Protein AF-0000000077381070 (afdb_homodimer)

Solvent-accessible surface area (backbone atoms only — not comparable to full-atom values): 45276 Å² total; per-residue (Å²): 130,83,78,75,75,82,51,77,62,73,86,75,70,76,53,65,82,76,58,53,71,68,55,50,45,51,35,48,50,52,57,27,50,79,67,74,48,60,64,47,77,73,51,73,49,51,41,75,62,49,90,63,71,49,95,68,28,37,45,31,29,41,37,39,30,28,32,38,75,92,47,88,62,76,43,76,46,70,28,32,29,47,29,50,67,76,62,63,57,57,64,67,57,41,51,53,42,37,51,39,40,27,33,31,20,50,40,35,60,62,47,51,52,52,39,51,69,66,47,93,66,63,34,58,67,52,51,60,42,62,45,63,54,32,33,34,26,53,35,54,58,80,75,46,29,39,67,67,63,88,81,63,76,59,46,55,72,61,65,43,46,12,52,38,40,27,50,20,45,48,35,33,22,36,51,52,50,24,64,72,67,40,37,49,63,57,69,77,42,40,88,58,39,56,85,84,66,67,45,91,84,32,39,51,42,48,26,27,51,54,28,47,53,55,51,49,54,62,28,84,91,31,51,83,33,68,69,48,47,49,37,55,72,50,44,44,59,37,58,56,52,44,41,64,29,51,71,35,49,46,53,80,46,49,60,26,55,38,52,64,58,52,34,67,91,31,35,25,31,29,69,89,42,45,65,77,36,50,15,31,51,51,74,54,61,57,26,32,35,17,38,61,44,56,40,52,33,33,36,44,48,60,23,25,51,69,82,53,35,71,74,41,42,65,60,51,50,51,49,28,52,52,43,25,50,52,46,23,49,75,63,72,43,60,45,66,84,56,52,55,34,71,68,49,47,53,50,44,37,63,60,42,40,61,42,30,32,49,52,37,41,37,44,48,74,64,77,61,51,68,88,55,42,64,60,50,28,48,74,74,34,50,68,58,31,47,36,43,48,47,63,53,33,42,67,60,51,53,50,49,30,74,75,30,62,69,53,34,54,50,52,45,48,35,42,47,54,39,38,52,69,46,67,56,42,70,75,103,132,83,81,72,77,81,50,76,62,77,87,78,68,74,52,69,81,76,58,52,71,68,55,52,45,52,35,49,50,51,56,28,51,78,66,75,48,61,67,46,76,74,48,72,50,49,42,72,62,51,94,63,72,50,97,70,28,37,47,29,30,41,36,40,30,29,32,39,75,94,44,89,61,76,45,76,45,70,28,32,30,46,29,52,67,75,61,61,57,55,64,68,56,40,52,53,41,37,51,39,41,28,34,30,21,49,40,35,61,66,45,49,53,54,39,51,70,67,48,92,65,62,35,58,68,50,53,59,42,62,46,63,54,30,32,32,26,53,35,54,57,80,75,45,29,38,67,67,62,88,82,62,75,59,46,55,73,63,65,42,46,12,51,37,40,26,49,19,45,48,34,32,22,35,52,51,50,24,64,74,67,39,37,48,64,56,68,78,42,40,90,58,37,56,83,84,64,68,43,92,85,31,40,51,42,49,26,26,51,55,28,48,54,55,52,50,54,62,29,85,90,32,53,84,34,68,68,49,47,49,38,54,74,51,45,44,57,37,58,58,54,43,41,64,29,51,71,36,49,45,53,80,48,48,59,25,56,37,53,63,56,51,34,68,89,32,35,26,31,31,69,90,44,43,65,77,37,50,17,30,52,51,76,53,61,57,26,32,36,15,38,60,44,56,38,50,34,32,37,46,50,60,24,26,48,67,82,54,35,70,75,42,43,64,61,52,49,52,49,28,51,51,43,25,50,52,46,22,48,77,65,73,43,59,45,65,85,56,52,55,33,71,68,47,46,52,51,44,37,63,60,43,42,60,43,30,32,50,51,35,41,36,42,51,72,63,76,60,50,68,88,54,42,65,59,48,29,48,76,74,34,51,68,58,30,48,34,42,49,47,62,53,32,43,66,60,52,54,50,49,31,72,74,30,62,69,53,32,55,51,53,46,46,36,41,48,53,39,37,54,68,46,67,56,43,69,75,102

Foldseek 3Di:
DPPPDPDPLADDDFPPVPDDPVRVQQLVVLVVVVVVFDWDWDDKTKAFPDNDADPQWGKIKIKTWIDTPVGDDIDIAIKIKTFGRPPDDDPVSSVLSLLLLQLVQVCLVPPVQQLVVLDPAAAAWHWRAGDSTMTITHDVVVVQWAADDPPQQADDPLLLLLLLLSLLSQFLSQVLVCVVVVHHPCVVSVVSADARCDDPPAQLLVQLVVQLLLLLCVQPVPVPPPVSNCCSVPPLVVVLVCLVVQQAADPQAQKGKGLLQRERRQWIARNVCRRNGHIYGHDSSRIHIYHSLNRVLNSLLRRHQLVCSVVCVVVSLVSSLVSNCVSNVSSVHDCVVRLNDSVSSVVSNLVNVLNSLSVSLSVLLPPVQPPCVLVCCVVPPVPVNCCCRGPHVNVVSVVSCVVDVVSSVRSSSSSVSNCVSRVVVVVD/DDPPDQDDLDDDPFPPVPDDPVRVQQLVVLVVVVVVFDWDWDDKTKAFPDRDADPQWGKIKIKTWIDTPPGDDIDIAIKIKTFGRPPDDDPVSSVLSLLLLQLVQVCLVPPVQQLVVLDPAAAAWHWRDGDSTMTITHDVVVVQWAADDPPAQADDPLLLLLLLLSLLSQFLSQVLVCVVVVHHPCVVSVVSADARDDDPPAQLLVQLVVQLLLLLCVQPVPVPPPVSNCCSVPPLVVVLVCLVVQQAADPQAQKGKGLLQRERRQWIARNPCRRPGHIYGHDSSRIHIYHSLNRVLNSLLRRHQLVCSVVCVVVSLVSSLVSNCVSNVSSVHDCVVRLNDSVSSVVSNLVNVLNSLSVSLSVLQPPVQPPCVLVCCVVPPVVVNCCCRGPHVNVVSVVSCVVDVVSSVRSSSSSVSNCVSRVVVVVD

pLDDT: mean 90.09, std 13.84, range [21.27, 98.81]

Organism: NCBI:txid30044

Structure (mmCIF, N/CA/C/O backbone):
data_AF-0000000077381070-model_v1
#
loop_
_entity.id
_entity.type
_entity.pdbx_description
1 polymer 'CHK kinase-like domain-containing protein'
#
loop_
_atom_site.group_PDB
_atom_site.id
_atom_site.type_symbol
_atom_site.label_atom_id
_atom_site.label_alt_id
_atom_site.label_comp_id
_atom_site.label_asym_id
_atom_site.label_entity_id
_atom_site.label_seq_id
_atom_site.pdbx_PDB_ins_code
_atom_site.Cartn_x
_atom_site.Cartn_y
_atom_site.Cartn_z
_atom_site.occupancy
_atom_site.B_iso_or_equiv
_atom_site.auth_seq_id
_atom_site.auth_comp_id
_atom_site.auth_asym_id
_atom_site.auth_atom_id
_atom_site.pdbx_PDB_model_num
ATOM 1 N N . MET A 1 1 ? -19.391 -10.906 27.734 1 21.7 1 MET A N 1
ATOM 2 C CA . MET A 1 1 ? -18.391 -9.883 27.406 1 21.7 1 MET A CA 1
ATOM 3 C C . MET A 1 1 ? -18.406 -8.758 28.438 1 21.7 1 MET A C 1
ATOM 5 O O . MET A 1 1 ? -19.438 -8.102 28.625 1 21.7 1 MET A O 1
ATOM 9 N N . ALA A 1 2 ? -17.562 -8.844 29.562 1 27.89 2 ALA A N 1
ATOM 10 C CA . ALA A 1 2 ? -17.531 -8.031 30.781 1 27.89 2 ALA A CA 1
ATOM 11 C C . ALA A 1 2 ? -17.594 -6.547 30.453 1 27.89 2 ALA A C 1
ATOM 13 O O . ALA A 1 2 ? -16.906 -6.082 29.531 1 27.89 2 ALA A O 1
ATOM 14 N N . GLN A 1 3 ? -18.594 -5.836 30.844 1 27.23 3 GLN A N 1
ATOM 15 C CA . GLN A 1 3 ? -18.906 -4.422 30.688 1 27.23 3 GLN A CA 1
ATOM 16 C C . GLN A 1 3 ? -17.781 -3.545 31.219 1 27.23 3 GLN A C 1
ATOM 18 O O . GLN A 1 3 ? -17.703 -3.26 32.406 1 27.23 3 GLN A O 1
ATOM 23 N N . ALA A 1 4 ? -16.547 -3.727 30.812 1 34.81 4 ALA A N 1
ATOM 24 C CA . ALA A 1 4 ? -15.508 -2.875 31.391 1 34.81 4 ALA A CA 1
ATOM 25 C C . ALA A 1 4 ? -15.93 -1.41 31.375 1 34.81 4 ALA A C 1
ATOM 27 O O . ALA A 1 4 ? -16.453 -0.916 30.375 1 34.81 4 ALA A O 1
ATOM 28 N N . ASP A 1 5 ? -16.234 -0.848 32.469 1 30.42 5 ASP A N 1
ATOM 29 C CA . ASP A 1 5 ? -16.656 0.5 32.844 1 30.42 5 ASP A CA 1
ATOM 30 C C . ASP A 1 5 ? -15.797 1.554 32.156 1 30.42 5 ASP A C 1
ATOM 32 O O . ASP A 1 5 ? -14.57 1.492 32.219 1 30.42 5 ASP A O 1
ATOM 36 N N . TYR A 1 6 ? -16.281 2.172 31.172 1 32.69 6 TYR A N 1
ATOM 37 C CA . TYR A 1 6 ? -15.68 3.32 30.5 1 32.69 6 TYR A CA 1
ATOM 38 C C . TYR A 1 6 ? -15.438 4.461 31.484 1 32.69 6 TYR A C 1
ATOM 40 O O . TYR A 1 6 ? -16.391 5.031 32.031 1 32.69 6 TYR A O 1
ATOM 48 N N . ASN A 1 7 ? -14.5 4.453 32.312 1 34.06 7 ASN A N 1
ATOM 49 C CA . ASN A 1 7 ? -14.188 5.613 33.125 1 34.06 7 ASN A CA 1
ATOM 50 C C . ASN A 1 7 ? -13.578 6.742 32.312 1 34.06 7 ASN A C 1
ATOM 52 O O . ASN A 1 7 ? -12.484 6.594 31.75 1 34.06 7 ASN A O 1
ATOM 56 N N . PRO A 1 8 ? -14.422 7.727 32.125 1 35 8 PRO A N 1
ATOM 57 C CA . PRO A 1 8 ? -13.898 8.859 31.344 1 35 8 PRO A CA 1
ATOM 58 C C . PRO A 1 8 ? -12.664 9.492 31.984 1 35 8 PRO A C 1
ATOM 60 O O . PRO A 1 8 ? -12.555 9.516 33.219 1 35 8 PRO A O 1
ATOM 63 N N . VAL A 1 9 ? -11.648 9.594 31.422 1 38.66 9 VAL A N 1
ATOM 64 C CA . VAL A 1 9 ? -10.375 10.164 31.859 1 38.66 9 VAL A CA 1
ATOM 65 C C . VAL A 1 9 ? -10.547 11.648 32.156 1 38.66 9 VAL A C 1
ATOM 67 O O . VAL A 1 9 ? -10.867 12.43 31.25 1 38.66 9 VAL A O 1
ATOM 70 N N . LEU A 1 10 ? -11.023 12.156 33.375 1 35.28 10 LEU A N 1
ATOM 71 C CA . LEU A 1 10 ? -11.18 13.508 33.906 1 35.28 10 LEU A CA 1
ATOM 72 C C . LEU A 1 10 ? -9.875 14.297 33.75 1 35.28 10 LEU A C 1
ATOM 74 O O . LEU A 1 10 ? -8.797 13.711 33.688 1 35.28 10 LEU A O 1
ATOM 78 N N . THR A 1 11 ? -10.016 15.766 33.844 1 38.28 11 THR A N 1
ATOM 79 C CA . THR A 1 11 ? -9.07 16.875 33.75 1 38.28 11 THR A CA 1
ATOM 80 C C . THR A 1 11 ? -7.914 16.688 34.719 1 38.28 11 THR A C 1
ATOM 82 O O . THR A 1 11 ? -8.133 16.531 35.938 1 38.28 11 THR A O 1
ATOM 85 N N . ARG A 1 12 ? -6.805 16.359 34.281 1 41.94 12 ARG A N 1
ATOM 86 C CA . ARG A 1 12 ? -5.637 16.078 35.125 1 41.94 12 ARG A CA 1
ATOM 87 C C . ARG A 1 12 ? -5.055 17.359 35.688 1 41.94 12 ARG A C 1
ATOM 89 O O . ARG A 1 12 ? -5.078 18.406 35.031 1 41.94 12 ARG A O 1
ATOM 96 N N . ALA A 1 13 ? -4.961 17.469 36.969 1 46.06 13 ALA A N 1
ATOM 97 C CA . ALA A 1 13 ? -4.234 18.469 37.781 1 46.06 13 ALA A CA 1
ATOM 98 C C . ALA A 1 13 ? -2.875 18.781 37.156 1 46.06 13 ALA A C 1
ATOM 100 O O . ALA A 1 13 ? -2.406 18.047 36.281 1 46.06 13 ALA A O 1
ATOM 101 N N . ASN A 1 14 ? -2.217 19.844 37.656 1 46.97 14 ASN A N 1
ATOM 102 C CA . ASN A 1 14 ? -0.837 20.25 37.406 1 46.97 14 ASN A CA 1
ATOM 103 C C . ASN A 1 14 ? 0.118 19.062 37.469 1 46.97 14 ASN A C 1
ATOM 105 O O . ASN A 1 14 ? 0.12 18.297 38.438 1 46.97 14 ASN A O 1
ATOM 109 N N . ARG A 1 15 ? 0.456 18.531 36.281 1 59.16 15 ARG A N 1
ATOM 110 C CA . ARG A 1 15 ? 1.299 17.344 36.281 1 59.16 15 ARG A CA 1
ATOM 111 C C . ARG A 1 15 ? 2.771 17.703 36.125 1 59.16 15 ARG A C 1
ATOM 113 O O . ARG A 1 15 ? 3.361 17.531 35.062 1 59.16 15 ARG A O 1
ATOM 120 N N . LEU A 1 16 ? 3.381 18.375 37.156 1 54.31 16 LEU A N 1
ATOM 121 C CA . LEU A 1 16 ? 4.797 18.719 37.125 1 54.31 16 LEU A CA 1
ATOM 122 C C . LEU A 1 16 ? 5.652 17.5 36.812 1 54.31 16 LEU A C 1
ATOM 124 O O . LEU A 1 16 ? 6.809 17.641 36.406 1 54.31 16 LEU A O 1
ATOM 128 N N . GLU A 1 17 ? 5.027 16.391 36.875 1 75.12 17 GLU A N 1
ATOM 129 C CA . GLU A 1 17 ? 5.797 15.164 36.719 1 75.12 17 GLU A CA 1
ATOM 130 C C . GLU A 1 17 ? 5.988 14.836 35.25 1 75.12 17 GLU A C 1
ATOM 132 O O . GLU A 1 17 ? 6.707 13.891 34.906 1 75.12 17 GLU A O 1
ATOM 137 N N . MET A 1 18 ? 5.547 15.797 34.438 1 85.5 18 MET A N 1
ATOM 138 C CA . MET A 1 18 ? 5.598 15.5 33 1 85.5 18 MET A CA 1
ATOM 139 C C . MET A 1 18 ? 7.008 15.703 32.469 1 85.5 18 MET A C 1
ATOM 141 O O . MET A 1 18 ? 7.41 15.039 31.516 1 85.5 18 MET A O 1
ATOM 145 N N . PHE A 1 19 ? 7.762 16.688 33.125 1 92.31 19 PHE A N 1
ATOM 146 C CA . PHE A 1 19 ? 9.102 17 32.656 1 92.31 19 PHE A CA 1
ATOM 147 C C . PHE A 1 19 ? 10.102 16.984 33.812 1 92.31 19 PHE A C 1
ATOM 149 O O . PHE A 1 19 ? 9.773 17.359 34.938 1 92.31 19 PHE A O 1
ATOM 156 N N . THR A 1 20 ? 11.312 16.578 33.438 1 91.25 20 THR A N 1
ATOM 157 C CA . THR A 1 20 ? 12.43 16.812 34.344 1 91.25 20 THR A CA 1
ATOM 158 C C . THR A 1 20 ? 13.008 18.219 34.125 1 91.25 20 THR A C 1
ATOM 160 O O . THR A 1 20 ? 12.781 18.828 33.062 1 91.25 20 THR A O 1
ATOM 163 N N . ARG A 1 21 ? 13.703 18.688 35.188 1 93.12 21 ARG A N 1
ATOM 164 C CA . ARG A 1 21 ? 14.359 19.969 35.031 1 93.12 21 ARG A CA 1
ATOM 165 C C . ARG A 1 21 ? 15.367 19.953 33.906 1 93.12 21 ARG A C 1
ATOM 167 O O . ARG A 1 21 ? 15.5 20.938 33.156 1 93.12 21 ARG A O 1
ATOM 174 N N . GLU A 1 22 ? 16.047 18.875 33.75 1 94.38 22 GLU A N 1
ATOM 175 C CA . GLU A 1 22 ? 17.016 18.734 32.656 1 94.38 22 GLU A CA 1
ATOM 176 C C . GLU A 1 22 ? 16.344 18.859 31.297 1 94.38 22 GLU A C 1
ATOM 178 O O . GLU A 1 22 ? 16.891 19.484 30.391 1 94.38 22 GLU A O 1
ATOM 183 N N . GLU A 1 23 ? 15.211 18.25 31.203 1 95.38 23 GLU A N 1
ATOM 184 C CA . GLU A 1 23 ? 14.469 18.328 29.938 1 95.38 23 GLU A CA 1
ATOM 185 C C . GLU A 1 23 ? 14.055 19.766 29.641 1 95.38 23 GLU A C 1
ATOM 187 O O . GLU A 1 23 ? 14.156 20.234 28.516 1 95.38 23 GLU A O 1
ATOM 192 N N . CYS A 1 24 ? 13.617 20.438 30.641 1 96.38 24 CYS A N 1
ATOM 193 C CA . CYS A 1 24 ? 13.195 21.812 30.469 1 96.38 24 CYS A CA 1
ATOM 194 C C . CYS A 1 24 ? 14.375 22.703 30.094 1 96.38 24 CYS A C 1
ATOM 196 O O . CYS A 1 24 ? 14.227 23.641 29.312 1 96.38 24 CYS A O 1
ATOM 198 N N . GLU A 1 25 ? 15.508 22.438 30.672 1 97 25 GLU A N 1
ATOM 199 C CA . GLU A 1 25 ? 16.719 23.172 30.328 1 97 25 GLU A CA 1
ATOM 200 C C . GLU A 1 25 ? 17.094 22.953 28.859 1 97 25 GLU A C 1
ATOM 202 O O . GLU A 1 25 ? 17.5 23.891 28.172 1 97 25 GLU A O 1
ATOM 207 N N . GLN A 1 26 ? 16.938 21.766 28.438 1 96.25 26 GLN A N 1
ATOM 208 C CA . GLN A 1 26 ? 17.219 21.453 27.047 1 96.25 26 GLN A CA 1
ATOM 209 C C . GLN A 1 26 ? 16.25 22.172 26.109 1 96.25 26 GLN A C 1
ATOM 211 O O . GLN A 1 26 ? 16.656 22.688 25.062 1 96.25 26 GLN A O 1
ATOM 216 N N . ILE A 1 27 ? 15.008 22.156 26.453 1 97.5 27 ILE A N 1
ATOM 217 C CA . ILE A 1 27 ? 13.984 22.828 25.656 1 97.5 27 ILE A CA 1
ATOM 218 C C . ILE A 1 27 ? 14.281 24.312 25.578 1 97.5 27 ILE A C 1
ATOM 220 O O . ILE A 1 27 ? 14.25 24.906 24.5 1 97.5 27 ILE A O 1
ATOM 224 N N . LEU A 1 28 ? 14.594 24.875 26.703 1 97.5 28 LEU A N 1
ATOM 225 C CA . LEU A 1 28 ? 14.914 26.297 26.734 1 97.5 28 LEU A CA 1
ATOM 226 C C . LEU A 1 28 ? 16.125 26.609 25.844 1 97.5 28 LEU A C 1
ATOM 228 O O . LEU A 1 28 ? 16.125 27.609 25.141 1 97.5 28 LEU A O 1
ATOM 232 N N . LYS A 1 29 ? 17.094 25.781 25.969 1 96.94 29 LYS A N 1
ATOM 233 C CA . LYS A 1 29 ? 18.281 25.984 25.141 1 96.94 29 LYS A CA 1
ATOM 234 C C . LYS A 1 29 ? 17.922 26.016 23.656 1 96.94 29 LYS A C 1
ATOM 236 O O . LYS A 1 29 ? 18.422 26.859 22.906 1 96.94 29 LYS A O 1
ATOM 241 N N . SER A 1 30 ? 17.094 25.094 23.25 1 95.44 30 SER A N 1
ATOM 242 C CA . SER A 1 30 ? 16.656 25.031 21.859 1 95.44 30 SER A CA 1
ATOM 243 C C . SER A 1 30 ? 15.875 26.281 21.469 1 95.44 30 SER A C 1
ATOM 245 O O . SER A 1 30 ? 16.031 26.797 20.359 1 95.44 30 SER A O 1
ATOM 247 N N . VAL A 1 31 ? 15.062 26.734 22.344 1 96.31 31 VAL A N 1
ATOM 248 C CA . VAL A 1 31 ? 14.25 27.922 22.094 1 96.31 31 VAL A CA 1
ATOM 249 C C . VAL A 1 31 ? 15.164 29.141 21.938 1 96.31 31 VAL A C 1
ATOM 251 O O . VAL A 1 31 ? 14.992 29.938 21 1 96.31 31 VAL A O 1
ATOM 254 N N . LEU A 1 32 ? 16.078 29.234 22.781 1 95.81 32 LEU A N 1
ATOM 255 C CA . LEU A 1 32 ? 16.953 30.406 22.781 1 95.81 32 LEU A CA 1
ATOM 256 C C . LEU A 1 32 ? 17.922 30.375 21.609 1 95.81 32 LEU A C 1
ATOM 258 O O . LEU A 1 32 ? 18.328 31.422 21.094 1 95.81 32 LEU A O 1
ATOM 262 N N . GLN A 1 33 ? 18.234 29.219 21.203 1 94.5 33 GLN A N 1
ATOM 263 C CA . GLN A 1 33 ? 19.094 29.078 20.031 1 94.5 33 GLN A CA 1
ATOM 264 C C . GLN A 1 33 ? 18.422 29.688 18.797 1 94.5 33 GLN A C 1
ATOM 266 O O . GLN A 1 33 ? 19.094 30.297 17.953 1 94.5 33 GLN A O 1
ATOM 271 N N . ASP A 1 34 ? 17.172 29.531 18.672 1 90.94 34 ASP A N 1
ATOM 272 C CA . ASP A 1 34 ? 16.422 30.094 17.562 1 90.94 34 ASP A CA 1
ATOM 273 C C . ASP A 1 34 ? 16.484 31.625 17.578 1 90.94 34 ASP A C 1
ATOM 275 O O . ASP A 1 34 ? 16.359 32.25 16.531 1 90.94 34 ASP A O 1
ATOM 279 N N . GLU A 1 35 ? 16.688 32.094 18.734 1 90.06 35 GLU A N 1
ATOM 280 C CA . GLU A 1 35 ? 16.719 33.531 18.906 1 90.06 35 GLU A CA 1
ATOM 281 C C . GLU A 1 35 ? 18.156 34.062 19.047 1 90.06 35 GLU A C 1
ATOM 283 O O . GLU A 1 35 ? 18.375 35.219 19.375 1 90.06 35 GLU A O 1
ATOM 288 N N . ASN A 1 36 ? 19.109 33.188 18.891 1 93.31 36 ASN A N 1
ATOM 289 C CA . ASN A 1 36 ? 20.516 33.5 19.062 1 93.31 36 ASN A CA 1
ATOM 290 C C . ASN A 1 36 ? 20.797 34.094 20.438 1 93.31 36 ASN A C 1
ATOM 292 O O . ASN A 1 36 ? 21.469 35.125 20.531 1 93.31 36 ASN A O 1
ATOM 296 N N . GLN A 1 37 ? 20.219 33.469 21.422 1 93.88 37 GLN A N 1
ATOM 297 C CA . GLN A 1 37 ? 20.391 33.938 22.797 1 93.88 37 GLN A CA 1
ATOM 298 C C . GLN A 1 37 ? 20.797 32.781 23.719 1 93.88 37 GLN A C 1
ATOM 300 O O . GLN A 1 37 ? 20.75 31.609 23.312 1 93.88 37 GLN A O 1
ATOM 305 N N . GLU A 1 38 ? 21.312 33.156 24.828 1 94.56 38 GLU A N 1
ATOM 306 C CA . GLU A 1 38 ? 21.656 32.188 25.891 1 94.56 38 GLU A CA 1
ATOM 307 C C . GLU A 1 38 ? 21.062 32.625 27.234 1 94.56 38 GLU A C 1
ATOM 309 O O . GLU A 1 38 ? 20.891 33.812 27.484 1 94.56 38 GLU A O 1
ATOM 314 N N . GLY A 1 39 ? 20.766 31.625 27.984 1 95.25 39 GLY A N 1
ATOM 315 C CA . GLY A 1 39 ? 20.172 31.922 29.281 1 95.25 39 GLY A CA 1
ATOM 316 C C . GLY A 1 39 ? 20.031 30.703 30.172 1 95.25 39 GLY A C 1
ATOM 317 O O . GLY A 1 39 ? 20.5 29.609 29.812 1 95.25 39 GLY A O 1
ATOM 318 N N . GLN A 1 40 ? 19.469 31.016 31.391 1 95.5 40 GLN A N 1
ATOM 319 C CA . GLN A 1 40 ? 19.328 29.953 32.375 1 95.5 40 GLN A CA 1
ATOM 320 C C . GLN A 1 40 ? 17.875 29.828 32.844 1 95.5 40 GLN A C 1
ATOM 322 O O . GLN A 1 40 ? 17.203 30.828 33.031 1 95.5 40 GLN A O 1
ATOM 327 N N . LEU A 1 41 ? 17.5 28.578 33.031 1 97.19 41 LEU A N 1
ATOM 328 C CA . LEU A 1 41 ? 16.141 28.297 33.5 1 97.19 41 LEU A CA 1
ATOM 329 C C . LEU A 1 41 ? 16.031 28.641 35 1 97.19 41 LEU A C 1
ATOM 331 O O . LEU A 1 41 ? 16.859 28.219 35.812 1 97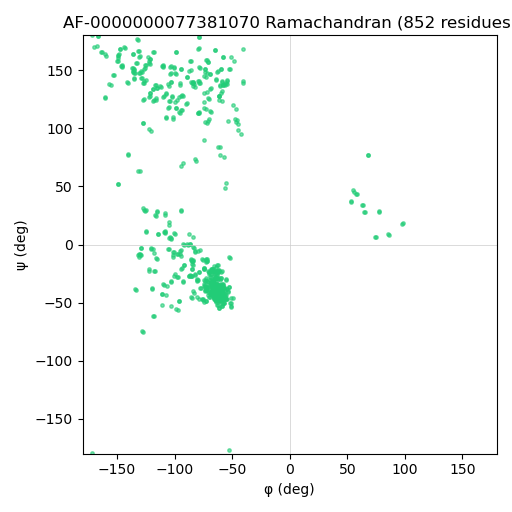.19 41 LEU A O 1
ATOM 335 N N . LYS A 1 42 ? 15.055 29.359 35.344 1 96.31 42 LYS A N 1
ATOM 336 C CA . LYS A 1 42 ? 14.781 29.641 36.75 1 96.31 42 LYS A CA 1
ATOM 337 C C . LYS A 1 42 ? 13.719 28.703 37.312 1 96.31 42 LYS A C 1
ATOM 339 O O . LYS A 1 42 ? 13.93 28.062 38.344 1 96.31 42 LYS A O 1
ATOM 344 N N . GLU A 1 43 ? 12.57 28.719 36.656 1 94.62 43 GLU A N 1
ATOM 345 C CA . GLU A 1 43 ? 11.445 27.875 37.031 1 94.62 43 GLU A CA 1
ATOM 346 C C . GLU A 1 43 ? 10.609 27.484 35.844 1 94.62 43 GLU A C 1
ATOM 348 O O . GLU A 1 43 ? 10.75 28.062 34.75 1 94.62 43 GLU A O 1
ATOM 353 N N . PHE A 1 44 ? 9.875 26.406 35.969 1 95.19 44 PHE A N 1
ATOM 354 C CA . PHE A 1 44 ? 8.914 26.047 34.906 1 95.19 44 PHE A CA 1
ATOM 355 C C . PHE A 1 44 ? 7.594 25.609 35.531 1 95.19 44 PHE A C 1
ATOM 357 O O . PHE A 1 44 ? 7.559 25.156 36.688 1 95.19 44 PHE A O 1
ATOM 364 N N . LYS A 1 45 ? 6.516 25.797 34.812 1 92.19 45 LYS A N 1
ATOM 365 C CA . LYS A 1 45 ? 5.168 25.391 35.219 1 92.19 45 LYS A CA 1
ATOM 366 C C . LYS A 1 45 ? 4.441 24.734 34.031 1 92.19 45 LYS A C 1
ATOM 368 O O . LYS A 1 45 ? 4.715 25.031 32.875 1 92.19 45 LYS A O 1
ATOM 373 N N . ILE A 1 46 ? 3.594 23.828 34.375 1 91.06 46 ILE A N 1
ATOM 374 C CA . ILE A 1 46 ? 2.738 23.172 33.406 1 91.06 46 ILE A CA 1
ATOM 375 C C . ILE A 1 46 ? 1.272 23.469 33.719 1 91.06 46 ILE A C 1
ATOM 377 O O . ILE A 1 46 ? 0.795 23.156 34.812 1 91.06 46 ILE A O 1
ATOM 381 N N . VAL A 1 47 ? 0.608 24 32.75 1 87.75 47 VAL A N 1
ATOM 382 C CA . VAL A 1 47 ? -0.788 24.359 32.969 1 87.75 47 VAL A CA 1
ATOM 383 C C . VAL A 1 47 ? -1.656 23.781 31.859 1 87.75 47 VAL A C 1
ATOM 385 O O . VAL A 1 47 ? -1.233 23.719 30.703 1 87.75 47 VAL A O 1
ATOM 388 N N . PRO A 1 48 ? -2.816 23.344 32.156 1 84.12 48 PRO A N 1
ATOM 389 C CA . PRO A 1 48 ? -3.713 22.844 31.109 1 84.12 48 PRO A CA 1
ATOM 390 C C . PRO A 1 48 ? -4.031 23.922 30.062 1 84.12 48 PRO A C 1
ATOM 392 O O . PRO A 1 48 ? -4.227 25.094 30.406 1 84.12 48 PRO A O 1
ATOM 395 N N . ALA A 1 49 ? -3.893 23.609 28.797 1 77.56 49 ALA A N 1
ATOM 396 C CA . ALA A 1 49 ? -4.148 24.547 27.703 1 77.56 49 ALA A CA 1
ATOM 397 C C . ALA A 1 49 ? -5.645 24.688 27.438 1 77.56 49 ALA A C 1
ATOM 399 O O . ALA A 1 49 ? -6.109 25.734 27.016 1 77.56 49 ALA A O 1
ATOM 400 N N . MET A 1 50 ? -6.289 23.625 27.375 1 65.69 50 MET A N 1
ATOM 401 C CA . MET A 1 50 ? -7.723 23.641 27.094 1 65.69 50 MET A CA 1
ATOM 402 C C . MET A 1 50 ? -8.484 22.859 28.156 1 65.69 50 MET A C 1
ATOM 404 O O . MET A 1 50 ? -7.906 22.016 28.844 1 65.69 50 MET A O 1
ATOM 408 N N . GLU A 1 51 ? -9.68 23.344 28.297 1 51.19 51 GLU A N 1
ATOM 409 C CA . GLU A 1 51 ? -10.547 22.641 29.234 1 51.19 51 GLU A CA 1
ATOM 410 C C . GLU A 1 51 ? -10.828 21.219 28.766 1 51.19 51 GLU A C 1
ATOM 412 O O . GLU A 1 51 ? -10.977 20.297 29.578 1 51.19 51 GLU A O 1
ATOM 417 N N . HIS A 1 52 ? -10.852 21.156 27.391 1 52.16 52 HIS A N 1
ATOM 418 C CA . HIS A 1 52 ? -11.359 19.875 26.953 1 52.16 52 HIS A CA 1
ATOM 419 C C . HIS A 1 52 ? -10.234 18.984 26.438 1 52.16 52 HIS A C 1
ATOM 421 O O . HIS A 1 52 ? -9.219 19.469 25.938 1 52.16 52 HIS A O 1
ATOM 427 N N . VAL A 1 53 ? -10.328 17.719 26.875 1 47.69 53 VAL A N 1
ATOM 428 C CA . VAL A 1 53 ? -9.445 16.656 26.438 1 47.69 53 VAL A CA 1
ATOM 429 C C . VAL A 1 53 ? -9.719 16.328 24.969 1 47.69 53 VAL A C 1
ATOM 431 O O . VAL A 1 53 ? -10.875 16.203 24.562 1 47.69 53 VAL A O 1
ATOM 434 N N . GLY A 1 54 ? -8.703 16.625 24.125 1 55.16 54 GLY A N 1
ATOM 435 C CA . GLY A 1 54 ? -8.852 16.203 22.734 1 55.16 54 GLY A CA 1
ATOM 436 C C . GLY A 1 54 ? -9.047 14.703 22.594 1 55.16 54 GLY A C 1
ATOM 437 O O . GLY A 1 54 ? -8.906 13.953 23.562 1 55.16 54 GLY A O 1
ATOM 438 N N . PHE A 1 55 ? -9.547 14.281 21.469 1 56.09 55 PHE A N 1
ATOM 439 C CA . PHE A 1 55 ? -9.805 12.875 21.172 1 56.09 55 PHE A CA 1
ATOM 440 C C . PHE A 1 55 ? -8.562 12.039 21.422 1 56.09 55 PHE A C 1
ATOM 442 O O . PHE A 1 55 ? -8.648 10.938 21.984 1 56.09 55 PHE A O 1
ATOM 449 N N . LEU A 1 56 ? -7.332 12.617 21.109 1 59.06 56 LEU A N 1
ATOM 450 C CA . LEU A 1 56 ? -6.191 11.711 21.109 1 59.06 56 LEU A CA 1
ATOM 451 C C . LEU A 1 56 ? -5.16 12.133 22.141 1 59.06 56 LEU A C 1
ATOM 453 O O . LEU A 1 56 ? -4.176 11.422 22.375 1 59.06 56 LEU A O 1
ATOM 457 N N . GLY A 1 57 ? -5.496 13.258 22.734 1 69.69 57 GLY A N 1
ATOM 458 C CA . GLY A 1 57 ? -4.449 13.633 23.672 1 69.69 57 GLY A CA 1
ATOM 459 C C . GLY A 1 57 ? -4.848 14.781 24.578 1 69.69 57 GLY A C 1
ATOM 460 O O . GLY A 1 57 ? -5.945 15.328 24.453 1 69.69 57 GLY A O 1
ATOM 461 N N . GLU A 1 58 ? -3.967 14.969 25.562 1 80.38 58 GLU A N 1
ATOM 462 C CA . GLU A 1 58 ? -4.09 16.109 26.453 1 80.38 58 GLU A CA 1
ATOM 463 C C . GLU A 1 58 ? -3.158 17.25 26.047 1 80.38 58 GLU A C 1
ATOM 465 O O . GLU A 1 58 ? -2.078 17 25.5 1 80.38 58 GLU A O 1
ATOM 470 N N . TYR A 1 59 ? -3.705 18.406 26.328 1 87.56 59 TYR A N 1
ATOM 471 C CA . TYR A 1 59 ? -2.971 19.594 25.906 1 87.56 59 TYR A CA 1
ATOM 472 C C . TYR A 1 59 ? -2.578 20.453 27.094 1 87.56 59 TYR A C 1
ATOM 474 O O . TYR A 1 59 ? -3.396 20.703 27.984 1 87.56 59 TYR A O 1
ATOM 482 N N . TYR A 1 60 ? -1.322 20.844 27.031 1 89.69 60 TYR A N 1
ATOM 483 C CA . TYR A 1 60 ? -0.797 21.688 28.109 1 89.69 60 TYR A CA 1
ATOM 484 C C . TYR A 1 60 ? 0.041 22.828 27.547 1 89.69 60 TYR A C 1
ATOM 486 O O . TYR A 1 60 ? 0.374 22.844 26.359 1 89.69 60 TYR A O 1
ATOM 494 N N . HIS A 1 61 ? 0.223 23.781 28.469 1 93.06 61 HIS A N 1
ATOM 495 C CA . HIS A 1 61 ? 1.253 24.797 28.234 1 93.06 61 HIS A CA 1
ATOM 496 C C . HIS A 1 61 ? 2.426 24.609 29.188 1 93.06 61 HIS A C 1
ATOM 498 O O . HIS A 1 61 ? 2.227 24.453 30.391 1 93.06 61 HIS A O 1
ATOM 504 N N . LEU A 1 62 ? 3.514 24.547 28.609 1 94.81 62 LEU A N 1
ATOM 505 C CA . LEU A 1 62 ? 4.746 24.625 29.391 1 94.81 62 LEU A CA 1
ATOM 506 C C . LEU A 1 62 ? 5.258 26.047 29.469 1 94.81 62 LEU A C 1
ATOM 508 O O . LEU A 1 62 ? 5.609 26.641 28.453 1 94.81 62 LEU A O 1
ATOM 512 N N . MET A 1 63 ? 5.27 26.562 30.719 1 95.69 63 MET A N 1
ATOM 513 C CA . MET A 1 63 ? 5.766 27.906 30.969 1 95.69 63 MET A CA 1
ATOM 514 C C . MET A 1 63 ? 7.199 27.875 31.484 1 95.69 63 MET A C 1
ATOM 516 O O . MET A 1 63 ? 7.457 27.344 32.562 1 95.69 63 MET A O 1
ATOM 520 N N . LEU A 1 64 ? 8.07 28.453 30.719 1 96.5 64 LEU A N 1
ATOM 521 C CA . LEU A 1 64 ? 9.469 28.516 31.125 1 96.5 64 LEU A CA 1
ATOM 522 C C . LEU A 1 64 ? 9.828 29.922 31.594 1 96.5 64 LEU A C 1
ATOM 524 O O . LEU A 1 64 ? 9.711 30.891 30.828 1 96.5 64 LEU A O 1
ATOM 528 N N . SER A 1 65 ? 10.188 30 32.781 1 96.88 65 SER A N 1
ATOM 529 C CA . SER A 1 65 ? 10.758 31.234 33.312 1 96.88 65 SER A CA 1
ATOM 530 C C . SER A 1 65 ? 12.281 31.203 33.281 1 96.88 65 SER A C 1
ATOM 532 O O . SER A 1 65 ? 12.898 30.266 33.812 1 96.88 65 SER A O 1
ATOM 534 N N . TYR A 1 66 ? 12.852 32.219 32.688 1 96.69 66 TYR A N 1
ATOM 535 C CA . TYR A 1 66 ? 14.297 32.156 32.5 1 96.69 66 TYR A CA 1
ATOM 536 C C . TYR A 1 66 ? 14.914 33.562 32.531 1 96.69 66 TYR A C 1
ATOM 538 O O . TYR A 1 66 ? 14.188 34.562 32.531 1 96.69 66 TYR A O 1
ATOM 546 N N . GLN A 1 67 ? 16.234 33.562 32.719 1 96.81 67 GLN A N 1
ATOM 547 C CA . GLN A 1 67 ? 17.031 34.781 32.688 1 96.81 67 GLN A CA 1
ATOM 548 C C . GLN A 1 67 ? 18.125 34.719 31.625 1 96.81 67 GLN A C 1
ATOM 550 O O . GLN A 1 67 ? 18.844 33.719 31.531 1 96.81 67 GLN A O 1
ATOM 555 N N . LEU A 1 68 ? 18.141 35.719 30.812 1 95.44 68 LEU A N 1
ATOM 556 C CA . LEU A 1 68 ? 19.203 35.812 29.812 1 95.44 68 LEU A CA 1
ATOM 557 C C . LEU A 1 68 ? 20.531 36.156 30.469 1 95.44 68 LEU A C 1
ATOM 559 O O . LEU A 1 68 ? 20.562 36.844 31.484 1 95.44 68 LEU A O 1
ATOM 563 N N . ASP A 1 69 ? 21.609 35.656 29.906 1 90.06 69 ASP A N 1
ATOM 564 C CA . ASP A 1 69 ? 22.938 35.844 30.5 1 90.06 69 ASP A CA 1
ATOM 565 C C . ASP A 1 69 ? 23.25 37.344 30.672 1 90.06 69 ASP A C 1
ATOM 567 O O . ASP A 1 69 ? 23.859 37.719 31.672 1 90.06 69 ASP A O 1
ATOM 571 N N . ARG A 1 70 ? 22.875 38.156 29.797 1 88 70 ARG A N 1
ATOM 572 C CA . ARG A 1 70 ? 23.297 39.562 29.844 1 88 70 ARG A CA 1
ATOM 573 C C . ARG A 1 70 ? 22.156 40.469 30.328 1 88 70 ARG A C 1
ATOM 575 O O . ARG A 1 70 ? 22.203 41.688 30.156 1 88 70 ARG A O 1
ATOM 582 N N . GLU A 1 71 ? 21.156 39.781 30.953 1 88.94 71 GLU A N 1
ATOM 583 C CA . GLU A 1 71 ? 20.016 40.562 31.422 1 88.94 71 GLU A CA 1
ATOM 584 C C . GLU A 1 71 ? 19.625 40.156 32.844 1 88.94 71 GLU A C 1
ATOM 586 O O . GLU A 1 71 ? 19.875 39.031 33.281 1 88.94 71 GLU A O 1
ATOM 591 N N . THR A 1 72 ? 19.156 41.125 33.562 1 88.75 72 THR A N 1
ATOM 592 C CA . THR A 1 72 ? 18.75 40.844 34.938 1 88.75 72 THR A CA 1
ATOM 593 C C . THR A 1 72 ? 17.266 40.531 35.031 1 88.75 72 THR A C 1
ATOM 595 O O . THR A 1 72 ? 16.812 39.938 36 1 88.75 72 THR A O 1
ATOM 598 N N . GLU A 1 73 ? 16.594 40.938 34.062 1 92.81 73 GLU A N 1
ATOM 599 C CA . GLU A 1 73 ? 15.141 40.75 34.094 1 92.81 73 GLU A CA 1
ATOM 600 C C . GLU A 1 73 ? 14.766 39.312 33.719 1 92.81 73 GLU A C 1
ATOM 602 O O . GLU A 1 73 ? 15.383 38.688 32.844 1 92.81 73 GLU A O 1
ATOM 607 N N . GLU A 1 74 ? 13.727 38.812 34.469 1 94.06 74 GLU A N 1
ATOM 608 C CA . GLU A 1 74 ? 13.195 37.469 34.156 1 94.06 74 GLU A CA 1
ATOM 609 C C . GLU A 1 74 ? 12.172 37.531 33.031 1 94.06 74 GLU A C 1
ATOM 611 O O . GLU A 1 74 ? 11.359 38.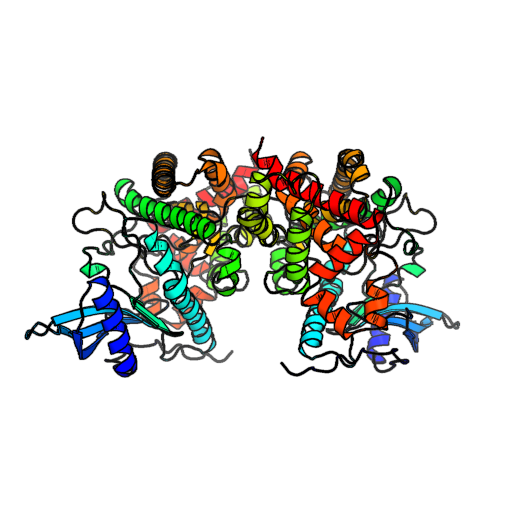438 32.969 1 94.06 74 GLU A O 1
ATOM 616 N N . ARG A 1 75 ? 12.297 36.531 32.188 1 95.44 75 ARG A N 1
ATOM 617 C CA . ARG A 1 75 ? 11.391 36.406 31.062 1 95.44 75 ARG A CA 1
ATOM 618 C C . ARG A 1 75 ? 10.648 35.094 31.094 1 95.44 75 ARG A C 1
ATOM 620 O O . ARG A 1 75 ? 11.039 34.156 31.812 1 95.44 75 ARG A O 1
ATOM 627 N N . THR A 1 76 ? 9.523 35.094 30.375 1 95.5 76 THR A N 1
ATOM 628 C CA . THR A 1 76 ? 8.734 33.875 30.312 1 95.5 76 THR A CA 1
ATOM 629 C C . THR A 1 76 ? 8.445 33.5 28.875 1 95.5 76 THR A C 1
ATOM 631 O O . THR A 1 76 ? 8.227 34.344 28.016 1 95.5 76 THR A O 1
ATOM 634 N N . LYS A 1 77 ? 8.547 32.25 28.625 1 95.75 77 LYS A N 1
ATOM 635 C CA . LYS A 1 77 ? 8.18 31.672 27.328 1 95.75 77 LYS A CA 1
ATOM 636 C C . LYS A 1 77 ? 7.098 30.609 27.5 1 95.75 77 LYS A C 1
ATOM 638 O O . LYS A 1 77 ? 7.188 29.75 28.375 1 95.75 77 LYS A O 1
ATOM 643 N N . ARG A 1 78 ? 6.055 30.734 26.688 1 95.88 78 ARG A N 1
ATOM 644 C CA . ARG A 1 78 ? 4.98 29.75 26.688 1 95.88 78 ARG A CA 1
ATOM 645 C C . ARG A 1 78 ? 5.109 28.812 25.484 1 95.88 78 ARG A C 1
ATOM 647 O O . ARG A 1 78 ? 5.242 29.25 24.344 1 95.88 78 ARG A O 1
ATOM 654 N N . LEU A 1 79 ? 5.09 27.516 25.797 1 96.69 79 LEU A N 1
ATOM 655 C CA . LEU A 1 79 ? 5.168 26.484 24.766 1 96.69 79 LEU A CA 1
ATOM 656 C C . LEU A 1 79 ? 3.959 25.547 24.828 1 96.69 79 LEU A C 1
ATOM 658 O O . LEU A 1 79 ? 3.305 25.453 25.859 1 96.69 79 LEU A O 1
ATOM 662 N N . PHE A 1 80 ? 3.676 24.938 23.719 1 94.56 80 PHE A N 1
ATOM 663 C CA . PHE A 1 80 ? 2.559 24 23.641 1 94.56 80 PHE A CA 1
ATOM 664 C C . PHE A 1 80 ? 3.037 22.562 23.844 1 94.56 80 PHE A C 1
ATOM 666 O O . PHE A 1 80 ? 4.07 22.172 23.297 1 94.56 80 PHE A O 1
ATOM 673 N N . VAL A 1 81 ? 2.24 21.797 24.641 1 93.19 81 VAL A N 1
ATOM 674 C CA . VAL A 1 81 ? 2.572 20.406 24.922 1 93.19 81 VAL A CA 1
ATOM 675 C C . VAL A 1 81 ? 1.383 19.516 24.578 1 93.19 81 VAL A C 1
ATOM 677 O O . VAL A 1 81 ? 0.258 19.766 25.016 1 93.19 81 VAL A O 1
ATOM 680 N N . LYS A 1 82 ? 1.644 18.531 23.734 1 90.44 82 LYS A N 1
ATOM 681 C CA . LYS A 1 82 ? 0.689 17.438 23.531 1 90.44 82 LYS A CA 1
ATOM 682 C C . LYS A 1 82 ? 1.188 16.141 24.172 1 90.44 82 LYS A C 1
ATOM 684 O O . LYS A 1 82 ? 2.34 15.75 23.969 1 90.44 82 LYS A O 1
ATOM 689 N N . SER A 1 83 ? 0.346 15.531 24.938 1 87.12 83 SER A N 1
ATOM 690 C CA . SER A 1 83 ? 0.736 14.312 25.641 1 87.12 83 SER A CA 1
ATOM 691 C C . SER A 1 83 ? -0.345 13.242 25.531 1 87.12 83 SER A C 1
ATOM 693 O O . SER A 1 83 ? -1.509 13.547 25.266 1 87.12 83 SER A O 1
ATOM 695 N N . VAL A 1 84 ? 0.199 11.883 25.562 1 78 84 VAL A N 1
ATOM 696 C CA . VAL A 1 84 ? -0.752 10.781 25.562 1 78 84 VAL A CA 1
ATOM 697 C C . VAL A 1 84 ? -1.621 10.844 26.812 1 78 84 VAL A C 1
ATOM 699 O O . VAL A 1 84 ? -1.176 11.32 27.859 1 78 84 VAL A O 1
ATOM 702 N N . VAL A 1 85 ? -2.836 10.336 26.547 1 62.34 85 VAL A N 1
ATOM 703 C CA . VAL A 1 85 ? -3.779 10.32 27.656 1 62.34 85 VAL A CA 1
ATOM 704 C C . VAL A 1 85 ? -3.387 9.234 28.656 1 62.34 85 VAL A C 1
ATOM 706 O O . VAL A 1 85 ? -3.164 8.086 28.266 1 62.34 85 VAL A O 1
ATOM 709 N N . TYR A 1 86 ? -2.85 9.516 29.75 1 54.47 86 TYR A N 1
ATOM 710 C CA . TYR A 1 86 ? -2.408 8.547 30.75 1 54.47 86 TYR A CA 1
ATOM 711 C C . TYR A 1 86 ? -3.598 7.898 31.438 1 54.47 86 TYR A C 1
ATOM 713 O O . TYR A 1 86 ? -3.588 6.695 31.703 1 54.47 86 TYR A O 1
ATOM 721 N N . GLN A 1 87 ? -4.59 8.555 31.812 1 50.31 87 GLN A N 1
ATOM 722 C CA . GLN A 1 87 ? -5.414 7.996 32.875 1 50.31 87 GLN A CA 1
ATOM 723 C C . GLN A 1 87 ? -6.645 7.293 32.312 1 50.31 87 GLN A C 1
ATOM 725 O O . GLN A 1 87 ? -7.309 7.824 31.406 1 50.31 87 GLN A O 1
ATOM 730 N N . ASN A 1 88 ? -6.867 6.02 32.625 1 49.41 88 ASN A N 1
ATOM 731 C CA . ASN A 1 88 ? -8.062 5.184 32.688 1 49.41 88 ASN A CA 1
ATOM 732 C C . ASN A 1 88 ? -8.414 4.578 31.328 1 49.41 88 ASN A C 1
ATOM 734 O O . ASN A 1 88 ? -9.547 4.145 31.125 1 49.41 88 ASN A O 1
ATOM 738 N N . ALA A 1 89 ? -7.609 4.703 30.406 1 52.94 89 ALA A N 1
ATOM 739 C CA . ALA A 1 89 ? -8.07 4.109 29.156 1 52.94 89 ALA A CA 1
ATOM 740 C C . ALA A 1 89 ? -7.773 2.613 29.109 1 52.94 89 ALA A C 1
ATOM 742 O O . ALA A 1 89 ? -6.867 2.135 29.797 1 52.94 89 ALA A O 1
ATOM 743 N N . ASP A 1 90 ? -8.703 1.892 28.672 1 59.69 90 ASP A N 1
ATOM 744 C CA . ASP A 1 90 ? -8.445 0.492 28.359 1 59.69 90 ASP A CA 1
ATOM 745 C C . ASP A 1 90 ? -7.086 0.332 27.672 1 59.69 90 ASP A C 1
ATOM 747 O O . ASP A 1 90 ? -6.648 1.216 26.938 1 59.69 90 ASP A O 1
ATOM 751 N N . LYS A 1 91 ? -6.441 -0.627 28 1 62.41 91 LYS A N 1
ATOM 752 C CA . LYS A 1 91 ? -5.074 -0.902 27.578 1 62.41 91 LYS A CA 1
ATOM 753 C C . LYS A 1 91 ? -4.949 -0.816 26.062 1 62.41 91 LYS A C 1
ATOM 755 O O . LYS A 1 91 ? -3.982 -0.252 25.531 1 62.41 91 LYS A O 1
ATOM 760 N N . SER A 1 92 ? -5.91 -1.436 25.453 1 60.91 92 SER A N 1
ATOM 761 C CA . SER A 1 92 ? -5.855 -1.448 24 1 60.91 92 SER A CA 1
ATOM 762 C C . SER A 1 92 ? -5.949 -0.037 23.438 1 60.91 92 SER A C 1
ATOM 764 O O . SER A 1 92 ? -5.207 0.319 22.516 1 60.91 92 SER A O 1
ATOM 766 N N . PHE A 1 93 ? -6.73 0.626 24.047 1 65.62 93 PHE A N 1
ATOM 767 C CA . PHE A 1 93 ? -6.906 2.016 23.656 1 65.62 93 PHE A CA 1
ATOM 768 C C . PHE A 1 93 ? -5.648 2.828 23.938 1 65.62 93 PHE A C 1
ATOM 770 O O . PHE A 1 93 ? -5.176 3.58 23.078 1 65.62 93 PHE A O 1
ATOM 777 N N . HIS A 1 94 ? -5.156 2.545 24.969 1 68.44 94 HIS A N 1
ATOM 778 C CA . HIS A 1 94 ? -3.934 3.23 25.375 1 68.44 94 HIS A CA 1
ATOM 779 C C . HIS A 1 94 ? -2.783 2.906 24.422 1 68.44 94 HIS A C 1
ATOM 781 O O . HIS A 1 94 ? -2.031 3.799 24.031 1 68.44 94 HIS A O 1
ATOM 787 N N . ASP A 1 95 ? -2.707 1.693 24.078 1 71.75 95 ASP A N 1
ATOM 788 C CA . ASP A 1 95 ? -1.624 1.268 23.188 1 71.75 95 ASP A CA 1
ATOM 789 C C . ASP A 1 95 ? -1.762 1.896 21.812 1 71.75 95 ASP A C 1
ATOM 791 O O . ASP A 1 95 ? -0.769 2.316 21.203 1 71.75 95 ASP A O 1
ATOM 795 N N . GLU A 1 96 ? -2.908 1.962 21.422 1 73.19 96 GLU A N 1
ATOM 796 C CA . GLU A 1 96 ? -3.166 2.562 20.109 1 73.19 96 GLU A CA 1
ATOM 797 C C . GLU A 1 96 ? -2.844 4.055 20.109 1 73.19 96 GLU A C 1
ATOM 799 O O . GLU A 1 96 ? -2.18 4.555 19.203 1 73.19 96 GLU A O 1
ATOM 804 N N . LYS A 1 97 ? -3.258 4.652 21.141 1 75.5 97 LYS A N 1
ATOM 805 C CA . LYS A 1 97 ? -3.029 6.09 21.234 1 75.5 97 LYS A CA 1
ATOM 806 C C . LYS A 1 97 ? -1.547 6.406 21.406 1 75.5 97 LYS A C 1
ATOM 808 O O . LYS A 1 97 ? -1.047 7.391 20.859 1 75.5 97 LYS A O 1
ATOM 813 N N . THR A 1 98 ? -0.981 5.539 22.062 1 77.5 98 THR A N 1
ATOM 814 C CA . THR A 1 98 ? 0.454 5.707 22.266 1 77.5 98 THR A CA 1
ATOM 815 C C . THR A 1 98 ? 1.207 5.555 20.938 1 77.5 98 THR A C 1
ATOM 817 O O . THR A 1 98 ? 2.15 6.297 20.672 1 77.5 98 THR A O 1
ATOM 820 N N . SER A 1 99 ? 0.745 4.668 20.234 1 82.25 99 SER A N 1
ATOM 821 C CA . SER A 1 99 ? 1.393 4.449 18.938 1 82.25 99 SER A CA 1
ATOM 822 C C . SER A 1 99 ? 1.208 5.648 18.016 1 82.25 99 SER A C 1
ATOM 824 O O . SER A 1 99 ? 2.141 6.047 17.312 1 82.25 99 SER A O 1
ATOM 826 N N . ILE A 1 100 ? 0.141 6.238 18.109 1 84.94 100 ILE A N 1
ATOM 827 C CA . ILE A 1 100 ? -0.16 7.402 17.281 1 84.94 100 ILE A CA 1
ATOM 828 C C . ILE A 1 100 ? 0.656 8.602 17.766 1 84.94 100 ILE A C 1
ATOM 830 O O . ILE A 1 100 ? 1.208 9.352 16.953 1 84.94 100 ILE A O 1
ATOM 834 N N . MET A 1 101 ? 0.755 8.688 19.047 1 87.06 101 MET A N 1
ATOM 835 C CA . MET A 1 101 ? 1.538 9.773 19.625 1 87.06 101 MET A CA 1
ATOM 836 C C . MET A 1 101 ? 3.016 9.625 19.281 1 87.06 101 MET A C 1
ATOM 838 O O . MET A 1 101 ? 3.678 10.602 18.938 1 87.06 101 MET A O 1
ATOM 842 N N . LYS A 1 102 ? 3.422 8.469 19.391 1 90.38 102 LYS A N 1
ATOM 843 C CA . LYS A 1 102 ? 4.82 8.203 19.062 1 90.38 102 LYS A CA 1
ATOM 844 C C . LYS A 1 102 ? 5.129 8.562 17.625 1 90.38 102 LYS A C 1
ATOM 846 O O . LYS A 1 102 ? 6.168 9.156 17.328 1 90.38 102 LYS A O 1
ATOM 851 N N . LYS A 1 103 ? 4.25 8.195 16.781 1 92.81 103 LYS A N 1
ATOM 852 C CA . LYS A 1 103 ? 4.367 8.539 15.367 1 92.81 103 LYS A CA 1
ATOM 853 C C . LYS A 1 103 ? 4.461 10.055 15.172 1 92.81 103 LYS A C 1
ATOM 855 O O . LYS A 1 103 ? 5.375 10.547 14.508 1 92.81 103 LYS A O 1
ATOM 860 N N . GLU A 1 104 ? 3.562 10.703 15.766 1 93.25 104 GLU A N 1
ATOM 861 C CA . GLU A 1 104 ? 3.5 12.156 15.609 1 93.25 104 GLU A CA 1
ATOM 862 C C . GLU A 1 104 ? 4.746 12.828 16.188 1 93.25 104 GLU A C 1
ATOM 864 O O . GLU A 1 104 ? 5.352 13.68 15.531 1 93.25 104 GLU A O 1
ATOM 869 N N . ALA A 1 105 ? 5.117 12.375 17.312 1 93.62 105 ALA A N 1
ATOM 870 C CA . ALA A 1 105 ? 6.273 12.961 17.984 1 93.62 105 ALA A CA 1
ATOM 871 C C . ALA A 1 105 ? 7.551 12.75 17.172 1 93.62 105 ALA A C 1
ATOM 873 O O . ALA A 1 105 ? 8.328 13.688 16.984 1 93.62 105 ALA A O 1
ATOM 874 N N . MET A 1 106 ? 7.707 11.625 16.703 1 94.25 106 MET A N 1
ATOM 875 C CA . MET A 1 106 ? 8.914 11.297 15.938 1 94.25 106 MET A CA 1
ATOM 876 C C . MET A 1 106 ? 8.961 12.086 14.641 1 94.25 106 MET A C 1
ATOM 878 O O . MET A 1 106 ? 10.023 12.586 14.25 1 94.25 106 MET A O 1
ATOM 882 N N . LEU A 1 107 ? 7.898 12.203 14.031 1 96.25 107 LEU A N 1
ATOM 883 C CA . LEU A 1 107 ? 7.871 12.898 12.75 1 96.25 107 LEU A CA 1
ATOM 884 C C . LEU A 1 107 ? 8.078 14.398 12.938 1 96.25 107 LEU A C 1
ATOM 886 O O . LEU A 1 107 ? 8.711 15.055 12.102 1 96.25 107 LEU A O 1
ATOM 890 N N . TYR A 1 108 ? 7.539 14.953 14 1 96.06 108 TYR A N 1
ATOM 891 C CA . TYR A 1 108 ? 7.809 16.359 14.305 1 96.06 108 TYR A CA 1
ATOM 892 C C . TYR A 1 108 ? 9.297 16.594 14.508 1 96.06 108 TYR A C 1
ATOM 894 O O . TYR A 1 108 ? 9.867 17.547 13.961 1 96.06 108 TYR A O 1
ATOM 902 N N . ASP A 1 109 ? 9.836 15.719 15.195 1 93.12 109 ASP A N 1
ATOM 903 C CA . ASP A 1 109 ? 11.227 15.891 15.617 1 93.12 109 ASP A CA 1
ATOM 904 C C . ASP A 1 109 ? 12.18 15.664 14.445 1 93.12 109 ASP A C 1
ATOM 906 O O . ASP A 1 109 ? 13.203 16.344 14.336 1 93.12 109 ASP A O 1
ATOM 910 N N . THR A 1 110 ? 11.891 14.812 13.555 1 93.81 110 THR A N 1
ATOM 911 C CA . THR A 1 110 ? 12.859 14.406 12.539 1 93.81 110 THR A CA 1
ATOM 912 C C . THR A 1 110 ? 12.5 14.992 11.18 1 93.81 110 THR A C 1
ATOM 914 O O . THR A 1 110 ? 13.328 15.633 10.531 1 93.81 110 THR A O 1
ATOM 917 N N . LEU A 1 111 ? 11.312 14.969 10.805 1 97.81 111 LEU A N 1
ATOM 918 C CA . LEU A 1 111 ? 10.945 15.281 9.43 1 97.81 111 LEU A CA 1
ATOM 919 C C . LEU A 1 111 ? 10.352 16.688 9.336 1 97.81 111 LEU A C 1
ATOM 921 O O . LEU A 1 111 ? 10.844 17.516 8.562 1 97.81 111 LEU A O 1
ATOM 925 N N . LEU A 1 112 ? 9.375 16.969 10.133 1 97.94 112 LEU A N 1
ATOM 926 C CA . LEU A 1 112 ? 8.656 18.234 10.016 1 97.94 112 LEU A CA 1
ATOM 927 C C . LEU A 1 112 ? 9.578 19.422 10.32 1 97.94 112 LEU A C 1
ATOM 929 O O . LEU A 1 112 ? 9.5 20.453 9.664 1 97.94 112 LEU A O 1
ATOM 933 N N . ASN A 1 113 ? 10.43 19.266 11.305 1 96.44 113 ASN A N 1
ATOM 934 C CA . ASN A 1 113 ? 11.391 20.328 11.617 1 96.44 113 ASN A CA 1
ATOM 935 C C . ASN A 1 113 ? 12.32 20.594 10.438 1 96.44 113 ASN A C 1
ATOM 937 O O . ASN A 1 113 ? 12.75 21.734 10.242 1 96.44 113 ASN A O 1
ATOM 941 N N . GLU A 1 114 ? 12.562 19.656 9.68 1 97.19 114 GLU A N 1
ATOM 942 C CA . GLU A 1 114 ? 13.414 19.859 8.508 1 97.19 114 GLU A CA 1
ATOM 943 C C . GLU A 1 114 ? 12.617 20.406 7.336 1 97.19 114 GLU A C 1
ATOM 945 O O . GLU A 1 114 ? 13.102 21.297 6.617 1 97.19 114 GLU A O 1
ATOM 950 N N . LEU A 1 115 ? 11.445 19.922 7.148 1 98.12 115 LEU A N 1
ATOM 951 C CA . LEU A 1 115 ? 10.617 20.375 6.027 1 98.12 115 LEU A CA 1
ATOM 952 C C . LEU A 1 115 ? 10.359 21.875 6.098 1 98.12 115 LEU A C 1
ATOM 954 O O . LEU A 1 115 ? 10.32 22.547 5.066 1 98.12 115 LEU A O 1
ATOM 958 N N . LYS A 1 116 ? 10.234 22.375 7.219 1 95.06 116 LYS A N 1
ATOM 959 C CA . LYS A 1 116 ? 9.898 23.781 7.387 1 95.06 116 LYS A CA 1
ATOM 960 C C . LYS A 1 116 ? 11.031 24.672 6.898 1 95.06 116 LYS A C 1
ATOM 962 O O . LYS A 1 116 ? 10.805 25.844 6.562 1 95.06 116 LYS A O 1
ATOM 967 N N . LEU A 1 117 ? 12.164 24.141 6.824 1 95.5 117 LEU A N 1
ATOM 968 C CA . LEU A 1 117 ? 13.336 24.938 6.477 1 95.5 117 LEU A CA 1
ATOM 969 C C . LEU A 1 117 ? 13.367 25.234 4.98 1 95.5 117 LEU A C 1
ATOM 971 O O . LEU A 1 117 ? 14.102 26.109 4.535 1 95.5 117 LEU A O 1
ATOM 975 N N . PHE A 1 118 ? 12.57 24.578 4.25 1 97.12 118 PHE A N 1
ATOM 976 C CA . PHE A 1 118 ? 12.641 24.703 2.801 1 97.12 118 PHE A CA 1
ATOM 977 C C . PHE A 1 118 ? 11.836 25.906 2.322 1 97.12 118 PHE A C 1
ATOM 979 O O . PHE A 1 118 ? 11.992 26.344 1.183 1 97.12 118 PHE A O 1
ATOM 986 N N . SER A 1 119 ? 10.977 26.406 3.158 1 95.81 119 SER A N 1
ATOM 987 C CA . SER A 1 119 ? 10.133 27.531 2.756 1 95.81 119 SER A CA 1
ATOM 988 C C . SER A 1 119 ? 10.266 28.688 3.73 1 95.81 119 SER A C 1
ATOM 990 O O . SER A 1 119 ? 10.523 28.484 4.918 1 95.81 119 SER A O 1
ATOM 992 N N . LYS A 1 120 ? 9.992 29.875 3.188 1 93.38 120 LYS A N 1
ATOM 993 C CA . LYS A 1 120 ? 10 31.078 4.027 1 93.38 120 LYS A CA 1
ATOM 994 C C . LYS A 1 120 ? 8.664 31.25 4.746 1 93.38 120 LYS A C 1
ATOM 996 O O . LYS A 1 120 ? 8.555 32.062 5.672 1 93.38 120 LYS A O 1
ATOM 1001 N N . HIS A 1 121 ? 7.68 30.547 4.336 1 92.31 121 HIS A N 1
ATOM 1002 C CA . HIS A 1 121 ? 6.348 30.688 4.918 1 92.31 121 HIS A CA 1
ATOM 1003 C C . HIS A 1 121 ? 6.207 29.828 6.176 1 92.31 121 HIS A C 1
ATOM 1005 O O . HIS A 1 121 ? 6.719 28.719 6.234 1 92.31 121 HIS A O 1
ATOM 1011 N N . LEU A 1 122 ? 5.551 30.406 7.168 1 93.5 122 LEU A N 1
ATOM 1012 C CA . LEU A 1 122 ? 5.188 29.625 8.352 1 93.5 122 LEU A CA 1
ATOM 1013 C C . LEU A 1 122 ? 3.945 28.781 8.086 1 93.5 122 LEU A C 1
ATOM 1015 O O . LEU A 1 122 ? 2.854 29.312 7.883 1 93.5 122 LEU A O 1
ATOM 1019 N N . TRP A 1 123 ? 4.133 27.484 8.078 1 95.69 123 TRP A N 1
ATOM 1020 C CA . TRP A 1 123 ? 2.994 26.609 7.816 1 95.69 123 TRP A CA 1
ATOM 1021 C C . TRP A 1 123 ? 2.889 25.531 8.883 1 95.69 123 TRP A C 1
ATOM 1023 O O . TRP A 1 123 ? 1.926 24.75 8.898 1 95.69 123 TRP A O 1
ATOM 1033 N N . CYS A 1 124 ? 3.898 25.453 9.711 1 95.5 124 CYS A N 1
ATOM 1034 C CA . CYS A 1 124 ? 3.93 24.516 10.828 1 95.5 124 CYS A CA 1
ATOM 1035 C C . CYS A 1 124 ? 4.812 25.047 11.953 1 95.5 124 CYS A C 1
ATOM 1037 O O . CYS A 1 124 ? 5.836 25.688 11.703 1 95.5 124 CYS A O 1
ATOM 1039 N N . ALA A 1 125 ? 4.414 24.734 13.172 1 93.88 125 ALA A N 1
ATOM 1040 C CA . ALA A 1 125 ? 5.199 25.172 14.32 1 93.88 125 ALA A CA 1
ATOM 1041 C C . ALA A 1 125 ? 6.422 24.281 14.523 1 93.88 125 ALA A C 1
ATOM 1043 O O . ALA A 1 125 ? 6.41 23.109 14.164 1 93.88 125 ALA A O 1
ATOM 1044 N N . LYS A 1 126 ? 7.406 24.859 15.094 1 95.75 126 LYS A N 1
ATOM 1045 C CA . LYS A 1 126 ? 8.633 24.109 15.375 1 95.75 126 LYS A CA 1
ATOM 1046 C C . LYS A 1 126 ? 8.461 23.234 16.609 1 95.75 126 LYS A C 1
ATOM 1048 O O . LYS A 1 126 ? 7.859 23.641 17.594 1 95.75 126 LYS A O 1
ATOM 1053 N N . CYS A 1 127 ? 8.977 22.047 16.516 1 97.31 127 CYS A N 1
ATOM 1054 C CA . CYS A 1 127 ? 9.055 21.156 17.672 1 97.31 127 CYS A CA 1
ATOM 1055 C C . CYS A 1 127 ? 10.391 21.297 18.391 1 97.31 127 CYS A C 1
ATOM 1057 O O . CYS A 1 127 ? 11.445 21.125 17.781 1 97.31 127 CYS A O 1
ATOM 1059 N N . TYR A 1 128 ? 10.359 21.516 19.672 1 97.12 128 TYR A N 1
ATOM 1060 C CA . TYR A 1 128 ? 11.586 21.75 20.422 1 97.12 128 TYR A CA 1
ATOM 1061 C C . TYR A 1 128 ? 12.039 20.484 21.156 1 97.12 128 TYR A C 1
ATOM 1063 O O . TYR A 1 128 ? 13.203 20.359 21.531 1 97.12 128 TYR A O 1
ATOM 1071 N N . PHE A 1 129 ? 11.039 19.688 21.391 1 96.5 129 PHE A N 1
ATOM 1072 C CA . PHE A 1 129 ? 11.336 18.484 22.172 1 96.5 129 PHE A CA 1
ATOM 1073 C C . PHE A 1 129 ? 10.297 17.406 21.906 1 96.5 129 PHE A C 1
ATOM 1075 O O . PHE A 1 129 ? 9.109 17.688 21.766 1 96.5 129 PHE A O 1
ATOM 1082 N N . ALA A 1 130 ? 10.812 16.156 21.766 1 95 130 ALA A N 1
ATOM 1083 C CA . ALA A 1 130 ? 9.906 15.016 21.562 1 95 130 ALA A CA 1
ATOM 1084 C C . ALA A 1 130 ? 10.398 13.789 22.328 1 95 130 ALA A C 1
ATOM 1086 O O . ALA A 1 130 ? 11.609 13.547 22.422 1 95 130 ALA A O 1
ATOM 1087 N N . ARG A 1 131 ? 9.484 13.133 22.875 1 90.56 131 ARG A N 1
ATOM 1088 C CA . ARG A 1 131 ? 9.617 11.797 23.469 1 90.56 131 ARG A CA 1
ATOM 1089 C C . ARG A 1 131 ? 8.492 10.883 23 1 90.56 131 ARG A C 1
ATOM 1091 O O . ARG A 1 131 ? 7.621 11.305 22.219 1 90.56 131 ARG A O 1
ATOM 1098 N N . SER A 1 132 ? 8.516 9.617 23.406 1 84.19 132 SER A N 1
ATOM 1099 C CA . SER A 1 132 ? 7.539 8.648 22.922 1 84.19 132 SER A CA 1
ATOM 1100 C C . SER A 1 132 ? 6.133 9 23.391 1 84.19 132 SER A C 1
ATOM 1102 O O . SER A 1 132 ? 5.145 8.609 22.75 1 84.19 132 SER A O 1
ATOM 1104 N N . ASP A 1 133 ? 6.051 9.836 24.422 1 85.75 133 ASP A N 1
ATOM 1105 C CA . ASP A 1 133 ? 4.723 10.031 24.984 1 85.75 133 ASP A CA 1
ATOM 1106 C C . ASP A 1 133 ? 4.301 11.492 24.922 1 85.75 133 ASP A C 1
ATOM 1108 O O . ASP A 1 133 ? 3.182 11.844 25.297 1 85.75 133 ASP A O 1
ATOM 1112 N N . LEU A 1 134 ? 5.137 12.352 24.469 1 91 134 LEU A N 1
ATOM 1113 C CA . LEU A 1 134 ? 4.75 13.75 24.359 1 91 134 LEU A CA 1
ATOM 1114 C C . LEU A 1 134 ? 5.703 14.516 23.453 1 91 134 LEU A C 1
ATOM 1116 O O . LEU A 1 134 ? 6.758 14 23.062 1 91 134 LEU A O 1
ATOM 1120 N N . PHE A 1 135 ? 5.293 15.695 23.047 1 94.56 135 PHE A N 1
ATOM 1121 C CA . PHE A 1 135 ? 6.188 16.609 22.344 1 94.56 135 PHE A CA 1
ATOM 1122 C C . PHE A 1 135 ? 5.863 18.062 22.703 1 94.56 135 PHE A C 1
ATOM 1124 O O . PHE A 1 135 ? 4.754 18.359 23.156 1 94.56 135 PHE A O 1
ATOM 1131 N N . VAL A 1 136 ? 6.863 18.906 22.609 1 96.06 136 VAL A N 1
ATOM 1132 C CA . VAL A 1 136 ? 6.773 20.328 22.953 1 96.06 136 VAL A CA 1
ATOM 1133 C C . VAL A 1 136 ? 7 21.172 21.703 1 96.06 136 VAL A C 1
ATOM 1135 O O . VAL A 1 136 ? 8.047 21.078 21.047 1 96.06 136 VAL A O 1
ATOM 1138 N N . MET A 1 137 ? 6.012 22.016 21.469 1 96 137 MET A N 1
ATOM 1139 C CA . MET A 1 137 ? 6.051 22.828 20.25 1 96 137 MET A CA 1
ATOM 1140 C C . MET A 1 137 ? 6.027 24.312 20.578 1 96 137 MET A C 1
ATOM 1142 O O . MET A 1 137 ? 5.602 24.703 21.672 1 96 137 MET A O 1
ATOM 1146 N N . GLN A 1 138 ? 6.48 25.047 19.578 1 95.12 138 GLN A N 1
ATOM 1147 C CA . GLN A 1 138 ? 6.207 26.484 19.578 1 95.12 138 GLN A CA 1
ATOM 1148 C C . GLN A 1 138 ? 4.711 26.766 19.719 1 95.12 138 GLN A C 1
ATOM 1150 O O . GLN A 1 138 ? 3.893 26.062 19.109 1 95.12 138 GLN A O 1
ATOM 1155 N N . ASN A 1 139 ? 4.414 27.719 20.5 1 93.81 139 ASN A N 1
ATOM 1156 C CA . ASN A 1 139 ? 3.01 28.094 20.641 1 93.81 139 ASN A CA 1
ATOM 1157 C C . ASN A 1 139 ? 2.541 28.953 19.469 1 93.81 139 ASN A C 1
ATOM 1159 O O . ASN A 1 139 ? 2.891 30.125 19.375 1 93.81 139 ASN A O 1
ATOM 1163 N N . ILE A 1 140 ? 1.679 28.469 18.703 1 93.5 140 ILE A N 1
ATOM 1164 C CA . ILE A 1 140 ? 1.27 29.078 17.438 1 93.5 140 ILE A CA 1
ATOM 1165 C C . ILE A 1 140 ? 0.496 30.359 17.719 1 93.5 140 ILE A C 1
ATOM 1167 O O . ILE A 1 140 ? 0.567 31.328 16.953 1 93.5 140 ILE A O 1
ATOM 1171 N N . GLU A 1 141 ? -0.185 30.438 18.797 1 92.38 141 GLU A N 1
ATOM 1172 C CA . GLU A 1 141 ? -0.941 31.625 19.156 1 92.38 141 GLU A CA 1
ATOM 1173 C C . GLU A 1 141 ? -0.014 32.812 19.375 1 92.38 141 GLU A C 1
ATOM 1175 O O . GLU A 1 141 ? -0.365 33.969 19.062 1 92.38 141 GLU A O 1
ATOM 1180 N N . ASP A 1 142 ? 1.081 32.469 19.938 1 92.81 142 ASP A N 1
ATOM 1181 C CA . ASP A 1 142 ? 2.051 33.531 20.203 1 92.81 142 ASP A CA 1
ATOM 1182 C C . ASP A 1 142 ? 2.699 34.031 18.922 1 92.81 142 ASP A C 1
ATOM 1184 O O . ASP A 1 142 ? 3.332 35.094 18.922 1 92.81 142 ASP A O 1
ATOM 1188 N N . LEU A 1 143 ? 2.58 33.344 17.859 1 92.19 143 LEU A N 1
ATOM 1189 C CA . LEU A 1 143 ? 3.102 33.75 16.547 1 92.19 143 LEU A CA 1
ATOM 1190 C C . LEU A 1 143 ? 2.07 34.562 15.781 1 92.19 143 LEU A C 1
ATOM 1192 O O . LEU A 1 143 ? 2.293 34.906 14.625 1 92.19 143 LEU A O 1
ATOM 1196 N N . GLY A 1 144 ? 0.892 34.781 16.391 1 94.19 144 GLY A N 1
ATOM 1197 C CA . GLY A 1 144 ? -0.123 35.625 15.789 1 94.19 144 GLY A CA 1
ATOM 1198 C C . GLY A 1 144 ? -1.192 34.844 15.055 1 94.19 144 GLY A C 1
ATOM 1199 O O . GLY A 1 144 ? -1.865 35.375 14.172 1 94.19 144 GLY A O 1
ATOM 1200 N N . TYR A 1 145 ? -1.285 33.625 15.359 1 95.56 145 TYR A N 1
ATOM 1201 C CA . TYR A 1 145 ? -2.279 32.781 14.695 1 95.56 145 TYR A CA 1
ATOM 1202 C C . TYR A 1 145 ? -3.387 32.375 15.664 1 95.56 145 TYR A C 1
ATOM 1204 O O . TYR A 1 145 ? -3.186 32.375 16.875 1 95.56 145 TYR A O 1
ATOM 1212 N N . ALA A 1 146 ? -4.562 32.094 15.125 1 94 146 ALA A N 1
ATOM 1213 C CA . ALA A 1 146 ? -5.707 31.672 15.93 1 94 146 ALA A CA 1
ATOM 1214 C C . ALA A 1 146 ? -6.57 30.672 15.172 1 94 146 ALA A C 1
ATOM 1216 O O . ALA A 1 146 ? -6.57 30.656 13.938 1 94 146 ALA A O 1
ATOM 1217 N N . SER A 1 147 ? -7.25 29.891 15.992 1 91.25 147 SER A N 1
ATOM 1218 C CA . SER A 1 147 ? -8.211 28.969 15.391 1 91.25 147 SER A CA 1
ATOM 1219 C C . SER A 1 147 ? -9.445 29.703 14.883 1 91.25 147 SER A C 1
ATOM 1221 O O . SER A 1 147 ? -9.711 30.844 15.297 1 91.25 147 SER A O 1
ATOM 1223 N N . LEU A 1 148 ? -10.125 29.047 13.977 1 89.31 148 LEU A N 1
ATOM 1224 C CA . LEU A 1 148 ? -11.406 29.594 13.547 1 89.31 148 LEU A CA 1
ATOM 1225 C C . LEU A 1 148 ? -12.453 29.453 14.648 1 89.31 148 LEU A C 1
ATOM 1227 O O . LEU A 1 148 ? -12.344 28.578 15.508 1 89.31 148 LEU A O 1
ATOM 1231 N N . PRO A 1 149 ? -13.422 30.297 14.531 1 85.5 149 PRO A N 1
ATOM 1232 C CA . PRO A 1 149 ? -14.5 30.172 15.516 1 85.5 149 PRO A CA 1
ATOM 1233 C C . PRO A 1 149 ? -15.172 28.797 15.477 1 85.5 149 PRO A C 1
ATOM 1235 O O . PRO A 1 149 ? -15.344 28.219 14.398 1 85.5 149 PRO A O 1
ATOM 1238 N N . ALA A 1 150 ? -15.664 28.391 16.594 1 76.88 150 ALA A N 1
ATOM 1239 C CA . ALA A 1 150 ? -16.297 27.094 16.734 1 76.88 150 ALA A CA 1
ATOM 1240 C C . ALA A 1 150 ? -17.562 27 15.883 1 76.88 150 ALA A C 1
ATOM 1242 O O . ALA A 1 150 ? -17.969 25.906 15.477 1 76.88 150 ALA A O 1
ATOM 1243 N N . SER A 1 151 ? -18.109 28.109 15.57 1 78.19 151 SER A N 1
ATOM 1244 C CA . SER A 1 151 ? -19.359 28.156 14.836 1 78.19 151 SER A CA 1
ATOM 1245 C C . SER A 1 151 ? -19.125 27.984 13.336 1 78.19 151 SER A C 1
ATOM 1247 O O . SER A 1 151 ? -20.078 27.797 12.57 1 78.19 151 SER A O 1
ATOM 1249 N N . THR A 1 152 ? -17.906 27.969 12.984 1 82.69 152 THR A N 1
ATOM 1250 C CA . THR A 1 152 ? -17.609 27.844 11.562 1 82.69 152 THR A CA 1
ATOM 1251 C C . THR A 1 152 ? -17.891 26.422 11.078 1 82.69 152 THR A C 1
ATOM 1253 O O . THR A 1 152 ? -17.234 25.469 11.492 1 82.69 152 THR A O 1
ATOM 1256 N N . ARG A 1 153 ? -18.828 26.344 10.195 1 84.56 153 ARG A N 1
ATOM 1257 C CA . ARG A 1 153 ? -19.203 25.031 9.695 1 84.56 153 ARG A CA 1
ATOM 1258 C C . ARG A 1 153 ? -18.484 24.719 8.383 1 84.56 153 ARG A C 1
ATOM 1260 O O . ARG A 1 153 ? -17.938 23.625 8.203 1 84.56 153 ARG A O 1
ATOM 1267 N N . PHE A 1 154 ? -18.547 25.703 7.449 1 93.25 154 PHE A N 1
ATOM 1268 C CA . PHE A 1 154 ? -17.906 25.562 6.145 1 93.25 154 PHE A CA 1
ATOM 1269 C C . PHE A 1 154 ? -17.109 26.812 5.793 1 93.25 154 PHE A C 1
ATOM 1271 O O . PHE A 1 154 ? -17.344 27.875 6.352 1 93.25 154 PHE A O 1
ATOM 1278 N N . LEU A 1 155 ? -16.172 26.625 4.957 1 95.19 155 LEU A N 1
ATOM 1279 C CA . LEU A 1 155 ? -15.305 27.719 4.527 1 95.19 155 LEU A CA 1
ATOM 1280 C C . LEU A 1 155 ? -15.688 28.203 3.131 1 95.19 155 LEU A C 1
ATOM 1282 O O . LEU A 1 155 ? -16.047 27.391 2.27 1 95.19 155 LEU A O 1
ATOM 1286 N N . GLY A 1 156 ? -15.641 29.5 3.012 1 93.5 156 GLY A N 1
ATOM 1287 C CA . GLY A 1 156 ? -15.703 30.047 1.666 1 93.5 156 GLY A CA 1
ATOM 1288 C C . GLY A 1 156 ? -14.383 29.969 0.926 1 93.5 156 GLY A C 1
ATOM 1289 O O . GLY A 1 156 ? -13.398 29.453 1.464 1 93.5 156 GLY A O 1
ATOM 1290 N N . GLU A 1 157 ? -14.422 30.422 -0.285 1 93.75 157 GLU A N 1
ATOM 1291 C CA . GLU A 1 157 ? -13.25 30.344 -1.15 1 93.75 157 GLU A CA 1
ATOM 1292 C C . GLU A 1 157 ? -12.055 31.078 -0.542 1 93.75 157 GLU A C 1
ATOM 1294 O O . GLU A 1 157 ? -10.945 30.547 -0.49 1 93.75 157 GLU A O 1
ATOM 1299 N N . GLN A 1 158 ? -12.281 32.281 -0.065 1 92.94 158 GLN A N 1
ATOM 1300 C CA . GLN A 1 158 ? -11.211 33.094 0.48 1 92.94 158 GLN A CA 1
ATOM 1301 C C . GLN A 1 158 ? -10.633 32.5 1.751 1 92.94 158 GLN A C 1
ATOM 1303 O O . GLN A 1 158 ? -9.438 32.594 2.014 1 92.94 158 GLN A O 1
ATOM 1308 N N . GLN A 1 159 ? -11.477 31.844 2.471 1 93.88 159 GLN A N 1
ATOM 1309 C CA . GLN A 1 159 ? -11.047 31.234 3.725 1 93.88 159 GLN A CA 1
ATOM 1310 C C . GLN A 1 159 ? -10.289 29.922 3.475 1 93.88 159 GLN A C 1
ATOM 1312 O O . GLN A 1 159 ? -9.484 29.5 4.305 1 93.88 159 GLN A O 1
ATOM 1317 N N . LEU A 1 160 ? -10.539 29.312 2.34 1 96.88 160 LEU A N 1
ATOM 1318 C CA . LEU A 1 160 ? -9.906 28.031 2.025 1 96.88 160 LEU A CA 1
ATOM 1319 C C . LEU A 1 160 ? -8.5 28.25 1.466 1 96.88 160 LEU A C 1
ATOM 1321 O O . LEU A 1 160 ? -7.633 27.391 1.614 1 96.88 160 LEU A O 1
ATOM 1325 N N . ARG A 1 161 ? -8.234 29.344 0.89 1 96.81 161 ARG A N 1
ATOM 1326 C CA . ARG A 1 161 ? -7.02 29.625 0.128 1 96.81 161 ARG A CA 1
ATOM 1327 C C . ARG A 1 161 ? -5.781 29.516 1.014 1 96.81 161 ARG A C 1
ATOM 1329 O O . ARG A 1 161 ? -4.789 28.891 0.63 1 96.81 161 ARG A O 1
ATOM 1336 N N . PRO A 1 162 ? -5.797 30.062 2.234 1 97.69 162 PRO A N 1
ATOM 1337 C CA . PRO A 1 162 ? -4.613 29.906 3.086 1 97.69 162 PRO A CA 1
ATOM 1338 C C . PRO A 1 162 ? -4.289 28.453 3.404 1 97.69 162 PRO A C 1
ATOM 1340 O O . PRO A 1 162 ? -3.115 28.094 3.518 1 97.69 162 PRO A O 1
ATOM 1343 N N . MET A 1 163 ? -5.289 27.688 3.564 1 97.88 163 MET A N 1
ATOM 1344 C CA . MET A 1 163 ? -5.078 26.25 3.805 1 97.88 163 MET A CA 1
ATOM 1345 C C . MET A 1 163 ? -4.453 25.594 2.586 1 97.88 163 MET A C 1
ATOM 1347 O O . MET A 1 163 ? -3.514 24.797 2.719 1 97.88 163 MET A O 1
ATOM 1351 N N . LEU A 1 164 ? -4.934 25.906 1.42 1 98.31 164 LEU A N 1
ATOM 1352 C CA . LEU A 1 164 ? -4.387 25.359 0.185 1 98.31 164 LEU A CA 1
ATOM 1353 C C . LEU A 1 164 ? -2.934 25.781 -0.004 1 98.31 164 LEU A C 1
ATOM 1355 O O . LEU A 1 164 ? -2.105 25 -0.472 1 98.31 164 LEU A O 1
ATOM 1359 N N . LYS A 1 165 ? -2.689 26.984 0.357 1 98.19 165 LYS A N 1
ATOM 1360 C CA . LYS A 1 165 ? -1.319 27.484 0.283 1 98.19 165 LYS A CA 1
ATOM 1361 C C . LYS A 1 165 ? -0.405 26.719 1.236 1 98.19 165 LYS A C 1
ATOM 1363 O O . LYS A 1 165 ? 0.719 26.359 0.875 1 98.19 165 LYS A O 1
ATOM 1368 N N . ALA A 1 166 ? -0.868 26.5 2.436 1 98.5 166 ALA A N 1
ATOM 1369 C CA . ALA A 1 166 ? -0.094 25.734 3.418 1 98.5 166 ALA A CA 1
ATOM 1370 C C . ALA A 1 166 ? 0.194 24.328 2.92 1 98.5 166 ALA A C 1
ATOM 1372 O O . ALA A 1 166 ? 1.318 23.828 3.043 1 98.5 166 ALA A O 1
ATOM 1373 N N . LEU A 1 167 ? -0.795 23.719 2.34 1 98.69 167 LEU A N 1
ATOM 1374 C CA . LEU A 1 167 ? -0.632 22.375 1.809 1 98.69 167 LEU A CA 1
ATOM 1375 C C . LEU A 1 167 ? 0.351 22.375 0.642 1 98.69 167 LEU A C 1
ATOM 1377 O O . LEU A 1 167 ? 1.21 21.484 0.556 1 98.69 167 LEU A O 1
ATOM 1381 N N . ALA A 1 168 ? 0.211 23.328 -0.222 1 98.69 168 ALA A N 1
ATOM 1382 C CA . ALA A 1 168 ? 1.146 23.438 -1.339 1 98.69 168 ALA A CA 1
ATOM 1383 C C . ALA A 1 168 ? 2.584 23.562 -0.84 1 98.69 168 ALA A C 1
ATOM 1385 O O . ALA A 1 168 ? 3.492 22.922 -1.383 1 98.69 168 ALA A O 1
ATOM 1386 N N . THR A 1 169 ? 2.758 24.328 0.163 1 98.56 169 THR A N 1
ATOM 1387 C CA . THR A 1 169 ? 4.078 24.531 0.747 1 98.56 169 THR A CA 1
ATOM 1388 C C . THR A 1 169 ? 4.605 23.234 1.35 1 98.56 169 THR A C 1
ATOM 1390 O O . THR A 1 169 ? 5.766 22.875 1.136 1 98.56 169 THR A O 1
ATOM 1393 N N . LEU A 1 170 ? 3.768 22.609 2.092 1 98.69 170 LEU A N 1
ATOM 1394 C CA . LEU A 1 170 ? 4.117 21.312 2.676 1 98.69 170 LEU A CA 1
ATOM 1395 C C . LEU A 1 170 ? 4.535 20.328 1.594 1 98.69 170 LEU A C 1
ATOM 1397 O O . LEU A 1 170 ? 5.578 19.672 1.712 1 98.69 170 LEU A O 1
ATOM 1401 N N . HIS A 1 171 ? 3.805 20.234 0.555 1 98.81 171 HIS A N 1
ATOM 1402 C CA . HIS A 1 171 ? 4.047 19.266 -0.512 1 98.81 171 HIS A CA 1
ATOM 1403 C C . HIS A 1 171 ? 5.32 19.609 -1.281 1 98.81 171 HIS A C 1
ATOM 1405 O O . HIS A 1 171 ? 6.117 18.719 -1.588 1 98.81 171 HIS A O 1
ATOM 1411 N N . ALA A 1 172 ? 5.492 20.859 -1.567 1 98.75 172 ALA A N 1
ATOM 1412 C CA . ALA A 1 172 ? 6.727 21.281 -2.227 1 98.75 172 ALA A CA 1
ATOM 1413 C C . ALA A 1 172 ? 7.941 20.969 -1.354 1 98.75 172 ALA A C 1
ATOM 1415 O O . ALA A 1 172 ? 8.977 20.516 -1.853 1 98.75 172 ALA A O 1
ATOM 1416 N N . SER A 1 173 ? 7.801 21.203 -0.07 1 98.69 173 SER A N 1
ATOM 1417 C CA . SER A 1 173 ? 8.891 20.938 0.862 1 98.69 173 SER A CA 1
ATOM 1418 C C . SER A 1 173 ? 9.227 19.438 0.897 1 98.69 173 SER A C 1
ATOM 1420 O O . SER A 1 173 ? 10.391 19.078 1.059 1 98.69 173 SER A O 1
ATOM 1422 N N . SER A 1 174 ? 8.227 18.656 0.803 1 98.62 174 SER A N 1
ATOM 1423 C CA . SER A 1 174 ? 8.422 17.203 0.726 1 98.62 174 SER A CA 1
ATOM 1424 C C . SER A 1 174 ? 9.289 16.828 -0.472 1 98.62 174 SER A C 1
ATOM 1426 O O . SER A 1 174 ? 10.211 16.031 -0.346 1 98.62 174 SER A O 1
ATOM 1428 N N . VAL A 1 175 ? 9.008 17.406 -1.617 1 98.06 175 VAL A N 1
ATOM 1429 C CA . VAL A 1 175 ? 9.766 17.141 -2.836 1 98.06 175 VAL A CA 1
ATOM 1430 C C . VAL A 1 175 ? 11.211 17.594 -2.668 1 98.06 175 VAL A C 1
ATOM 1432 O O . VAL A 1 175 ? 12.148 16.875 -3.012 1 98.06 175 VAL A O 1
ATOM 1435 N N . ALA A 1 176 ? 11.422 18.75 -2.141 1 98.19 176 ALA A N 1
ATOM 1436 C CA . ALA A 1 176 ? 12.75 19.297 -1.927 1 98.19 176 ALA A CA 1
ATOM 1437 C C . ALA A 1 176 ? 13.57 18.406 -0.989 1 98.19 176 ALA A C 1
ATOM 1439 O O . ALA A 1 176 ? 14.758 18.172 -1.227 1 98.19 176 ALA A O 1
ATOM 1440 N N . TYR A 1 177 ? 12.945 17.984 0.06 1 98.06 177 TYR A N 1
ATOM 1441 C CA . TYR A 1 177 ? 13.602 17.078 1.008 1 98.06 177 TYR A CA 1
ATOM 1442 C C . TYR A 1 177 ? 14.141 15.844 0.303 1 98.06 177 TYR A C 1
ATOM 1444 O O . TYR A 1 177 ? 15.289 15.445 0.53 1 98.06 177 TYR A O 1
ATOM 1452 N N . GLU A 1 178 ? 13.328 15.25 -0.531 1 96.81 178 GLU A N 1
ATOM 1453 C CA . GLU A 1 178 ? 13.695 14 -1.203 1 96.81 178 GLU A CA 1
ATOM 1454 C C . GLU A 1 178 ? 14.836 14.227 -2.193 1 96.81 178 GLU A C 1
ATOM 1456 O O . GLU A 1 178 ? 15.688 13.359 -2.375 1 96.81 178 GLU A O 1
ATOM 1461 N N . GLN A 1 179 ? 14.805 15.352 -2.85 1 94 179 GLN A N 1
ATOM 1462 C CA . GLN A 1 179 ? 15.914 15.68 -3.74 1 94 179 GLN A CA 1
ATOM 1463 C C . GLN A 1 179 ? 17.219 15.836 -2.959 1 94 179 GLN A C 1
ATOM 1465 O O . GLN A 1 179 ? 18.266 15.312 -3.365 1 94 179 GLN A O 1
ATOM 1470 N N . ARG A 1 180 ? 17.109 16.469 -1.893 1 94.12 180 ARG A N 1
ATOM 1471 C CA . ARG A 1 180 ? 18.297 16.719 -1.077 1 94.12 180 ARG A CA 1
ATOM 1472 C C . ARG A 1 180 ? 18.859 15.43 -0.5 1 94.12 180 ARG A C 1
ATOM 1474 O O . ARG A 1 180 ? 20.062 15.234 -0.463 1 94.12 180 ARG A O 1
ATOM 1481 N N . HIS A 1 181 ? 18 14.57 -0.063 1 93.88 181 HIS A N 1
ATOM 1482 C CA . HIS A 1 181 ? 18.438 13.375 0.644 1 93.88 181 HIS A CA 1
ATOM 1483 C C . HIS A 1 181 ? 18.547 12.188 -0.307 1 93.88 181 HIS A C 1
ATOM 1485 O O . HIS A 1 181 ? 18.969 11.102 0.098 1 93.88 181 HIS A O 1
ATOM 1491 N N . ARG A 1 182 ? 18.109 12.266 -1.589 1 89.31 182 ARG A N 1
ATOM 1492 C CA . ARG A 1 182 ? 18.266 11.281 -2.654 1 89.31 182 ARG A CA 1
ATOM 1493 C C . ARG A 1 182 ? 17.516 9.992 -2.32 1 89.31 182 ARG A C 1
ATOM 1495 O O . ARG A 1 182 ? 18 8.891 -2.623 1 89.31 182 ARG A O 1
ATOM 1502 N N . CYS A 1 183 ? 16.438 10.109 -1.523 1 90.88 183 CYS A N 1
ATOM 1503 C CA . CYS A 1 183 ? 15.539 9.008 -1.177 1 90.88 183 CYS A CA 1
ATOM 1504 C C . CYS A 1 183 ? 14.117 9.516 -0.948 1 90.88 183 CYS A C 1
ATOM 1506 O O . CYS A 1 183 ? 13.906 10.711 -0.76 1 90.88 183 CYS A O 1
ATOM 1508 N N . THR A 1 184 ? 13.219 8.648 -0.984 1 95.62 184 THR A N 1
ATOM 1509 C CA . THR A 1 184 ? 11.836 9.078 -0.749 1 95.62 184 THR A CA 1
ATOM 1510 C C . THR A 1 184 ? 11.516 9.055 0.742 1 95.62 184 THR A C 1
ATOM 1512 O O . THR A 1 184 ? 12.031 8.219 1.485 1 95.62 184 THR A O 1
ATOM 1515 N N . ILE A 1 185 ? 10.648 9.938 1.1 1 97.75 185 ILE A N 1
ATOM 1516 C CA . ILE A 1 185 ? 10.18 10.023 2.48 1 97.75 185 ILE A CA 1
ATOM 1517 C C . ILE A 1 185 ? 9.445 8.734 2.854 1 97.75 185 ILE A C 1
ATOM 1519 O O . ILE A 1 185 ? 9.578 8.242 3.979 1 97.75 185 ILE A O 1
ATOM 1523 N N . GLY A 1 186 ? 8.711 8.18 1.919 1 96.5 186 GLY A N 1
ATOM 1524 C CA . GLY A 1 186 ? 7.969 6.953 2.15 1 96.5 186 GLY A CA 1
ATOM 1525 C C . GLY A 1 186 ? 8.844 5.789 2.568 1 96.5 186 GLY A C 1
ATOM 1526 O O . GLY A 1 186 ? 8.43 4.949 3.371 1 96.5 186 GLY A O 1
ATOM 1527 N N . VAL A 1 187 ? 10.039 5.766 2.043 1 93.88 187 VAL A N 1
ATOM 1528 C CA . VAL A 1 187 ? 10.961 4.684 2.369 1 93.88 187 VAL A CA 1
ATOM 1529 C C . VAL A 1 187 ? 11.711 5.016 3.658 1 93.88 187 VAL A C 1
ATOM 1531 O O . VAL A 1 187 ? 11.812 4.176 4.559 1 93.88 187 VAL A O 1
ATOM 1534 N N . GLN A 1 188 ? 12.18 6.188 3.787 1 94.44 188 GLN A N 1
ATOM 1535 C CA . GLN A 1 188 ? 12.992 6.598 4.93 1 94.44 188 GLN A CA 1
ATOM 1536 C C . GLN A 1 188 ? 12.188 6.539 6.227 1 94.44 188 GLN A C 1
ATOM 1538 O O . GLN A 1 188 ? 12.711 6.172 7.277 1 94.44 188 GLN A O 1
ATOM 1543 N N . PHE A 1 189 ? 10.938 6.91 6.148 1 96.25 189 PHE A N 1
ATOM 1544 C CA . PHE A 1 189 ? 10.117 7 7.352 1 96.25 189 PHE A CA 1
ATOM 1545 C C . PHE A 1 189 ? 8.977 5.992 7.309 1 96.25 189 PHE A C 1
ATOM 1547 O O . PHE A 1 189 ? 7.914 6.223 7.891 1 96.25 189 PHE A O 1
ATOM 1554 N N . ARG A 1 190 ? 9.133 4.941 6.672 1 92.25 190 ARG A N 1
ATOM 1555 C CA . ARG A 1 190 ? 8.109 3.936 6.398 1 92.25 190 ARG A CA 1
ATOM 1556 C C . ARG A 1 190 ? 7.461 3.447 7.688 1 92.25 190 ARG A C 1
ATOM 1558 O O . ARG A 1 190 ? 6.246 3.246 7.738 1 92.25 190 ARG A O 1
ATOM 1565 N N . GLU A 1 191 ? 8.211 3.297 8.734 1 90.06 191 GLU A N 1
ATOM 1566 C CA . GLU A 1 191 ? 7.711 2.766 10 1 90.06 191 GLU A CA 1
ATOM 1567 C C . GLU A 1 191 ? 6.688 3.709 10.633 1 90.06 191 GLU A C 1
ATOM 1569 O O . GLU A 1 191 ? 5.77 3.264 11.32 1 90.06 191 GLU A O 1
ATOM 1574 N N . TRP A 1 192 ? 6.84 4.965 10.312 1 93.12 192 TRP A N 1
ATOM 1575 C CA . TRP A 1 192 ? 6.02 5.973 10.977 1 93.12 192 TRP A CA 1
ATOM 1576 C C . TRP A 1 192 ? 4.867 6.41 10.078 1 93.12 192 TRP A C 1
ATOM 1578 O O . TRP A 1 192 ? 3.914 7.039 10.539 1 93.12 192 TRP A O 1
ATOM 1588 N N . LEU A 1 193 ? 4.934 5.988 8.82 1 95.25 193 LEU A N 1
ATOM 1589 C CA . LEU A 1 193 ? 3.951 6.527 7.887 1 95.25 193 LEU A CA 1
ATOM 1590 C C . LEU A 1 193 ? 2.924 5.465 7.504 1 95.25 193 LEU A C 1
ATOM 1592 O O . LEU A 1 193 ? 2.281 5.566 6.457 1 95.25 193 LEU A O 1
ATOM 1596 N N . LEU A 1 194 ? 2.691 4.523 8.352 1 89.81 194 LEU A N 1
ATOM 1597 C CA . LEU A 1 194 ? 1.675 3.5 8.141 1 89.81 194 LEU A CA 1
ATOM 1598 C C . LEU A 1 194 ? 0.276 4.074 8.344 1 89.81 194 LEU A C 1
ATOM 1600 O O . LEU A 1 194 ? 0.077 4.953 9.188 1 89.81 194 LEU A O 1
ATOM 1604 N N . GLU A 1 195 ? -0.617 3.551 7.543 1 89.38 195 GLU A N 1
ATOM 1605 C CA . GLU A 1 195 ? -2.012 3.961 7.684 1 89.38 195 GLU A CA 1
ATOM 1606 C C . GLU A 1 195 ? -2.609 3.441 8.984 1 89.38 195 GLU A C 1
ATOM 1608 O O . GLU A 1 195 ? -2.461 2.266 9.32 1 89.38 195 GLU A O 1
ATOM 1613 N N . LYS A 1 196 ? -3.328 4.328 9.727 1 85.69 196 LYS A N 1
ATOM 1614 C CA . LYS A 1 196 ? -3.816 3.947 11.047 1 85.69 196 LYS A CA 1
ATOM 1615 C C . LYS A 1 196 ? -5.309 4.238 11.188 1 85.69 196 LYS A C 1
ATOM 1617 O O . LYS A 1 196 ? -5.938 3.826 12.164 1 85.69 196 LYS A O 1
ATOM 1622 N N . SER A 1 197 ? -5.867 4.801 10.18 1 88.5 197 SER A N 1
ATOM 1623 C CA . SER A 1 197 ? -7.242 5.25 10.391 1 88.5 197 SER A CA 1
ATOM 1624 C C . SER A 1 197 ? -8.195 4.617 9.383 1 88.5 197 SER A C 1
ATOM 1626 O O . SER A 1 197 ? -9.406 4.59 9.602 1 88.5 197 SER A O 1
ATOM 1628 N N . ILE A 1 198 ? -7.699 4.18 8.344 1 92.69 198 ILE A N 1
ATOM 1629 C CA . ILE A 1 198 ? -8.523 3.605 7.289 1 92.69 198 ILE A CA 1
ATOM 1630 C C . ILE A 1 198 ? -8.078 2.17 7.012 1 92.69 198 ILE A C 1
ATOM 1632 O O . ILE A 1 198 ? -7.09 1.942 6.312 1 92.69 198 ILE A O 1
ATOM 1636 N N . ASP A 1 199 ? -8.828 1.304 7.598 1 89.75 199 ASP A N 1
ATOM 1637 C CA . ASP A 1 199 ? -8.562 -0.118 7.398 1 89.75 199 ASP A CA 1
ATOM 1638 C C . ASP A 1 199 ? -9.781 -0.961 7.758 1 89.75 199 ASP A C 1
ATOM 1640 O O . ASP A 1 199 ? -10.656 -0.509 8.5 1 89.75 199 ASP A O 1
ATOM 1644 N N . ALA A 1 200 ? -9.789 -2.145 7.336 1 89 200 ALA A N 1
ATOM 1645 C CA . ALA A 1 200 ? -10.93 -3.029 7.531 1 89 200 ALA A CA 1
ATOM 1646 C C . ALA A 1 200 ? -11.031 -3.484 8.984 1 89 200 ALA A C 1
ATOM 1648 O O . ALA A 1 200 ? -12.07 -3.998 9.406 1 89 200 ALA A O 1
ATOM 1649 N N . ASP A 1 201 ? -10 -3.271 9.75 1 87.44 201 ASP A N 1
ATOM 1650 C CA . ASP A 1 201 ? -10.023 -3.684 11.156 1 87.44 201 ASP A CA 1
ATOM 1651 C C . ASP A 1 201 ? -10.211 -2.482 12.078 1 87.44 201 ASP A C 1
ATOM 1653 O O . ASP A 1 201 ? -10.148 -2.617 13.297 1 87.44 201 ASP A O 1
ATOM 1657 N N . ILE A 1 202 ? -10.422 -1.361 11.523 1 88.62 202 ILE A N 1
ATOM 1658 C CA . ILE A 1 202 ? -10.641 -0.154 12.312 1 88.62 202 ILE A CA 1
ATOM 1659 C C . ILE A 1 202 ? -12.133 0.093 12.484 1 88.62 202 ILE A C 1
ATOM 1661 O O . ILE A 1 202 ? -12.82 0.46 11.523 1 88.62 202 ILE A O 1
ATOM 1665 N N . PRO A 1 203 ? -12.594 -0.005 13.633 1 88.81 203 PRO A N 1
ATOM 1666 C CA . PRO A 1 203 ? -14.039 0.008 13.875 1 88.81 203 PRO A CA 1
ATOM 1667 C C . PRO A 1 203 ? -14.695 1.324 13.461 1 88.81 203 PRO A C 1
ATOM 1669 O O . PRO A 1 203 ? -15.773 1.319 12.859 1 88.81 203 PRO A O 1
ATOM 1672 N N . TRP A 1 204 ? -14.102 2.428 13.789 1 88.31 204 TRP A N 1
ATOM 1673 C CA . TRP A 1 204 ? -14.734 3.701 13.461 1 88.31 204 TRP A CA 1
ATOM 1674 C C . TRP A 1 204 ? -14.977 3.812 11.961 1 88.31 204 TRP A C 1
ATOM 1676 O O . TRP A 1 204 ? -15.992 4.355 11.523 1 88.31 204 TRP A O 1
ATOM 1686 N N . TRP A 1 205 ? -14.062 3.293 11.195 1 93.06 205 TRP A N 1
ATOM 1687 C CA . TRP A 1 205 ? -14.164 3.34 9.742 1 93.06 205 TRP A CA 1
ATOM 1688 C C . TRP A 1 205 ? -15.242 2.379 9.242 1 93.06 205 TRP A C 1
ATOM 1690 O O . TRP A 1 205 ? -16.109 2.766 8.469 1 93.06 205 TRP A O 1
ATOM 1700 N N . THR A 1 206 ? -15.211 1.137 9.727 1 93.81 206 THR A N 1
ATOM 1701 C CA . THR A 1 206 ? -16.141 0.123 9.234 1 93.81 206 THR A CA 1
ATOM 1702 C C . THR A 1 206 ? -17.562 0.447 9.648 1 93.81 206 THR A C 1
ATOM 1704 O O . THR A 1 206 ? -18.516 0.185 8.898 1 93.81 206 THR A O 1
ATOM 1707 N N . THR A 1 207 ? -17.688 1.054 10.836 1 95.25 207 THR A N 1
ATOM 1708 C CA . THR A 1 207 ? -18.984 1.516 11.281 1 95.25 207 THR A CA 1
ATOM 1709 C C . THR A 1 207 ? -19.484 2.656 10.391 1 95.25 207 THR A C 1
ATOM 1711 O O . THR A 1 207 ? -20.688 2.744 10.094 1 95.25 207 THR A O 1
ATOM 1714 N N . GLY A 1 208 ? -18.562 3.449 10.031 1 96.25 208 GLY A N 1
ATOM 1715 C CA . GLY A 1 208 ? -18.906 4.527 9.109 1 96.25 208 GLY A CA 1
ATOM 1716 C C . GLY A 1 208 ? -19.344 4.031 7.75 1 96.25 208 GLY A C 1
ATOM 1717 O O . GLY A 1 208 ? -20.312 4.543 7.184 1 96.25 208 GLY A O 1
ATOM 1718 N N . ILE A 1 209 ? -18.703 3.018 7.23 1 96.19 209 ILE A N 1
ATOM 1719 C CA . ILE A 1 209 ? -19.047 2.436 5.938 1 96.19 209 ILE A CA 1
ATOM 1720 C C . ILE A 1 209 ? -20.469 1.86 5.988 1 96.19 209 ILE A C 1
ATOM 1722 O O . ILE A 1 209 ? -21.266 2.1 5.086 1 96.19 209 ILE A O 1
ATOM 1726 N N . LYS A 1 210 ? -20.766 1.157 7.039 1 96.69 210 LYS A N 1
ATOM 1727 C CA . LYS A 1 210 ? -22.094 0.581 7.191 1 96.69 210 LYS A CA 1
ATOM 1728 C C . LYS A 1 210 ? -23.172 1.669 7.207 1 96.69 210 LYS A C 1
ATOM 1730 O O . LYS A 1 210 ? -24.219 1.526 6.57 1 96.69 210 LYS A O 1
ATOM 1735 N N . ALA A 1 211 ? -22.859 2.699 7.922 1 97.75 211 ALA A N 1
ATOM 1736 C CA . ALA A 1 211 ? -23.812 3.805 8.023 1 97.75 211 ALA A CA 1
ATOM 1737 C C . ALA A 1 211 ? -24.047 4.457 6.664 1 97.75 211 ALA A C 1
ATOM 1739 O O . ALA A 1 211 ? -25.188 4.742 6.285 1 97.75 211 ALA A O 1
ATOM 1740 N N . ILE A 1 212 ? -23.016 4.645 5.957 1 97.38 212 ILE A N 1
ATOM 1741 C CA . ILE A 1 212 ? -23.125 5.359 4.691 1 97.38 212 ILE A CA 1
ATOM 1742 C C . ILE A 1 212 ? -23.828 4.477 3.664 1 97.38 212 ILE A C 1
ATOM 1744 O O . ILE A 1 212 ? -24.594 4.973 2.83 1 97.38 212 ILE A O 1
ATOM 1748 N N . LEU A 1 213 ? -23.578 3.18 3.688 1 97.62 213 LEU A N 1
ATOM 1749 C CA . LEU A 1 213 ? -24.312 2.279 2.805 1 97.62 213 LEU A CA 1
ATOM 1750 C C . LEU A 1 213 ? -25.812 2.34 3.086 1 97.62 213 LEU A C 1
ATOM 1752 O O . LEU A 1 213 ? -26.609 2.393 2.156 1 97.62 213 LEU A O 1
ATOM 1756 N N . ALA A 1 214 ? -26.156 2.363 4.324 1 98.12 214 ALA A N 1
ATOM 1757 C CA . ALA A 1 214 ? -27.562 2.457 4.711 1 98.12 214 ALA A CA 1
ATOM 1758 C C . ALA A 1 214 ? -28.156 3.785 4.266 1 98.12 214 ALA A C 1
ATOM 1760 O O . ALA A 1 214 ? -29.266 3.822 3.729 1 98.12 214 ALA A O 1
ATOM 1761 N N . VAL A 1 215 ? -27.438 4.859 4.504 1 98.38 215 VAL A N 1
ATOM 1762 C CA . VAL A 1 215 ? -27.906 6.184 4.109 1 98.38 215 VAL A CA 1
ATOM 1763 C C . VAL A 1 215 ? -28.078 6.242 2.594 1 98.38 215 VAL A C 1
ATOM 1765 O O . VAL A 1 215 ? -29.047 6.809 2.086 1 98.38 215 VAL A O 1
ATOM 1768 N N . THR A 1 216 ? -27.141 5.645 1.896 1 98.56 216 THR A N 1
ATOM 1769 C CA . THR A 1 216 ? -27.188 5.637 0.438 1 98.56 216 THR A CA 1
ATOM 1770 C C . THR A 1 216 ? -28.438 4.938 -0.059 1 98.56 216 THR A C 1
ATOM 1772 O O . THR A 1 216 ? -29.094 5.406 -0.999 1 98.56 216 THR A O 1
ATOM 1775 N N . ALA A 1 217 ? -28.812 3.916 0.576 1 98.12 217 ALA A N 1
ATOM 1776 C CA . ALA A 1 217 ? -29.984 3.141 0.182 1 98.12 217 ALA A CA 1
ATOM 1777 C C . ALA A 1 217 ? -31.266 3.957 0.35 1 98.12 217 ALA A C 1
ATOM 1779 O O . ALA A 1 217 ? -32.281 3.705 -0.329 1 98.12 217 ALA A O 1
ATOM 1780 N N . THR A 1 218 ? -31.25 4.961 1.194 1 97.94 218 THR A N 1
ATOM 1781 C CA . THR A 1 218 ? -32.438 5.746 1.47 1 97.94 218 THR A CA 1
ATOM 1782 C C . THR A 1 218 ? -32.469 7.027 0.641 1 97.94 218 THR A C 1
ATOM 1784 O O . THR A 1 218 ? -33.438 7.793 0.679 1 97.94 218 THR A O 1
ATOM 1787 N N . HIS A 1 219 ? -31.391 7.285 -0.018 1 98 219 HIS A N 1
ATOM 1788 C CA . HIS A 1 219 ? -31.281 8.523 -0.782 1 98 219 HIS A CA 1
ATOM 1789 C C . HIS A 1 219 ? -32.438 8.664 -1.767 1 98 219 HIS A C 1
ATOM 1791 O O . HIS A 1 219 ? -32.781 7.711 -2.471 1 98 219 HIS A O 1
ATOM 1797 N N . PRO A 1 220 ? -32.969 9.812 -1.942 1 96.88 220 PRO A N 1
ATOM 1798 C CA . PRO A 1 220 ? -34.156 10.023 -2.783 1 96.88 220 PRO A CA 1
ATOM 1799 C C . PRO A 1 220 ? -33.906 9.656 -4.246 1 96.88 220 PRO A C 1
ATOM 1801 O O . PRO A 1 220 ? -34.844 9.219 -4.941 1 96.88 220 PRO A O 1
ATOM 1804 N N . LEU A 1 221 ? -32.75 9.773 -4.73 1 96.19 221 LEU A N 1
ATOM 1805 C CA . LEU A 1 221 ? -32.438 9.531 -6.133 1 96.19 221 LEU A CA 1
ATOM 1806 C C . LEU A 1 221 ? -32.438 8.031 -6.43 1 96.19 221 LEU A C 1
ATOM 1808 O O . LEU A 1 221 ? -32.562 7.625 -7.586 1 96.19 221 LEU A O 1
ATOM 1812 N N . VAL A 1 222 ? -32.281 7.191 -5.359 1 97.31 222 VAL A N 1
ATOM 1813 C CA . VAL A 1 222 ? -32 5.793 -5.695 1 97.31 222 VAL A CA 1
ATOM 1814 C C . VAL A 1 222 ? -32.938 4.887 -4.902 1 97.31 222 VAL A C 1
ATOM 1816 O O . VAL A 1 222 ? -33.094 3.701 -5.211 1 97.31 222 VAL A O 1
ATOM 1819 N N . ARG A 1 223 ? -33.656 5.371 -3.955 1 96.75 223 ARG A N 1
ATOM 1820 C CA . ARG A 1 223 ? -34.438 4.547 -3.037 1 96.75 223 ARG A CA 1
ATOM 1821 C C . ARG A 1 223 ? -35.531 3.762 -3.783 1 96.75 223 ARG A C 1
ATOM 1823 O O . ARG A 1 223 ? -35.875 2.645 -3.391 1 96.75 223 ARG A O 1
ATOM 1830 N N . ASN A 1 224 ? -36 4.301 -4.926 1 96.75 224 ASN A N 1
ATOM 1831 C CA . ASN A 1 224 ? -37.062 3.627 -5.668 1 96.75 224 ASN A CA 1
ATOM 1832 C C . ASN A 1 224 ? -36.531 3.021 -6.969 1 96.75 224 ASN A C 1
ATOM 1834 O O . ASN A 1 224 ? -37.312 2.672 -7.855 1 96.75 224 ASN A O 1
ATOM 1838 N N . ASP A 1 225 ? -35.312 2.986 -7.141 1 96.5 225 ASP A N 1
ATOM 1839 C CA . ASP A 1 225 ? -34.656 2.404 -8.305 1 96.5 225 ASP A CA 1
ATOM 1840 C C . ASP A 1 225 ? -34.094 1.022 -7.988 1 96.5 225 ASP A C 1
ATOM 1842 O O . ASP A 1 225 ? -33.062 0.909 -7.32 1 96.5 225 ASP A O 1
ATOM 1846 N N . ALA A 1 226 ? -34.719 0.025 -8.523 1 96.94 226 ALA A N 1
ATOM 1847 C CA . ALA A 1 226 ? -34.344 -1.355 -8.219 1 96.94 226 ALA A CA 1
ATOM 1848 C C . ALA A 1 226 ? -32.906 -1.646 -8.617 1 96.94 226 ALA A C 1
ATOM 1850 O O . ALA A 1 226 ? -32.188 -2.348 -7.906 1 96.94 226 ALA A O 1
ATOM 1851 N N . ALA A 1 227 ? -32.531 -1.146 -9.719 1 95.88 227 ALA A N 1
ATOM 1852 C CA . ALA A 1 227 ? -31.172 -1.357 -10.195 1 95.88 227 ALA A CA 1
ATOM 1853 C C . ALA A 1 227 ? -30.156 -0.695 -9.266 1 95.88 227 ALA A C 1
ATOM 1855 O O . ALA A 1 227 ? -29.094 -1.269 -8.977 1 95.88 227 ALA A O 1
ATOM 1856 N N . ALA A 1 228 ? -30.5 0.462 -8.789 1 96.81 228 ALA A N 1
ATOM 1857 C CA . ALA A 1 228 ? -29.609 1.174 -7.871 1 96.81 228 ALA A CA 1
ATOM 1858 C C . ALA A 1 228 ? -29.5 0.445 -6.531 1 96.81 228 ALA A C 1
ATOM 1860 O O . ALA A 1 228 ? -28.422 0.344 -5.957 1 96.81 228 ALA A O 1
ATOM 1861 N N . GLN A 1 229 ? -30.609 -0.041 -6.098 1 97.56 229 GLN A N 1
ATOM 1862 C CA . GLN A 1 229 ? -30.625 -0.774 -4.84 1 97.56 229 GLN A CA 1
ATOM 1863 C C . GLN A 1 229 ? -29.766 -2.041 -4.93 1 97.56 229 GLN A C 1
ATOM 1865 O O . GLN A 1 229 ? -29.047 -2.383 -3.988 1 97.56 229 GLN A O 1
ATOM 1870 N N . ALA A 1 230 ? -29.844 -2.658 -6.059 1 95.75 230 ALA A N 1
ATOM 1871 C CA . ALA A 1 230 ? -29.031 -3.846 -6.281 1 95.75 230 ALA A CA 1
ATOM 1872 C C . ALA A 1 230 ? -27.547 -3.492 -6.312 1 95.75 230 ALA A C 1
ATOM 1874 O O . ALA A 1 230 ? -26.719 -4.219 -5.762 1 95.75 230 ALA A O 1
ATOM 1875 N N . PHE A 1 231 ? -27.25 -2.416 -6.918 1 95.19 231 PHE A N 1
ATOM 1876 C CA . PHE A 1 231 ? -25.875 -1.934 -6.984 1 95.19 231 PHE A CA 1
ATOM 1877 C C . PHE A 1 231 ? -25.344 -1.634 -5.59 1 95.19 231 PHE A C 1
ATOM 1879 O O . PHE A 1 231 ? -24.234 -2.045 -5.246 1 95.19 231 PHE A O 1
ATOM 1886 N N . ILE A 1 232 ? -26.125 -0.967 -4.828 1 96.94 232 ILE A N 1
ATOM 1887 C CA . ILE A 1 232 ? -25.719 -0.557 -3.488 1 96.94 232 ILE A CA 1
ATOM 1888 C C . ILE A 1 232 ? -25.469 -1.791 -2.627 1 96.94 232 ILE A C 1
ATOM 1890 O O . ILE A 1 232 ? -24.484 -1.834 -1.869 1 96.94 232 ILE A O 1
ATOM 1894 N N . ALA A 1 233 ? -26.234 -2.811 -2.836 1 94.38 233 ALA A N 1
ATOM 1895 C CA . ALA A 1 233 ? -26.141 -4.012 -2.012 1 94.38 233 ALA A CA 1
ATOM 1896 C C . ALA A 1 233 ? -24.984 -4.902 -2.469 1 94.38 233 ALA A C 1
ATOM 1898 O O . ALA A 1 233 ? -24.312 -5.523 -1.646 1 94.38 233 ALA A O 1
ATOM 1899 N N . ASN A 1 234 ? -24.703 -4.844 -3.777 1 91.12 234 ASN A N 1
ATOM 1900 C CA . ASN A 1 234 ? -23.875 -5.926 -4.297 1 91.12 234 ASN A CA 1
ATOM 1901 C C . ASN A 1 234 ? -22.547 -5.398 -4.844 1 91.12 234 ASN A C 1
ATOM 1903 O O . ASN A 1 234 ? -21.594 -6.156 -4.988 1 91.12 234 ASN A O 1
ATOM 1907 N N . VAL A 1 235 ? -22.484 -4.133 -5.219 1 92.81 235 VAL A N 1
ATOM 1908 C CA . VAL A 1 235 ? -21.328 -3.645 -5.965 1 92.81 235 VAL A CA 1
ATOM 1909 C C . VAL A 1 235 ? -20.641 -2.531 -5.184 1 92.81 235 VAL A C 1
ATOM 1911 O O . VAL A 1 235 ? -19.422 -2.498 -5.086 1 92.81 235 VAL A O 1
ATOM 1914 N N . LEU A 1 236 ? -21.453 -1.684 -4.523 1 95.56 236 LEU A N 1
ATOM 1915 C CA . LEU A 1 236 ? -20.922 -0.477 -3.895 1 95.56 236 LEU A CA 1
ATOM 1916 C C . LEU A 1 236 ? -19.922 -0.827 -2.797 1 95.56 236 LEU A C 1
ATOM 1918 O O . LEU A 1 236 ? -18.891 -0.177 -2.668 1 95.56 236 LEU A O 1
ATOM 1922 N N . PRO A 1 237 ? -20.156 -1.857 -2.033 1 93.62 237 PRO A N 1
ATOM 1923 C CA . PRO A 1 237 ? -19.172 -2.199 -1.009 1 93.62 237 PRO A CA 1
ATOM 1924 C C . PRO A 1 237 ? -17.797 -2.504 -1.598 1 93.62 237 PRO A C 1
ATOM 1926 O O . PRO A 1 237 ? -16.781 -2.045 -1.069 1 93.62 237 PRO A O 1
ATOM 1929 N N . ARG A 1 238 ? -17.719 -3.213 -2.682 1 91.88 238 ARG A N 1
ATOM 1930 C CA . ARG A 1 238 ? -16.453 -3.523 -3.344 1 91.88 238 ARG A CA 1
ATOM 1931 C C . ARG A 1 238 ? -15.805 -2.264 -3.908 1 91.88 238 ARG A C 1
ATOM 1933 O O . ARG A 1 238 ? -14.586 -2.127 -3.893 1 91.88 238 ARG A O 1
ATOM 1940 N N . CYS A 1 239 ? -16.656 -1.387 -4.367 1 93.5 239 CYS A N 1
ATOM 1941 C CA . CYS A 1 239 ? -16.156 -0.109 -4.848 1 93.5 239 CYS A CA 1
ATOM 1942 C C . CYS A 1 239 ? -15.461 0.658 -3.729 1 93.5 239 CYS A C 1
ATOM 1944 O O . CYS A 1 239 ? -14.383 1.228 -3.932 1 93.5 239 CYS A O 1
ATOM 1946 N N . LEU A 1 240 ? -16.047 0.604 -2.607 1 95.75 240 LEU A N 1
ATOM 1947 C CA . LEU A 1 240 ? -15.547 1.378 -1.48 1 95.75 240 LEU A CA 1
ATOM 1948 C C . LEU A 1 240 ? -14.273 0.746 -0.915 1 95.75 240 LEU A C 1
ATOM 1950 O O . LEU A 1 240 ? -13.477 1.422 -0.26 1 95.75 240 LEU A O 1
ATOM 1954 N N . ASP A 1 241 ? -14.031 -0.537 -1.188 1 94.31 241 ASP A N 1
ATOM 1955 C CA . ASP A 1 241 ? -12.789 -1.188 -0.792 1 94.31 241 ASP A CA 1
ATOM 1956 C C . ASP A 1 241 ? -11.586 -0.494 -1.42 1 94.31 241 ASP A C 1
ATOM 1958 O O . ASP A 1 241 ? -10.477 -0.546 -0.876 1 94.31 241 ASP A O 1
ATOM 1962 N N . ARG A 1 242 ? -11.781 0.191 -2.494 1 94.25 242 ARG A N 1
ATOM 1963 C CA . ARG A 1 242 ? -10.688 0.831 -3.215 1 94.25 242 ARG A CA 1
ATOM 1964 C C . ARG A 1 242 ? -10.039 1.924 -2.371 1 94.25 242 ARG A C 1
ATOM 1966 O O . ARG A 1 242 ? -8.867 2.254 -2.566 1 94.25 242 ARG A O 1
ATOM 1973 N N . VAL A 1 243 ? -10.797 2.404 -1.468 1 96.62 243 VAL A N 1
ATOM 1974 C CA . VAL A 1 243 ? -10.312 3.506 -0.643 1 96.62 243 VAL A CA 1
ATOM 1975 C C . VAL A 1 243 ? -9.141 3.035 0.208 1 96.62 243 VAL A C 1
ATOM 1977 O O . VAL A 1 243 ? -8.211 3.805 0.477 1 96.62 243 VAL A O 1
ATOM 1980 N N . TYR A 1 244 ? -9.164 1.738 0.53 1 95.5 244 TYR A N 1
ATOM 1981 C CA . TYR A 1 244 ? -8.078 1.179 1.318 1 95.5 244 TYR A CA 1
ATOM 1982 C C . TYR A 1 244 ? -6.754 1.277 0.566 1 95.5 244 TYR A C 1
ATOM 1984 O O . TYR A 1 244 ? -5.684 1.331 1.181 1 95.5 244 TYR A O 1
ATOM 1992 N N . TYR A 1 245 ? -6.82 1.355 -0.724 1 95.19 245 TYR A N 1
ATOM 1993 C CA . TYR A 1 245 ? -5.613 1.402 -1.541 1 95.19 245 TYR A CA 1
ATOM 1994 C C . TYR A 1 245 ? -5.258 2.838 -1.91 1 95.19 245 TYR A C 1
ATOM 1996 O O . TYR A 1 245 ? -4.082 3.18 -2.043 1 95.19 245 TYR A O 1
ATOM 2004 N N . MET A 1 246 ? -6.219 3.666 -1.987 1 96.44 246 MET A N 1
ATOM 2005 C CA . MET A 1 246 ? -6.043 5.047 -2.428 1 96.44 246 MET A CA 1
ATOM 2006 C C . MET A 1 246 ? -5.254 5.848 -1.397 1 96.44 246 MET A C 1
ATOM 2008 O O . MET A 1 246 ? -4.527 6.781 -1.753 1 96.44 246 MET A O 1
ATOM 2012 N N . VAL A 1 247 ? -5.355 5.465 -0.193 1 94.69 247 VAL A N 1
ATOM 2013 C CA . VAL A 1 247 ? -4.738 6.238 0.879 1 94.69 247 VAL A CA 1
ATOM 2014 C C . VAL A 1 247 ? -3.268 5.852 1.019 1 94.69 247 VAL A C 1
ATOM 2016 O O . VAL A 1 247 ? -2.52 6.488 1.765 1 94.69 247 VAL A O 1
ATOM 2019 N N . ASN A 1 248 ? -2.805 4.918 0.251 1 95.12 248 ASN A N 1
ATOM 2020 C CA . ASN A 1 248 ? -1.428 4.438 0.278 1 95.12 248 ASN A CA 1
ATOM 2021 C C . ASN A 1 248 ? -0.593 5.07 -0.832 1 95.12 248 ASN A C 1
ATOM 2023 O O . ASN A 1 248 ? -1.137 5.699 -1.742 1 95.12 248 ASN A O 1
ATOM 2027 N N . PRO A 1 249 ? 0.761 4.914 -0.7 1 96.75 249 PRO A N 1
ATOM 2028 C CA . PRO A 1 249 ? 1.604 5.469 -1.761 1 96.75 249 PRO A CA 1
ATOM 2029 C C . PRO A 1 249 ? 1.256 4.918 -3.143 1 96.75 249 PRO A C 1
ATOM 2031 O O . PRO A 1 249 ? 0.969 3.727 -3.281 1 96.75 249 PRO A O 1
ATOM 2034 N N . SER A 1 250 ? 1.244 5.793 -4.094 1 97.19 250 SER A N 1
ATOM 2035 C CA . SER A 1 250 ? 0.859 5.445 -5.457 1 97.19 250 SER A CA 1
ATOM 2036 C C . SER A 1 250 ? 2.062 4.984 -6.27 1 97.19 250 SER A C 1
ATOM 2038 O O . SER A 1 250 ? 3.156 5.539 -6.137 1 97.19 250 SER A O 1
ATOM 2040 N N . ALA A 1 251 ? 1.813 4.023 -7.141 1 94.75 251 ALA A N 1
ATOM 2041 C CA . ALA A 1 251 ? 2.812 3.6 -8.117 1 94.75 251 ALA A CA 1
ATOM 2042 C C . ALA A 1 251 ? 2.77 4.484 -9.359 1 94.75 251 ALA A C 1
ATOM 2044 O O . ALA A 1 251 ? 3.705 4.484 -10.164 1 94.75 251 ALA A O 1
ATOM 2045 N N . VAL A 1 252 ? 1.729 5.238 -9.492 1 95.19 252 VAL A N 1
ATOM 2046 C CA . VAL A 1 252 ? 1.467 5.926 -10.75 1 95.19 252 VAL A CA 1
ATOM 2047 C C . VAL A 1 252 ? 1.663 7.43 -10.57 1 95.19 252 VAL A C 1
ATOM 2049 O O . VAL A 1 252 ? 2.287 8.086 -11.406 1 95.19 252 VAL A O 1
ATOM 2052 N N . HIS A 1 253 ? 1.171 7.938 -9.477 1 97.31 253 HIS A N 1
ATOM 2053 C CA . HIS A 1 253 ? 1.23 9.375 -9.219 1 97.31 253 HIS A CA 1
ATOM 2054 C C . HIS A 1 253 ? 2.365 9.719 -8.258 1 97.31 253 HIS A C 1
ATOM 2056 O O . HIS A 1 253 ? 2.75 8.891 -7.43 1 97.31 253 HIS A O 1
ATOM 2062 N N . ARG A 1 254 ? 2.875 10.977 -8.414 1 97.44 254 ARG A N 1
ATOM 2063 C CA . ARG A 1 254 ? 3.908 11.461 -7.504 1 97.44 254 ARG A CA 1
ATOM 2064 C C . ARG A 1 254 ? 3.396 11.5 -6.066 1 97.44 254 ARG A C 1
ATOM 2066 O O . ARG A 1 254 ? 2.322 12.047 -5.805 1 97.44 254 ARG A O 1
ATOM 2073 N N . ASN A 1 255 ? 4.203 10.859 -5.195 1 98.19 255 ASN A N 1
ATOM 2074 C CA . ASN A 1 255 ? 3.875 10.891 -3.775 1 98.19 255 ASN A CA 1
ATOM 2075 C C . ASN A 1 255 ? 4.613 12.008 -3.051 1 98.19 255 ASN A C 1
ATOM 2077 O O . ASN A 1 255 ? 5.695 12.422 -3.475 1 98.19 255 ASN A O 1
ATOM 2081 N N . VAL A 1 256 ? 4.012 12.523 -1.989 1 98.69 256 VAL A N 1
ATOM 2082 C CA . VAL A 1 256 ? 4.613 13.508 -1.095 1 98.69 256 VAL A CA 1
ATOM 2083 C C . VAL A 1 256 ? 4.188 13.227 0.344 1 98.69 256 VAL A C 1
ATOM 2085 O O . VAL A 1 256 ? 3.35 12.359 0.59 1 98.69 256 VAL A O 1
ATOM 2088 N N . PHE A 1 257 ? 4.82 13.891 1.262 1 98.62 257 PHE A N 1
ATOM 2089 C CA . PHE A 1 257 ? 4.387 13.875 2.654 1 98.62 257 PHE A CA 1
ATOM 2090 C C . PHE A 1 257 ? 3.078 14.641 2.824 1 98.62 257 PHE A C 1
ATOM 2092 O O . PHE A 1 257 ? 2.979 15.805 2.434 1 98.62 257 PHE A O 1
ATOM 2099 N N . LEU A 1 258 ? 2.084 13.945 3.414 1 98.62 258 LEU A N 1
ATOM 2100 C CA . LEU A 1 258 ? 0.743 14.508 3.535 1 98.62 258 LEU A CA 1
ATOM 2101 C C . LEU A 1 258 ? 0.424 14.852 4.988 1 98.62 258 LEU A C 1
ATOM 2103 O O . LEU A 1 258 ? 0.893 14.172 5.906 1 98.62 258 LEU A O 1
ATOM 2107 N N . HIS A 1 259 ? -0.442 15.805 5.164 1 98.12 259 HIS A N 1
ATOM 2108 C CA . HIS A 1 259 ? -1.058 16.062 6.465 1 98.12 259 HIS A CA 1
ATOM 2109 C C . HIS A 1 259 ? -2.129 15.023 6.777 1 98.12 259 HIS A C 1
ATOM 2111 O O . HIS A 1 259 ? -2.178 14.492 7.891 1 98.12 259 HIS A O 1
ATOM 2117 N N . ARG A 1 260 ? -3.029 14.742 5.781 1 96.88 260 ARG A N 1
ATOM 2118 C CA . ARG A 1 260 ? -4.023 13.68 5.742 1 96.88 260 ARG A CA 1
ATOM 2119 C C . ARG A 1 260 ? -5.195 13.984 6.668 1 96.88 260 ARG A C 1
ATOM 2121 O O . ARG A 1 260 ? -6.055 13.125 6.898 1 96.88 260 ARG A O 1
ATOM 2128 N N . ASP A 1 261 ? -5.277 15.125 7.258 1 94.19 261 ASP A N 1
ATOM 2129 C CA . ASP A 1 261 ? -6.418 15.539 8.07 1 94.19 261 ASP A CA 1
ATOM 2130 C C . ASP A 1 261 ? -6.609 17.047 8.008 1 94.19 261 ASP A C 1
ATOM 2132 O O . ASP A 1 261 ? -6.695 17.719 9.047 1 94.19 261 ASP A O 1
ATOM 2136 N N . ALA A 1 262 ? -6.672 17.547 6.809 1 95.06 262 ALA A N 1
ATOM 2137 C CA . ALA A 1 262 ? -6.738 18.984 6.555 1 95.06 262 ALA A CA 1
ATOM 2138 C C . ALA A 1 262 ? -8.172 19.5 6.688 1 95.06 262 ALA A C 1
ATOM 2140 O O . ALA A 1 262 ? -8.797 19.859 5.691 1 95.06 262 ALA A O 1
ATOM 2141 N N . TRP A 1 263 ? -8.656 19.594 7.816 1 92.44 263 TRP A N 1
ATOM 2142 C CA . TRP A 1 263 ? -9.945 20.25 8.07 1 92.44 263 TRP A CA 1
ATOM 2143 C C . TRP A 1 263 ? -9.773 21.453 8.992 1 92.44 263 TRP A C 1
ATOM 2145 O O . TRP A 1 263 ? -8.703 21.641 9.586 1 92.44 263 TRP A O 1
ATOM 2155 N N . SER A 1 264 ? -10.703 22.281 9.102 1 92.12 264 SER A N 1
ATOM 2156 C CA . SER A 1 264 ? -10.602 23.594 9.719 1 92.12 264 SER A CA 1
ATOM 2157 C C . SER A 1 264 ? -10.234 23.484 11.195 1 92.12 264 SER A C 1
ATOM 2159 O O . SER A 1 264 ? -9.633 24.406 11.758 1 92.12 264 SER A O 1
ATOM 2161 N N . GLY A 1 265 ? -10.5 22.375 11.836 1 89.12 265 GLY A N 1
ATOM 2162 C CA . GLY A 1 265 ? -10.141 22.172 13.227 1 89.12 265 GLY A CA 1
ATOM 2163 C C . GLY A 1 265 ? -8.656 21.984 13.445 1 89.12 265 GLY A C 1
ATOM 2164 O O . GLY A 1 265 ? -8.164 22.109 14.57 1 89.12 265 GLY A O 1
ATOM 2165 N N . ASN A 1 266 ? -7.918 21.781 12.406 1 92.5 266 ASN A N 1
ATOM 2166 C CA . ASN A 1 266 ? -6.488 21.5 12.516 1 92.5 266 ASN A CA 1
ATOM 2167 C C . ASN A 1 266 ? -5.656 22.594 11.852 1 92.5 266 ASN A C 1
ATOM 2169 O O . ASN A 1 266 ? -4.543 22.344 11.391 1 92.5 266 ASN A O 1
ATOM 2173 N N . VAL A 1 267 ? -6.289 23.797 11.789 1 95 267 VAL A N 1
ATOM 2174 C CA . VAL A 1 267 ? -5.598 24.891 11.125 1 95 267 VAL A CA 1
ATOM 2175 C C . VAL A 1 267 ? -5.738 26.156 11.961 1 95 267 VAL A C 1
ATOM 2177 O O . VAL A 1 267 ? -6.781 26.406 12.562 1 95 267 VAL A O 1
ATOM 2180 N N . PHE A 1 268 ? -4.695 26.953 12 1 96.06 268 PHE A N 1
ATOM 2181 C CA . PHE A 1 268 ? -4.703 28.281 12.602 1 96.06 268 PHE A CA 1
ATOM 2182 C C . PHE A 1 268 ? -4.457 29.359 11.547 1 96.06 268 PHE A C 1
ATOM 2184 O O . PHE A 1 268 ? -3.566 29.219 10.711 1 96.06 268 PHE A O 1
ATOM 2191 N N . TYR A 1 269 ? -5.23 30.359 11.617 1 96.69 269 TYR A N 1
ATOM 2192 C CA . TYR A 1 269 ? -5.121 31.453 10.656 1 96.69 269 TYR A CA 1
ATOM 2193 C C . TYR A 1 269 ? -4.418 32.656 11.281 1 96.69 269 TYR A C 1
ATOM 2195 O O . TYR A 1 269 ? -4.539 32.906 12.484 1 96.69 269 TYR A O 1
ATOM 2203 N N . HIS A 1 270 ? -3.699 33.344 10.422 1 96.06 270 HIS A N 1
ATOM 2204 C CA . HIS A 1 270 ? -3.105 34.594 10.891 1 96.06 270 HIS A CA 1
ATOM 2205 C C . HIS A 1 270 ? -4.176 35.562 11.336 1 96.06 270 HIS A C 1
ATOM 2207 O O . HIS A 1 270 ? -5.141 35.812 10.609 1 96.06 270 HIS A O 1
ATOM 2213 N N . ARG A 1 271 ? -3.982 36.219 12.422 1 95 271 ARG A N 1
ATOM 2214 C CA . ARG A 1 271 ? -5.016 37.031 13.031 1 95 271 ARG A CA 1
ATOM 2215 C C . ARG A 1 271 ? -5.254 38.312 12.219 1 95 271 ARG A C 1
ATOM 2217 O O . ARG A 1 271 ? -6.402 38.688 12.008 1 95 271 ARG A O 1
ATOM 2224 N N . GLN A 1 272 ? -4.195 38.875 11.727 1 94 272 GLN A N 1
ATOM 2225 C CA . GLN A 1 272 ? -4.281 40.156 11.07 1 94 272 GLN A CA 1
ATOM 2226 C C . GLN A 1 272 ? -4.477 40 9.562 1 94 272 GLN A C 1
ATOM 2228 O O . GLN A 1 272 ? -5.109 40.844 8.93 1 94 272 GLN A O 1
ATOM 2233 N N . ARG A 1 273 ? -3.93 38.969 9.039 1 93.62 273 ARG A N 1
ATOM 2234 C CA . ARG A 1 273 ? -3.994 38.719 7.598 1 93.62 273 ARG A CA 1
ATOM 2235 C C . ARG A 1 273 ? -4.445 37.312 7.289 1 93.62 273 ARG A C 1
ATOM 2237 O O . ARG A 1 273 ? -3.744 36.562 6.594 1 93.62 273 ARG A O 1
ATOM 2244 N N . PRO A 1 274 ? -5.652 36.938 7.664 1 90.88 274 PRO A N 1
ATOM 2245 C CA . PRO A 1 274 ? -6.113 35.531 7.598 1 90.88 274 PRO A CA 1
ATOM 2246 C C . PRO A 1 274 ? -6.273 35.031 6.164 1 90.88 274 PRO A C 1
ATOM 2248 O O . PRO A 1 274 ? -6.184 33.844 5.914 1 90.88 274 PRO A O 1
ATOM 2251 N N . ASP A 1 275 ? -6.426 35.969 5.176 1 88.88 275 ASP A N 1
ATOM 2252 C CA . ASP A 1 275 ? -6.68 35.531 3.803 1 88.88 275 ASP A CA 1
ATOM 2253 C C . ASP A 1 275 ? -5.43 35.688 2.938 1 88.88 275 ASP A C 1
ATOM 2255 O O . ASP A 1 275 ? -5.422 35.281 1.773 1 88.88 275 ASP A O 1
ATOM 2259 N N . GLU A 1 276 ? -4.398 36.25 3.545 1 87.88 276 GLU A N 1
ATOM 2260 C CA . GLU A 1 276 ? -3.25 36.625 2.725 1 87.88 276 GLU A CA 1
ATOM 2261 C C . GLU A 1 276 ? -2.049 35.719 3.014 1 87.88 276 GLU A C 1
ATOM 2263 O O . GLU A 1 276 ? -1.258 35.438 2.115 1 87.88 276 GLU A O 1
ATOM 2268 N N . VAL A 1 277 ? -2.047 35.375 4.27 1 92 277 VAL A N 1
ATOM 2269 C CA . VAL A 1 277 ? -0.872 34.656 4.703 1 92 277 VAL A CA 1
ATOM 2270 C C . VAL A 1 277 ? -1.226 33.156 4.848 1 92 277 VAL A C 1
ATOM 2272 O O . VAL A 1 277 ? -2.381 32.812 5.113 1 92 277 VAL A O 1
ATOM 2275 N N . CYS A 1 278 ? -0.236 32.375 4.691 1 93.25 278 CYS A N 1
ATOM 2276 C CA . CYS A 1 278 ? -0.365 30.938 4.875 1 93.25 278 CYS A CA 1
ATOM 2277 C C . CYS A 1 278 ? -0.855 30.609 6.281 1 93.25 278 CYS A C 1
ATOM 2279 O O . CYS A 1 278 ? -0.442 31.25 7.25 1 93.25 278 CYS A O 1
ATOM 2281 N N . CYS A 1 279 ? -1.779 29.672 6.355 1 97.06 279 CYS A N 1
ATOM 2282 C CA . CYS A 1 279 ? -2.182 29.219 7.684 1 97.06 279 CYS A CA 1
ATOM 2283 C C . CYS A 1 279 ? -1.17 28.234 8.25 1 97.06 279 CYS A C 1
ATOM 2285 O O . CYS A 1 279 ? -0.239 27.828 7.559 1 97.06 279 CYS A O 1
ATOM 2287 N N . ALA A 1 280 ? -1.326 27.953 9.539 1 97.12 280 ALA A N 1
ATOM 2288 C CA . ALA A 1 280 ? -0.486 26.953 10.211 1 97.12 280 ALA A CA 1
ATOM 2289 C C . ALA A 1 280 ? -1.245 25.656 10.43 1 97.12 280 ALA A C 1
ATOM 2291 O O . ALA A 1 280 ? -2.34 25.656 11 1 97.12 280 ALA A O 1
ATOM 2292 N N . LEU A 1 281 ? -0.676 24.562 9.898 1 97.31 281 LEU A N 1
ATOM 2293 C CA . LEU A 1 281 ? -1.25 23.234 10.086 1 97.31 281 LEU A CA 1
ATOM 2294 C C . LEU A 1 281 ? -0.794 22.625 11.406 1 97.31 281 LEU A C 1
ATOM 2296 O O . LEU A 1 281 ? 0.368 22.781 11.797 1 97.31 281 LEU A O 1
ATOM 2300 N N . VAL A 1 282 ? -1.727 21.969 12.102 1 94.38 282 VAL A N 1
ATOM 2301 C CA . VAL A 1 282 ? -1.397 21.281 13.344 1 94.38 282 VAL A CA 1
ATOM 2302 C C . VAL A 1 282 ? -1.962 19.859 13.305 1 94.38 282 VAL A C 1
ATOM 2304 O O . VAL A 1 282 ? -2.656 19.484 12.359 1 94.38 282 VAL A O 1
ATOM 2307 N N . ASP A 1 283 ? -1.555 18.984 14.203 1 92.25 283 ASP A N 1
ATOM 2308 C CA . ASP A 1 283 ? -2.07 17.641 14.398 1 92.25 283 ASP A CA 1
ATOM 2309 C C . ASP A 1 283 ? -1.729 16.75 13.211 1 92.25 283 ASP A C 1
ATOM 2311 O O . ASP A 1 283 ? -2.613 16.359 12.445 1 92.25 283 ASP A O 1
ATOM 2315 N N . PHE A 1 284 ? -0.515 16.297 13.133 1 95.31 284 PHE A N 1
ATOM 2316 C CA . PHE A 1 284 ? 0.002 15.453 12.055 1 95.31 284 PHE A CA 1
ATOM 2317 C C . PHE A 1 284 ? -0.096 13.977 12.414 1 95.31 284 PHE A C 1
ATOM 2319 O O . PHE A 1 284 ? 0.725 13.172 11.977 1 95.31 284 PHE A O 1
ATOM 2326 N N . GLN A 1 285 ? -1.037 13.672 13.18 1 91.31 285 GLN A N 1
ATOM 2327 C CA . GLN A 1 285 ? -1.132 12.305 13.688 1 91.31 285 GLN A CA 1
ATOM 2328 C C . GLN A 1 285 ? -1.509 11.328 12.57 1 91.31 285 GLN A C 1
ATOM 2330 O O . GLN A 1 285 ? -1.191 10.141 12.648 1 91.31 285 GLN A O 1
ATOM 2335 N N . LEU A 1 286 ? -2.139 11.836 11.547 1 93.31 286 LEU A N 1
ATOM 2336 C CA . LEU A 1 286 ? -2.604 10.945 10.492 1 93.31 286 LEU A CA 1
ATOM 2337 C C . LEU A 1 286 ? -1.773 11.125 9.227 1 93.31 286 LEU A C 1
ATOM 2339 O O . LEU A 1 286 ? -2.152 10.633 8.156 1 93.31 286 LEU A O 1
ATOM 2343 N N . CYS A 1 287 ? -0.677 11.836 9.336 1 96.56 287 CYS A N 1
ATOM 2344 C CA . CYS A 1 287 ? 0.166 12.094 8.18 1 96.56 287 CYS A CA 1
ATOM 2345 C C . CYS A 1 287 ? 0.531 10.789 7.469 1 96.56 287 CYS A C 1
ATOM 2347 O O . CYS A 1 287 ? 0.562 9.727 8.094 1 96.56 287 CYS A O 1
ATOM 2349 N N . ARG A 1 288 ? 0.741 10.945 6.168 1 96.56 288 ARG A N 1
ATOM 2350 C CA . ARG A 1 288 ? 1.02 9.812 5.285 1 96.56 288 ARG A CA 1
ATOM 2351 C C . ARG A 1 288 ? 1.948 10.219 4.148 1 96.56 288 ARG A C 1
ATOM 2353 O O . ARG A 1 288 ? 2.295 11.398 4.016 1 96.56 288 ARG A O 1
ATOM 2360 N N . TYR A 1 289 ? 2.432 9.219 3.467 1 98 289 TYR A N 1
ATOM 2361 C CA . TYR A 1 289 ? 3.109 9.398 2.188 1 98 289 TYR A CA 1
ATOM 2362 C C . TYR A 1 289 ? 2.24 8.906 1.037 1 98 289 TYR A C 1
ATOM 2364 O O . TYR A 1 289 ? 1.956 7.707 0.933 1 98 289 TYR A O 1
ATOM 2372 N N . ALA A 1 290 ? 1.724 9.812 0.219 1 98.31 290 ALA A N 1
ATOM 2373 C CA . ALA A 1 290 ? 0.798 9.531 -0.876 1 98.31 290 ALA A CA 1
ATOM 2374 C C . ALA A 1 290 ? 0.665 10.734 -1.803 1 98.31 290 ALA A C 1
ATOM 2376 O O . ALA A 1 290 ? 1.331 11.758 -1.605 1 98.31 290 ALA A O 1
ATOM 2377 N N . PRO A 1 291 ? -0.122 10.664 -2.852 1 98.5 291 PRO A N 1
ATOM 2378 C CA . PRO A 1 291 ? -0.255 11.805 -3.766 1 98.5 291 PRO A CA 1
ATOM 2379 C C . PRO A 1 291 ? -0.876 13.023 -3.1 1 98.5 291 PRO A C 1
ATOM 2381 O O . PRO A 1 291 ? -1.812 12.898 -2.307 1 98.5 291 PRO A O 1
ATOM 2384 N N . PRO A 1 292 ? -0.409 14.18 -3.424 1 98.69 292 PRO A N 1
ATOM 2385 C CA . PRO A 1 292 ? -0.919 15.398 -2.795 1 98.69 292 PRO A CA 1
ATOM 2386 C C . PRO A 1 292 ? -2.404 15.625 -3.07 1 98.69 292 PRO A C 1
ATOM 2388 O O . PRO A 1 292 ? -3.061 16.375 -2.35 1 98.69 292 PRO A O 1
ATOM 2391 N N . ALA A 1 293 ? -2.92 14.961 -4.066 1 98.56 293 ALA A N 1
ATOM 2392 C CA . ALA A 1 293 ? -4.348 15.047 -4.367 1 98.56 293 ALA A CA 1
ATOM 2393 C C . ALA A 1 293 ? -5.188 14.68 -3.148 1 98.56 293 ALA A C 1
ATOM 2395 O O . ALA A 1 293 ? -6.273 15.227 -2.949 1 98.56 293 ALA A O 1
ATOM 2396 N N . ILE A 1 294 ? -4.688 13.836 -2.328 1 98.5 294 ILE A N 1
ATOM 2397 C CA . ILE A 1 294 ? -5.414 13.367 -1.152 1 98.5 294 ILE A CA 1
ATOM 2398 C C . ILE A 1 294 ? -5.676 14.531 -0.206 1 98.5 294 ILE A C 1
ATOM 2400 O O . ILE A 1 294 ? -6.812 14.75 0.22 1 98.5 294 ILE A O 1
ATOM 2404 N N . ASP A 1 295 ? -4.637 15.297 0.052 1 98.69 295 ASP A N 1
ATOM 2405 C CA . ASP A 1 295 ? -4.793 16.453 0.93 1 98.69 295 ASP A CA 1
ATOM 2406 C C . ASP A 1 295 ? -5.715 17.5 0.308 1 98.69 295 ASP A C 1
ATOM 2408 O O . ASP A 1 295 ? -6.516 18.125 1.007 1 98.69 295 ASP A O 1
ATOM 2412 N N . PHE A 1 296 ? -5.594 17.703 -0.941 1 98.56 296 PHE A N 1
ATOM 2413 C CA . PHE A 1 296 ? -6.453 18.672 -1.619 1 98.56 296 PHE A CA 1
ATOM 2414 C C . PHE A 1 296 ? -7.914 18.25 -1.522 1 98.56 296 PHE A C 1
ATOM 2416 O O . PHE A 1 296 ? -8.781 19.078 -1.224 1 98.56 296 PHE A O 1
ATOM 2423 N N . LEU A 1 297 ? -8.148 17 -1.814 1 98.06 297 LEU A N 1
ATOM 2424 C CA . LEU A 1 297 ? -9.508 16.469 -1.73 1 98.06 297 LEU A CA 1
ATOM 2425 C C . LEU A 1 297 ? -10.055 16.594 -0.313 1 98.06 297 LEU A C 1
ATOM 2427 O O . LEU A 1 297 ? -11.203 17.016 -0.12 1 98.06 297 LEU A O 1
ATOM 2431 N N . MET A 1 298 ? -9.258 16.328 0.626 1 97.44 298 MET A N 1
ATOM 2432 C CA . MET A 1 298 ? -9.703 16.438 2.014 1 97.44 298 MET A CA 1
ATOM 2433 C C . MET A 1 298 ? -10.031 17.891 2.355 1 97.44 298 MET A C 1
ATOM 2435 O O . MET A 1 298 ? -11.078 18.172 2.939 1 97.44 298 MET A O 1
ATOM 2439 N N . ALA A 1 299 ? -9.148 18.734 1.964 1 97.88 299 ALA A N 1
ATOM 2440 C CA . ALA A 1 299 ? -9.383 20.156 2.221 1 97.88 299 ALA A CA 1
ATOM 2441 C C . ALA A 1 299 ? -10.688 20.625 1.575 1 97.88 299 ALA A C 1
ATOM 2443 O O . ALA A 1 299 ? -11.453 21.375 2.18 1 97.88 299 ALA A O 1
ATOM 2444 N N . SER A 1 300 ? -10.922 20.125 0.409 1 97.19 300 SER A N 1
ATOM 2445 C CA . SER A 1 300 ? -12.102 20.547 -0.349 1 97.19 300 SER A CA 1
ATOM 2446 C C . SER A 1 300 ? -13.367 19.906 0.216 1 97.19 300 SER A C 1
ATOM 2448 O O . SER A 1 300 ? -14.352 20.609 0.48 1 97.19 300 SER A O 1
ATOM 2450 N N . TYR A 1 301 ? -13.367 18.656 0.458 1 96.62 301 TYR A N 1
ATOM 2451 C CA . TYR A 1 301 ? -14.562 17.922 0.85 1 96.62 301 TYR A CA 1
ATOM 2452 C C . TYR A 1 301 ? -14.938 18.219 2.299 1 96.62 301 TYR A C 1
ATOM 2454 O O . TYR A 1 301 ? -16.109 18.344 2.633 1 96.62 301 TYR A O 1
ATOM 2462 N N . LEU A 1 302 ? -13.961 18.391 3.146 1 95.44 302 LEU A N 1
ATOM 2463 C CA . LEU A 1 302 ? -14.242 18.484 4.574 1 95.44 302 LEU A CA 1
ATOM 2464 C C . LEU A 1 302 ? -14.609 19.922 4.953 1 95.44 302 LEU A C 1
ATOM 2466 O O . LEU A 1 302 ? -15.25 20.156 5.98 1 95.44 302 LEU A O 1
ATOM 2470 N N . ASN A 1 303 ? -14.195 20.859 4.094 1 96.25 303 ASN A N 1
ATOM 2471 C CA . ASN A 1 303 ? -14.305 22.234 4.57 1 96.25 303 ASN A CA 1
ATOM 2472 C C . ASN A 1 303 ? -15.281 23.047 3.73 1 96.25 303 ASN A C 1
ATOM 2474 O O . ASN A 1 303 ? -15.68 24.156 4.121 1 96.25 303 ASN A O 1
ATOM 2478 N N . VAL A 1 304 ? -15.703 22.516 2.602 1 95.88 304 VAL A N 1
ATOM 2479 C CA . VAL A 1 304 ? -16.594 23.266 1.717 1 95.88 304 VAL A CA 1
ATOM 2480 C C . VAL A 1 304 ? -17.922 22.547 1.594 1 95.88 304 VAL A C 1
ATOM 2482 O O . VAL A 1 304 ? -17.969 21.328 1.479 1 95.88 304 VAL A O 1
ATOM 2485 N N . ALA A 1 305 ? -18.984 23.359 1.654 1 93.19 305 ALA A N 1
ATOM 2486 C CA . ALA A 1 305 ? -20.312 22.766 1.467 1 93.19 305 ALA A CA 1
ATOM 2487 C C . ALA A 1 305 ? -20.422 22.078 0.108 1 93.19 305 ALA A C 1
ATOM 2489 O O . ALA A 1 305 ? -19.922 22.594 -0.896 1 93.19 305 ALA A O 1
ATOM 2490 N N . PRO A 1 306 ? -21.078 20.938 0.062 1 90.62 306 PRO A N 1
ATOM 2491 C CA . PRO A 1 306 ? -21.141 20.156 -1.177 1 90.62 306 PRO A CA 1
ATOM 2492 C C . PRO A 1 306 ? -21.641 20.984 -2.363 1 90.62 306 PRO A C 1
ATOM 2494 O O . PRO A 1 306 ? -21.062 20.922 -3.451 1 90.62 306 PRO A O 1
ATOM 2497 N N . ARG A 1 307 ? -22.578 21.797 -2.248 1 85.19 307 ARG A N 1
ATOM 2498 C CA . ARG A 1 307 ? -23.172 22.562 -3.34 1 85.19 307 ARG A CA 1
ATOM 2499 C C . ARG A 1 307 ? -22.219 23.641 -3.834 1 85.19 307 ARG A C 1
ATOM 2501 O O . ARG A 1 307 ? -22.172 23.938 -5.031 1 85.19 307 ARG A O 1
ATOM 2508 N N . GLU A 1 308 ? -21.453 24.141 -2.957 1 92.31 308 GLU A N 1
ATOM 2509 C CA . GLU A 1 308 ? -20.5 25.203 -3.301 1 92.31 308 GLU A CA 1
ATOM 2510 C C . GLU A 1 308 ? -19.203 24.625 -3.85 1 92.31 308 GLU A C 1
ATOM 2512 O O . GLU A 1 308 ? -18.484 25.281 -4.602 1 92.31 308 GLU A O 1
ATOM 2517 N N . ARG A 1 309 ? -18.891 23.453 -3.467 1 94.38 309 ARG A N 1
ATOM 2518 C CA . ARG A 1 309 ? -17.625 22.812 -3.814 1 94.38 309 ARG A CA 1
ATOM 2519 C C . ARG A 1 309 ? -17.469 22.688 -5.324 1 94.38 309 ARG A C 1
ATOM 2521 O O . ARG A 1 309 ? -16.406 22.969 -5.867 1 94.38 309 ARG A O 1
ATOM 2528 N N . LYS A 1 310 ? -18.5 22.312 -5.977 1 88.19 310 LYS A N 1
ATOM 2529 C CA . LYS A 1 310 ? -18.469 22.141 -7.426 1 88.19 310 LYS A CA 1
ATOM 2530 C C . LYS A 1 310 ? -18.172 23.469 -8.125 1 88.19 310 LYS A C 1
ATOM 2532 O O . LYS A 1 310 ? -17.438 23.516 -9.109 1 88.19 310 LYS A O 1
ATOM 2537 N N . GLN A 1 311 ? -18.672 24.5 -7.57 1 90.94 311 GLN A N 1
ATOM 2538 C CA . GLN A 1 311 ? -18.516 25.828 -8.164 1 90.94 311 GLN A CA 1
ATOM 2539 C C . GLN A 1 311 ? -17.094 26.344 -7.988 1 90.94 311 GLN A C 1
ATOM 2541 O O . GLN A 1 311 ? -16.578 27.062 -8.844 1 90.94 311 GLN A O 1
ATOM 2546 N N . MET A 1 312 ? -16.516 25.953 -6.93 1 93.44 312 MET A N 1
ATOM 2547 C CA . MET A 1 312 ? -15.219 26.547 -6.586 1 93.44 312 MET A CA 1
ATOM 2548 C C . MET A 1 312 ? -14.078 25.609 -6.973 1 93.44 312 MET A C 1
ATOM 2550 O O . MET A 1 312 ? -12.906 25.984 -6.91 1 93.44 312 MET A O 1
ATOM 2554 N N . GLN A 1 313 ? -14.367 24.453 -7.387 1 91.88 313 GLN A N 1
ATOM 2555 C CA . GLN A 1 313 ? -13.383 23.375 -7.504 1 91.88 313 GLN A CA 1
ATOM 2556 C C . GLN A 1 313 ? -12.234 23.781 -8.43 1 91.88 313 GLN A C 1
ATOM 2558 O O . GLN A 1 313 ? -11.062 23.656 -8.062 1 91.88 313 GLN A O 1
ATOM 2563 N N . GLN A 1 314 ? -12.562 24.266 -9.586 1 94.19 314 GLN A N 1
ATOM 2564 C CA . GLN A 1 314 ? -11.539 24.594 -10.57 1 94.19 314 GLN A CA 1
ATOM 2565 C C . GLN A 1 314 ? -10.688 25.766 -10.109 1 94.19 314 GLN A C 1
ATOM 2567 O O . GLN A 1 314 ? -9.477 25.781 -10.336 1 94.19 314 GLN A O 1
ATOM 2572 N N . ARG A 1 315 ? -11.32 26.75 -9.508 1 96.44 315 ARG A N 1
ATOM 2573 C CA . ARG A 1 315 ? -10.586 27.906 -9.008 1 96.44 315 ARG A CA 1
ATOM 2574 C C . ARG A 1 315 ? -9.641 27.5 -7.883 1 96.44 315 ARG A C 1
ATOM 2576 O O . ARG A 1 315 ? -8.492 27.953 -7.844 1 96.44 315 ARG A O 1
ATOM 2583 N N . ASN A 1 316 ? -10.117 26.703 -7.031 1 96.94 316 ASN A N 1
ATOM 2584 C CA . ASN A 1 316 ? -9.289 26.234 -5.922 1 96.94 316 ASN A CA 1
ATOM 2585 C C . ASN A 1 316 ? -8.148 25.344 -6.41 1 96.94 316 ASN A C 1
ATOM 2587 O O . ASN A 1 316 ? -7.031 25.438 -5.891 1 96.94 316 ASN A O 1
ATOM 2591 N N . LEU A 1 317 ? -8.43 24.547 -7.391 1 97.88 317 LEU A N 1
ATOM 2592 C CA . LEU A 1 317 ? -7.41 23.688 -7.984 1 97.88 317 LEU A CA 1
ATOM 2593 C C . LEU A 1 317 ? -6.297 24.531 -8.609 1 97.88 317 LEU A C 1
ATOM 2595 O O . LEU A 1 317 ? -5.113 24.266 -8.375 1 97.88 317 LEU A O 1
ATOM 2599 N N . SER A 1 318 ? -6.668 25.484 -9.359 1 97.69 318 SER A N 1
ATOM 2600 C CA . SER A 1 318 ? -5.695 26.375 -10.008 1 97.69 318 SER A CA 1
ATOM 2601 C C . SER A 1 318 ? -4.867 27.125 -8.969 1 97.69 318 SER A C 1
ATOM 2603 O O . SER A 1 318 ? -3.65 27.25 -9.125 1 97.69 318 SER A O 1
ATOM 2605 N N . TYR A 1 319 ? -5.555 27.578 -8 1 97.81 319 TYR A N 1
ATOM 2606 C CA . TYR A 1 319 ? -4.852 28.312 -6.961 1 97.81 319 TYR A CA 1
ATOM 2607 C C . TYR A 1 319 ? -3.818 27.438 -6.266 1 97.81 319 TYR A C 1
ATOM 2609 O O . TYR A 1 319 ? -2.652 27.828 -6.141 1 97.81 319 TYR A O 1
ATOM 2617 N N . TYR A 1 320 ? -4.254 26.344 -5.785 1 98.38 320 TYR A N 1
ATOM 2618 C CA . TYR A 1 320 ? -3.344 25.406 -5.129 1 98.38 320 TYR A CA 1
ATOM 2619 C C . TYR A 1 320 ? -2.139 25.109 -6.016 1 98.38 320 TYR A C 1
ATOM 2621 O O . TYR A 1 320 ? -0.995 25.172 -5.559 1 98.38 320 TYR A O 1
ATOM 2629 N N . HIS A 1 321 ? -2.41 24.703 -7.234 1 98.62 321 HIS A N 1
ATOM 2630 C CA . HIS A 1 321 ? -1.34 24.297 -8.133 1 98.62 321 HIS A CA 1
ATOM 2631 C C . HIS A 1 321 ? -0.38 25.453 -8.406 1 98.62 321 HIS A C 1
ATOM 2633 O O . HIS A 1 321 ? 0.833 25.25 -8.492 1 98.62 321 HIS A O 1
ATOM 2639 N N . ASP A 1 322 ? -0.918 26.656 -8.555 1 98.31 322 ASP A N 1
ATOM 2640 C CA . ASP A 1 322 ? -0.076 27.828 -8.727 1 98.31 322 ASP A CA 1
ATOM 2641 C C . ASP A 1 322 ? 0.854 28.016 -7.531 1 98.31 322 ASP A C 1
ATOM 2643 O O . ASP A 1 322 ? 2.037 28.328 -7.699 1 98.31 322 ASP A O 1
ATOM 2647 N N . GLN A 1 323 ? 0.277 27.844 -6.363 1 98 323 GLN A N 1
ATOM 2648 C CA . GLN A 1 323 ? 1.092 27.984 -5.16 1 98 323 GLN A CA 1
ATOM 2649 C C . GLN A 1 323 ? 2.162 26.891 -5.098 1 98 323 GLN A C 1
ATOM 2651 O O . GLN A 1 323 ? 3.295 27.156 -4.684 1 98 323 GLN A O 1
ATOM 2656 N N . LEU A 1 324 ? 1.787 25.719 -5.465 1 98.62 324 LEU A N 1
ATOM 2657 C CA . LEU A 1 324 ? 2.74 24.625 -5.508 1 98.62 324 LEU A CA 1
ATOM 2658 C C . LEU A 1 324 ? 3.896 24.938 -6.453 1 98.62 324 LEU A C 1
ATOM 2660 O O . LEU A 1 324 ? 5.062 24.75 -6.098 1 98.62 324 LEU A O 1
ATOM 2664 N N . LEU A 1 325 ? 3.57 25.438 -7.609 1 98.31 325 LEU A N 1
ATOM 2665 C CA . LEU A 1 325 ? 4.582 25.766 -8.602 1 98.31 325 LEU A CA 1
ATOM 2666 C C . LEU A 1 325 ? 5.508 26.875 -8.094 1 98.31 325 LEU A C 1
ATOM 2668 O O . LEU A 1 325 ? 6.723 26.812 -8.305 1 98.31 325 LEU A O 1
ATOM 2672 N N . LEU A 1 326 ? 4.902 27.828 -7.5 1 97.75 326 LEU A N 1
ATOM 2673 C CA . LEU A 1 326 ? 5.691 28.938 -6.969 1 97.75 326 LEU A CA 1
ATOM 2674 C C . LEU A 1 326 ? 6.691 28.438 -5.93 1 97.75 326 LEU A C 1
ATOM 2676 O O . LEU A 1 326 ? 7.863 28.828 -5.961 1 97.75 326 LEU A O 1
ATOM 2680 N N . GLU A 1 327 ? 6.238 27.609 -4.996 1 98.06 327 GLU A N 1
ATOM 2681 C CA . GLU A 1 327 ? 7.117 27.062 -3.971 1 98.06 327 GLU A CA 1
ATOM 2682 C C . GLU A 1 327 ? 8.219 26.203 -4.59 1 98.06 327 GLU A C 1
ATOM 2684 O O . GLU A 1 327 ? 9.383 26.297 -4.191 1 98.06 327 GLU A O 1
ATOM 2689 N N . LEU A 1 328 ? 7.852 25.359 -5.527 1 98.31 328 LEU A N 1
ATOM 2690 C CA . LEU A 1 328 ? 8.828 24.516 -6.191 1 98.31 328 LEU A CA 1
ATOM 2691 C C . LEU A 1 328 ? 9.883 25.344 -6.91 1 98.31 328 LEU A C 1
ATOM 2693 O O . LEU A 1 328 ? 11.078 25.047 -6.82 1 98.31 328 LEU A O 1
ATOM 2697 N N . ARG A 1 329 ? 9.453 26.344 -7.613 1 97.69 329 ARG A N 1
ATOM 2698 C CA . ARG A 1 329 ? 10.375 27.234 -8.32 1 97.69 329 ARG A CA 1
ATOM 2699 C C . ARG A 1 329 ? 11.344 27.906 -7.348 1 97.69 329 ARG A C 1
ATOM 2701 O O . ARG A 1 329 ? 12.539 28 -7.621 1 97.69 329 ARG A O 1
ATOM 2708 N N . ASP A 1 330 ? 10.805 28.359 -6.281 1 97.44 330 ASP A N 1
ATOM 2709 C CA . ASP A 1 330 ? 11.633 29 -5.266 1 97.44 330 ASP A CA 1
ATOM 2710 C C . ASP A 1 330 ? 12.695 28.031 -4.738 1 97.44 330 ASP A C 1
ATOM 2712 O O . ASP A 1 330 ? 13.781 28.453 -4.328 1 97.44 330 ASP A O 1
ATOM 2716 N N . MET A 1 331 ? 12.367 26.797 -4.781 1 97.12 331 MET A N 1
ATOM 2717 C CA . MET A 1 331 ? 13.273 25.766 -4.285 1 97.12 331 MET A CA 1
ATOM 2718 C C . MET A 1 331 ? 14.156 25.234 -5.41 1 97.12 331 MET A C 1
ATOM 2720 O O . MET A 1 331 ? 14.938 24.312 -5.199 1 97.12 331 MET A O 1
ATOM 2724 N N . GLY A 1 332 ? 14 25.719 -6.59 1 96.19 332 GLY A N 1
ATOM 2725 C CA . GLY A 1 332 ? 14.797 25.328 -7.742 1 96.19 332 GLY A CA 1
ATOM 2726 C C . GLY A 1 332 ? 14.383 23.984 -8.328 1 96.19 332 GLY A C 1
ATOM 2727 O O . GLY A 1 332 ? 15.203 23.266 -8.906 1 96.19 332 GLY A O 1
ATOM 2728 N N . ILE A 1 333 ? 13.141 23.656 -8.172 1 96.25 333 ILE A N 1
ATOM 2729 C CA . ILE A 1 333 ? 12.664 22.344 -8.609 1 96.25 333 ILE A CA 1
ATOM 2730 C C . ILE A 1 333 ? 11.703 22.516 -9.781 1 96.25 333 ILE A C 1
ATOM 2732 O O . ILE A 1 333 ? 10.82 23.375 -9.75 1 96.25 333 ILE A O 1
ATOM 2736 N N . ASP A 1 334 ? 11.859 21.703 -10.758 1 93.31 334 ASP A N 1
ATOM 2737 C CA . ASP A 1 334 ? 10.969 21.688 -11.914 1 93.31 334 ASP A CA 1
ATOM 2738 C C . ASP A 1 334 ? 9.797 20.734 -11.695 1 93.31 334 ASP A C 1
ATOM 2740 O O . ASP A 1 334 ? 9.984 19.516 -11.578 1 93.31 334 ASP A O 1
ATOM 2744 N N . ALA A 1 335 ? 8.633 21.281 -11.766 1 93 335 ALA A N 1
ATOM 2745 C CA . ALA A 1 335 ? 7.422 20.516 -11.484 1 93 335 ALA A CA 1
ATOM 2746 C C . ALA A 1 335 ? 7.23 19.391 -12.5 1 93 335 ALA A C 1
ATOM 2748 O O . ALA A 1 335 ? 6.766 18.297 -12.156 1 93 335 ALA A O 1
ATOM 2749 N N . ALA A 1 336 ? 7.527 19.594 -13.695 1 89.81 336 ALA A N 1
ATOM 2750 C CA . ALA A 1 336 ? 7.328 18.594 -14.75 1 89.81 336 ALA A CA 1
ATOM 2751 C C . ALA A 1 336 ? 8.242 17.391 -14.547 1 89.81 336 ALA A C 1
ATOM 2753 O O . ALA A 1 336 ? 7.824 16.25 -14.734 1 89.81 336 ALA A O 1
ATOM 2754 N N . GLU A 1 337 ? 9.414 17.688 -14.117 1 89.25 337 GLU A N 1
ATOM 2755 C CA . GLU A 1 337 ? 10.359 16.609 -13.852 1 89.25 337 GLU A CA 1
ATOM 2756 C C . GLU A 1 337 ? 9.922 15.758 -12.664 1 89.25 337 GLU A C 1
ATOM 2758 O O . GLU A 1 337 ? 10.289 14.586 -12.562 1 89.25 337 GLU A O 1
ATOM 2763 N N . GLU A 1 338 ? 9.102 16.391 -11.836 1 93.75 338 GLU A N 1
ATOM 2764 C CA . GLU A 1 338 ? 8.641 15.719 -10.633 1 93.75 338 GLU A CA 1
ATOM 2765 C C . GLU A 1 338 ? 7.234 15.156 -10.82 1 93.75 338 GLU A C 1
ATOM 2767 O O . GLU A 1 338 ? 6.59 14.734 -9.859 1 93.75 338 GLU A O 1
ATOM 2772 N N . LYS A 1 339 ? 6.691 15.164 -12.023 1 93.75 339 LYS A N 1
ATOM 2773 C CA . LYS A 1 339 ? 5.348 14.672 -12.32 1 93.75 339 LYS A CA 1
ATOM 2774 C C . LYS A 1 339 ? 4.297 15.414 -11.492 1 93.75 339 LYS A C 1
ATOM 2776 O O . LYS A 1 339 ? 3.424 14.789 -10.891 1 93.75 339 LYS A O 1
ATOM 2781 N N . LEU A 1 340 ? 4.504 16.719 -11.438 1 97.69 340 LEU A N 1
ATOM 2782 C CA . LEU A 1 340 ? 3.578 17.562 -10.711 1 97.69 340 LEU A CA 1
ATOM 2783 C C . LEU A 1 340 ? 3.041 18.672 -11.609 1 97.69 340 LEU A C 1
ATOM 2785 O O . LEU A 1 340 ? 2.729 19.766 -11.133 1 97.69 340 LEU A O 1
ATOM 2789 N N . SER A 1 341 ? 2.957 18.391 -12.914 1 97.12 341 SER A N 1
ATOM 2790 C CA . SER A 1 341 ? 2.283 19.312 -13.82 1 97.12 341 SER A CA 1
ATOM 2791 C C . SER A 1 341 ? 0.793 19.406 -13.5 1 97.12 341 SER A C 1
ATOM 2793 O O . SER A 1 341 ? 0.264 18.594 -12.734 1 97.12 341 SER A O 1
ATOM 2795 N N . LEU A 1 342 ? 0.215 20.375 -14.086 1 97.19 342 LEU A N 1
ATOM 2796 C CA . LEU A 1 342 ? -1.221 20.531 -13.883 1 97.19 342 LEU A CA 1
ATOM 2797 C C . LEU A 1 342 ? -1.976 19.297 -14.375 1 97.19 342 LEU A C 1
ATOM 2799 O O . LEU A 1 342 ? -2.904 18.828 -13.719 1 97.19 342 LEU A O 1
ATOM 2803 N N . ALA A 1 343 ? -1.575 18.781 -15.469 1 96.81 343 ALA A N 1
ATOM 2804 C CA . ALA A 1 343 ? -2.215 17.609 -16.047 1 96.81 343 ALA A CA 1
ATOM 2805 C C . ALA A 1 343 ? -2.037 16.391 -15.133 1 96.81 343 ALA A C 1
ATOM 2807 O O . ALA A 1 343 ? -2.975 15.617 -14.93 1 96.81 343 ALA A O 1
ATOM 2808 N N . ASP A 1 344 ? -0.851 16.25 -14.594 1 96.94 344 ASP A N 1
ATOM 2809 C CA . ASP A 1 344 ? -0.588 15.172 -13.656 1 96.94 344 ASP A CA 1
ATOM 2810 C C . ASP A 1 344 ? -1.485 15.273 -12.422 1 96.94 344 ASP A C 1
ATOM 2812 O O . ASP A 1 344 ? -2.041 14.273 -11.961 1 96.94 344 ASP A O 1
ATOM 2816 N N . PHE A 1 345 ? -1.597 16.469 -11.969 1 97.94 345 PHE A N 1
ATOM 2817 C CA . PHE A 1 345 ? -2.373 16.688 -10.758 1 97.94 345 PHE A CA 1
ATOM 2818 C C . PHE A 1 345 ? -3.855 16.438 -11.008 1 97.94 345 PHE A C 1
ATOM 2820 O O . PHE A 1 345 ? -4.535 15.812 -10.195 1 97.94 345 PHE A O 1
ATOM 2827 N N . GLU A 1 346 ? -4.316 16.891 -12.125 1 97.81 346 GLU A N 1
ATOM 2828 C CA . GLU A 1 346 ? -5.719 16.688 -12.484 1 97.81 346 GLU A CA 1
ATOM 2829 C C . GLU A 1 346 ? -6.047 15.203 -12.625 1 97.81 346 GLU A C 1
ATOM 2831 O O . GLU A 1 346 ? -7.098 14.75 -12.164 1 97.81 346 GLU A O 1
ATOM 2836 N N . GLN A 1 347 ? -5.195 14.477 -13.188 1 97.31 347 GLN A N 1
ATOM 2837 C CA . GLN A 1 347 ? -5.406 13.039 -13.312 1 97.31 347 GLN A CA 1
ATOM 2838 C C . GLN A 1 347 ? -5.41 12.359 -11.945 1 97.31 347 GLN A C 1
ATOM 2840 O O . GLN A 1 347 ? -6.215 11.461 -11.703 1 97.31 347 GLN A O 1
ATOM 2845 N N . SER A 1 348 ? -4.52 12.789 -11.141 1 98.06 348 SER A N 1
ATOM 2846 C CA . SER A 1 348 ? -4.465 12.242 -9.789 1 98.06 348 SER A CA 1
ATOM 2847 C C . SER A 1 348 ? -5.754 12.523 -9.031 1 98.06 348 SER A C 1
ATOM 2849 O O . SER A 1 348 ? -6.246 11.664 -8.297 1 98.06 348 SER A O 1
ATOM 2851 N N . LEU A 1 349 ? -6.305 13.711 -9.203 1 97.94 349 LEU A N 1
ATOM 2852 C CA . LEU A 1 349 ? -7.566 14.07 -8.57 1 97.94 349 LEU A CA 1
ATOM 2853 C C . LEU A 1 349 ? -8.695 13.172 -9.055 1 97.94 349 LEU A C 1
ATOM 2855 O O . LEU A 1 349 ? -9.523 12.711 -8.258 1 97.94 349 LEU A O 1
ATOM 2859 N N . GLU A 1 350 ? -8.672 12.953 -10.289 1 96.88 350 GLU A N 1
ATOM 2860 C CA . GLU A 1 350 ? -9.711 12.094 -10.859 1 96.88 350 GLU A CA 1
ATOM 2861 C C . GLU A 1 350 ? -9.586 10.664 -10.336 1 96.88 350 GLU A C 1
ATOM 2863 O O . GLU A 1 350 ? -10.578 10.062 -9.938 1 96.88 350 GLU A O 1
ATOM 2868 N N . ASP A 1 351 ? -8.414 10.18 -10.305 1 97.12 351 ASP A N 1
ATOM 2869 C CA . ASP A 1 351 ? -8.172 8.797 -9.914 1 97.12 351 ASP A CA 1
ATOM 2870 C C . ASP A 1 351 ? -8.469 8.578 -8.438 1 97.12 351 ASP A C 1
ATOM 2872 O O . ASP A 1 351 ? -8.812 7.465 -8.023 1 97.12 351 ASP A O 1
ATOM 2876 N N . LEU A 1 352 ? -8.383 9.672 -7.617 1 98.12 352 LEU A N 1
ATOM 2877 C CA . LEU A 1 352 ? -8.477 9.508 -6.168 1 98.12 352 LEU A CA 1
ATOM 2878 C C . LEU A 1 352 ? -9.734 10.172 -5.625 1 98.12 352 LEU A C 1
ATOM 2880 O O . LEU A 1 352 ? -9.906 10.281 -4.406 1 98.12 352 LEU A O 1
ATOM 2884 N N . ALA A 1 353 ? -10.617 10.617 -6.488 1 97.5 353 ALA A N 1
ATOM 2885 C CA . ALA A 1 353 ? -11.82 11.352 -6.109 1 97.5 353 ALA A CA 1
ATOM 2886 C C . ALA A 1 353 ? -12.695 10.531 -5.172 1 97.5 353 ALA A C 1
ATOM 2888 O O . ALA A 1 353 ? -13.312 11.078 -4.25 1 97.5 353 ALA A O 1
ATOM 2889 N N . LEU A 1 354 ? -12.742 9.227 -5.395 1 97.88 354 LEU A N 1
ATOM 2890 C CA . LEU A 1 354 ? -13.578 8.352 -4.574 1 97.88 354 LEU A CA 1
ATOM 2891 C C . LEU A 1 354 ? -13.141 8.398 -3.113 1 97.88 354 LEU A C 1
ATOM 2893 O O . LEU A 1 354 ? -13.977 8.312 -2.211 1 97.88 354 LEU A O 1
ATOM 2897 N N . PHE A 1 355 ? -11.859 8.539 -2.9 1 97.81 355 PHE A N 1
ATOM 2898 C CA . PHE A 1 355 ? -11.367 8.672 -1.537 1 97.81 355 PHE A CA 1
ATOM 2899 C C . PHE A 1 355 ? -12 9.875 -0.846 1 97.81 355 PHE A C 1
ATOM 2901 O O . PHE A 1 355 ? -12.531 9.75 0.259 1 97.81 355 PHE A O 1
ATOM 2908 N N . GLY A 1 356 ? -11.898 11 -1.499 1 97.31 356 GLY A N 1
ATOM 2909 C CA . GLY A 1 356 ? -12.438 12.227 -0.923 1 97.31 356 GLY A CA 1
ATOM 2910 C C . GLY A 1 356 ? -13.922 12.133 -0.608 1 97.31 356 GLY A C 1
ATOM 2911 O O . GLY A 1 356 ? -14.352 12.5 0.49 1 97.31 356 GLY A O 1
ATOM 2912 N N . ALA A 1 357 ? -14.656 11.633 -1.543 1 97.56 357 ALA A N 1
ATOM 2913 C CA . ALA A 1 357 ? -16.094 11.539 -1.376 1 97.56 357 ALA A CA 1
ATOM 2914 C C . ALA A 1 357 ? -16.453 10.562 -0.257 1 97.56 357 ALA A C 1
ATOM 2916 O O . ALA A 1 357 ? -17.328 10.852 0.566 1 97.56 357 ALA A O 1
ATOM 2917 N N . THR A 1 358 ? -15.773 9.43 -0.242 1 98 358 THR A N 1
ATOM 2918 C CA . THR A 1 358 ? -16.047 8.422 0.77 1 98 358 THR A CA 1
ATOM 2919 C C . THR A 1 358 ? -15.695 8.93 2.162 1 98 358 THR A C 1
ATOM 2921 O O . THR A 1 358 ? -16.484 8.797 3.1 1 98 358 THR A O 1
ATOM 2924 N N . TYR A 1 359 ? -14.547 9.5 2.242 1 97.12 359 TYR A N 1
ATOM 2925 C CA . TYR A 1 359 ? -14.102 10.016 3.531 1 97.12 359 TYR A CA 1
ATOM 2926 C C . TYR A 1 359 ? -15.055 11.102 4.035 1 97.12 359 TYR A C 1
ATOM 2928 O O . TYR A 1 359 ? -15.352 11.164 5.23 1 97.12 359 TYR A O 1
ATOM 2936 N N . ASN A 1 360 ? -15.477 11.945 3.152 1 96.19 360 ASN A N 1
ATOM 2937 C CA . ASN A 1 360 ? -16.438 12.992 3.498 1 96.19 360 ASN A CA 1
ATOM 2938 C C . ASN A 1 360 ? -17.734 12.398 4.055 1 96.19 360 ASN A C 1
ATOM 2940 O O . ASN A 1 360 ? -18.266 12.891 5.047 1 96.19 360 ASN A O 1
ATOM 2944 N N . CYS A 1 361 ? -18.219 11.391 3.395 1 97.31 361 CYS A N 1
ATOM 2945 C CA . CYS A 1 361 ? -19.438 10.727 3.852 1 97.31 361 CYS A CA 1
ATOM 2946 C C . CYS A 1 361 ? -19.266 10.156 5.254 1 97.31 361 CYS A C 1
ATOM 2948 O O . CYS A 1 361 ? -20.125 10.32 6.113 1 97.31 361 CYS A O 1
ATOM 2950 N N . ILE A 1 362 ? -18.172 9.539 5.453 1 96.25 362 ILE A N 1
ATOM 2951 C CA . ILE A 1 362 ? -17.922 8.914 6.746 1 96.25 362 ILE A CA 1
ATOM 2952 C C . ILE A 1 362 ? -17.812 9.984 7.828 1 96.25 362 ILE A C 1
ATOM 2954 O O . ILE A 1 362 ? -18.422 9.867 8.891 1 96.25 362 ILE A O 1
ATOM 2958 N N . THR A 1 363 ? -17.078 11.008 7.543 1 93.5 363 THR A N 1
ATOM 2959 C CA . THR A 1 363 ? -16.875 12.078 8.523 1 93.5 363 THR A CA 1
ATOM 2960 C C . THR A 1 363 ? -18.188 12.812 8.781 1 93.5 363 THR A C 1
ATOM 2962 O O . THR A 1 363 ? -18.422 13.297 9.891 1 93.5 363 THR A O 1
ATOM 2965 N N . ALA A 1 364 ? -19.016 12.867 7.793 1 94.44 364 ALA A N 1
ATOM 2966 C CA . ALA A 1 364 ? -20.312 13.516 7.934 1 94.44 364 ALA A CA 1
ATOM 2967 C C . ALA A 1 364 ? -21.156 12.82 8.992 1 94.44 364 ALA A C 1
ATOM 2969 O O . ALA A 1 364 ? -22.062 13.422 9.57 1 94.44 364 ALA A O 1
ATOM 2970 N N . THR A 1 365 ? -20.844 11.633 9.227 1 95.25 365 THR A N 1
ATOM 2971 C CA . THR A 1 365 ? -21.625 10.883 10.211 1 95.25 365 THR A CA 1
ATOM 2972 C C . THR A 1 365 ? -21.078 11.109 11.617 1 95.25 365 THR A C 1
ATOM 2974 O O . THR A 1 365 ? -21.641 10.617 12.602 1 95.25 365 THR A O 1
ATOM 2977 N N . ILE A 1 366 ? -20.031 11.93 11.711 1 89.69 366 ILE A N 1
ATOM 2978 C CA . ILE A 1 366 ? -19.438 12.094 13.039 1 89.69 366 ILE A CA 1
ATOM 2979 C C . ILE A 1 366 ? -19.203 13.57 13.32 1 89.69 366 ILE A C 1
ATOM 2981 O O . ILE A 1 366 ? -19.375 14.039 14.445 1 89.69 366 ILE A O 1
ATOM 2985 N N . LEU A 1 367 ? -18.781 14.328 12.383 1 82.56 367 LEU A N 1
ATOM 2986 C CA . LEU A 1 367 ? -18.266 15.672 12.609 1 82.56 367 LEU A CA 1
ATOM 2987 C C . LEU A 1 367 ? -19.375 16.703 12.484 1 82.56 367 LEU A C 1
ATOM 2989 O O . LEU A 1 367 ? -19.266 17.812 13.031 1 82.56 367 LEU A O 1
ATOM 2993 N N . ARG A 1 368 ? -20.453 16.391 11.898 1 86 368 ARG A N 1
ATOM 2994 C CA . ARG A 1 368 ? -21.453 17.406 11.594 1 86 368 ARG A CA 1
ATOM 2995 C C . ARG A 1 368 ? -22.828 17.031 12.141 1 86 368 ARG A C 1
ATOM 2997 O O . ARG A 1 368 ? -23.844 17.344 11.539 1 86 368 ARG A O 1
ATOM 3004 N N . LEU A 1 369 ? -22.734 16.359 13.133 1 91.5 369 LEU A N 1
ATOM 3005 C CA . LEU A 1 369 ? -23.984 15.938 13.758 1 91.5 369 LEU A CA 1
ATOM 3006 C C . LEU A 1 369 ? -24.703 17.125 14.383 1 91.5 369 LEU A C 1
ATOM 3008 O O . LEU A 1 369 ? -24.062 18.062 14.883 1 91.5 369 LEU A O 1
ATOM 3012 N N . PRO A 1 370 ? -26.016 17.078 14.359 1 91.88 370 PRO A N 1
ATOM 3013 C CA . PRO A 1 370 ? -26.781 18.188 14.906 1 91.88 370 PRO A CA 1
ATOM 3014 C C . PRO A 1 370 ? -26.75 18.234 16.438 1 91.88 370 PRO A C 1
ATOM 3016 O O . PRO A 1 370 ? -26.547 17.203 17.078 1 91.88 370 PRO A O 1
ATOM 3019 N N . GLU A 1 371 ? -26.875 19.453 17.031 1 88.44 371 GLU A N 1
ATOM 3020 C CA . GLU A 1 371 ? -27.141 19.719 18.438 1 88.44 371 GLU A CA 1
ATOM 3021 C C . GLU A 1 371 ? -26.016 19.188 19.328 1 88.44 371 GLU A C 1
ATOM 3023 O O . GLU A 1 371 ? -26.281 18.641 20.406 1 88.44 371 GLU A O 1
ATOM 3028 N N . ASN A 1 372 ? -24.828 19.234 18.844 1 86.69 372 ASN A N 1
ATOM 3029 C CA . ASN A 1 372 ? -23.688 18.75 19.609 1 86.69 372 ASN A CA 1
ATOM 3030 C C . ASN A 1 372 ? -23.906 17.328 20.094 1 86.69 372 ASN A C 1
ATOM 3032 O O . ASN A 1 372 ? -23.578 17 21.234 1 86.69 372 ASN A O 1
ATOM 3036 N N . TYR A 1 373 ? -24.531 16.578 19.266 1 90.94 373 TYR A N 1
ATOM 3037 C CA . TYR A 1 373 ? -24.969 15.234 19.594 1 90.94 373 TYR A CA 1
ATOM 3038 C C . TYR A 1 373 ? -23.828 14.414 20.172 1 90.94 373 TYR A C 1
ATOM 3040 O O . TYR A 1 373 ? -23.969 13.789 21.219 1 90.94 373 TYR A O 1
ATOM 3048 N N . LEU A 1 374 ? -22.75 14.391 19.547 1 88.06 374 LEU A N 1
ATOM 3049 C CA . LEU A 1 374 ? -21.625 13.539 19.953 1 88.06 374 LEU A CA 1
ATOM 3050 C C . LEU A 1 374 ? -21.047 13.984 21.297 1 88.06 374 LEU A C 1
ATOM 3052 O O . LEU A 1 374 ? -20.703 13.148 22.125 1 88.06 374 LEU A O 1
ATOM 3056 N N . LYS A 1 375 ? -20.922 15.203 21.406 1 83.12 375 LYS A N 1
ATOM 3057 C CA . LYS A 1 375 ? -20.438 15.742 22.672 1 83.12 375 LYS A CA 1
ATOM 3058 C C . LYS A 1 375 ? -21.375 15.352 23.828 1 83.12 375 LYS A C 1
ATOM 3060 O O . LYS A 1 375 ? -20.922 14.953 24.891 1 83.12 375 LYS A O 1
ATOM 3065 N N . LYS A 1 376 ? -22.625 15.508 23.547 1 88.44 376 LYS A N 1
ATOM 3066 C CA . LYS A 1 376 ? -23.609 15.148 24.562 1 88.44 376 LYS A CA 1
ATOM 3067 C C . LYS A 1 376 ? -23.547 13.656 24.891 1 88.44 376 LYS A C 1
ATOM 3069 O O . LYS A 1 376 ? -23.641 13.273 26.062 1 88.44 376 LYS A O 1
ATOM 3074 N N . LEU A 1 377 ? -23.375 12.922 23.875 1 89.06 377 LEU A N 1
ATOM 3075 C CA . LEU A 1 377 ? -23.281 11.484 24.078 1 89.06 377 LEU A CA 1
ATOM 3076 C C . LEU A 1 377 ? -22.047 11.141 24.922 1 89.06 377 LEU A C 1
ATOM 3078 O O . LEU A 1 377 ? -22.125 10.305 25.812 1 89.06 377 LEU A O 1
ATOM 3082 N N . LYS A 1 378 ? -20.984 11.719 24.625 1 84.25 378 LYS A N 1
ATOM 3083 C CA . LYS A 1 378 ? -19.734 11.469 25.328 1 84.25 378 LYS A CA 1
ATOM 3084 C C . LYS A 1 378 ? -19.844 11.852 26.797 1 84.25 378 LYS A C 1
ATOM 3086 O O . LYS A 1 378 ? -19.391 11.117 27.672 1 84.25 378 LYS A O 1
ATOM 3091 N N . ASP A 1 379 ? -20.438 12.945 27.062 1 83.62 379 ASP A N 1
ATOM 3092 C CA . ASP A 1 379 ? -20.516 13.5 28.406 1 83.62 379 ASP A CA 1
ATOM 3093 C C . ASP A 1 379 ? -21.562 12.773 29.25 1 83.62 379 ASP A C 1
ATOM 3095 O O . ASP A 1 379 ? -21.359 12.539 30.438 1 83.62 379 ASP A O 1
ATOM 3099 N N . GLN A 1 380 ? -22.641 12.422 28.609 1 89.06 380 GLN A N 1
ATOM 3100 C CA . GLN A 1 380 ? -23.797 11.961 29.359 1 89.06 380 GLN A CA 1
ATOM 3101 C C . GLN A 1 380 ? -23.922 10.445 29.297 1 89.06 380 GLN A C 1
ATOM 3103 O O . GLN A 1 380 ? -24.453 9.82 30.219 1 89.06 380 GLN A O 1
ATOM 3108 N N . GLN A 1 381 ? -23.5 9.914 28.219 1 91 381 GLN A N 1
ATOM 3109 C CA . GLN A 1 381 ? -23.656 8.477 28 1 91 381 GLN A CA 1
ATOM 3110 C C . GLN A 1 381 ? -22.422 7.883 27.328 1 91 381 GLN A C 1
ATOM 3112 O O . GLN A 1 381 ? -22.484 7.434 26.188 1 91 381 GLN A O 1
ATOM 3117 N N . PRO A 1 382 ? -21.391 7.676 28.062 1 84.44 382 PRO A N 1
ATOM 3118 C CA . PRO A 1 382 ? -20.109 7.246 27.484 1 84.44 382 PRO A CA 1
ATOM 3119 C C . PRO A 1 382 ? -20.188 5.879 26.812 1 84.44 382 PRO A C 1
ATOM 3121 O O . PRO A 1 382 ? -19.5 5.629 25.812 1 84.44 382 PRO A O 1
ATOM 3124 N N . ALA A 1 383 ? -20.969 5.004 27.312 1 87.19 383 ALA A N 1
ATOM 3125 C CA . ALA A 1 383 ? -21.141 3.691 26.688 1 87.19 383 ALA A CA 1
ATOM 3126 C C . ALA A 1 383 ? -21.766 3.816 25.312 1 87.19 383 ALA A C 1
ATOM 3128 O O . ALA A 1 383 ? -21.359 3.135 24.359 1 87.19 383 ALA A O 1
ATOM 3129 N N . ASP A 1 384 ? -22.781 4.676 25.281 1 90.75 384 ASP A N 1
ATOM 3130 C CA . ASP A 1 384 ? -23.438 4.902 24 1 90.75 384 ASP A CA 1
ATOM 3131 C C . ASP A 1 384 ? -22.5 5.605 23.016 1 90.75 384 ASP A C 1
ATOM 3133 O O . ASP A 1 384 ? -22.578 5.371 21.812 1 90.75 384 ASP A O 1
ATOM 3137 N N . PHE A 1 385 ? -21.734 6.406 23.609 1 89.56 385 PHE A N 1
ATOM 3138 C CA . PHE A 1 385 ? -20.719 7.062 22.797 1 89.56 385 PHE A CA 1
ATOM 3139 C C . PHE A 1 385 ? -19.781 6.039 22.156 1 89.56 385 PHE A C 1
ATOM 3141 O O . PHE A 1 385 ? -19.531 6.09 20.938 1 89.56 385 PHE A O 1
ATOM 3148 N N . HIS A 1 386 ? -19.312 5.16 22.906 1 86.56 386 HIS A N 1
ATOM 3149 C CA . HIS A 1 386 ? -18.453 4.098 22.391 1 86.56 386 HIS A CA 1
ATOM 3150 C C . HIS A 1 386 ? -19.172 3.26 21.344 1 86.56 386 HIS A C 1
ATOM 3152 O O . HIS A 1 386 ? -18.594 2.934 20.297 1 86.56 386 HIS A O 1
ATOM 3158 N N . HIS A 1 387 ? -20.328 2.918 21.672 1 91.75 387 HIS A N 1
ATOM 3159 C CA . HIS A 1 387 ? -21.109 2.121 20.75 1 91.75 387 HIS A CA 1
ATOM 3160 C C . HIS A 1 387 ? -21.297 2.85 19.422 1 91.75 387 HIS A C 1
ATOM 3162 O O . HIS A 1 387 ? -21.109 2.262 18.344 1 91.75 387 HIS A O 1
ATOM 3168 N N . PHE A 1 388 ? -21.562 4.141 19.531 1 93.12 388 PHE A N 1
ATOM 3169 C CA . PHE A 1 388 ? -21.781 4.98 18.344 1 93.12 388 PHE A CA 1
ATOM 3170 C C . PHE A 1 388 ? -20.5 5.066 17.516 1 93.12 388 PHE A C 1
ATOM 3172 O O . PHE A 1 388 ? -20.562 4.953 16.281 1 93.12 388 PHE A O 1
ATOM 3179 N N . CYS A 1 389 ? -19.438 5.125 18.141 1 89.38 389 CYS A N 1
ATOM 3180 C CA . CYS A 1 389 ? -18.188 5.391 17.438 1 89.38 389 CYS A CA 1
ATOM 3181 C C . CYS A 1 389 ? -17.562 4.098 16.938 1 89.38 389 CYS A C 1
ATOM 3183 O O . CYS A 1 389 ? -16.922 4.082 15.883 1 89.38 389 CYS A O 1
ATOM 3185 N N . ASN A 1 390 ? -17.844 2.934 17.641 1 88.56 390 ASN A N 1
ATOM 3186 C CA . ASN A 1 390 ? -16.969 1.794 17.375 1 88.56 390 ASN A CA 1
ATOM 3187 C C . ASN A 1 390 ? -17.781 0.525 17.094 1 88.56 390 ASN A C 1
ATOM 3189 O O . ASN A 1 390 ? -17.203 -0.5 16.719 1 88.56 390 ASN A O 1
ATOM 3193 N N . VAL A 1 391 ? -18.984 0.59 17.281 1 91.88 391 VAL A N 1
ATOM 3194 C CA . VAL A 1 391 ? -19.75 -0.641 17.125 1 91.88 391 VAL A CA 1
ATOM 3195 C C . VAL A 1 391 ? -20.766 -0.477 16 1 91.88 391 VAL A C 1
ATOM 3197 O O . VAL A 1 391 ? -20.75 -1.229 15.023 1 91.88 391 VAL A O 1
ATOM 3200 N N . ASN A 1 392 ? -21.656 0.5 16.266 1 95.88 392 ASN A N 1
ATOM 3201 C CA . ASN A 1 392 ? -22.703 0.732 15.273 1 95.88 392 ASN A CA 1
ATOM 3202 C C . ASN A 1 392 ? -23.328 2.115 15.43 1 95.88 392 ASN A C 1
ATOM 3204 O O . ASN A 1 392 ? -23.797 2.473 16.516 1 95.88 392 ASN A O 1
ATOM 3208 N N . ARG A 1 393 ? -23.359 2.889 14.359 1 95.88 393 ARG A N 1
ATOM 3209 C CA . ARG A 1 393 ? -24 4.195 14.453 1 95.88 393 ARG A CA 1
ATOM 3210 C C . ARG A 1 393 ? -25.078 4.344 13.383 1 95.88 393 ARG A C 1
ATOM 3212 O O . ARG A 1 393 ? -25.656 5.422 13.227 1 95.88 393 ARG A O 1
ATOM 3219 N N . THR A 1 394 ? -25.453 3.277 12.703 1 97.56 394 THR A N 1
ATOM 3220 C CA . THR A 1 394 ? -26.359 3.32 11.555 1 97.56 394 THR A CA 1
ATOM 3221 C C . THR A 1 394 ? -27.734 3.828 11.977 1 97.56 394 THR A C 1
ATOM 3223 O O . THR A 1 394 ? -28.219 4.816 11.43 1 97.56 394 THR A O 1
ATOM 3226 N N . GLU A 1 395 ? -28.281 3.246 12.961 1 97.12 395 GLU A N 1
ATOM 3227 C CA . GLU A 1 395 ? -29.641 3.602 13.367 1 97.12 395 GLU A CA 1
ATOM 3228 C C . GLU A 1 395 ? -29.688 5.016 13.938 1 97.12 395 GLU A C 1
ATOM 3230 O O . GLU A 1 395 ? -30.656 5.742 13.727 1 97.12 395 GLU A O 1
ATOM 3235 N N . SER A 1 396 ? -28.672 5.352 14.711 1 96.56 396 SER A N 1
ATOM 3236 C CA . SER A 1 396 ? -28.609 6.691 15.281 1 96.56 396 SER A CA 1
ATOM 3237 C C . SER A 1 396 ? -28.531 7.754 14.195 1 96.56 396 SER A C 1
ATOM 3239 O O . SER A 1 396 ? -29.203 8.789 14.273 1 96.56 396 SER A O 1
ATOM 3241 N N . VAL A 1 397 ? -27.75 7.512 13.203 1 97.62 397 VAL A N 1
ATOM 3242 C CA . VAL A 1 397 ? -27.594 8.461 12.109 1 97.62 397 VAL A CA 1
ATOM 3243 C C . VAL A 1 397 ? -28.906 8.602 11.344 1 97.62 397 VAL A C 1
ATOM 3245 O O . VAL A 1 397 ? -29.344 9.719 11.07 1 97.62 397 VAL A O 1
ATOM 3248 N N . LEU A 1 398 ? -29.547 7.496 11.094 1 97.88 398 LEU A N 1
ATOM 3249 C CA . LEU A 1 398 ? -30.828 7.535 10.383 1 97.88 398 LEU A CA 1
ATOM 3250 C C . LEU A 1 398 ? -31.891 8.266 11.203 1 97.88 398 LEU A C 1
ATOM 3252 O O . LEU A 1 398 ? -32.688 9.016 10.656 1 97.88 398 LEU A O 1
ATOM 3256 N N . SER A 1 399 ? -31.859 8.008 12.438 1 97.38 399 SER A N 1
ATOM 3257 C CA . SER A 1 399 ? -32.812 8.703 13.32 1 97.38 399 SER A CA 1
ATOM 3258 C C . SER A 1 399 ? -32.562 10.203 13.312 1 97.38 399 SER A C 1
ATOM 3260 O O . SER A 1 399 ? -33.5 10.992 13.234 1 97.38 399 SER A O 1
ATOM 3262 N N . LEU A 1 400 ? -31.312 10.617 13.414 1 97.44 400 LEU A N 1
ATOM 3263 C CA . LEU A 1 400 ? -30.953 12.031 13.383 1 97.44 400 LEU A CA 1
ATOM 3264 C C . LEU A 1 400 ? -31.391 12.672 12.062 1 97.44 400 LEU A C 1
ATOM 3266 O O . LEU A 1 400 ? -31.812 13.828 12.039 1 97.44 400 LEU A O 1
ATOM 3270 N N . MET A 1 401 ? -31.312 11.914 11.008 1 97.62 401 MET A N 1
ATOM 3271 C CA . MET A 1 401 ? -31.734 12.414 9.703 1 97.62 401 MET A CA 1
ATOM 3272 C C . MET A 1 401 ? -33.25 12.656 9.672 1 97.62 401 MET A C 1
ATOM 3274 O O . MET A 1 401 ? -33.688 13.625 9.062 1 97.62 401 MET A O 1
ATOM 3278 N N . ARG A 1 402 ? -33.969 11.797 10.289 1 97.31 402 ARG A N 1
ATOM 3279 C CA . ARG A 1 402 ? -35.438 11.961 10.336 1 97.31 402 ARG A CA 1
ATOM 3280 C C . ARG A 1 402 ? -35.812 13.164 11.188 1 97.31 402 ARG A C 1
ATOM 3282 O O . ARG A 1 402 ? -36.781 13.859 10.875 1 97.31 402 ARG A O 1
ATOM 3289 N N . GLU A 1 403 ? -35.031 13.414 12.18 1 97.25 403 GLU A N 1
ATOM 3290 C CA . GLU A 1 403 ? -35.375 14.461 13.141 1 97.25 403 GLU A CA 1
ATOM 3291 C C . GLU A 1 403 ? -34.875 15.82 12.672 1 97.25 403 GLU A C 1
ATOM 3293 O O . GLU A 1 403 ? -35.375 16.859 13.094 1 97.25 403 GLU A O 1
ATOM 3298 N N . HIS A 1 404 ? -33.844 15.812 11.875 1 97.38 404 HIS A N 1
ATOM 3299 C CA . HIS A 1 404 ? -33.219 17.062 11.445 1 97.38 404 HIS A CA 1
ATOM 3300 C C . HIS A 1 404 ? -33.094 17.125 9.922 1 97.38 404 HIS A C 1
ATOM 3302 O O . HIS A 1 404 ? -32.156 16.578 9.344 1 97.38 404 HIS A O 1
ATOM 3308 N N . GLU A 1 405 ? -33.906 17.875 9.344 1 96.19 405 GLU A N 1
ATOM 3309 C CA . GLU A 1 405 ? -34 17.938 7.883 1 96.19 405 GLU A CA 1
ATOM 3310 C C . GLU A 1 405 ? -32.719 18.516 7.273 1 96.19 405 GLU A C 1
ATOM 3312 O O . GLU A 1 405 ? -32.281 18.062 6.203 1 96.19 405 GLU A O 1
ATOM 3317 N N . ASP A 1 406 ? -32.156 19.453 7.934 1 94.44 406 ASP A N 1
ATOM 3318 C CA . ASP A 1 406 ? -30.938 20.062 7.426 1 94.44 406 ASP A CA 1
ATOM 3319 C C . ASP A 1 406 ? -29.797 19.047 7.406 1 94.44 406 ASP A C 1
ATOM 3321 O O . ASP A 1 406 ? -28.984 19.047 6.48 1 94.44 406 ASP A O 1
ATOM 3325 N N . TYR A 1 407 ? -29.734 18.297 8.391 1 96.06 407 TYR A N 1
ATOM 3326 C CA . TYR A 1 407 ? -28.719 17.266 8.469 1 96.06 407 TYR A CA 1
ATOM 3327 C C . TYR A 1 407 ? -28.938 16.203 7.398 1 96.06 407 TYR A C 1
ATOM 3329 O O . TYR A 1 407 ? -27.984 15.758 6.75 1 96.06 407 TYR A O 1
ATOM 3337 N N . ALA A 1 408 ? -30.156 15.859 7.219 1 97.38 408 ALA A N 1
ATOM 3338 C CA . ALA A 1 408 ? -30.484 14.883 6.184 1 97.38 408 ALA A CA 1
ATOM 3339 C C . ALA A 1 408 ? -30.078 15.391 4.801 1 97.38 408 ALA A C 1
ATOM 3341 O O . ALA A 1 408 ? -29.484 14.648 4.016 1 97.38 408 ALA A O 1
ATOM 3342 N N . SER A 1 409 ? -30.438 16.609 4.562 1 96.44 409 SER A N 1
ATOM 3343 C CA . SER A 1 409 ? -30.109 17.203 3.273 1 96.44 409 SER A CA 1
ATOM 3344 C C . SER A 1 409 ? -28.594 17.234 3.053 1 96.44 409 SER A C 1
ATOM 3346 O O . SER A 1 409 ? -28.125 16.938 1.956 1 96.44 409 SER A O 1
ATOM 3348 N N . TYR A 1 410 ? -27.891 17.547 4.066 1 95.44 410 TYR A N 1
ATOM 3349 C CA . TYR A 1 410 ? -26.438 17.609 3.996 1 95.44 410 TYR A CA 1
ATOM 3350 C C . TYR A 1 410 ? -25.844 16.234 3.701 1 95.44 410 TYR A C 1
ATOM 3352 O O . TYR A 1 410 ? -25.016 16.078 2.799 1 95.44 410 TYR A O 1
ATOM 3360 N N . LEU A 1 411 ? -26.281 15.258 4.441 1 97.06 411 LEU A N 1
ATOM 3361 C CA . LEU A 1 411 ? -25.75 13.906 4.273 1 97.06 411 LEU A CA 1
ATOM 3362 C C . LEU A 1 411 ? -26.094 13.359 2.895 1 97.06 411 LEU A C 1
ATOM 3364 O O . LEU A 1 411 ? -25.281 12.672 2.268 1 97.06 411 LEU A O 1
ATOM 3368 N N . TYR A 1 412 ? -27.25 13.688 2.408 1 97.81 412 TYR A N 1
ATOM 3369 C CA . TYR A 1 412 ? -27.656 13.25 1.077 1 97.81 412 TYR A CA 1
ATOM 3370 C C . TYR A 1 412 ? -26.797 13.914 0.003 1 97.81 412 TYR A C 1
ATOM 3372 O O . TYR A 1 412 ? -26.484 13.305 -1.02 1 97.81 412 TYR A O 1
ATOM 3380 N N . ASP A 1 413 ? -26.438 15.141 0.24 1 96.81 413 ASP A N 1
ATOM 3381 C CA . ASP A 1 413 ? -25.547 15.812 -0.691 1 96.81 413 ASP A CA 1
ATOM 3382 C C . ASP A 1 413 ? -24.188 15.117 -0.745 1 96.81 413 ASP A C 1
ATOM 3384 O O . ASP A 1 413 ? -23.594 14.969 -1.818 1 96.81 413 ASP A O 1
ATOM 3388 N N . CYS A 1 414 ? -23.672 14.703 0.423 1 97 414 CYS A N 1
ATOM 3389 C CA . CYS A 1 414 ? -22.422 13.961 0.472 1 97 414 CYS A CA 1
ATOM 3390 C C . CYS A 1 414 ? -22.531 12.641 -0.286 1 97 414 CYS A C 1
ATOM 3392 O O . CYS A 1 414 ? -21.656 12.297 -1.068 1 97 414 CYS A O 1
ATOM 3394 N N . VAL A 1 415 ? -23.641 11.977 -0.094 1 97.88 415 VAL A N 1
ATOM 3395 C CA . VAL A 1 415 ? -23.875 10.68 -0.721 1 97.88 415 VAL A CA 1
ATOM 3396 C C . VAL A 1 415 ? -24.016 10.859 -2.23 1 97.88 415 VAL A C 1
ATOM 3398 O O . VAL A 1 415 ? -23.578 10 -3.006 1 97.88 415 VAL A O 1
ATOM 3401 N N . GLN A 1 416 ? -24.578 11.938 -2.611 1 97.19 416 GLN A N 1
ATOM 3402 C CA . GLN A 1 416 ? -24.703 12.195 -4.039 1 97.19 416 GLN A CA 1
ATOM 3403 C C . GLN A 1 416 ? -23.344 12.266 -4.723 1 97.19 416 GLN A C 1
ATOM 3405 O O . GLN A 1 416 ? -23.172 11.758 -5.832 1 97.19 416 GLN A O 1
ATOM 3410 N N . ASP A 1 417 ? -22.406 12.906 -4.082 1 96.25 417 ASP A N 1
ATOM 3411 C CA . ASP A 1 417 ? -21.047 12.922 -4.59 1 96.25 417 ASP A CA 1
ATOM 3412 C C . ASP A 1 417 ? -20.516 11.5 -4.777 1 96.25 417 ASP A C 1
ATOM 3414 O O . ASP A 1 417 ? -19.859 11.203 -5.781 1 96.25 417 ASP A O 1
ATOM 3418 N N . LEU A 1 418 ? -20.797 10.688 -3.811 1 97.38 418 LEU A N 1
ATOM 3419 C CA . LEU A 1 418 ? -20.344 9.297 -3.828 1 97.38 418 LEU A CA 1
ATOM 3420 C C . LEU A 1 418 ? -20.984 8.531 -4.98 1 97.38 418 LEU A C 1
ATOM 3422 O O . LEU A 1 418 ? -20.312 7.809 -5.707 1 97.38 418 LEU A O 1
ATOM 3426 N N . LEU A 1 419 ? -22.266 8.727 -5.211 1 97.5 419 LEU A N 1
ATOM 3427 C CA . LEU A 1 419 ? -23 8.047 -6.266 1 97.5 419 LEU A CA 1
ATOM 3428 C C . LEU A 1 419 ? -22.531 8.5 -7.641 1 97.5 419 LEU A C 1
ATOM 3430 O O . LEU A 1 419 ? -22.469 7.695 -8.578 1 97.5 419 LEU A O 1
ATOM 3434 N N . GLU A 1 420 ? -22.172 9.703 -7.777 1 96.06 420 GLU A N 1
ATOM 3435 C CA . GLU A 1 420 ? -21.672 10.234 -9.039 1 96.06 420 GLU A CA 1
ATOM 3436 C C . GLU A 1 420 ? -20.375 9.555 -9.445 1 96.06 420 GLU A C 1
ATOM 3438 O O . GLU A 1 420 ? -20.109 9.383 -10.641 1 96.06 420 GLU A O 1
ATOM 3443 N N . LEU A 1 421 ? -19.641 9.117 -8.453 1 96.25 421 LEU A N 1
ATOM 3444 C CA . LEU A 1 421 ? -18.328 8.523 -8.711 1 96.25 421 LEU A CA 1
ATOM 3445 C C . LEU A 1 421 ? -18.438 7.008 -8.797 1 96.25 421 LEU A C 1
ATOM 3447 O O . LEU A 1 421 ? -17.438 6.332 -9.094 1 96.25 421 LEU A O 1
ATOM 3451 N N . THR A 1 422 ? -19.578 6.457 -8.531 1 95.5 422 THR A N 1
ATOM 3452 C CA . THR A 1 422 ? -19.703 5.004 -8.5 1 95.5 422 THR A CA 1
ATOM 3453 C C . THR A 1 422 ? -20.859 4.547 -9.398 1 95.5 422 THR A C 1
ATOM 3455 O O . THR A 1 422 ? -20.656 4.305 -10.594 1 95.5 422 THR A O 1
ATOM 3458 N N . TYR A 1 423 ? -22.109 4.73 -8.953 1 95.56 423 TYR A N 1
ATOM 3459 C CA . TYR A 1 423 ? -23.266 4.219 -9.672 1 95.56 423 TYR A CA 1
ATOM 3460 C C . TYR A 1 423 ? -23.469 4.973 -10.977 1 95.56 423 TYR A C 1
ATOM 3462 O O . TYR A 1 423 ? -23.641 4.359 -12.031 1 95.56 423 TYR A O 1
ATOM 3470 N N . TYR A 1 424 ? -23.391 6.227 -10.977 1 93.38 424 TYR A N 1
ATOM 3471 C CA . TYR A 1 424 ? -23.719 7.031 -12.141 1 93.38 424 TYR A CA 1
ATOM 3472 C C . TYR A 1 424 ? -22.516 7.156 -13.078 1 93.38 424 TYR A C 1
ATOM 3474 O O . TYR A 1 424 ? -22.656 7.641 -14.203 1 93.38 424 TYR A O 1
ATOM 3482 N N . LYS A 1 425 ? -21.375 6.793 -12.602 1 84 425 LYS A N 1
ATOM 3483 C CA . LYS A 1 425 ? -20.203 6.77 -13.461 1 84 425 LYS A CA 1
ATOM 3484 C C . LYS A 1 425 ? -20.266 5.621 -14.461 1 84 425 LYS A C 1
ATOM 3486 O O . LYS A 1 425 ? -19.797 5.742 -15.594 1 84 425 LYS A O 1
ATOM 3491 N N . GLN A 1 426 ? -20.734 4.543 -14.031 1 69.38 426 GLN A N 1
ATOM 3492 C CA . GLN A 1 426 ? -20.844 3.344 -14.859 1 69.38 426 GLN A CA 1
ATOM 3493 C C . GLN A 1 426 ? -21.922 3.512 -15.93 1 69.38 426 GLN A C 1
ATOM 3495 O O . GLN A 1 426 ? -21.875 2.861 -16.969 1 69.38 426 GLN A O 1
ATOM 3500 N N . ALA A 1 427 ? -22.906 4.359 -15.711 1 51.94 427 ALA A N 1
ATOM 3501 C CA . ALA A 1 427 ? -24 4.594 -16.656 1 51.94 427 ALA A CA 1
ATOM 3502 C C . ALA A 1 427 ? -23.547 5.5 -17.797 1 51.94 427 ALA A C 1
ATOM 3504 O O . ALA A 1 427 ? -24.234 5.605 -18.812 1 51.94 427 ALA A O 1
ATOM 3505 N N . LYS A 1 428 ? -22.391 6.02 -17.797 1 47.97 428 LYS A N 1
ATOM 3506 C CA . LYS A 1 428 ? -21.875 6.84 -18.906 1 47.97 428 LYS A CA 1
ATOM 3507 C C . LYS A 1 428 ? -20.875 6.062 -19.75 1 47.97 428 LYS A C 1
ATOM 3509 O O . LYS A 1 428 ? -20.078 5.297 -19.219 1 47.97 428 LYS A O 1
ATOM 3514 N N . MET B 1 1 ? 30.016 -8.516 16.938 1 21.27 1 MET B N 1
ATOM 3515 C CA . MET B 1 1 ? 28.844 -9.164 16.375 1 21.27 1 MET B CA 1
ATOM 3516 C C . MET B 1 1 ? 29.047 -10.672 16.266 1 21.27 1 MET B C 1
ATOM 3518 O O . MET B 1 1 ? 29.984 -11.133 15.609 1 21.27 1 MET B O 1
ATOM 3522 N N . ALA B 1 2 ? 28.672 -11.453 17.328 1 27.64 2 ALA B N 1
ATOM 3523 C CA . ALA B 1 2 ? 28.953 -12.859 17.641 1 27.64 2 ALA B CA 1
ATOM 3524 C C . ALA B 1 2 ? 28.656 -13.75 16.438 1 27.64 2 ALA B C 1
ATOM 3526 O O . ALA B 1 2 ? 27.656 -13.57 15.75 1 27.64 2 ALA B O 1
ATOM 3527 N N . GLN B 1 3 ? 29.625 -14.477 15.914 1 25.53 3 GLN B N 1
ATOM 3528 C CA . GLN B 1 3 ? 29.656 -15.383 14.773 1 25.53 3 GLN B CA 1
ATOM 3529 C C . GLN B 1 3 ? 28.609 -16.484 14.914 1 25.53 3 GLN B C 1
ATOM 3531 O O . GLN B 1 3 ? 28.875 -17.516 15.547 1 25.53 3 GLN B O 1
ATOM 3536 N N . ALA B 1 4 ? 27.406 -16.141 15.219 1 37.44 4 ALA B N 1
ATOM 3537 C CA . ALA B 1 4 ? 26.469 -17.266 15.375 1 37.44 4 ALA B CA 1
ATOM 3538 C C . ALA B 1 4 ? 26.609 -18.266 14.234 1 37.44 4 ALA B C 1
ATOM 3540 O O . ALA B 1 4 ? 26.641 -17.875 13.062 1 37.44 4 ALA B O 1
ATOM 3541 N N . ASP B 1 5 ? 27.188 -19.453 14.484 1 30.75 5 ASP B N 1
ATOM 3542 C CA . ASP B 1 5 ? 27.484 -20.609 13.641 1 30.75 5 ASP B CA 1
ATOM 3543 C C . ASP B 1 5 ? 26.281 -20.984 12.789 1 30.75 5 ASP B C 1
ATOM 3545 O O . ASP B 1 5 ? 25.172 -21.172 13.305 1 30.75 5 ASP B O 1
ATOM 3549 N N . TYR B 1 6 ? 26.297 -20.703 11.578 1 32.66 6 TYR B N 1
ATOM 3550 C CA . TYR B 1 6 ? 25.328 -21.141 10.586 1 32.66 6 TYR B CA 1
ATOM 3551 C C . TYR B 1 6 ? 25.297 -22.656 10.477 1 32.66 6 TYR B C 1
ATOM 3553 O O . TYR B 1 6 ? 26.297 -23.266 10.086 1 32.66 6 TYR B O 1
ATOM 3561 N N . ASN B 1 7 ? 24.719 -23.375 11.328 1 34.84 7 ASN B N 1
ATOM 3562 C CA . ASN B 1 7 ? 24.547 -24.812 11.141 1 34.84 7 ASN B CA 1
ATOM 3563 C C . ASN B 1 7 ? 23.531 -25.125 10.039 1 34.84 7 ASN B C 1
ATOM 3565 O O . ASN B 1 7 ? 22.359 -24.797 10.164 1 34.84 7 ASN B O 1
ATOM 3569 N N . PRO B 1 8 ? 24.125 -25.594 8.953 1 35.44 8 PRO B N 1
ATOM 3570 C CA . PRO B 1 8 ? 23.203 -25.922 7.852 1 35.44 8 PRO B CA 1
ATOM 3571 C C . PRO B 1 8 ? 22.203 -27.016 8.211 1 35.44 8 PRO B C 1
ATOM 3573 O O . PRO B 1 8 ? 22.516 -27.891 9.016 1 35.44 8 PRO B O 1
ATOM 3576 N N . VAL B 1 9 ? 21.047 -26.891 8.133 1 39.28 9 VAL B N 1
ATOM 3577 C CA . VAL B 1 9 ? 19.938 -27.797 8.391 1 39.28 9 VAL B CA 1
ATOM 3578 C C . VAL B 1 9 ? 20.047 -29.016 7.473 1 39.28 9 VAL B C 1
ATOM 3580 O O . VAL B 1 9 ? 19.969 -28.891 6.25 1 39.28 9 VAL B O 1
ATOM 3583 N N . LEU B 1 10 ? 20.891 -30.156 7.816 1 35.62 10 LEU B N 1
ATOM 3584 C CA . LEU B 1 10 ? 21.094 -31.422 7.105 1 35.62 10 LEU B CA 1
ATOM 3585 C C . LEU B 1 10 ? 19.75 -32.094 6.82 1 35.62 10 LEU B C 1
ATOM 3587 O O . LEU B 1 10 ? 18.734 -31.781 7.457 1 35.62 10 LEU B O 1
ATOM 3591 N N . THR B 1 11 ? 19.922 -33.5 6.125 1 39.09 11 THR B N 1
ATOM 3592 C CA . THR B 1 11 ? 19.016 -34.438 5.469 1 39.09 11 THR B CA 1
ATOM 3593 C C . THR B 1 11 ? 17.953 -34.938 6.441 1 39.09 11 THR B C 1
ATOM 3595 O O . THR B 1 11 ? 18.266 -35.281 7.586 1 39.09 11 THR B O 1
ATOM 3598 N N . ARG B 1 12 ? 16.672 -34.812 6.02 1 44.97 12 ARG B N 1
ATOM 3599 C CA . ARG B 1 12 ? 15.383 -35.062 6.68 1 44.97 12 ARG B CA 1
ATOM 3600 C C . ARG B 1 12 ? 15.102 -36.562 6.785 1 44.97 12 ARG B C 1
ATOM 3602 O O . ARG B 1 12 ? 15.078 -37.25 5.773 1 44.97 12 ARG B O 1
ATOM 3609 N N . ALA B 1 13 ? 15.492 -37.25 7.832 1 46.34 13 ALA B N 1
ATOM 3610 C CA . ALA B 1 13 ? 15 -38.594 8.094 1 46.34 13 ALA B CA 1
ATOM 3611 C C . ALA B 1 13 ? 13.484 -38.656 7.984 1 46.34 13 ALA B C 1
ATOM 3613 O O . ALA B 1 13 ? 12.805 -37.625 8.016 1 46.34 13 ALA B O 1
ATOM 3614 N N . ASN B 1 14 ? 12.945 -39.875 7.738 1 47.78 14 ASN B N 1
ATOM 3615 C CA . ASN B 1 14 ? 11.539 -40.281 7.82 1 47.78 14 ASN B CA 1
ATOM 3616 C C . ASN B 1 14 ? 10.875 -39.688 9.07 1 47.78 14 ASN B C 1
ATOM 3618 O O . ASN B 1 14 ? 11.383 -39.844 10.18 1 47.78 14 ASN B O 1
ATOM 3622 N N . ARG B 1 15 ? 10.219 -38.562 8.898 1 60 15 ARG B N 1
ATOM 3623 C CA . ARG B 1 15 ? 9.633 -37.906 10.062 1 60 15 ARG B CA 1
ATOM 3624 C C . ARG B 1 15 ? 8.18 -38.344 10.258 1 60 15 ARG B C 1
ATOM 3626 O O . ARG B 1 15 ? 7.266 -37.594 9.938 1 60 15 ARG B O 1
ATOM 3633 N N . LEU B 1 16 ? 7.918 -39.625 10.664 1 55.28 16 LEU B N 1
ATOM 3634 C CA . LEU B 1 16 ? 6.562 -40.094 10.922 1 55.28 16 LEU B CA 1
ATOM 3635 C C . LEU B 1 16 ? 5.828 -39.188 11.883 1 55.28 16 LEU B C 1
ATOM 3637 O O . LEU B 1 16 ? 4.598 -39.188 11.961 1 55.28 16 LEU B O 1
ATOM 3641 N N . GLU B 1 17 ? 6.59 -38.312 12.461 1 74.31 17 GLU B N 1
ATOM 3642 C CA . GLU B 1 17 ? 6 -37.5 13.508 1 74.31 17 GLU B CA 1
ATOM 3643 C C . GLU B 1 17 ? 5.336 -36.25 12.922 1 74.31 17 GLU B C 1
ATOM 3645 O O . GLU B 1 17 ? 4.711 -35.469 13.648 1 74.31 17 GLU B O 1
ATOM 3650 N N . MET B 1 18 ? 5.277 -36.281 11.602 1 85.5 18 MET B N 1
ATOM 3651 C CA . MET B 1 18 ? 4.762 -35.062 10.969 1 85.5 18 MET B CA 1
ATOM 3652 C C . MET B 1 18 ? 3.236 -35.031 11.008 1 85.5 18 MET B C 1
ATOM 3654 O O . MET B 1 18 ? 2.629 -33.969 11.062 1 85.5 18 MET B O 1
ATOM 3658 N N . PHE B 1 19 ? 2.637 -36.312 10.992 1 92.19 19 PHE B N 1
ATOM 3659 C CA . PHE B 1 19 ? 1.182 -36.406 10.969 1 92.19 19 PHE B CA 1
ATOM 3660 C C . PHE B 1 19 ? 0.68 -37.375 12.039 1 92.19 19 PHE B C 1
ATOM 3662 O O . PHE B 1 19 ? 1.338 -38.375 12.344 1 92.19 19 PHE B O 1
ATOM 3669 N N . THR B 1 20 ? -0.504 -37.031 12.531 1 91 20 THR B N 1
ATOM 3670 C CA . THR B 1 20 ? -1.237 -38 13.32 1 91 20 THR B CA 1
ATOM 3671 C C . THR B 1 20 ? -2.074 -38.906 12.414 1 91 20 THR B C 1
ATOM 3673 O O . THR B 1 20 ? -2.342 -38.562 11.258 1 91 20 THR B O 1
ATOM 3676 N N . ARG B 1 21 ? -2.393 -40.094 12.977 1 93.06 21 ARG B N 1
ATOM 3677 C CA . ARG B 1 21 ? -3.256 -41 12.219 1 93.06 21 ARG B CA 1
ATOM 3678 C C . ARG B 1 21 ? -4.59 -40.344 11.898 1 93.06 21 ARG B C 1
ATOM 3680 O O . ARG B 1 21 ? -5.137 -40.531 10.812 1 93.06 21 ARG B O 1
ATOM 3687 N N . GLU B 1 22 ? -5.09 -39.594 12.812 1 94.25 22 GLU B N 1
ATOM 3688 C CA . GLU B 1 22 ? -6.355 -38.906 12.617 1 94.25 22 GLU B CA 1
ATOM 3689 C C . GLU B 1 22 ? -6.266 -37.906 11.461 1 94.25 22 GLU B C 1
ATOM 3691 O O . GLU B 1 22 ? -7.199 -37.781 10.664 1 94.25 22 GLU B O 1
ATOM 3696 N N . GLU B 1 23 ? -5.164 -37.25 11.422 1 95.25 23 GLU B N 1
ATOM 3697 C CA . GLU B 1 23 ? -4.953 -36.281 10.328 1 95.25 23 GLU B CA 1
ATOM 3698 C C . GLU B 1 23 ? -4.91 -37 8.984 1 95.25 23 GLU B C 1
ATOM 3700 O O . GLU B 1 23 ? -5.496 -36.531 8 1 95.25 23 GLU B O 1
ATOM 3705 N N . CYS B 1 24 ? -4.25 -38.094 8.961 1 96.38 24 CYS B N 1
ATOM 3706 C CA . CYS B 1 24 ? -4.148 -38.875 7.723 1 96.38 24 CYS B CA 1
ATOM 3707 C C . CYS B 1 24 ? -5.512 -39.406 7.297 1 96.38 24 CYS B C 1
ATOM 3709 O O . CYS B 1 24 ? -5.812 -39.469 6.105 1 96.38 24 CYS B O 1
ATOM 3711 N N . GLU B 1 25 ? -6.293 -39.812 8.258 1 96.88 25 GLU B N 1
ATOM 3712 C CA . GLU B 1 25 ? -7.645 -40.25 7.961 1 96.88 25 GLU B CA 1
ATOM 3713 C C . GLU B 1 25 ? -8.492 -39.125 7.375 1 96.88 25 GLU B C 1
ATOM 3715 O O . GLU B 1 25 ? -9.266 -39.344 6.441 1 96.88 25 GLU B O 1
ATOM 3720 N N . GLN B 1 26 ? -8.32 -38 7.898 1 96.19 26 GLN B N 1
ATOM 3721 C CA . GLN B 1 26 ? -9.039 -36.812 7.383 1 96.19 26 GLN B CA 1
ATOM 3722 C C . GLN B 1 26 ? -8.602 -36.5 5.953 1 96.19 26 GLN B C 1
ATOM 3724 O O . GLN B 1 26 ? -9.438 -36.188 5.102 1 96.19 26 GLN B O 1
ATOM 3729 N N . ILE B 1 27 ? -7.324 -36.531 5.715 1 97.44 27 ILE B N 1
ATOM 3730 C CA . ILE B 1 27 ? -6.777 -36.281 4.391 1 97.44 27 ILE B CA 1
ATOM 3731 C C . ILE B 1 27 ? -7.32 -37.312 3.393 1 97.44 27 ILE B C 1
ATOM 3733 O O . ILE B 1 27 ? -7.777 -36.938 2.309 1 97.44 27 ILE B O 1
ATOM 3737 N N . LEU B 1 28 ? -7.285 -38.531 3.787 1 97.5 28 LEU B N 1
ATOM 3738 C CA . LEU B 1 28 ? -7.789 -39.562 2.914 1 97.5 28 LEU B CA 1
ATOM 3739 C C . LEU B 1 28 ? -9.266 -39.344 2.602 1 97.5 28 LEU B C 1
ATOM 3741 O O . LEU B 1 28 ? -9.695 -39.531 1.461 1 97.5 28 LEU B O 1
ATOM 3745 N N . LYS B 1 29 ? -9.992 -39.031 3.594 1 96.94 29 LYS B N 1
ATOM 3746 C CA . LYS B 1 29 ? -11.414 -38.781 3.395 1 96.94 29 LYS B CA 1
ATOM 3747 C C . LYS B 1 29 ? -11.633 -37.688 2.344 1 96.94 29 LYS B C 1
ATOM 3749 O O . LYS B 1 29 ? -12.5 -37.812 1.476 1 96.94 29 LYS B O 1
ATOM 3754 N N . SER B 1 30 ? -10.883 -36.656 2.459 1 95.44 30 SER B N 1
ATOM 3755 C CA . SER B 1 30 ? -10.977 -35.531 1.507 1 95.44 30 SER B CA 1
ATOM 3756 C C . SER B 1 30 ? -10.602 -36 0.098 1 95.44 30 SER B C 1
ATOM 3758 O O . SER B 1 30 ? -11.25 -35.594 -0.875 1 95.44 30 SER B O 1
ATOM 3760 N N . VAL B 1 31 ? -9.594 -36.781 -0.005 1 96.25 31 VAL B N 1
ATOM 3761 C CA . VAL B 1 31 ? -9.133 -37.312 -1.291 1 96.25 31 VAL B CA 1
ATOM 3762 C C . VAL B 1 31 ? -10.219 -38.156 -1.919 1 96.25 31 VAL B C 1
ATOM 3764 O O . VAL B 1 31 ? -10.531 -38.031 -3.104 1 96.25 31 VAL B O 1
ATOM 3767 N N . LEU B 1 32 ? -10.773 -38.969 -1.139 1 95.81 32 LEU B N 1
ATOM 3768 C CA . LEU B 1 32 ? -11.758 -39.938 -1.64 1 95.81 32 LEU B CA 1
ATOM 3769 C C . LEU B 1 32 ? -13.07 -39.219 -1.978 1 95.81 32 LEU B C 1
ATOM 3771 O O . LEU B 1 32 ? -13.789 -39.656 -2.883 1 95.81 32 LEU B O 1
ATOM 3775 N N . GLN B 1 33 ? -13.336 -38.188 -1.286 1 94.44 33 GLN B N 1
ATOM 3776 C CA . GLN B 1 33 ? -14.523 -37.406 -1.593 1 94.44 33 GLN B CA 1
ATOM 3777 C C . GLN B 1 33 ? -14.461 -36.844 -3.008 1 94.44 33 GLN B C 1
ATOM 3779 O O . GLN B 1 33 ? -15.477 -36.781 -3.705 1 94.44 33 GLN B O 1
ATOM 3784 N N . ASP B 1 34 ? -13.328 -36.469 -3.424 1 90.94 34 ASP B N 1
ATOM 3785 C CA . ASP B 1 34 ? -13.141 -35.938 -4.773 1 90.94 34 ASP B CA 1
ATOM 3786 C C . ASP B 1 34 ? -13.422 -37 -5.824 1 90.94 34 ASP B C 1
ATOM 3788 O O . ASP B 1 34 ? -13.805 -36.688 -6.953 1 90.94 34 ASP B O 1
ATOM 3792 N N . GLU B 1 35 ? -13.258 -38.188 -5.391 1 90.12 35 GLU B N 1
ATOM 3793 C CA . GLU B 1 35 ? -13.453 -39.281 -6.309 1 90.12 35 GLU B CA 1
ATOM 3794 C C . GLU B 1 35 ? -14.789 -39.969 -6.059 1 90.12 35 GLU B C 1
ATOM 3796 O O . GLU B 1 35 ? -15.055 -41.062 -6.609 1 90.12 35 GLU B O 1
ATOM 3801 N N . ASN B 1 36 ? -15.594 -39.438 -5.188 1 93.38 36 ASN B N 1
ATOM 3802 C CA . ASN B 1 36 ? -16.875 -40 -4.793 1 93.38 36 ASN B CA 1
ATOM 3803 C C . ASN B 1 36 ? -16.734 -41.438 -4.293 1 93.38 36 ASN B C 1
ATOM 3805 O O . ASN B 1 36 ? -17.469 -42.312 -4.727 1 93.38 36 ASN B O 1
ATOM 3809 N N . GLN B 1 37 ? -15.75 -41.594 -3.445 1 93.81 37 GLN B N 1
ATOM 3810 C CA . GLN B 1 37 ? -15.477 -42.906 -2.873 1 93.81 37 GLN B CA 1
ATOM 3811 C C . GLN B 1 37 ? -15.336 -42.844 -1.355 1 93.81 37 GLN B C 1
ATOM 3813 O O . GLN B 1 37 ? -15.266 -41.75 -0.79 1 93.81 37 GLN B O 1
ATOM 3818 N N . GLU B 1 38 ? -15.469 -43.969 -0.743 1 94.56 38 GLU B N 1
ATOM 3819 C CA . GLU B 1 38 ? -15.234 -44.125 0.691 1 94.56 38 GLU B CA 1
ATOM 3820 C C . GLU B 1 38 ? -14.273 -45.281 0.979 1 94.56 38 GLU B C 1
ATOM 3822 O O . GLU B 1 38 ? -14.227 -46.25 0.228 1 94.56 38 GLU B O 1
ATOM 3827 N N . GLY B 1 39 ? -13.57 -45.062 2.039 1 95.25 39 GLY B N 1
ATOM 3828 C CA . GLY B 1 39 ? -12.602 -46.094 2.4 1 95.25 39 GLY B CA 1
ATOM 3829 C C . GLY B 1 39 ? -11.961 -45.875 3.752 1 95.25 39 GLY B C 1
ATOM 3830 O O . GLY B 1 39 ? -12.359 -44.969 4.484 1 95.25 39 GLY B O 1
ATOM 3831 N N . GLN B 1 40 ? -11.039 -46.844 4.066 1 95.44 40 GLN B N 1
ATOM 3832 C CA . GLN B 1 40 ? -10.383 -46.781 5.367 1 95.44 40 GLN B CA 1
ATOM 3833 C C . GLN B 1 40 ? -8.859 -46.812 5.211 1 95.44 40 GLN B C 1
ATOM 3835 O O . GLN B 1 40 ? -8.328 -47.531 4.367 1 95.44 40 GLN B O 1
ATOM 3840 N N . LEU B 1 41 ? -8.234 -46 6.051 1 97.19 41 LEU B N 1
ATOM 3841 C CA . LEU B 1 41 ? -6.777 -45.938 6.055 1 97.19 41 LEU B CA 1
ATOM 3842 C C . LEU B 1 41 ? -6.18 -47.219 6.668 1 97.19 41 LEU B C 1
ATOM 3844 O O . LEU B 1 41 ? -6.59 -47.625 7.754 1 97.19 41 LEU B O 1
ATOM 3848 N N . LYS B 1 42 ? -5.27 -47.781 6.023 1 96.31 42 LYS B N 1
ATOM 3849 C CA . LYS B 1 42 ? -4.555 -48.938 6.562 1 96.31 42 LYS B CA 1
ATOM 3850 C C . LYS B 1 42 ? -3.225 -48.531 7.18 1 96.31 42 LYS B C 1
ATOM 3852 O O . LYS B 1 42 ? -2.939 -48.844 8.336 1 96.31 42 LYS B O 1
ATOM 3857 N N . GLU B 1 43 ? -2.418 -47.875 6.375 1 94.62 43 GLU B N 1
ATOM 3858 C CA . GLU B 1 43 ? -1.107 -47.406 6.793 1 94.62 43 GLU B CA 1
ATOM 3859 C C . GLU B 1 43 ? -0.725 -46.125 6.031 1 94.62 43 GLU B C 1
ATOM 3861 O O . GLU B 1 43 ? -1.342 -45.781 5.02 1 94.62 43 GLU B O 1
ATOM 3866 N N . PHE B 1 44 ? 0.165 -45.375 6.598 1 95.19 44 PHE B N 1
ATOM 3867 C CA . PHE B 1 44 ? 0.724 -44.25 5.883 1 95.19 44 PHE B CA 1
ATOM 3868 C C . PHE B 1 44 ? 2.232 -44.156 6.086 1 95.19 44 PHE B C 1
ATOM 3870 O O . PHE B 1 44 ? 2.756 -44.656 7.09 1 95.19 44 PHE B O 1
ATOM 3877 N N . LYS B 1 45 ? 2.943 -43.594 5.129 1 92.25 45 LYS B N 1
ATOM 3878 C CA . LYS B 1 45 ? 4.383 -43.375 5.164 1 92.25 45 LYS B CA 1
ATOM 3879 C C . LYS B 1 45 ? 4.734 -41.969 4.66 1 92.25 45 LYS B C 1
ATOM 3881 O O . LYS B 1 45 ? 4.016 -41.406 3.838 1 92.25 45 LYS B O 1
ATOM 3886 N N . ILE B 1 46 ? 5.758 -41.469 5.199 1 91.31 46 ILE B N 1
ATOM 3887 C CA . ILE B 1 46 ? 6.289 -40.156 4.758 1 91.31 46 ILE B CA 1
ATOM 3888 C C . ILE B 1 46 ? 7.707 -40.344 4.219 1 91.31 46 ILE B C 1
ATOM 3890 O O . ILE B 1 46 ? 8.586 -40.844 4.93 1 91.31 46 ILE B O 1
ATOM 3894 N N . VAL B 1 47 ? 7.883 -39.938 3.006 1 88 47 VAL B N 1
ATOM 3895 C CA . VAL B 1 47 ? 9.195 -40.125 2.387 1 88 47 VAL B CA 1
ATOM 3896 C C . VAL B 1 47 ? 9.672 -38.781 1.801 1 88 47 VAL B C 1
ATOM 3898 O O . VAL B 1 47 ? 8.867 -38 1.293 1 88 47 VAL B O 1
ATOM 3901 N N . PRO B 1 48 ? 10.914 -38.5 1.872 1 84.75 48 PRO B N 1
ATOM 3902 C CA . PRO B 1 48 ? 11.422 -37.281 1.246 1 84.75 48 PRO B CA 1
ATOM 3903 C C . PRO B 1 48 ? 11.164 -37.219 -0.258 1 84.75 48 PRO B C 1
ATOM 3905 O O . PRO B 1 48 ? 11.273 -38.25 -0.938 1 84.75 48 PRO B O 1
ATOM 3908 N N . ALA B 1 49 ? 10.656 -36.125 -0.747 1 78.94 49 ALA B N 1
ATOM 3909 C CA . ALA B 1 49 ? 10.352 -35.969 -2.166 1 78.94 49 ALA B CA 1
ATOM 3910 C C . ALA B 1 49 ? 11.609 -35.625 -2.961 1 78.94 49 ALA B C 1
ATOM 3912 O O . ALA B 1 49 ? 11.711 -35.969 -4.148 1 78.94 49 ALA B O 1
ATOM 3913 N N . MET B 1 50 ? 12.352 -34.75 -2.461 1 67.19 50 MET B N 1
ATOM 3914 C CA . MET B 1 50 ? 13.578 -34.344 -3.139 1 67.19 50 MET B CA 1
ATOM 3915 C C . MET B 1 50 ? 14.781 -34.469 -2.209 1 67.19 50 MET B C 1
ATOM 3917 O O . MET B 1 50 ? 14.625 -34.5 -0.987 1 67.19 50 MET B O 1
ATOM 3921 N N . GLU B 1 51 ? 15.875 -34.688 -2.893 1 52.22 51 GLU B N 1
ATOM 3922 C CA . GLU B 1 51 ? 17.125 -34.781 -2.135 1 52.22 51 GLU B CA 1
ATOM 3923 C C . GLU B 1 51 ? 17.453 -33.438 -1.495 1 52.22 51 GLU B C 1
ATOM 3925 O O . GLU B 1 51 ? 18.047 -33.375 -0.409 1 52.22 51 GLU B O 1
ATOM 3930 N N . HIS B 1 52 ? 17.016 -32.406 -2.275 1 52.91 52 HIS B N 1
ATOM 3931 C CA . HIS B 1 52 ? 17.531 -31.141 -1.798 1 52.91 52 HIS B CA 1
ATOM 3932 C C . HIS B 1 52 ? 16.453 -30.328 -1.095 1 52.91 52 HIS B C 1
ATOM 3934 O O . HIS B 1 52 ? 15.273 -30.453 -1.413 1 52.91 52 HIS B O 1
ATOM 3940 N N . VAL B 1 53 ? 16.891 -29.719 0.038 1 47.78 53 VAL B N 1
ATOM 3941 C CA . VAL B 1 53 ? 16.062 -28.812 0.827 1 47.78 53 VAL B CA 1
ATOM 3942 C C . VAL B 1 53 ? 15.836 -27.516 0.051 1 47.78 53 VAL B C 1
ATOM 3944 O O . VAL B 1 53 ? 16.781 -26.953 -0.515 1 47.78 53 VAL B O 1
ATOM 3947 N N . GLY B 1 54 ? 14.539 -27.297 -0.298 1 55.53 54 GLY B N 1
ATOM 3948 C CA . GLY B 1 54 ? 14.234 -26.016 -0.902 1 55.53 54 GLY B CA 1
ATOM 3949 C C . GLY B 1 54 ? 14.602 -24.828 -0.015 1 55.53 54 GLY B C 1
ATOM 3950 O O . GLY B 1 54 ? 14.945 -25.016 1.155 1 55.53 54 GLY B O 1
ATOM 3951 N N . PHE B 1 55 ? 14.719 -23.672 -0.6 1 56.5 55 PHE B N 1
ATOM 3952 C CA . PHE B 1 55 ? 15.078 -22.453 0.112 1 56.5 55 PHE B CA 1
ATOM 3953 C C . PHE B 1 55 ? 14.156 -22.234 1.305 1 56.5 55 PHE B C 1
ATOM 3955 O O . PHE B 1 55 ? 14.609 -21.859 2.387 1 56.5 55 PHE B O 1
ATOM 3962 N N . LEU B 1 56 ? 12.82 -22.609 1.115 1 59.19 56 LEU B N 1
ATOM 3963 C CA . LEU B 1 56 ? 11.906 -22.141 2.158 1 59.19 56 LEU B CA 1
ATOM 3964 C C . LEU B 1 56 ? 11.266 -23.328 2.877 1 59.19 56 LEU B C 1
ATOM 3966 O O . LEU B 1 56 ? 10.586 -23.156 3.891 1 59.19 56 LEU B O 1
ATOM 3970 N N . GLY B 1 57 ? 11.547 -24.469 2.305 1 69.75 57 GLY B N 1
ATOM 3971 C CA . GLY B 1 57 ? 10.867 -25.562 2.986 1 69.75 57 GLY B CA 1
ATOM 3972 C C . GLY B 1 57 ? 11.383 -26.938 2.58 1 69.75 57 GLY B C 1
ATOM 3973 O O . GLY B 1 57 ? 12.258 -27.047 1.72 1 69.75 57 GLY B O 1
ATOM 3974 N N . GLU B 1 58 ? 10.891 -27.906 3.35 1 80.31 58 GLU B N 1
ATOM 3975 C CA . GLU B 1 58 ? 11.156 -29.297 3.043 1 80.31 58 GLU B CA 1
ATOM 3976 C C . GLU B 1 58 ? 9.969 -29.938 2.332 1 80.31 58 GLU B C 1
ATOM 3978 O O . GLU B 1 58 ? 8.82 -29.562 2.57 1 80.31 58 GLU B O 1
ATOM 3983 N N . TYR B 1 59 ? 10.383 -30.859 1.489 1 87.62 59 TYR B N 1
ATOM 3984 C CA . TYR B 1 59 ? 9.367 -31.5 0.66 1 87.62 59 TYR B CA 1
ATOM 3985 C C . TYR B 1 59 ? 9.305 -33 0.92 1 87.62 59 TYR B C 1
ATOM 3987 O O . TYR B 1 59 ? 10.336 -33.656 0.995 1 87.62 59 TYR B O 1
ATOM 3995 N N . TYR B 1 60 ? 8.078 -33.406 1.053 1 89.88 60 TYR B N 1
ATOM 3996 C CA . TYR B 1 60 ? 7.852 -34.844 1.3 1 89.88 60 TYR B CA 1
ATOM 3997 C C . TYR B 1 60 ? 6.695 -35.375 0.455 1 89.88 60 TYR B C 1
ATOM 3999 O O . TYR B 1 60 ? 5.953 -34.594 -0.147 1 89.88 60 TYR B O 1
ATOM 4007 N N . HIS B 1 61 ? 6.719 -36.688 0.411 1 93.19 61 HIS B N 1
ATOM 4008 C CA . HIS B 1 61 ? 5.531 -37.406 -0.065 1 93.19 61 HIS B CA 1
ATOM 4009 C C . HIS B 1 61 ? 4.832 -38.125 1.073 1 93.19 61 HIS B C 1
ATOM 4011 O O . HIS B 1 61 ? 5.477 -38.844 1.85 1 93.19 61 HIS B O 1
ATOM 4017 N N . LEU B 1 62 ? 3.629 -37.875 1.154 1 94.94 62 LEU B N 1
ATOM 4018 C CA . LEU B 1 62 ? 2.771 -38.656 2.025 1 94.94 62 LEU B CA 1
ATOM 4019 C C . LEU B 1 62 ? 2.104 -39.781 1.248 1 94.94 62 LEU B C 1
ATOM 4021 O O . LEU B 1 62 ? 1.309 -39.531 0.339 1 94.94 62 LEU B O 1
ATOM 4025 N N . MET B 1 63 ? 2.473 -41.031 1.651 1 95.69 63 MET B N 1
ATOM 4026 C CA . MET B 1 63 ? 1.896 -42.219 1.026 1 95.69 63 MET B CA 1
ATOM 4027 C C . MET B 1 63 ? 0.772 -42.781 1.883 1 95.69 63 MET B C 1
ATOM 4029 O O . MET B 1 63 ? 1.008 -43.219 3.01 1 95.69 63 MET B O 1
ATOM 4033 N N . LEU B 1 64 ? -0.408 -42.781 1.325 1 96.5 64 LEU B N 1
ATOM 4034 C CA . LEU B 1 64 ? -1.554 -43.344 2.031 1 96.5 64 LEU B CA 1
ATOM 4035 C C . LEU B 1 64 ? -1.939 -44.688 1.45 1 96.5 64 LEU B C 1
ATOM 4037 O O . LEU B 1 64 ? -2.258 -44.812 0.263 1 96.5 64 LEU B O 1
ATOM 4041 N N . SER B 1 65 ? -1.831 -45.656 2.246 1 96.81 65 SER B N 1
ATOM 4042 C CA . SER B 1 65 ? -2.363 -46.969 1.9 1 96.81 65 SER B CA 1
ATOM 4043 C C . SER B 1 65 ? -3.768 -47.156 2.465 1 96.81 65 SER B C 1
ATOM 4045 O O . SER B 1 65 ? -3.99 -47 3.664 1 96.81 65 SER B O 1
ATOM 4047 N N . TYR B 1 66 ? -4.676 -47.531 1.59 1 96.62 66 TYR B N 1
ATOM 4048 C CA . TYR B 1 66 ? -6.066 -47.594 2.033 1 96.62 66 TYR B CA 1
ATOM 4049 C C . TYR B 1 66 ? -6.832 -48.688 1.301 1 96.62 66 TYR B C 1
ATOM 4051 O O . TYR B 1 66 ? -6.332 -49.25 0.33 1 96.62 66 TYR B O 1
ATOM 4059 N N . GLN B 1 67 ? -7.996 -49.031 1.878 1 96.81 67 GLN B N 1
ATOM 4060 C CA . GLN B 1 67 ? -8.938 -49.969 1.291 1 96.81 67 GLN B CA 1
ATOM 4061 C C . GLN B 1 67 ? -10.312 -49.344 1.093 1 96.81 67 GLN B C 1
ATOM 4063 O O . GLN B 1 67 ? -10.844 -48.688 2.006 1 96.81 67 GLN B O 1
ATOM 4068 N N . LEU B 1 68 ? -10.758 -49.469 -0.113 1 95.38 68 LEU B N 1
ATOM 4069 C CA . LEU B 1 68 ? -12.109 -48.969 -0.378 1 95.38 68 LEU B CA 1
ATOM 4070 C C . LEU B 1 68 ? -13.156 -49.906 0.242 1 95.38 68 LEU B C 1
ATOM 4072 O O . LEU B 1 68 ? -12.93 -51.094 0.374 1 95.38 68 LEU B O 1
ATOM 4076 N N . ASP B 1 69 ? -14.289 -49.344 0.666 1 89.88 69 ASP B N 1
ATOM 4077 C CA . ASP B 1 69 ? -15.32 -50.094 1.367 1 89.88 69 ASP B CA 1
ATOM 4078 C C . ASP B 1 69 ? -15.773 -51.281 0.54 1 89.88 69 ASP B C 1
ATOM 4080 O O . ASP B 1 69 ? -16.031 -52.375 1.085 1 89.88 69 ASP B O 1
ATOM 4084 N N . ARG B 1 70 ? -15.906 -51.188 -0.742 1 87.38 70 ARG B N 1
ATOM 4085 C CA . ARG B 1 70 ? -16.484 -52.281 -1.54 1 87.38 70 ARG B CA 1
ATOM 4086 C C . ARG B 1 70 ? -15.414 -53.031 -2.297 1 87.38 70 ARG B C 1
ATOM 4088 O O . ARG B 1 70 ? -15.711 -53.75 -3.262 1 87.38 70 ARG B O 1
ATOM 4095 N N . GLU B 1 71 ? -14.164 -52.844 -1.781 1 88.56 71 GLU B N 1
ATOM 4096 C CA . GLU B 1 71 ? -13.062 -53.531 -2.469 1 88.56 71 GLU B CA 1
ATOM 4097 C C . GLU B 1 71 ? -12.117 -54.188 -1.475 1 88.56 71 GLU B C 1
ATOM 4099 O O . GLU B 1 71 ? -12.016 -53.75 -0.325 1 88.56 71 GLU B O 1
ATOM 4104 N N . THR B 1 72 ? -11.562 -55.281 -1.882 1 88.69 72 THR B N 1
ATOM 4105 C CA . THR B 1 72 ? -10.656 -56.031 -1.005 1 88.69 72 THR B CA 1
ATOM 4106 C C . THR B 1 72 ? -9.203 -55.625 -1.277 1 88.69 72 THR B C 1
ATOM 4108 O O . THR B 1 72 ? -8.336 -55.812 -0.426 1 88.69 72 THR B O 1
ATOM 4111 N N . GLU B 1 73 ? -8.992 -55.094 -2.395 1 92.75 73 GLU B N 1
ATOM 4112 C CA . GLU B 1 73 ? -7.629 -54.75 -2.777 1 92.75 73 GLU B CA 1
ATOM 4113 C C . GLU B 1 73 ? -7.188 -53.438 -2.123 1 92.75 73 GLU B C 1
ATOM 4115 O O . GLU B 1 73 ? -7.98 -52.5 -1.995 1 92.75 73 GLU B O 1
ATOM 4120 N N . GLU B 1 74 ? -5.898 -53.438 -1.696 1 94.06 74 GLU B N 1
ATOM 4121 C CA . GLU B 1 74 ? -5.301 -52.25 -1.121 1 94.06 74 GLU B CA 1
ATOM 4122 C C . GLU B 1 74 ? -4.785 -51.312 -2.209 1 94.06 74 GLU B C 1
ATOM 4124 O O . GLU B 1 74 ? -4.211 -51.781 -3.203 1 94.06 74 GLU B O 1
ATOM 4129 N N . ARG B 1 75 ? -5.039 -50.062 -1.979 1 95.5 75 ARG B N 1
ATOM 4130 C CA . ARG B 1 75 ? -4.605 -49.031 -2.908 1 95.5 75 ARG B CA 1
ATOM 4131 C C . ARG B 1 75 ? -3.697 -48 -2.215 1 95.5 75 ARG B C 1
ATOM 4133 O O . ARG B 1 75 ? -3.641 -47.969 -0.984 1 95.5 75 ARG B O 1
ATOM 4140 N N . THR B 1 76 ? -2.93 -47.344 -3.07 1 95.5 76 THR B N 1
ATOM 4141 C CA . THR B 1 76 ? -2.035 -46.344 -2.521 1 95.5 76 THR B CA 1
ATOM 4142 C C . THR B 1 76 ? -2.234 -45 -3.225 1 95.5 76 THR B C 1
ATOM 4144 O O . THR B 1 76 ? -2.484 -44.938 -4.43 1 95.5 76 THR B O 1
ATOM 4147 N N . LYS B 1 77 ? -2.221 -43.969 -2.469 1 95.81 77 LYS B N 1
ATOM 4148 C CA . LYS B 1 77 ? -2.252 -42.625 -2.975 1 95.81 77 LYS B CA 1
ATOM 4149 C C . LYS B 1 77 ? -1.03 -41.812 -2.51 1 95.81 77 LYS B C 1
ATOM 4151 O O . LYS B 1 77 ? -0.658 -41.875 -1.335 1 95.81 77 LYS B O 1
ATOM 4156 N N . ARG B 1 78 ? -0.385 -41.156 -3.469 1 96 78 ARG B N 1
ATOM 4157 C CA . ARG B 1 78 ? 0.76 -40.312 -3.16 1 96 78 ARG B CA 1
ATOM 4158 C C . ARG B 1 78 ? 0.365 -38.844 -3.168 1 96 78 ARG B C 1
ATOM 4160 O O . ARG B 1 78 ? -0.23 -38.375 -4.133 1 96 78 ARG B O 1
ATOM 4167 N N . LEU B 1 79 ? 0.688 -38.156 -2.07 1 96.75 79 LEU B N 1
ATOM 4168 C CA . LEU B 1 79 ? 0.404 -36.75 -1.939 1 96.75 79 LEU B CA 1
ATOM 4169 C C . LEU B 1 79 ? 1.685 -35.938 -1.684 1 96.75 79 LEU B C 1
ATOM 4171 O O . LEU B 1 79 ? 2.68 -36.5 -1.218 1 96.75 79 LEU B O 1
ATOM 4175 N N . PHE B 1 80 ? 1.643 -34.688 -2.031 1 94.62 80 PHE B N 1
ATOM 4176 C CA . PHE B 1 80 ? 2.787 -33.812 -1.823 1 94.62 80 PHE B CA 1
ATOM 4177 C C . PHE B 1 80 ? 2.648 -33.062 -0.516 1 94.62 80 PHE B C 1
ATOM 4179 O O . PHE B 1 80 ? 1.565 -32.562 -0.193 1 94.62 80 PHE B O 1
ATOM 4186 N N . VAL B 1 81 ? 3.785 -32.938 0.229 1 93.19 81 VAL B N 1
ATOM 4187 C CA . VAL B 1 81 ? 3.805 -32.25 1.504 1 93.19 81 VAL B CA 1
ATOM 4188 C C . VAL B 1 81 ? 4.91 -31.188 1.494 1 93.19 81 VAL B C 1
ATOM 4190 O O . VAL B 1 81 ? 6.059 -31.484 1.164 1 93.19 81 VAL B O 1
ATOM 4193 N N . LYS B 1 82 ? 4.527 -29.953 1.771 1 90.44 82 LYS B N 1
ATOM 4194 C CA . LYS B 1 82 ? 5.504 -28.906 2.068 1 90.44 82 LYS B CA 1
ATOM 4195 C C . LYS B 1 82 ? 5.484 -28.547 3.549 1 90.44 82 LYS B C 1
ATOM 4197 O O . LYS B 1 82 ? 4.418 -28.312 4.125 1 90.44 82 LYS B O 1
ATOM 4202 N N . SER B 1 83 ? 6.625 -28.516 4.16 1 86.94 83 SER B N 1
ATOM 4203 C CA . SER B 1 83 ? 6.719 -28.234 5.586 1 86.94 83 SER B CA 1
ATOM 4204 C C . SER B 1 83 ? 7.844 -27.25 5.883 1 86.94 83 SER B C 1
ATOM 4206 O O . SER B 1 83 ? 8.766 -27.094 5.078 1 86.94 83 SER B O 1
ATOM 4208 N N . VAL B 1 84 ? 7.594 -26.438 7.066 1 77.69 84 VAL B N 1
ATOM 4209 C CA . VAL B 1 84 ? 8.648 -25.516 7.5 1 77.69 84 VAL B CA 1
ATOM 4210 C C . VAL B 1 84 ? 9.891 -26.312 7.898 1 77.69 84 VAL B C 1
ATOM 4212 O O . VAL B 1 84 ? 9.781 -27.453 8.367 1 77.69 84 VAL B O 1
ATOM 4215 N N . VAL B 1 85 ? 10.992 -25.594 7.633 1 62.09 85 VAL B N 1
ATOM 4216 C CA . VAL B 1 85 ? 12.266 -26.203 7.977 1 62.09 85 VAL B CA 1
ATOM 4217 C C . VAL B 1 85 ? 12.445 -26.219 9.492 1 62.09 85 VAL B C 1
ATOM 4219 O O . VAL B 1 85 ? 12.289 -25.188 10.148 1 62.09 85 VAL B O 1
ATOM 4222 N N . TYR B 1 86 ? 12.305 -27.266 10.18 1 54.66 86 TYR B N 1
ATOM 4223 C CA . TYR B 1 86 ? 12.406 -27.344 11.625 1 54.66 86 TYR B CA 1
ATOM 4224 C C . TYR B 1 86 ? 13.859 -27.234 12.078 1 54.66 86 TYR B C 1
ATOM 4226 O O . TYR B 1 86 ? 14.156 -26.594 13.086 1 54.66 86 TYR B O 1
ATOM 4234 N N . GLN B 1 87 ? 14.781 -27.781 11.453 1 50.34 87 GLN B N 1
ATOM 4235 C CA . GLN B 1 87 ? 16.016 -28.031 12.203 1 50.34 87 GLN B CA 1
ATOM 4236 C C . GLN B 1 87 ? 17.062 -26.969 11.914 1 50.34 87 GLN B C 1
ATOM 4238 O O . GLN B 1 87 ? 17.281 -26.609 10.758 1 50.34 87 GLN B O 1
ATOM 4243 N N . ASN B 1 88 ? 17.562 -26.266 12.93 1 49.47 88 ASN B N 1
ATOM 4244 C CA . ASN B 1 88 ? 18.812 -25.547 13.125 1 49.47 88 ASN B CA 1
ATOM 4245 C C . ASN B 1 88 ? 18.734 -24.109 12.602 1 49.47 88 ASN B C 1
ATOM 4247 O O . ASN B 1 88 ? 19.766 -23.484 12.367 1 49.47 88 ASN B O 1
ATOM 4251 N N . ALA B 1 89 ? 17.641 -23.672 12.234 1 52.97 89 ALA B N 1
ATOM 4252 C CA . ALA B 1 89 ? 17.688 -22.312 11.742 1 52.97 89 ALA B CA 1
ATOM 4253 C C . ALA B 1 89 ? 17.656 -21.297 12.891 1 52.97 89 ALA B C 1
ATOM 4255 O O . ALA B 1 89 ? 17.156 -21.609 13.977 1 52.97 89 ALA B O 1
ATOM 4256 N N . ASP B 1 90 ? 18.469 -20.344 12.797 1 59.91 90 ASP B N 1
ATOM 4257 C CA . ASP B 1 90 ? 18.328 -19.203 13.695 1 59.91 90 ASP B CA 1
ATOM 4258 C C . ASP B 1 90 ? 16.875 -18.812 13.891 1 59.91 90 ASP B C 1
ATOM 4260 O O . ASP B 1 90 ? 16.062 -18.953 12.969 1 59.91 90 ASP B O 1
ATOM 4264 N N . LYS B 1 91 ? 16.531 -18.516 14.992 1 62.41 91 LYS B N 1
ATOM 4265 C CA . LYS B 1 91 ? 15.172 -18.234 15.422 1 62.41 91 LYS B CA 1
ATOM 4266 C C . LYS B 1 91 ? 14.492 -17.234 14.492 1 62.41 91 LYS B C 1
ATOM 4268 O O . LYS B 1 91 ? 13.328 -17.406 14.125 1 62.41 91 LYS B O 1
ATOM 4273 N N . SER B 1 92 ? 15.258 -16.219 14.219 1 61.03 92 SER B N 1
ATOM 4274 C CA . SER B 1 92 ? 14.688 -15.188 13.367 1 61.03 92 SER B CA 1
ATOM 4275 C C . SER B 1 92 ? 14.336 -15.734 11.992 1 61.03 92 SER B C 1
ATOM 4277 O O . SER B 1 92 ? 13.266 -15.445 11.453 1 61.03 92 SER B O 1
ATOM 4279 N N . PHE B 1 93 ? 15.172 -16.5 11.602 1 65.5 93 PHE B N 1
ATOM 4280 C CA . PHE B 1 93 ? 14.961 -17.141 10.305 1 65.5 93 PHE B CA 1
ATOM 4281 C C . PHE B 1 93 ? 13.789 -18.109 10.359 1 65.5 93 PHE B C 1
ATOM 4283 O O . PHE B 1 93 ? 12.922 -18.094 9.484 1 65.5 93 PHE B O 1
ATOM 4290 N N . HIS B 1 94 ? 13.766 -18.719 11.367 1 68.31 94 HIS B N 1
ATOM 4291 C CA . HIS B 1 94 ? 12.68 -19.672 11.562 1 68.31 94 HIS B CA 1
ATOM 4292 C C . HIS B 1 94 ? 11.328 -18.969 11.633 1 68.31 94 HIS B C 1
ATOM 4294 O O . HIS B 1 94 ? 10.352 -19.422 11.031 1 68.31 94 HIS B O 1
ATOM 4300 N N . ASP B 1 95 ? 11.32 -17.906 12.312 1 71.31 95 ASP B N 1
ATOM 4301 C CA . ASP B 1 95 ? 10.07 -17.156 12.469 1 71.31 95 ASP B CA 1
ATOM 4302 C C . ASP B 1 95 ? 9.602 -16.578 11.133 1 71.31 95 ASP B C 1
ATOM 4304 O O . ASP B 1 95 ? 8.406 -16.609 10.828 1 71.31 95 ASP B O 1
ATOM 4308 N N . GLU B 1 96 ? 10.5 -16.172 10.43 1 73.06 96 GLU B N 1
ATOM 4309 C CA . GLU B 1 96 ? 10.172 -15.609 9.117 1 73.06 96 GLU B CA 1
ATOM 4310 C C . GLU B 1 96 ? 9.648 -16.688 8.18 1 73.06 96 GLU B C 1
ATOM 4312 O O . GLU B 1 96 ? 8.625 -16.5 7.512 1 73.06 96 GLU B O 1
ATOM 4317 N N . LYS B 1 97 ? 10.289 -17.766 8.242 1 75.38 97 LYS B N 1
ATOM 4318 C CA . LYS B 1 97 ? 9.891 -18.859 7.359 1 75.38 97 LYS B CA 1
ATOM 4319 C C . LYS B 1 97 ? 8.539 -19.438 7.777 1 75.38 97 LYS B C 1
ATOM 4321 O O . LYS B 1 97 ? 7.727 -19.797 6.93 1 75.38 97 LYS B O 1
ATOM 4326 N N . THR B 1 98 ? 8.398 -19.406 9 1 77.25 98 THR B N 1
ATOM 4327 C CA . THR B 1 98 ? 7.129 -19.891 9.523 1 77.25 98 THR B CA 1
ATOM 4328 C C . THR B 1 98 ? 5.98 -18.969 9.102 1 77.25 98 THR B C 1
ATOM 4330 O O . THR B 1 98 ? 4.898 -19.453 8.75 1 77.25 98 THR B O 1
ATOM 4333 N N . SER B 1 99 ? 6.285 -17.781 9.117 1 82 99 SER B N 1
ATOM 4334 C CA . SER B 1 99 ? 5.254 -16.828 8.719 1 82 99 SER B CA 1
ATOM 4335 C C . SER B 1 99 ? 4.902 -16.969 7.242 1 82 99 SER B C 1
ATOM 4337 O O . SER B 1 99 ? 3.73 -16.906 6.871 1 82 99 SER B O 1
ATOM 4339 N N . ILE B 1 100 ? 5.82 -17.281 6.504 1 84.44 100 ILE B N 1
ATOM 4340 C CA . ILE B 1 100 ? 5.617 -17.453 5.07 1 84.44 100 ILE B CA 1
ATOM 4341 C C . ILE B 1 100 ? 4.852 -18.75 4.812 1 84.44 100 ILE B C 1
ATOM 4343 O O . ILE B 1 100 ? 3.932 -18.781 3.988 1 84.44 100 ILE B O 1
ATOM 4347 N N . MET B 1 101 ? 5.215 -19.719 5.562 1 86.75 101 MET B N 1
ATOM 4348 C CA . MET B 1 101 ? 4.535 -21 5.426 1 86.75 101 MET B CA 1
ATOM 4349 C C . MET B 1 101 ? 3.078 -20.891 5.855 1 86.75 101 MET B C 1
ATOM 4351 O O . MET B 1 101 ? 2.188 -21.422 5.188 1 86.75 101 MET B O 1
ATOM 4355 N N . LYS B 1 102 ? 2.926 -20.234 6.879 1 90 102 LYS B N 1
ATOM 4356 C CA . LYS B 1 102 ? 1.566 -20.047 7.375 1 90 102 LYS B CA 1
ATOM 4357 C C . LYS B 1 102 ? 0.702 -19.328 6.355 1 90 102 LYS B C 1
ATOM 4359 O O . LYS B 1 102 ? -0.451 -19.688 6.125 1 90 102 LYS B O 1
ATOM 4364 N N . LYS B 1 103 ? 1.263 -18.344 5.793 1 92.56 103 LYS B N 1
ATOM 4365 C CA . LYS B 1 103 ? 0.587 -17.594 4.73 1 92.56 103 LYS B CA 1
ATOM 4366 C C . LYS B 1 103 ? 0.192 -18.516 3.58 1 92.56 103 LYS B C 1
ATOM 4368 O O . LYS B 1 103 ? -0.968 -18.531 3.162 1 92.56 103 LYS B O 1
ATOM 4373 N N . GLU B 1 104 ? 1.115 -19.25 3.156 1 93.06 104 GLU B N 1
ATOM 4374 C CA . GLU B 1 104 ? 0.885 -20.125 2.014 1 93.06 104 GLU B CA 1
ATOM 4375 C C . GLU B 1 104 ? -0.157 -21.203 2.338 1 93.06 104 GLU B C 1
ATOM 4377 O O . GLU B 1 104 ? -1.085 -21.422 1.559 1 93.06 104 GLU B O 1
ATOM 4382 N N . ALA B 1 105 ? -0.017 -21.734 3.475 1 93.44 105 ALA B N 1
ATOM 4383 C CA . ALA B 1 105 ? -0.924 -22.812 3.895 1 93.44 105 ALA B CA 1
ATOM 4384 C C . ALA B 1 105 ? -2.355 -22.297 4.012 1 93.44 105 ALA B C 1
ATOM 4386 O O . ALA B 1 105 ? -3.291 -22.922 3.51 1 93.44 105 ALA B O 1
ATOM 4387 N N . MET B 1 106 ? -2.5 -21.203 4.578 1 93.94 106 MET B N 1
ATOM 4388 C CA . MET B 1 106 ? -3.828 -20.641 4.785 1 93.94 106 MET B CA 1
ATOM 4389 C C . MET B 1 106 ? -4.473 -20.266 3.455 1 93.94 106 MET B C 1
ATOM 4391 O O . MET B 1 106 ? -5.668 -20.5 3.25 1 93.94 106 MET B O 1
ATOM 4395 N N . LEU B 1 107 ? -3.73 -19.75 2.619 1 96.06 107 LEU B N 1
ATOM 4396 C CA . LEU B 1 107 ? -4.281 -19.312 1.34 1 96.06 107 LEU B CA 1
ATOM 4397 C C . LEU B 1 107 ? -4.645 -20.516 0.47 1 96.06 107 LEU B C 1
ATOM 4399 O O . LEU B 1 107 ? -5.629 -20.469 -0.271 1 96.06 107 LEU B O 1
ATOM 4403 N N . TYR B 1 108 ? -3.852 -21.562 0.522 1 95.88 108 TYR B N 1
ATOM 4404 C CA . TYR B 1 108 ? -4.223 -22.781 -0.186 1 95.88 108 TYR B CA 1
ATOM 4405 C C . TYR B 1 108 ? -5.559 -23.312 0.31 1 95.88 108 TYR B C 1
ATOM 4407 O O . TYR B 1 108 ? -6.43 -23.672 -0.49 1 95.88 108 TYR B O 1
ATOM 4415 N N . ASP B 1 109 ? -5.66 -23.281 1.539 1 92.88 109 ASP B N 1
ATOM 4416 C CA . ASP B 1 109 ? -6.816 -23.906 2.172 1 92.88 109 ASP B CA 1
ATOM 4417 C C . ASP B 1 109 ? -8.078 -23.062 1.969 1 92.88 109 ASP B C 1
ATOM 4419 O O . ASP B 1 109 ? -9.164 -23.609 1.761 1 92.88 109 ASP B O 1
ATOM 4423 N N . THR B 1 110 ? -7.984 -21.781 1.957 1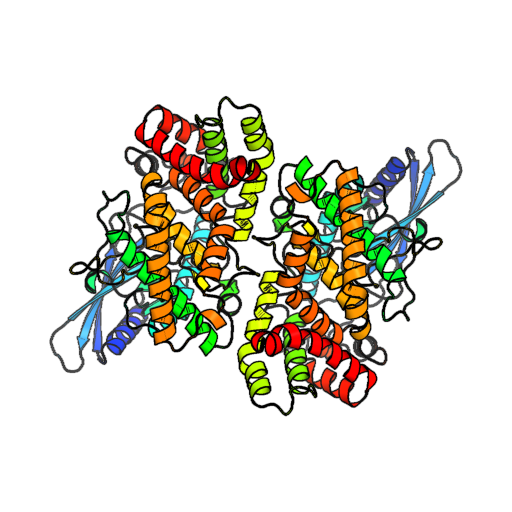 93.44 110 THR B N 1
ATOM 4424 C CA . THR B 1 110 ? -9.172 -20.938 2.02 1 93.44 110 THR B CA 1
ATOM 4425 C C . THR B 1 110 ? -9.453 -20.297 0.664 1 93.44 110 THR B C 1
ATOM 4427 O O . THR B 1 110 ? -10.602 -20.188 0.241 1 93.44 110 THR B O 1
ATOM 4430 N N . LEU B 1 111 ? -8.477 -19.953 -0.045 1 97.81 111 LEU B N 1
ATOM 4431 C CA . LEU B 1 111 ? -8.688 -19.141 -1.233 1 97.81 111 LEU B CA 1
ATOM 4432 C C . LEU B 1 111 ? -8.406 -19.938 -2.502 1 97.81 111 LEU B C 1
ATOM 4434 O O . LEU B 1 111 ? -9.266 -20.047 -3.379 1 97.81 111 LEU B O 1
ATOM 4438 N N . LEU B 1 112 ? -7.266 -20.547 -2.586 1 97.94 112 LEU B N 1
ATOM 4439 C CA . LEU B 1 112 ? -6.848 -21.219 -3.814 1 97.94 112 LEU B CA 1
ATOM 4440 C C . LEU B 1 112 ? -7.762 -22.391 -4.133 1 97.94 112 LEU B C 1
ATOM 4442 O O . LEU B 1 112 ? -8.102 -22.625 -5.293 1 97.94 112 LEU B O 1
ATOM 4446 N N . ASN B 1 113 ? -8.164 -23.125 -3.125 1 96.38 113 ASN B N 1
ATOM 4447 C CA . ASN B 1 113 ? -9.102 -24.219 -3.33 1 96.38 113 ASN B CA 1
ATOM 4448 C C . ASN B 1 113 ? -10.43 -23.734 -3.91 1 96.38 113 ASN B C 1
ATOM 4450 O O . ASN B 1 113 ? -11.07 -24.438 -4.688 1 96.38 113 ASN B O 1
ATOM 4454 N N . GLU B 1 114 ? -10.789 -22.594 -3.613 1 97.19 114 GLU B N 1
ATOM 4455 C CA . GLU B 1 114 ? -12.023 -22.031 -4.156 1 97.19 114 GLU B CA 1
ATOM 4456 C C . GLU B 1 114 ? -11.805 -21.453 -5.551 1 97.19 114 GLU B C 1
ATOM 4458 O O . GLU B 1 114 ? -12.641 -21.625 -6.438 1 97.19 114 GLU B O 1
ATOM 4463 N N . LEU B 1 115 ? -10.719 -20.781 -5.742 1 98.12 115 LEU B N 1
ATOM 4464 C CA . LEU B 1 115 ? -10.438 -20.172 -7.031 1 98.12 115 LEU B CA 1
ATOM 4465 C C . LEU B 1 115 ? -10.414 -21.203 -8.141 1 98.12 115 LEU B C 1
ATOM 4467 O O . LEU B 1 115 ? -10.852 -20.938 -9.266 1 98.12 115 LEU B O 1
ATOM 4471 N N . LYS B 1 116 ? -9.977 -22.328 -7.863 1 95.06 116 LYS B N 1
ATOM 4472 C CA . LYS B 1 116 ? -9.828 -23.359 -8.883 1 95.06 116 LYS B CA 1
ATOM 4473 C C . LYS B 1 116 ? -11.188 -23.812 -9.406 1 95.06 116 LYS B C 1
ATOM 4475 O O . LYS B 1 116 ? -11.289 -24.344 -10.516 1 95.06 116 LYS B O 1
ATOM 4480 N N . LEU B 1 117 ? -12.164 -23.594 -8.664 1 95.5 117 LEU B N 1
ATOM 4481 C CA . LEU B 1 117 ? -13.492 -24.078 -9.008 1 95.5 117 LEU B CA 1
ATOM 4482 C C . LEU B 1 117 ? -14.109 -23.219 -10.117 1 95.5 117 LEU B C 1
ATOM 4484 O O . LEU B 1 117 ? -15.094 -23.625 -10.742 1 95.5 117 LEU B O 1
ATOM 4488 N N . PHE B 1 118 ? -13.555 -22.125 -10.375 1 97.12 118 PHE B N 1
ATOM 4489 C CA . PHE B 1 118 ? -14.164 -21.203 -11.32 1 97.12 118 PHE B CA 1
ATOM 4490 C C . PHE B 1 118 ? -13.797 -21.562 -12.75 1 97.12 118 PHE B C 1
ATOM 4492 O O . PHE B 1 118 ? -14.422 -21.094 -13.703 1 97.12 118 PHE B O 1
ATOM 4499 N N . SER B 1 119 ? -12.766 -22.359 -12.914 1 95.69 119 SER B N 1
ATOM 4500 C CA . SER B 1 119 ? -12.32 -22.719 -14.258 1 95.69 119 SER B CA 1
ATOM 4501 C C . SER B 1 119 ? -12.273 -24.219 -14.445 1 95.69 119 SER B C 1
ATOM 4503 O O . SER B 1 119 ? -12.047 -24.969 -13.484 1 95.69 119 SER B O 1
ATOM 4505 N N . LYS B 1 120 ? -12.406 -24.609 -15.711 1 93.19 120 LYS B N 1
ATOM 4506 C CA . LYS B 1 120 ? -12.297 -26.031 -16.047 1 93.19 120 LYS B CA 1
ATOM 4507 C C . LYS B 1 120 ? -10.844 -26.453 -16.219 1 93.19 120 LYS B C 1
ATOM 4509 O O . LYS B 1 120 ? -10.531 -27.641 -16.266 1 93.19 120 LYS B O 1
ATOM 4514 N N . HIS B 1 121 ? -9.977 -25.516 -16.312 1 92.12 121 HIS B N 1
ATOM 4515 C CA . HIS B 1 121 ? -8.562 -25.812 -16.547 1 92.12 121 HIS B CA 1
ATOM 4516 C C . HIS B 1 121 ? -7.844 -26.094 -15.227 1 92.12 121 HIS B C 1
ATOM 4518 O O . HIS B 1 121 ? -8.117 -25.438 -14.211 1 92.12 121 HIS B O 1
ATOM 4524 N N . LEU B 1 122 ? -6.98 -27.078 -15.273 1 93.56 122 LEU B N 1
ATOM 4525 C CA . LEU B 1 122 ? -6.094 -27.328 -14.141 1 93.56 122 LEU B CA 1
ATOM 4526 C C . LEU B 1 122 ? -4.918 -26.344 -14.148 1 93.56 122 LEU B C 1
ATOM 4528 O O . LEU B 1 122 ? -4.086 -26.391 -15.062 1 93.56 122 LEU B O 1
ATOM 4532 N N . TRP B 1 123 ? -4.883 -25.484 -13.164 1 95.69 123 TRP B N 1
ATOM 4533 C CA . TRP B 1 12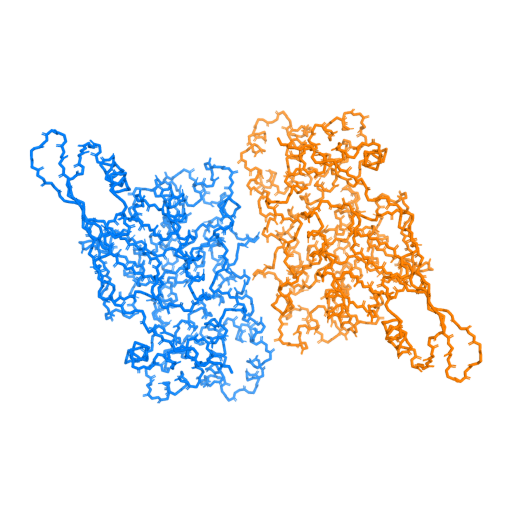3 ? -3.795 -24.516 -13.117 1 95.69 123 TRP B CA 1
ATOM 4534 C C . TRP B 1 123 ? -3.135 -24.5 -11.742 1 95.69 123 TRP B C 1
ATOM 4536 O O . TRP B 1 123 ? -2.121 -23.828 -11.539 1 95.69 123 TRP B O 1
ATOM 4546 N N . CYS B 1 124 ? -3.74 -25.203 -10.82 1 95.56 124 CYS B N 1
ATOM 4547 C CA . CYS B 1 124 ? -3.209 -25.359 -9.469 1 95.56 124 CYS B CA 1
ATOM 4548 C C . CYS B 1 124 ? -3.693 -26.656 -8.836 1 95.56 124 CYS B C 1
ATOM 4550 O O . CYS B 1 124 ? -4.828 -27.078 -9.062 1 95.56 124 CYS B O 1
ATOM 4552 N N . ALA B 1 125 ? -2.834 -27.234 -8.031 1 93.94 125 ALA B N 1
ATOM 4553 C CA . ALA B 1 125 ? -3.203 -28.484 -7.355 1 93.94 125 ALA B CA 1
ATOM 4554 C C . ALA B 1 125 ? -4.113 -28.203 -6.16 1 93.94 125 ALA B C 1
ATOM 4556 O O . ALA B 1 125 ? -4.043 -27.141 -5.551 1 93.94 125 ALA B O 1
ATOM 4557 N N . LYS B 1 126 ? -4.91 -29.156 -5.863 1 95.75 126 LYS B N 1
ATOM 4558 C CA . LYS B 1 126 ? -5.812 -29.031 -4.723 1 95.75 126 LYS B CA 1
ATOM 4559 C C . LYS B 1 126 ? -5.07 -29.266 -3.408 1 95.75 126 LYS B C 1
ATOM 4561 O O . LYS B 1 126 ? -4.227 -30.156 -3.314 1 95.75 126 LYS B O 1
ATOM 4566 N N . CYS B 1 127 ? -5.383 -28.484 -2.439 1 97.25 127 CYS B N 1
ATOM 4567 C CA . CYS B 1 127 ? -4.891 -28.688 -1.082 1 97.25 127 CYS B CA 1
ATOM 4568 C C . CYS B 1 127 ? -5.883 -29.5 -0.258 1 97.25 127 CYS B C 1
ATOM 4570 O O . CYS B 1 127 ? -7.051 -29.125 -0.14 1 97.25 127 CYS B O 1
ATOM 4572 N N . TYR B 1 128 ? -5.43 -30.547 0.369 1 97.06 128 TYR B N 1
ATOM 4573 C CA . TYR B 1 128 ? -6.324 -31.438 1.103 1 97.06 128 TYR B CA 1
ATOM 4574 C C . TYR B 1 128 ? -6.273 -31.141 2.6 1 97.06 128 TYR B C 1
ATOM 4576 O O . TYR B 1 128 ? -7.191 -31.516 3.34 1 97.06 128 TYR B O 1
ATOM 4584 N N . PHE B 1 129 ? -5.141 -30.625 2.953 1 96.44 129 PHE B N 1
ATOM 4585 C CA . PHE B 1 129 ? -4.934 -30.391 4.379 1 96.44 129 PHE B CA 1
ATOM 4586 C C . PHE B 1 129 ? -3.912 -29.297 4.609 1 96.44 129 PHE B C 1
ATOM 4588 O O . PHE B 1 129 ? -2.914 -29.203 3.895 1 96.44 129 PHE B O 1
ATOM 4595 N N . ALA B 1 130 ? -4.234 -28.406 5.586 1 94.88 130 ALA B N 1
ATOM 4596 C CA . ALA B 1 130 ? -3.301 -27.344 5.941 1 94.88 130 ALA B CA 1
ATOM 4597 C C . ALA B 1 130 ? -3.281 -27.109 7.449 1 94.88 130 ALA B C 1
ATOM 4599 O O . ALA B 1 130 ? -4.316 -27.203 8.109 1 94.88 130 ALA B O 1
ATOM 4600 N N . ARG B 1 131 ? -2.131 -26.906 7.914 1 90.5 131 ARG B N 1
ATOM 4601 C CA . ARG B 1 131 ? -1.823 -26.422 9.258 1 90.5 131 ARG B CA 1
ATOM 4602 C C . ARG B 1 131 ? -0.82 -25.281 9.211 1 90.5 131 ARG B C 1
ATOM 4604 O O . ARG B 1 131 ? -0.357 -24.891 8.133 1 90.5 131 ARG B O 1
ATOM 4611 N N . SER B 1 132 ? -0.493 -24.672 10.359 1 84 132 SER B N 1
ATOM 4612 C CA . SER B 1 132 ? 0.38 -23.516 10.391 1 84 132 SER B CA 1
ATOM 4613 C C . SER B 1 132 ? 1.784 -23.859 9.906 1 84 132 SER B C 1
ATOM 4615 O O . SER B 1 132 ? 2.516 -22.984 9.438 1 84 132 SER B O 1
ATOM 4617 N N . ASP B 1 133 ? 2.109 -25.156 9.914 1 85.56 133 ASP B N 1
ATOM 4618 C CA . ASP B 1 133 ? 3.508 -25.469 9.648 1 85.56 133 ASP B CA 1
ATOM 4619 C C . ASP B 1 133 ? 3.639 -26.359 8.414 1 85.56 133 ASP B C 1
ATOM 4621 O O . ASP B 1 133 ? 4.75 -26.688 7.988 1 85.56 133 ASP B O 1
ATOM 4625 N N . LEU B 1 134 ? 2.572 -26.766 7.844 1 90.88 134 LEU B N 1
ATOM 4626 C CA . LEU B 1 134 ? 2.666 -27.609 6.652 1 90.88 134 LEU B CA 1
ATOM 4627 C C . LEU B 1 134 ? 1.339 -27.641 5.902 1 90.88 134 LEU B C 1
ATOM 4629 O O . LEU B 1 134 ? 0.317 -27.188 6.422 1 90.88 134 LEU B O 1
ATOM 4633 N N . PHE B 1 135 ? 1.376 -28.109 4.68 1 94.5 135 PHE B N 1
ATOM 4634 C CA . PHE B 1 135 ? 0.157 -28.406 3.932 1 94.5 135 PHE B CA 1
ATOM 4635 C C . PHE B 1 135 ? 0.358 -29.594 3.008 1 94.5 135 PHE B C 1
ATOM 4637 O O . PHE B 1 135 ? 1.491 -29.938 2.67 1 94.5 135 PHE B O 1
ATOM 4644 N N . VAL B 1 136 ? -0.733 -30.266 2.711 1 96.12 136 VAL B N 1
ATOM 4645 C CA . VAL B 1 136 ? -0.751 -31.469 1.886 1 96.12 136 VAL B CA 1
ATOM 4646 C C . VAL B 1 136 ? -1.553 -31.203 0.612 1 96.12 136 VAL B C 1
ATOM 4648 O O . VAL B 1 136 ? -2.729 -30.844 0.675 1 96.12 136 VAL B O 1
ATOM 4651 N N . MET B 1 137 ? -0.879 -31.484 -0.482 1 96 137 MET B N 1
ATOM 4652 C CA . MET B 1 137 ? -1.496 -31.188 -1.771 1 96 137 MET B CA 1
ATOM 4653 C C . MET B 1 137 ? -1.572 -32.438 -2.641 1 96 137 MET B C 1
ATOM 4655 O O . MET B 1 137 ? -0.843 -33.406 -2.412 1 96 137 MET B O 1
ATOM 4659 N N . GLN B 1 138 ? -2.455 -32.312 -3.617 1 95.19 138 GLN B N 1
ATOM 4660 C CA . GLN B 1 138 ? -2.416 -33.25 -4.723 1 95.19 138 GLN B CA 1
ATOM 4661 C C . GLN B 1 138 ? -1.033 -33.281 -5.371 1 95.19 138 GLN B C 1
ATOM 4663 O O . GLN B 1 138 ? -0.394 -32.25 -5.535 1 95.19 138 GLN B O 1
ATOM 4668 N N . ASN B 1 139 ? -0.631 -34.469 -5.691 1 93.88 139 ASN B N 1
ATOM 4669 C CA . ASN B 1 139 ? 0.651 -34.594 -6.379 1 93.88 139 ASN B CA 1
ATOM 4670 C C . ASN B 1 139 ? 0.521 -34.281 -7.863 1 93.88 139 ASN B C 1
ATOM 4672 O O . ASN B 1 139 ? -0.024 -35.062 -8.625 1 93.88 139 ASN B O 1
ATOM 4676 N N . ILE B 1 140 ? 1.098 -33.25 -8.289 1 93.62 140 ILE B N 1
ATOM 4677 C CA . ILE B 1 140 ? 0.922 -32.719 -9.633 1 93.62 140 ILE B CA 1
ATOM 4678 C C . ILE B 1 140 ? 1.527 -33.688 -10.656 1 93.62 140 ILE B C 1
ATOM 4680 O O . ILE B 1 140 ? 1.028 -33.812 -11.773 1 93.62 140 ILE B O 1
ATOM 4684 N N . GLU B 1 141 ? 2.535 -34.375 -10.305 1 92.5 141 GLU B N 1
ATOM 4685 C CA . GLU B 1 141 ? 3.166 -35.344 -11.211 1 92.5 141 GLU B CA 1
ATOM 4686 C C . GLU B 1 141 ? 2.207 -36.469 -11.57 1 92.5 141 GLU B C 1
ATOM 4688 O O . GLU B 1 141 ? 2.227 -36.969 -12.703 1 92.5 141 GLU B O 1
ATOM 4693 N N . ASP B 1 142 ? 1.472 -36.781 -10.594 1 93 142 ASP B N 1
ATOM 4694 C CA . ASP B 1 142 ? 0.516 -37.875 -10.812 1 93 142 ASP B CA 1
ATOM 4695 C C . ASP B 1 142 ? -0.63 -37.406 -11.711 1 93 142 ASP B C 1
ATOM 4697 O O . ASP B 1 142 ? -1.385 -38.219 -12.234 1 93 142 ASP B O 1
ATOM 4701 N N . LEU B 1 143 ? -0.807 -36.156 -11.906 1 92.31 143 LEU B N 1
ATOM 4702 C CA . LEU B 1 143 ? -1.824 -35.594 -12.789 1 92.31 143 LEU B CA 1
ATOM 4703 C C . LEU B 1 143 ? -1.29 -35.469 -14.211 1 92.31 143 LEU B C 1
ATOM 4705 O O . LEU B 1 143 ? -1.971 -34.906 -15.086 1 92.31 143 LEU B O 1
ATOM 4709 N N . GLY B 1 144 ? -0.02 -35.875 -14.438 1 94.31 144 GLY B N 1
ATOM 4710 C CA . GLY B 1 144 ? 0.554 -35.844 -15.773 1 94.31 144 GLY B CA 1
ATOM 4711 C C . GLY B 1 144 ? 1.389 -34.625 -16.062 1 94.31 144 GLY B C 1
ATOM 4712 O O . GLY B 1 144 ? 1.594 -34.25 -17.219 1 94.31 144 GLY B O 1
ATOM 4713 N N . TYR B 1 145 ? 1.787 -33.969 -15.039 1 95.75 145 TYR B N 1
ATOM 4714 C CA . TYR B 1 145 ? 2.592 -32.781 -15.211 1 95.75 145 TYR B CA 1
ATOM 4715 C C . TYR B 1 145 ? 4.023 -33 -14.742 1 95.75 145 TYR B C 1
ATOM 4717 O O . TYR B 1 145 ? 4.281 -33.875 -13.922 1 95.75 145 TYR B O 1
ATOM 4725 N N . ALA B 1 146 ? 4.949 -32.25 -15.289 1 94.12 146 ALA B N 1
ATOM 4726 C CA . ALA B 1 146 ? 6.359 -32.344 -14.922 1 94.12 146 ALA B CA 1
ATOM 4727 C C . ALA B 1 146 ? 7.039 -30.969 -14.984 1 94.12 146 ALA B C 1
ATOM 4729 O O . ALA B 1 146 ? 6.59 -30.078 -15.711 1 94.12 146 ALA B O 1
ATOM 4730 N N . SER B 1 147 ? 8.086 -30.891 -14.172 1 91.5 147 SER B N 1
ATOM 4731 C CA . SER B 1 147 ? 8.898 -29.688 -14.227 1 91.5 147 SER B CA 1
ATOM 4732 C C . SER B 1 147 ? 9.727 -29.641 -15.508 1 91.5 147 SER B C 1
ATOM 4734 O O . SER B 1 147 ? 9.938 -30.656 -16.156 1 91.5 147 SER B O 1
ATOM 4736 N N . LEU B 1 148 ? 10.125 -28.422 -15.836 1 89.5 148 LEU B N 1
ATOM 4737 C CA . LEU B 1 148 ? 11.055 -28.297 -16.938 1 89.5 148 LEU B CA 1
ATOM 4738 C C . LEU B 1 148 ? 12.438 -28.812 -16.562 1 89.5 148 LEU B C 1
ATOM 4740 O O . LEU B 1 148 ? 12.797 -28.828 -15.383 1 89.5 148 LEU B O 1
ATOM 4744 N N . PRO B 1 149 ? 13.141 -29.156 -17.578 1 85.75 149 PRO B N 1
ATOM 4745 C CA . PRO B 1 149 ? 14.508 -29.594 -17.281 1 85.75 149 PRO B CA 1
ATOM 4746 C C . PRO B 1 149 ? 15.336 -28.516 -16.594 1 85.75 149 PRO B C 1
ATOM 4748 O O . PRO B 1 149 ? 15.195 -27.328 -16.906 1 85.75 149 PRO B O 1
ATOM 4751 N N . ALA B 1 150 ? 16.266 -28.953 -15.812 1 77.25 150 ALA B N 1
ATOM 4752 C CA . ALA B 1 150 ? 17.125 -28.047 -15.047 1 77.25 150 ALA B CA 1
ATOM 4753 C C . ALA B 1 150 ? 17.984 -27.188 -15.961 1 77.25 150 ALA B C 1
ATOM 4755 O O . ALA B 1 150 ? 18.375 -26.078 -15.586 1 77.25 150 ALA B O 1
ATOM 4756 N N . SER B 1 151 ? 18.188 -27.656 -17.141 1 78.12 151 SER B N 1
ATOM 4757 C CA . SER B 1 151 ? 19.062 -26.969 -18.078 1 78.12 151 SER B CA 1
ATOM 4758 C C . SER B 1 151 ? 18.328 -25.828 -18.781 1 78.12 151 SER B C 1
ATOM 4760 O O . SER B 1 151 ? 18.953 -25 -19.453 1 78.12 151 SER B O 1
ATOM 4762 N N . THR B 1 152 ? 17.078 -25.75 -18.516 1 82.94 152 THR B N 1
ATOM 4763 C CA . THR B 1 152 ? 16.312 -24.703 -19.188 1 82.94 152 THR B CA 1
ATOM 4764 C C . THR B 1 152 ? 16.625 -23.344 -18.578 1 82.94 152 THR B C 1
ATOM 4766 O O . THR B 1 152 ? 16.312 -23.094 -17.406 1 82.94 152 THR B O 1
ATOM 4769 N N . ARG B 1 153 ? 17.172 -22.516 -19.406 1 84.94 153 ARG B N 1
ATOM 4770 C CA . ARG B 1 153 ? 17.531 -21.188 -18.906 1 84.94 153 ARG B CA 1
ATOM 4771 C C . ARG B 1 153 ? 16.453 -20.172 -19.219 1 84.94 153 ARG B C 1
ATOM 4773 O O . ARG B 1 153 ? 16.062 -19.375 -18.359 1 84.94 153 ARG B O 1
ATOM 4780 N N . PHE B 1 154 ? 16.016 -20.188 -20.516 1 93.38 154 PHE B N 1
ATOM 4781 C CA . PHE B 1 154 ? 14.977 -19.266 -20.969 1 93.38 154 PHE B CA 1
ATOM 4782 C C . PHE B 1 154 ? 13.914 -20 -21.781 1 93.38 154 PHE B C 1
ATOM 4784 O O . PHE B 1 154 ? 14.172 -21.094 -22.297 1 93.38 154 PHE B O 1
ATOM 4791 N N . LEU B 1 155 ? 12.773 -19.438 -21.812 1 95.19 155 LEU B N 1
ATOM 4792 C CA . LEU B 1 155 ? 11.656 -20.031 -22.531 1 95.19 155 LEU B CA 1
ATOM 4793 C C . LEU B 1 155 ? 11.43 -19.312 -23.859 1 95.19 155 LEU B C 1
ATOM 4795 O O . LEU B 1 155 ? 11.57 -18.094 -23.938 1 95.19 155 LEU B O 1
ATOM 4799 N N . GLY B 1 156 ? 11.133 -20.125 -24.844 1 93.69 156 GLY B N 1
ATOM 4800 C CA . GLY B 1 156 ? 10.617 -19.547 -26.078 1 93.69 156 GLY B CA 1
ATOM 4801 C C . GLY B 1 156 ? 9.148 -19.172 -25.984 1 93.69 156 GLY B C 1
ATOM 4802 O O . GLY B 1 156 ? 8.516 -19.359 -24.938 1 93.69 156 GLY B O 1
ATOM 4803 N N . GLU B 1 157 ? 8.664 -18.625 -27.047 1 93.81 157 GLU B N 1
ATOM 4804 C CA . GLU B 1 157 ? 7.281 -18.141 -27.094 1 93.81 157 GLU B CA 1
ATOM 4805 C C . GLU B 1 157 ? 6.293 -19.266 -26.812 1 93.81 157 GLU B C 1
ATOM 4807 O O . GLU B 1 157 ? 5.383 -19.125 -26 1 93.81 157 GLU B O 1
ATOM 4812 N N . GLN B 1 158 ? 6.492 -20.391 -27.453 1 93.06 158 GLN B N 1
ATOM 4813 C CA . GLN B 1 158 ? 5.578 -21.516 -27.312 1 93.06 158 GLN B CA 1
ATOM 4814 C C . GLN B 1 158 ? 5.609 -22.094 -25.906 1 93.06 158 GLN B C 1
ATOM 4816 O O . GLN B 1 158 ? 4.586 -22.547 -25.391 1 93.06 158 GLN B O 1
ATOM 4821 N N . GLN B 1 159 ? 6.742 -22.016 -25.312 1 93.94 159 GLN B N 1
ATOM 4822 C CA . GLN B 1 159 ? 6.898 -22.562 -23.969 1 93.94 159 GLN B CA 1
ATOM 4823 C C . GLN B 1 159 ? 6.32 -21.609 -22.922 1 93.94 159 GLN B C 1
ATOM 4825 O O . GLN B 1 159 ? 5.949 -22.031 -21.828 1 93.94 159 GLN B O 1
ATOM 4830 N N . LEU B 1 160 ? 6.242 -20.344 -23.266 1 96.94 160 LEU B N 1
ATOM 4831 C CA . LEU B 1 160 ? 5.75 -19.344 -22.328 1 96.94 160 LEU B CA 1
ATOM 4832 C C . LEU B 1 160 ? 4.223 -19.328 -22.312 1 96.94 160 LEU B C 1
ATOM 4834 O O . LEU B 1 160 ? 3.615 -18.984 -21.297 1 96.94 160 LEU B O 1
ATOM 4838 N N . ARG B 1 161 ? 3.584 -19.703 -23.328 1 96.81 161 ARG B N 1
ATOM 4839 C CA . ARG B 1 161 ? 2.15 -19.547 -23.547 1 96.81 161 ARG B CA 1
ATOM 4840 C C . ARG B 1 161 ? 1.353 -20.297 -22.484 1 96.81 161 ARG B C 1
ATOM 4842 O O . ARG B 1 161 ? 0.404 -19.766 -21.906 1 96.81 161 ARG B O 1
ATOM 4849 N N . PRO B 1 162 ? 1.723 -21.531 -22.125 1 97.75 162 PRO B N 1
ATOM 4850 C CA . PRO B 1 162 ? 0.969 -22.234 -21.078 1 97.75 162 PRO B CA 1
ATOM 4851 C C . PRO B 1 162 ? 1.016 -21.5 -19.734 1 97.75 162 PRO B C 1
ATOM 4853 O O . PRO B 1 162 ? 0.036 -21.516 -18.984 1 97.75 162 PRO B O 1
ATOM 4856 N N . MET B 1 163 ? 2.129 -20.922 -19.453 1 97.81 163 MET B N 1
ATOM 4857 C CA . MET B 1 163 ? 2.246 -20.141 -18.219 1 97.81 163 MET B CA 1
ATOM 4858 C C . MET B 1 163 ? 1.332 -18.922 -18.266 1 97.81 163 MET B C 1
ATOM 4860 O O . MET B 1 163 ? 0.644 -18.625 -17.281 1 97.81 163 MET B O 1
ATOM 4864 N N . LEU B 1 164 ? 1.294 -18.234 -19.375 1 98.31 164 LEU B N 1
ATOM 4865 C CA . LEU B 1 164 ? 0.429 -17.078 -19.531 1 98.31 164 LEU B CA 1
ATOM 4866 C C . LEU B 1 164 ? -1.04 -17.469 -19.422 1 98.31 164 LEU B C 1
ATOM 4868 O O . LEU B 1 164 ? -1.844 -16.734 -18.859 1 98.31 164 LEU B O 1
ATOM 4872 N N . LYS B 1 165 ? -1.325 -18.594 -19.953 1 98.19 165 LYS B N 1
ATOM 4873 C CA . LYS B 1 165 ? -2.689 -19.094 -19.859 1 98.19 165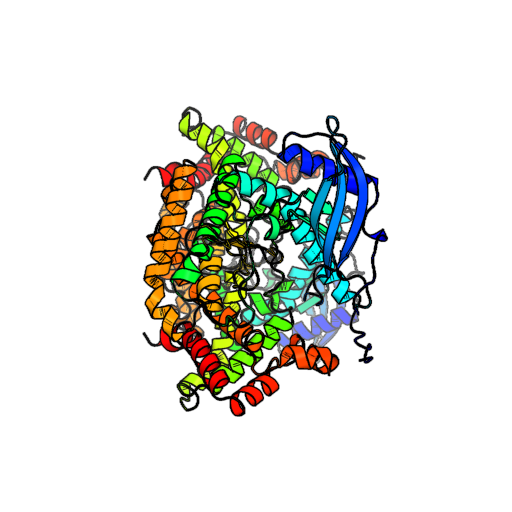 LYS B CA 1
ATOM 4874 C C . LYS B 1 165 ? -3.064 -19.391 -18.406 1 98.19 165 LYS B C 1
ATOM 4876 O O . LYS B 1 165 ? -4.172 -19.078 -17.969 1 98.19 165 LYS B O 1
ATOM 4881 N N . ALA B 1 166 ? -2.168 -20.016 -17.703 1 98.5 166 ALA B N 1
ATOM 4882 C CA . ALA B 1 166 ? -2.402 -20.312 -16.281 1 98.5 166 ALA B CA 1
ATOM 4883 C C . ALA B 1 166 ? -2.623 -19.031 -15.484 1 98.5 166 ALA B C 1
ATOM 4885 O O . ALA B 1 166 ? -3.533 -18.953 -14.656 1 98.5 166 ALA B O 1
ATOM 4886 N N . LEU B 1 167 ? -1.823 -18.047 -15.773 1 98.69 167 LEU B N 1
ATOM 4887 C CA . LEU B 1 167 ? -1.952 -16.766 -15.078 1 98.69 167 LEU B CA 1
ATOM 4888 C C . LEU B 1 167 ? -3.275 -16.094 -15.43 1 98.69 167 LEU B C 1
ATOM 4890 O O . LEU B 1 167 ? -3.957 -15.562 -14.547 1 98.69 167 LEU B O 1
ATOM 4894 N N . ALA B 1 168 ? -3.619 -16.125 -16.688 1 98.69 168 ALA B N 1
ATOM 4895 C CA . ALA B 1 168 ? -4.898 -15.555 -17.094 1 98.69 168 ALA B CA 1
ATOM 4896 C C . ALA B 1 168 ? -6.059 -16.219 -16.359 1 98.69 168 ALA B C 1
ATOM 4898 O O . ALA B 1 168 ? -6.992 -15.547 -15.922 1 98.69 168 ALA B O 1
ATOM 4899 N N . THR B 1 169 ? -5.977 -17.5 -16.234 1 98.56 169 THR B N 1
ATOM 4900 C CA . THR B 1 169 ? -7.012 -18.25 -15.547 1 98.56 169 THR B CA 1
ATOM 4901 C C . THR B 1 169 ? -7.07 -17.875 -14.07 1 98.56 169 THR B C 1
ATOM 4903 O O . THR B 1 169 ? -8.156 -17.656 -13.523 1 98.56 169 THR B O 1
ATOM 4906 N N . LEU B 1 170 ? -5.934 -17.828 -13.477 1 98.69 170 LEU B N 1
ATOM 4907 C CA . LEU B 1 170 ? -5.836 -17.406 -12.078 1 98.69 170 LEU B CA 1
ATOM 4908 C C . LEU B 1 170 ? -6.457 -16.031 -11.883 1 98.69 170 LEU B C 1
ATOM 4910 O O . LEU B 1 170 ? -7.27 -15.828 -10.977 1 98.69 170 LEU B O 1
ATOM 4914 N N . HIS B 1 171 ? -6.141 -15.117 -12.719 1 98.81 171 HIS B N 1
ATOM 4915 C CA . HIS B 1 171 ? -6.594 -13.734 -12.594 1 98.81 171 HIS B CA 1
ATOM 4916 C C . HIS B 1 171 ? -8.094 -13.625 -12.836 1 98.81 171 HIS B C 1
ATOM 4918 O O . HIS B 1 171 ? -8.797 -12.922 -12.109 1 98.81 171 HIS B O 1
ATOM 4924 N N . ALA B 1 172 ? -8.562 -14.32 -13.844 1 98.75 172 ALA B N 1
ATOM 4925 C CA . ALA B 1 172 ? -10 -14.336 -14.094 1 98.75 172 ALA B CA 1
ATOM 4926 C C . ALA B 1 172 ? -10.75 -14.938 -12.914 1 98.75 172 ALA B C 1
ATOM 4928 O O . ALA B 1 172 ? -11.805 -14.438 -12.516 1 98.75 172 ALA B O 1
ATOM 4929 N N . SER B 1 173 ? -10.203 -15.969 -12.344 1 98.75 173 SER B N 1
ATOM 4930 C CA . SER B 1 173 ? -10.82 -16.625 -11.188 1 98.75 173 SER B CA 1
ATOM 4931 C C . SER B 1 173 ? -10.883 -15.672 -9.992 1 98.75 173 SER B C 1
ATOM 4933 O O . SER B 1 173 ? -11.836 -15.711 -9.211 1 98.75 173 SER B O 1
ATOM 4935 N N . SER B 1 174 ? -9.859 -14.906 -9.852 1 98.62 174 SER B N 1
ATOM 4936 C CA . SER B 1 174 ? -9.828 -13.891 -8.812 1 98.62 174 SER B CA 1
ATOM 4937 C C . SER B 1 174 ? -11 -12.922 -8.953 1 98.62 174 SER B C 1
ATOM 4939 O O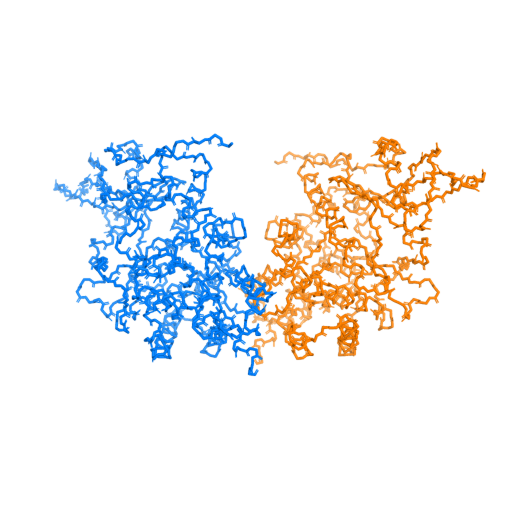 . SER B 1 174 ? -11.672 -12.602 -7.977 1 98.62 174 SER B O 1
ATOM 4941 N N . VAL B 1 175 ? -11.25 -12.477 -10.156 1 98.06 175 VAL B N 1
ATOM 4942 C CA . VAL B 1 175 ? -12.336 -11.547 -10.43 1 98.06 175 VAL B CA 1
ATOM 4943 C C . VAL B 1 175 ? -13.68 -12.211 -10.133 1 98.06 175 VAL B C 1
ATOM 4945 O O . VAL B 1 175 ? -14.547 -11.617 -9.492 1 98.06 175 VAL B O 1
ATOM 4948 N N . ALA B 1 176 ? -13.859 -13.398 -10.547 1 98.19 176 ALA B N 1
ATOM 4949 C CA . ALA B 1 176 ? -15.102 -14.148 -10.32 1 98.19 176 ALA B CA 1
ATOM 4950 C C . ALA B 1 176 ? -15.367 -14.328 -8.836 1 98.19 176 ALA B C 1
ATOM 4952 O O . ALA B 1 176 ? -16.5 -14.18 -8.375 1 98.19 176 ALA B O 1
ATOM 4953 N N . TYR B 1 177 ? -14.352 -14.672 -8.125 1 98.06 177 TYR B N 1
ATOM 4954 C CA . TYR B 1 177 ? -14.469 -14.828 -6.676 1 98.06 177 TYR B CA 1
ATOM 4955 C C . TYR B 1 177 ? -15.023 -13.562 -6.035 1 98.06 177 TYR B C 1
ATOM 4957 O O . TYR B 1 177 ? -15.93 -13.625 -5.199 1 98.06 177 TYR B O 1
ATOM 4965 N N . GLU B 1 178 ? -14.484 -12.422 -6.406 1 96.75 178 GLU B N 1
ATOM 4966 C CA . GLU B 1 178 ? -14.875 -11.156 -5.801 1 96.75 178 GLU B CA 1
ATOM 4967 C C . GLU B 1 178 ? -16.312 -10.789 -6.152 1 96.75 178 GLU B C 1
ATOM 4969 O O . GLU B 1 178 ? -17.031 -10.195 -5.34 1 96.75 178 GLU B O 1
ATOM 4974 N N . GLN B 1 179 ? -16.703 -11.102 -7.359 1 94 179 GLN B N 1
ATOM 4975 C CA . GLN B 1 179 ? -18.094 -10.875 -7.73 1 94 179 GLN B CA 1
ATOM 4976 C C . GLN B 1 179 ? -19.031 -11.742 -6.898 1 94 179 GLN B C 1
ATOM 4978 O O . GLN B 1 179 ? -20.047 -11.266 -6.402 1 94 179 GLN B O 1
ATOM 4983 N N . ARG B 1 180 ? -18.641 -12.914 -6.73 1 94.19 180 ARG B N 1
ATOM 4984 C CA . ARG B 1 180 ? -19.469 -13.859 -5.988 1 94.19 180 ARG B CA 1
ATOM 4985 C C . ARG B 1 180 ? -19.562 -13.461 -4.52 1 94.19 180 ARG B C 1
ATOM 4987 O O . ARG B 1 180 ? -20.641 -13.539 -3.918 1 94.19 180 ARG B O 1
ATOM 4994 N N . HIS B 1 181 ? -18.5 -13.039 -3.955 1 93.81 181 HIS B N 1
ATOM 4995 C CA . HIS B 1 181 ? -18.438 -12.781 -2.521 1 93.81 181 HIS B CA 1
ATOM 4996 C C . HIS B 1 181 ? -18.719 -11.305 -2.217 1 93.81 181 HIS B C 1
ATOM 4998 O O . HIS B 1 181 ? -18.781 -10.914 -1.051 1 93.81 181 HIS B O 1
ATOM 5004 N N . ARG B 1 182 ? -18.781 -10.375 -3.209 1 89.38 182 ARG B N 1
ATOM 5005 C CA . ARG B 1 182 ? -19.156 -8.969 -3.104 1 89.38 182 ARG B CA 1
ATOM 5006 C C . ARG B 1 182 ? -18.141 -8.203 -2.254 1 89.38 182 ARG B C 1
ATOM 5008 O O . ARG B 1 182 ? -18.516 -7.312 -1.487 1 89.38 182 ARG B O 1
ATOM 5015 N N . CYS B 1 183 ? -16.875 -8.68 -2.246 1 91 183 CYS B N 1
ATOM 5016 C CA . CYS B 1 183 ? -15.75 -8.031 -1.579 1 91 183 CYS B CA 1
ATOM 5017 C C . CYS B 1 183 ? -14.445 -8.32 -2.309 1 91 183 CYS B C 1
ATOM 5019 O O . CYS B 1 183 ? -14.359 -9.25 -3.105 1 91 183 CYS B O 1
ATOM 5021 N N . THR B 1 184 ? -13.5 -7.539 -2.074 1 95.62 184 THR B N 1
ATOM 5022 C CA . THR B 1 184 ? -12.219 -7.777 -2.729 1 95.62 184 THR B CA 1
ATOM 5023 C C . THR B 1 184 ? -11.383 -8.766 -1.926 1 95.62 184 THR B C 1
ATOM 5025 O O . THR B 1 184 ? -11.453 -8.797 -0.695 1 95.62 184 THR B O 1
ATOM 5028 N N . ILE B 1 185 ? -10.586 -9.484 -2.637 1 97.75 185 ILE B N 1
ATOM 5029 C CA . ILE B 1 185 ? -9.672 -10.438 -2.023 1 97.75 185 ILE B CA 1
ATOM 5030 C C . ILE B 1 185 ? -8.664 -9.703 -1.15 1 97.75 185 ILE B C 1
ATOM 5032 O O . ILE B 1 185 ? -8.297 -10.18 -0.073 1 97.75 185 ILE B O 1
ATOM 5036 N N . GLY B 1 186 ? -8.227 -8.555 -1.592 1 96.5 186 GLY B N 1
ATOM 5037 C CA . GLY B 1 186 ? -7.262 -7.754 -0.853 1 96.5 186 GLY B CA 1
ATOM 5038 C C . GLY B 1 186 ? -7.734 -7.391 0.542 1 96.5 186 GLY B C 1
ATOM 5039 O O . GLY B 1 186 ? -6.93 -7.312 1.474 1 96.5 186 GLY B O 1
ATOM 5040 N N . VAL B 1 187 ? -9.023 -7.191 0.67 1 93.88 187 VAL B N 1
ATOM 5041 C CA . VAL B 1 187 ? -9.586 -6.82 1.965 1 93.88 187 VAL B CA 1
ATOM 5042 C C . VAL B 1 187 ? -9.859 -8.078 2.789 1 93.88 187 VAL B C 1
ATOM 5044 O O . VAL B 1 187 ? -9.492 -8.148 3.963 1 93.88 187 VAL B O 1
ATOM 5047 N N . GLN B 1 188 ? -10.438 -9.055 2.209 1 94.38 188 GLN B N 1
ATOM 5048 C CA . GLN B 1 188 ? -10.836 -10.266 2.912 1 94.38 188 GLN B CA 1
ATOM 5049 C C . GLN B 1 188 ? -9.617 -11.016 3.447 1 94.38 188 GLN B C 1
ATOM 5051 O O . GLN B 1 188 ? -9.664 -11.586 4.543 1 94.38 188 GLN B O 1
ATOM 5056 N N . PHE B 1 189 ? -8.555 -11.031 2.684 1 96.12 189 PHE B N 1
ATOM 5057 C CA . PHE B 1 189 ? -7.387 -11.82 3.055 1 96.12 189 PHE B CA 1
ATOM 5058 C C . PHE B 1 189 ? -6.191 -10.914 3.334 1 96.12 189 PHE B C 1
ATOM 5060 O O . PHE B 1 189 ? -5.043 -11.32 3.148 1 96.12 189 PHE B O 1
ATOM 5067 N N . ARG B 1 190 ? -6.398 -9.758 3.736 1 92.19 190 ARG B N 1
ATOM 5068 C CA . ARG B 1 190 ? -5.395 -8.711 3.908 1 92.19 190 ARG B CA 1
ATOM 5069 C C . ARG B 1 190 ? -4.254 -9.188 4.801 1 92.19 190 ARG B C 1
ATOM 5071 O O . ARG B 1 190 ? -3.086 -8.898 4.531 1 92.19 190 ARG B O 1
ATOM 5078 N N . GLU B 1 191 ? -4.527 -9.938 5.816 1 89.81 191 GLU B N 1
ATOM 5079 C CA . GLU B 1 191 ? -3.529 -10.383 6.781 1 89.81 191 GLU B CA 1
ATOM 5080 C C . GLU B 1 191 ? -2.506 -11.305 6.129 1 89.81 191 GLU B C 1
ATOM 5082 O O . GLU B 1 191 ? -1.341 -11.336 6.527 1 89.81 191 GLU B O 1
ATOM 5087 N N . TRP B 1 192 ? -2.951 -11.977 5.098 1 92.94 192 TRP B N 1
ATOM 5088 C CA . TRP B 1 192 ? -2.107 -13 4.488 1 92.94 192 TRP B CA 1
ATOM 5089 C C . TRP B 1 192 ? -1.451 -12.477 3.215 1 92.94 192 TRP B C 1
ATOM 5091 O O . TRP B 1 192 ? -0.516 -13.094 2.695 1 92.94 192 TRP B O 1
ATOM 5101 N N . LEU B 1 193 ? -1.887 -11.312 2.789 1 95 193 LEU B N 1
ATOM 5102 C CA . LEU B 1 193 ? -1.417 -10.867 1.483 1 95 193 LEU B CA 1
ATOM 5103 C C . LEU B 1 193 ? -0.435 -9.711 1.628 1 95 193 LEU B C 1
ATOM 5105 O O . LEU B 1 193 ? -0.218 -8.953 0.679 1 95 193 LEU B O 1
ATOM 5109 N N . LEU B 1 194 ? 0.217 -9.602 2.734 1 89.56 194 LEU B N 1
ATOM 5110 C CA . LEU B 1 194 ? 1.238 -8.586 2.959 1 89.56 194 LEU B CA 1
ATOM 5111 C C . LEU B 1 194 ? 2.506 -8.906 2.174 1 89.56 194 LEU B C 1
ATOM 5113 O O . LEU B 1 194 ? 2.857 -10.078 2.004 1 89.56 194 LEU B O 1
ATOM 5117 N N . GLU B 1 195 ? 3.113 -7.848 1.72 1 89.06 195 GLU B N 1
ATOM 5118 C CA . GLU B 1 195 ? 4.375 -8.016 1.004 1 89.06 195 GLU B CA 1
ATOM 5119 C C . GLU B 1 195 ? 5.484 -8.484 1.941 1 89.06 195 GLU B C 1
ATOM 5121 O O . GLU B 1 195 ? 5.66 -7.93 3.029 1 89.06 195 GLU B O 1
ATOM 5126 N N . LYS B 1 196 ? 6.27 -9.492 1.495 1 85.56 196 LYS B N 1
ATOM 5127 C CA . LYS B 1 196 ? 7.258 -10.094 2.389 1 85.56 196 LYS B CA 1
ATOM 5128 C C . LYS B 1 196 ? 8.633 -10.148 1.726 1 85.56 196 LYS B C 1
ATOM 5130 O O . LYS B 1 196 ? 9.633 -10.469 2.379 1 85.56 196 LYS B O 1
ATOM 5135 N N . SER B 1 197 ? 8.703 -9.727 0.517 1 88.25 197 SER B N 1
ATOM 5136 C CA . SER B 1 197 ? 9.969 -9.961 -0.169 1 88.25 197 SER B CA 1
ATOM 5137 C C . SER B 1 197 ? 10.578 -8.656 -0.667 1 88.25 197 SER B C 1
ATOM 5139 O O . SER B 1 197 ? 11.781 -8.586 -0.936 1 88.25 197 SER B O 1
ATOM 5141 N N . ILE B 1 198 ? 9.797 -7.703 -0.831 1 92.56 198 ILE B N 1
ATOM 5142 C CA . ILE B 1 198 ? 10.266 -6.43 -1.364 1 92.56 198 ILE B CA 1
ATOM 5143 C C . ILE B 1 198 ? 9.992 -5.316 -0.353 1 92.56 198 ILE B C 1
ATOM 5145 O O . ILE B 1 198 ? 8.875 -4.809 -0.264 1 92.56 198 ILE B O 1
ATOM 5149 N N . ASP B 1 199 ? 11.031 -5.043 0.356 1 89.5 199 ASP B N 1
ATOM 5150 C CA . ASP B 1 199 ? 10.953 -3.975 1.347 1 89.5 199 ASP B CA 1
ATOM 5151 C C . ASP B 1 199 ? 12.336 -3.455 1.712 1 89.5 199 ASP B C 1
ATOM 5153 O O . ASP B 1 199 ? 13.336 -4.152 1.522 1 89.5 199 ASP B O 1
ATOM 5157 N N . ALA B 1 200 ? 12.375 -2.332 2.271 1 88.75 200 ALA B N 1
ATOM 5158 C CA . ALA B 1 200 ? 13.648 -1.681 2.596 1 88.75 200 ALA B CA 1
ATOM 5159 C C . ALA B 1 200 ? 14.344 -2.385 3.758 1 88.75 200 ALA B C 1
ATOM 5161 O O . ALA B 1 200 ? 15.539 -2.18 3.99 1 88.75 200 ALA B O 1
ATOM 5162 N N . ASP B 1 201 ? 13.625 -3.234 4.469 1 87.44 201 ASP B N 1
ATOM 5163 C CA . ASP B 1 201 ? 14.219 -3.939 5.602 1 87.44 201 ASP B CA 1
ATOM 5164 C C . ASP B 1 201 ? 14.539 -5.387 5.238 1 87.44 201 ASP B C 1
ATOM 5166 O O . ASP B 1 201 ? 14.969 -6.168 6.094 1 87.44 201 ASP B O 1
ATOM 5170 N N . ILE B 1 202 ? 14.359 -5.73 4.031 1 88.44 202 ILE B N 1
ATOM 5171 C CA . ILE B 1 202 ? 14.648 -7.086 3.578 1 88.44 202 ILE B CA 1
ATOM 5172 C C . ILE B 1 202 ? 16.047 -7.137 2.963 1 88.44 202 ILE B C 1
ATOM 5174 O O . ILE B 1 202 ? 16.266 -6.609 1.869 1 88.44 202 ILE B O 1
ATOM 5178 N N . PRO B 1 203 ? 16.906 -7.812 3.559 1 88.5 203 PRO B N 1
ATOM 5179 C CA . PRO B 1 203 ? 18.312 -7.758 3.168 1 88.5 203 PRO B CA 1
ATOM 5180 C C . PRO B 1 203 ? 18.547 -8.266 1.749 1 88.5 203 PRO B C 1
ATOM 5182 O O . PRO B 1 203 ? 19.328 -7.664 0.998 1 88.5 203 PRO B O 1
ATOM 5185 N N . TRP B 1 204 ? 17.953 -9.359 1.386 1 88.06 204 TRP B N 1
ATOM 5186 C CA . TRP B 1 204 ? 18.203 -9.898 0.055 1 88.06 204 TRP B CA 1
ATOM 5187 C C . TRP B 1 204 ? 17.859 -8.875 -1.022 1 88.06 204 TRP B C 1
ATOM 5189 O O . TRP B 1 204 ? 18.547 -8.781 -2.039 1 88.06 204 TRP B O 1
ATOM 5199 N N . TRP B 1 205 ? 16.828 -8.125 -0.786 1 92.75 205 TRP B N 1
ATOM 5200 C CA . TRP B 1 205 ? 16.375 -7.113 -1.737 1 92.75 205 TRP B CA 1
ATOM 5201 C C . TRP B 1 205 ? 17.344 -5.926 -1.753 1 92.75 205 TRP B C 1
ATOM 5203 O O . TRP B 1 205 ? 17.797 -5.5 -2.816 1 92.75 205 TRP B O 1
ATOM 5213 N N . THR B 1 206 ? 17.688 -5.426 -0.561 1 93.62 206 THR B N 1
ATOM 5214 C CA . THR B 1 206 ? 18.516 -4.227 -0.48 1 93.62 206 THR B CA 1
ATOM 5215 C C . THR B 1 206 ? 19.938 -4.508 -0.978 1 93.62 206 THR B C 1
ATOM 5217 O O . THR B 1 206 ? 20.562 -3.646 -1.591 1 93.62 206 THR B O 1
ATOM 5220 N N . THR B 1 207 ? 20.375 -5.75 -0.737 1 95.12 207 THR B N 1
ATOM 5221 C CA . THR B 1 207 ? 21.656 -6.164 -1.274 1 95.12 207 THR B CA 1
ATOM 5222 C C . THR B 1 207 ? 21.609 -6.246 -2.797 1 95.12 207 THR B C 1
ATOM 5224 O O . THR B 1 207 ? 22.594 -5.91 -3.475 1 95.12 207 THR B O 1
ATOM 5227 N N . GLY B 1 208 ? 20.5 -6.68 -3.246 1 96.19 208 GLY B N 1
ATOM 5228 C CA . GLY B 1 208 ? 20.312 -6.719 -4.688 1 96.19 208 GLY B CA 1
ATOM 5229 C C . GLY B 1 208 ? 20.297 -5.344 -5.324 1 96.19 208 GLY B C 1
ATOM 5230 O O . GLY B 1 208 ? 20.906 -5.141 -6.383 1 96.19 208 GLY B O 1
ATOM 5231 N N . ILE B 1 209 ? 19.688 -4.391 -4.688 1 96.12 209 ILE B N 1
ATOM 5232 C CA . ILE B 1 209 ? 19.609 -3.021 -5.184 1 96.12 209 ILE B CA 1
ATOM 5233 C C . ILE B 1 209 ? 21.031 -2.432 -5.262 1 96.12 209 ILE B C 1
ATOM 5235 O O . ILE B 1 209 ? 21.391 -1.827 -6.266 1 96.12 209 ILE B O 1
ATOM 5239 N N . LYS B 1 210 ? 21.812 -2.637 -4.234 1 96.56 210 LYS B N 1
ATOM 5240 C CA . LYS B 1 210 ? 23.172 -2.131 -4.219 1 96.56 210 LYS B CA 1
ATOM 5241 C C . LYS B 1 210 ? 23.984 -2.719 -5.363 1 96.56 210 LYS B C 1
ATOM 5243 O O . LYS B 1 210 ? 24.734 -2.002 -6.031 1 96.56 210 LYS B O 1
ATOM 5248 N N . ALA B 1 211 ? 23.797 -3.988 -5.547 1 97.69 211 ALA B N 1
ATOM 5249 C CA . ALA B 1 211 ? 24.531 -4.668 -6.609 1 97.69 211 ALA B CA 1
ATOM 5250 C C . ALA B 1 211 ? 24.141 -4.117 -7.98 1 97.69 211 ALA B C 1
ATOM 5252 O O . ALA B 1 211 ? 25.016 -3.863 -8.82 1 97.69 211 ALA B O 1
ATOM 5253 N N . ILE B 1 212 ? 22.922 -3.912 -8.172 1 97.38 212 ILE B N 1
ATOM 5254 C CA . ILE B 1 212 ? 22.453 -3.494 -9.492 1 97.38 212 ILE B CA 1
ATOM 5255 C C . ILE B 1 212 ? 22.859 -2.045 -9.742 1 97.38 212 ILE B C 1
ATOM 5257 O O . ILE B 1 212 ? 23.172 -1.673 -10.875 1 97.38 212 ILE B O 1
ATOM 5261 N N . LEU B 1 213 ? 22.828 -1.211 -8.719 1 97.56 213 LEU B N 1
ATOM 5262 C CA . LEU B 1 213 ? 23.328 0.153 -8.883 1 97.56 213 LEU B CA 1
ATOM 5263 C C . LEU B 1 213 ? 24.797 0.154 -9.297 1 97.56 213 LEU B C 1
ATOM 5265 O O . LEU B 1 213 ? 25.188 0.905 -10.195 1 97.56 213 LEU B O 1
ATOM 5269 N N . ALA B 1 214 ? 25.547 -0.685 -8.711 1 98.12 214 ALA B N 1
ATOM 5270 C CA . ALA B 1 214 ? 26.969 -0.797 -9.055 1 98.12 214 ALA B CA 1
ATOM 5271 C C . ALA B 1 214 ? 27.156 -1.301 -10.477 1 98.12 214 ALA B C 1
ATOM 5273 O O . ALA B 1 214 ? 27.969 -0.769 -11.234 1 98.12 214 ALA B O 1
ATOM 5274 N N . VAL B 1 215 ? 26.406 -2.324 -10.828 1 98.38 215 VAL B N 1
ATOM 5275 C CA . VAL B 1 215 ? 26.484 -2.879 -12.172 1 98.38 215 VAL B CA 1
ATOM 5276 C C . VAL B 1 215 ? 26.078 -1.821 -13.195 1 98.38 215 VAL B C 1
ATOM 5278 O O . VAL B 1 215 ? 26.688 -1.699 -14.25 1 98.38 215 VAL B O 1
ATOM 5281 N N . THR B 1 216 ? 25.047 -1.074 -12.852 1 98.56 216 THR B N 1
ATOM 5282 C CA . THR B 1 216 ? 24.562 -0.029 -13.75 1 98.56 216 THR B CA 1
ATOM 5283 C C . THR B 1 216 ? 25.656 1.004 -14.016 1 98.56 216 THR B C 1
ATOM 5285 O O . THR B 1 216 ? 25.844 1.447 -15.156 1 98.56 216 THR B O 1
ATOM 5288 N N . ALA B 1 217 ? 26.406 1.317 -13.047 1 98.12 217 ALA B N 1
ATOM 5289 C CA . ALA B 1 217 ? 27.453 2.316 -13.164 1 98.12 217 ALA B CA 1
ATOM 5290 C C . ALA B 1 217 ? 28.562 1.84 -14.102 1 98.12 217 ALA B C 1
ATOM 5292 O O . ALA B 1 217 ? 29.281 2.652 -14.695 1 98.12 217 ALA B O 1
ATOM 5293 N N . THR B 1 218 ? 28.688 0.547 -14.289 1 97.94 218 THR B N 1
ATOM 5294 C CA . THR B 1 218 ? 29.766 0.003 -15.109 1 97.94 218 THR B CA 1
ATOM 5295 C C . THR B 1 218 ? 29.266 -0.295 -16.531 1 97.94 218 THR B C 1
ATOM 5297 O O . THR B 1 218 ? 30.047 -0.693 -17.391 1 97.94 218 THR B O 1
ATOM 5300 N N . HIS B 1 219 ? 28.016 -0.182 -16.719 1 98 219 HIS B N 1
ATOM 5301 C CA . HIS B 1 219 ? 27.438 -0.514 -18.016 1 98 219 HIS B CA 1
ATOM 5302 C C . HIS B 1 219 ? 28.125 0.267 -19.141 1 98 219 HIS B C 1
ATOM 5304 O O . HIS B 1 219 ? 28.328 1.476 -19.016 1 98 219 HIS B O 1
ATOM 5310 N N . PRO B 1 220 ? 28.344 -0.317 -20.25 1 96.88 220 PRO B N 1
ATOM 5311 C CA . PRO B 1 220 ? 29.094 0.322 -21.328 1 96.88 220 PRO B CA 1
ATOM 5312 C C . PRO B 1 220 ? 28.391 1.565 -21.875 1 96.88 220 PRO B C 1
ATOM 5314 O O . PRO B 1 220 ? 29.062 2.508 -22.312 1 96.88 220 PRO B O 1
ATOM 5317 N N . LEU B 1 221 ? 27.156 1.647 -21.828 1 96.19 221 LEU B N 1
ATOM 5318 C CA . LEU B 1 221 ? 26.391 2.758 -22.391 1 96.19 221 LEU B CA 1
ATOM 5319 C C . LEU B 1 221 ? 26.516 3.996 -21.516 1 96.19 221 LEU B C 1
ATOM 5321 O O . LEU B 1 221 ? 26.266 5.113 -21.969 1 96.19 221 LEU B O 1
ATOM 5325 N N . VAL B 1 222 ? 26.891 3.797 -20.203 1 97.31 222 VAL B N 1
ATOM 5326 C CA . VAL B 1 222 ? 26.75 4.953 -19.328 1 97.31 222 VAL B CA 1
ATOM 5327 C C . VAL B 1 222 ? 28.047 5.168 -18.547 1 97.31 222 VAL B C 1
ATOM 5329 O O . VAL B 1 222 ? 28.234 6.223 -17.953 1 97.31 222 VAL B O 1
ATOM 5332 N N . ARG B 1 223 ? 28.969 4.277 -18.594 1 96.69 223 ARG B N 1
ATOM 5333 C CA . ARG B 1 223 ? 30.141 4.32 -17.734 1 96.69 223 ARG B CA 1
ATOM 5334 C C . ARG B 1 223 ? 30.984 5.559 -18.016 1 96.69 223 ARG B C 1
ATOM 5336 O O . ARG B 1 223 ? 31.625 6.109 -17.109 1 96.69 223 ARG B O 1
ATOM 5343 N N . ASN B 1 224 ? 30.938 6.07 -19.266 1 96.75 224 ASN B N 1
ATOM 5344 C CA . ASN B 1 224 ? 31.75 7.227 -19.625 1 96.75 224 ASN B CA 1
ATOM 5345 C C . ASN B 1 224 ? 30.891 8.477 -19.797 1 96.75 224 ASN B C 1
ATOM 5347 O O . ASN B 1 224 ? 31.344 9.477 -20.375 1 96.75 224 ASN B O 1
ATOM 5351 N N . ASP B 1 225 ? 29.703 8.438 -19.453 1 96.56 225 ASP B N 1
ATOM 5352 C CA . ASP B 1 225 ? 28.781 9.562 -19.516 1 96.56 225 ASP B CA 1
ATOM 5353 C C . ASP B 1 225 ? 28.594 10.203 -18.141 1 96.56 225 ASP B C 1
ATOM 5355 O O . ASP B 1 225 ? 27.906 9.648 -17.281 1 96.56 225 ASP B O 1
ATOM 5359 N N . ALA B 1 226 ? 29.109 11.375 -17.984 1 96.88 226 ALA B N 1
ATOM 5360 C CA . ALA B 1 226 ? 29.109 12.055 -16.688 1 96.88 226 ALA B CA 1
ATOM 5361 C C . ALA B 1 226 ? 27.688 12.312 -16.203 1 96.88 226 ALA B C 1
ATOM 5363 O O . ALA B 1 226 ? 27.391 12.18 -15.016 1 96.88 226 ALA B O 1
ATOM 5364 N N . ALA B 1 227 ? 26.875 12.68 -17.094 1 95.81 227 ALA B N 1
ATOM 5365 C CA . ALA B 1 227 ? 25.484 12.945 -16.75 1 95.81 227 ALA B CA 1
ATOM 5366 C C . ALA B 1 227 ? 24.781 11.672 -16.281 1 95.81 227 ALA B C 1
ATOM 5368 O O . ALA B 1 227 ? 24 11.695 -15.32 1 95.81 227 ALA B O 1
ATOM 5369 N N . ALA B 1 228 ? 25.094 10.594 -16.922 1 96.75 228 ALA B N 1
ATOM 5370 C CA . ALA B 1 228 ? 24.5 9.312 -16.547 1 96.75 228 ALA B CA 1
ATOM 5371 C C . ALA B 1 228 ? 25 8.859 -15.172 1 96.75 228 ALA B C 1
ATOM 5373 O O . ALA B 1 228 ? 24.219 8.352 -14.359 1 96.75 228 ALA B O 1
ATOM 5374 N N . GLN B 1 229 ? 26.25 9.055 -14.969 1 97.5 229 GLN B N 1
ATOM 5375 C CA . GLN B 1 229 ? 26.828 8.68 -13.68 1 97.5 229 GLN B CA 1
ATOM 5376 C C . GLN B 1 229 ? 26.219 9.484 -12.539 1 97.5 229 GLN B C 1
ATOM 5378 O O . GLN B 1 229 ? 25.953 8.945 -11.469 1 97.5 229 GLN B O 1
ATOM 5383 N N . ALA B 1 230 ? 25.969 10.727 -12.812 1 95.69 230 ALA B N 1
ATOM 5384 C CA . ALA B 1 230 ? 25.328 11.57 -11.812 1 95.69 230 ALA B CA 1
ATOM 5385 C C . ALA B 1 230 ? 23.891 11.117 -11.547 1 95.69 230 ALA B C 1
ATOM 5387 O O . ALA B 1 230 ? 23.453 11.094 -10.398 1 95.69 230 ALA B O 1
ATOM 5388 N N . PHE B 1 231 ? 23.25 10.742 -12.562 1 95.25 231 PHE B N 1
ATOM 5389 C CA . PHE B 1 231 ? 21.891 10.234 -12.445 1 95.25 231 PHE B CA 1
ATOM 5390 C C . PHE B 1 231 ? 21.859 8.961 -11.609 1 95.25 231 PHE B C 1
ATOM 5392 O O . PHE B 1 231 ? 21.031 8.82 -10.711 1 95.25 231 PHE B O 1
ATOM 5399 N N . ILE B 1 232 ? 22.75 8.086 -11.898 1 96.88 232 ILE B N 1
ATOM 5400 C CA . ILE B 1 232 ? 22.797 6.793 -11.227 1 96.88 232 ILE B CA 1
ATOM 5401 C C . ILE B 1 232 ? 23.062 7 -9.734 1 96.88 232 ILE B C 1
ATOM 5403 O O . ILE B 1 232 ? 22.453 6.34 -8.891 1 96.88 232 ILE B O 1
ATOM 5407 N N . ALA B 1 233 ? 23.859 7.98 -9.422 1 94.38 233 ALA B N 1
ATOM 5408 C CA . ALA B 1 233 ? 24.266 8.219 -8.039 1 94.38 233 ALA B CA 1
ATOM 5409 C C . ALA B 1 233 ? 23.172 8.969 -7.277 1 94.38 233 ALA B C 1
ATOM 5411 O O . ALA B 1 233 ? 22.953 8.711 -6.09 1 94.38 233 ALA B O 1
ATOM 5412 N N . ASN B 1 234 ? 22.438 9.812 -8.016 1 91.19 234 ASN B N 1
ATOM 5413 C CA . ASN B 1 234 ? 21.641 10.789 -7.27 1 91.19 234 ASN B CA 1
ATOM 5414 C C . ASN B 1 234 ? 20.156 10.594 -7.492 1 91.19 234 ASN B C 1
ATOM 5416 O O . ASN B 1 234 ? 19.328 11.062 -6.695 1 91.19 234 ASN B O 1
ATOM 5420 N N . VAL B 1 235 ? 19.766 9.969 -8.594 1 92.94 235 VAL B N 1
ATOM 5421 C CA . VAL B 1 235 ? 18.359 9.969 -8.977 1 92.94 235 VAL B CA 1
ATOM 5422 C C . VAL B 1 235 ? 17.828 8.539 -9.031 1 92.94 235 VAL B C 1
ATOM 5424 O O . VAL B 1 235 ? 16.734 8.25 -8.547 1 92.94 235 VAL B O 1
ATOM 5427 N N . LEU B 1 236 ? 18.672 7.617 -9.508 1 95.56 236 LEU B N 1
ATOM 5428 C CA . LEU B 1 236 ? 18.234 6.258 -9.781 1 95.56 236 LEU B CA 1
ATOM 5429 C C . LEU B 1 236 ? 17.766 5.566 -8.508 1 95.56 236 LEU B C 1
ATOM 5431 O O . LEU B 1 236 ? 16.75 4.859 -8.508 1 95.56 236 LEU B O 1
ATOM 5435 N N . PRO B 1 237 ? 18.422 5.773 -7.398 1 93.56 237 PRO B N 1
ATOM 5436 C CA . PRO B 1 237 ? 17.953 5.129 -6.172 1 93.56 237 PRO B CA 1
ATOM 5437 C C . PRO B 1 237 ? 16.516 5.535 -5.816 1 93.56 237 PRO B C 1
ATOM 5439 O O . PRO B 1 237 ? 15.703 4.68 -5.453 1 93.56 237 PRO B O 1
ATOM 5442 N N . ARG B 1 238 ? 16.172 6.777 -5.961 1 91.88 238 ARG B N 1
ATOM 5443 C CA . ARG B 1 238 ? 14.828 7.254 -5.684 1 91.88 238 ARG B CA 1
ATOM 5444 C C . ARG B 1 238 ? 13.828 6.676 -6.684 1 91.88 238 ARG B C 1
ATOM 5446 O O . ARG B 1 238 ? 12.688 6.379 -6.328 1 91.88 238 ARG B O 1
ATOM 5453 N N . CYS B 1 239 ? 14.297 6.531 -7.879 1 93.56 239 CYS B N 1
ATOM 5454 C CA . CYS B 1 239 ? 13.445 5.906 -8.891 1 93.56 239 CYS B CA 1
ATOM 5455 C C . CYS B 1 239 ? 13.094 4.477 -8.5 1 93.56 239 CYS B C 1
ATOM 5457 O O . CYS B 1 239 ? 11.945 4.059 -8.633 1 93.56 239 CYS B O 1
ATOM 5459 N N . LEU B 1 240 ? 14.055 3.82 -7.992 1 95.69 240 LEU B N 1
ATOM 5460 C CA . LEU B 1 240 ? 13.875 2.41 -7.664 1 95.69 240 LEU B CA 1
ATOM 5461 C C . LEU B 1 240 ? 13.016 2.248 -6.414 1 95.69 240 LEU B C 1
ATOM 5463 O O . LEU B 1 240 ? 12.406 1.194 -6.207 1 95.69 240 LEU B O 1
ATOM 5467 N N . ASP B 1 241 ? 12.914 3.291 -5.578 1 94.19 241 ASP B N 1
ATOM 5468 C CA . ASP B 1 241 ? 12.016 3.264 -4.426 1 94.19 241 ASP B CA 1
ATOM 5469 C C . ASP B 1 241 ? 10.57 3.039 -4.859 1 94.19 241 ASP B C 1
ATOM 5471 O O . ASP B 1 241 ? 9.758 2.52 -4.09 1 94.19 241 ASP B O 1
ATOM 5475 N N . ARG B 1 242 ? 10.25 3.354 -6.07 1 94.25 242 ARG B N 1
ATOM 5476 C CA . ARG B 1 242 ? 8.883 3.25 -6.559 1 94.25 242 ARG B CA 1
ATOM 5477 C C . ARG B 1 242 ? 8.422 1.797 -6.582 1 94.25 242 ARG B C 1
ATOM 5479 O O . ARG B 1 242 ? 7.219 1.521 -6.52 1 94.25 242 ARG B O 1
ATOM 5486 N N . VAL B 1 243 ? 9.359 0.943 -6.652 1 96.56 243 VAL B N 1
ATOM 5487 C CA . VAL B 1 243 ? 9.039 -0.476 -6.754 1 96.56 243 VAL B CA 1
ATOM 5488 C C . VAL B 1 243 ? 8.336 -0.941 -5.48 1 96.56 243 VAL B C 1
ATOM 5490 O O . VAL B 1 243 ? 7.461 -1.808 -5.527 1 96.56 243 VAL B O 1
ATOM 5493 N N . TYR B 1 244 ? 8.688 -0.269 -4.375 1 95.44 244 TYR B N 1
ATOM 5494 C CA . TYR B 1 244 ? 8.062 -0.615 -3.104 1 95.44 244 TYR B CA 1
ATOM 5495 C C . TYR B 1 244 ? 6.559 -0.362 -3.15 1 95.44 244 TYR B C 1
ATOM 5497 O O . TYR B 1 244 ? 5.789 -1.002 -2.428 1 95.44 244 TYR B O 1
ATOM 5505 N N . TYR B 1 245 ? 6.145 0.499 -4.02 1 95.25 245 TYR B N 1
ATOM 5506 C CA . TYR B 1 245 ? 4.73 0.848 -4.109 1 95.25 245 TYR B CA 1
ATOM 5507 C C . TYR B 1 245 ? 4.047 0.065 -5.227 1 95.25 245 TYR B C 1
ATOM 5509 O O . TYR B 1 245 ? 2.863 -0.267 -5.125 1 95.25 245 TYR B O 1
ATOM 5517 N N . MET B 1 246 ? 4.773 -0.292 -6.199 1 96.44 246 MET B N 1
ATOM 5518 C CA . MET B 1 246 ? 4.234 -0.962 -7.379 1 96.44 246 MET B CA 1
ATOM 5519 C C . MET B 1 246 ? 3.756 -2.369 -7.035 1 96.44 246 MET B C 1
ATOM 5521 O O . MET B 1 246 ? 2.812 -2.875 -7.645 1 96.44 246 MET B O 1
ATOM 5525 N N . VAL B 1 247 ? 4.359 -2.934 -6.07 1 94.75 247 VAL B N 1
ATOM 5526 C CA . VAL B 1 247 ? 4.062 -4.324 -5.742 1 94.75 247 VAL B CA 1
ATOM 5527 C C . VAL B 1 247 ? 2.818 -4.391 -4.859 1 94.75 247 VAL B C 1
ATOM 5529 O O . VAL B 1 247 ? 2.297 -5.473 -4.59 1 94.75 247 VAL B O 1
ATOM 5532 N N . ASN B 1 248 ? 2.266 -3.281 -4.496 1 95.19 248 ASN B N 1
ATOM 5533 C CA . ASN B 1 248 ? 1.085 -3.193 -3.643 1 95.19 248 ASN B CA 1
ATOM 5534 C C . ASN B 1 248 ? -0.185 -2.982 -4.461 1 95.19 248 ASN B C 1
ATOM 5536 O O . ASN B 1 248 ? -0.116 -2.684 -5.656 1 95.19 248 ASN B O 1
ATOM 5540 N N . PRO B 1 249 ? -1.354 -3.186 -3.781 1 96.75 249 PRO B N 1
ATOM 5541 C CA . PRO B 1 249 ? -2.604 -2.955 -4.508 1 96.75 249 PRO B CA 1
ATOM 5542 C C . PRO B 1 249 ? -2.699 -1.543 -5.086 1 96.75 249 PRO B C 1
ATOM 5544 O O . PRO B 1 249 ? -2.295 -0.578 -4.43 1 96.75 249 PRO B O 1
ATOM 5547 N N . SER B 1 250 ? -3.162 -1.471 -6.277 1 97.19 250 SER B N 1
ATOM 5548 C CA . SER B 1 250 ? -3.248 -0.205 -7 1 97.19 250 SER B CA 1
ATOM 5549 C C . SER B 1 250 ? -4.578 0.495 -6.73 1 97.19 250 SER B C 1
ATOM 5551 O O . SER B 1 250 ? -5.621 -0.155 -6.641 1 97.19 250 SER B O 1
ATOM 5553 N N . ALA B 1 251 ? -4.504 1.81 -6.664 1 94.88 251 ALA B N 1
ATOM 5554 C CA . ALA B 1 251 ? -5.711 2.629 -6.594 1 94.88 251 ALA B CA 1
ATOM 5555 C C . ALA B 1 251 ? -6.266 2.904 -7.988 1 94.88 251 ALA B C 1
ATOM 5557 O O . ALA B 1 251 ? -7.418 3.324 -8.133 1 94.88 251 ALA B O 1
ATOM 5558 N N . VAL B 1 252 ? -5.488 2.648 -8.984 1 95.12 252 VAL B N 1
ATOM 5559 C CA . VAL B 1 252 ? -5.82 3.105 -10.328 1 95.12 252 VAL B CA 1
ATOM 5560 C C . VAL B 1 252 ? -6.176 1.91 -11.211 1 95.12 252 VAL B C 1
ATOM 5562 O O . VAL B 1 252 ? -7.156 1.95 -11.953 1 95.12 252 VAL B O 1
ATOM 5565 N N . HIS B 1 253 ? -5.41 0.867 -11.086 1 97.25 253 HIS B N 1
ATOM 5566 C CA . HIS B 1 253 ? -5.602 -0.311 -11.922 1 97.25 253 HIS B CA 1
ATOM 5567 C C . HIS B 1 253 ? -6.348 -1.407 -11.164 1 97.25 253 HIS B C 1
ATOM 5569 O O . HIS B 1 253 ? -6.273 -1.484 -9.938 1 97.25 253 HIS B O 1
ATOM 5575 N N . ARG B 1 254 ? -7.074 -2.254 -11.969 1 97.44 254 ARG B N 1
ATOM 5576 C CA . ARG B 1 254 ? -7.77 -3.395 -11.383 1 97.44 254 ARG B CA 1
ATOM 5577 C C . ARG B 1 254 ? -6.781 -4.355 -10.727 1 97.44 254 ARG B C 1
ATOM 5579 O O . ARG B 1 254 ? -5.785 -4.742 -11.336 1 97.44 254 ARG B O 1
ATOM 5586 N N . ASN B 1 255 ? -7.098 -4.656 -9.453 1 98.19 255 ASN B N 1
ATOM 5587 C CA . ASN B 1 255 ? -6.289 -5.625 -8.727 1 98.19 255 ASN B CA 1
ATOM 5588 C C . ASN B 1 255 ? -6.883 -7.027 -8.812 1 98.19 255 ASN B C 1
ATOM 5590 O O . ASN B 1 255 ? -8.094 -7.184 -8.969 1 98.19 255 ASN B O 1
ATOM 5594 N N . VAL B 1 256 ? -6.031 -8.039 -8.734 1 98.69 256 VAL B N 1
ATOM 5595 C CA . VAL B 1 256 ? -6.414 -9.445 -8.664 1 98.69 256 VAL B CA 1
ATOM 5596 C C . VAL B 1 256 ? -5.453 -10.195 -7.75 1 98.69 256 VAL B C 1
ATOM 5598 O O . VAL B 1 256 ? -4.457 -9.641 -7.293 1 98.69 256 VAL B O 1
ATOM 5601 N N . PHE B 1 257 ? -5.805 -11.406 -7.441 1 98.56 257 PHE B N 1
ATOM 5602 C CA . PHE B 1 257 ? -4.898 -12.305 -6.738 1 98.56 257 PHE B CA 1
ATOM 5603 C C . PHE B 1 257 ? -3.758 -12.742 -7.648 1 98.56 257 PHE B C 1
ATOM 5605 O O . PHE B 1 257 ? -3.994 -13.258 -8.742 1 98.56 257 PHE B O 1
ATOM 5612 N N . LEU B 1 258 ? -2.518 -12.523 -7.16 1 98.56 258 LEU B N 1
ATOM 5613 C CA . LEU B 1 258 ? -1.331 -12.789 -7.969 1 98.56 258 LEU B CA 1
ATOM 5614 C C . LEU B 1 258 ? -0.567 -13.992 -7.441 1 98.56 258 LEU B C 1
ATOM 5616 O O . LEU B 1 258 ? -0.553 -14.242 -6.234 1 98.56 258 LEU B O 1
ATOM 5620 N N . HIS B 1 259 ? 0.142 -14.641 -8.328 1 98.06 259 HIS B N 1
ATOM 5621 C CA . HIS B 1 259 ? 1.14 -15.633 -7.941 1 98.06 259 HIS B CA 1
ATOM 5622 C C . HIS B 1 259 ? 2.402 -14.961 -7.406 1 98.06 259 HIS B C 1
ATOM 5624 O O . HIS B 1 259 ? 2.936 -15.367 -6.371 1 98.06 259 HIS B O 1
ATOM 5630 N N . ARG B 1 260 ? 2.902 -13.93 -8.141 1 96.81 260 ARG B N 1
ATOM 5631 C CA . ARG B 1 260 ? 3.969 -13 -7.773 1 96.81 260 ARG B CA 1
ATOM 5632 C C . ARG B 1 260 ? 5.332 -13.672 -7.859 1 96.81 260 ARG B C 1
ATOM 5634 O O . ARG B 1 260 ? 6.34 -13.102 -7.438 1 96.81 260 ARG B O 1
ATOM 5641 N N . ASP B 1 261 ? 5.441 -14.867 -8.336 1 94.12 261 ASP B N 1
ATOM 5642 C CA . ASP B 1 261 ? 6.719 -15.547 -8.555 1 94.12 261 ASP B CA 1
ATOM 5643 C C . ASP B 1 261 ? 6.629 -16.516 -9.734 1 94.12 261 ASP B C 1
ATOM 5645 O O . ASP B 1 261 ? 6.984 -17.688 -9.602 1 94.12 261 ASP B O 1
ATOM 5649 N N . ALA B 1 262 ? 6.172 -15.992 -10.828 1 95.12 262 ALA B N 1
ATOM 5650 C CA . ALA B 1 262 ? 5.91 -16.781 -12.023 1 95.12 262 ALA B CA 1
ATOM 5651 C C . ALA B 1 262 ? 7.191 -17.016 -12.82 1 95.12 262 ALA B C 1
ATOM 5653 O O . ALA B 1 262 ? 7.352 -16.469 -13.914 1 95.12 262 ALA B O 1
ATOM 5654 N N . TRP B 1 263 ? 8.039 -17.797 -12.375 1 92.5 263 TRP B N 1
ATOM 5655 C CA . TRP B 1 263 ? 9.211 -18.219 -13.141 1 92.5 263 TRP B CA 1
ATOM 5656 C C . TRP B 1 263 ? 9.195 -19.734 -13.375 1 92.5 263 TRP B C 1
ATOM 5658 O O . TRP B 1 263 ? 8.406 -20.453 -12.758 1 92.5 263 TRP B O 1
ATOM 5668 N N . SER B 1 264 ? 9.953 -20.219 -14.227 1 92.31 264 SER B N 1
ATOM 5669 C CA . SER B 1 264 ? 9.875 -21.578 -14.75 1 92.31 264 SER B CA 1
ATOM 5670 C C . SER B 1 264 ? 10.102 -22.609 -13.656 1 92.31 264 SER B C 1
ATOM 5672 O O . SER B 1 264 ? 9.617 -23.734 -13.742 1 92.31 264 SER B O 1
ATOM 5674 N N . GLY B 1 265 ? 10.742 -22.25 -12.57 1 89.31 265 GLY B N 1
ATOM 5675 C CA . GLY B 1 265 ? 10.953 -23.156 -11.453 1 89.31 265 GLY B CA 1
ATOM 5676 C C . GLY B 1 265 ? 9.695 -23.422 -10.648 1 89.31 265 GLY B C 1
ATOM 5677 O O . GLY B 1 265 ? 9.641 -24.375 -9.859 1 89.31 265 GLY B O 1
ATOM 5678 N N . ASN B 1 266 ? 8.68 -22.672 -10.852 1 92.62 266 ASN B N 1
ATOM 5679 C CA . ASN B 1 266 ? 7.453 -22.781 -10.078 1 92.62 266 ASN B CA 1
ATOM 5680 C C . ASN B 1 266 ? 6.273 -23.203 -10.953 1 92.62 266 ASN B C 1
ATOM 5682 O O . ASN B 1 266 ? 5.125 -22.875 -10.641 1 92.62 266 ASN B O 1
ATOM 5686 N N . VAL B 1 267 ? 6.648 -23.875 -12.07 1 95.12 267 VAL B N 1
ATOM 5687 C CA . VAL B 1 267 ? 5.598 -24.281 -12.992 1 95.12 267 VAL B CA 1
ATOM 5688 C C . VAL B 1 267 ? 5.828 -25.719 -13.445 1 95.12 267 VAL B C 1
ATOM 5690 O O . VAL B 1 267 ? 6.969 -26.156 -13.625 1 95.12 267 VAL B O 1
ATOM 5693 N N . PHE B 1 268 ? 4.758 -26.453 -13.602 1 96.19 268 PHE B N 1
ATOM 5694 C CA . PHE B 1 268 ? 4.773 -27.797 -14.172 1 96.19 268 PHE B CA 1
ATOM 5695 C C . PHE B 1 268 ? 3.998 -27.828 -15.484 1 96.19 268 PHE B C 1
ATOM 5697 O O . PHE B 1 268 ? 2.896 -27.281 -15.578 1 96.19 268 PHE B O 1
ATOM 5704 N N . TYR B 1 269 ? 4.562 -28.453 -16.438 1 96.75 269 TYR B N 1
ATOM 5705 C CA . TYR B 1 269 ? 3.941 -28.547 -17.75 1 96.75 269 TYR B CA 1
ATOM 5706 C C . TYR B 1 269 ? 3.332 -29.938 -17.969 1 96.75 269 TYR B C 1
ATOM 5708 O O . TYR B 1 269 ? 3.84 -30.938 -17.453 1 96.75 269 TYR B O 1
ATOM 5716 N N . HIS B 1 270 ? 2.254 -29.906 -18.703 1 96.12 270 HIS B N 1
ATOM 5717 C CA . HIS B 1 270 ? 1.679 -31.188 -19.078 1 96.12 270 HIS B CA 1
ATOM 5718 C C . HIS B 1 270 ? 2.67 -32 -19.891 1 96.12 270 HIS B C 1
ATOM 5720 O O . HIS B 1 270 ? 3.252 -31.516 -20.859 1 96.12 270 HIS B O 1
ATOM 5726 N N . ARG B 1 271 ? 2.783 -33.25 -19.609 1 95.06 271 ARG B N 1
ATOM 5727 C CA . ARG B 1 271 ? 3.82 -34.094 -20.203 1 95.06 271 ARG B CA 1
ATOM 5728 C C . ARG B 1 271 ? 3.543 -34.344 -21.688 1 95.06 271 ARG B C 1
ATOM 5730 O O . ARG B 1 271 ? 4.453 -34.312 -22.516 1 95.06 271 ARG B O 1
ATOM 5737 N N . GLN B 1 272 ? 2.299 -34.562 -21.984 1 94 272 GLN B N 1
ATOM 5738 C CA . GLN B 1 272 ? 1.934 -35 -23.344 1 94 272 GLN B CA 1
ATOM 5739 C C . GLN B 1 272 ? 1.596 -33.812 -24.219 1 94 272 GLN B C 1
ATOM 5741 O O . GLN B 1 272 ? 1.81 -33.844 -25.438 1 94 272 GLN B O 1
ATOM 5746 N N . ARG B 1 273 ? 1.057 -32.781 -23.594 1 93.62 273 ARG B N 1
ATOM 5747 C CA . ARG B 1 273 ? 0.63 -31.594 -24.344 1 93.62 273 ARG B CA 1
ATOM 5748 C C . ARG B 1 273 ? 1.159 -30.312 -23.688 1 93.62 273 ARG B C 1
ATOM 5750 O O . ARG B 1 273 ? 0.383 -29.438 -23.328 1 93.62 273 ARG B O 1
ATOM 5757 N N . PRO B 1 274 ? 2.467 -30.141 -23.625 1 91 274 PRO B N 1
ATOM 5758 C CA . PRO B 1 274 ? 3.088 -29.062 -22.859 1 91 274 PRO B CA 1
ATOM 5759 C C . PRO B 1 274 ? 2.797 -27.688 -23.438 1 91 274 PRO B C 1
ATOM 5761 O O . PRO B 1 274 ? 2.814 -26.688 -22.703 1 91 274 PRO B O 1
ATOM 5764 N N . ASP B 1 275 ? 2.426 -27.594 -24.734 1 88.69 275 ASP B N 1
ATOM 5765 C CA . ASP B 1 275 ? 2.238 -26.281 -25.359 1 88.69 275 ASP B CA 1
ATOM 5766 C C . ASP B 1 275 ? 0.755 -25.969 -25.547 1 88.69 275 ASP B C 1
ATOM 5768 O O . ASP B 1 275 ? 0.394 -24.875 -25.953 1 88.69 275 ASP B O 1
ATOM 5772 N N . GLU B 1 276 ? -0.058 -26.953 -25.203 1 87.94 276 GLU B N 1
ATOM 5773 C CA . GLU B 1 276 ? -1.468 -26.812 -25.547 1 87.94 276 GLU B CA 1
ATOM 5774 C C . GLU B 1 276 ? -2.324 -26.578 -24.312 1 87.94 276 GLU B C 1
ATOM 5776 O O . GLU B 1 276 ? -3.324 -25.859 -24.359 1 87.94 276 GLU B O 1
ATOM 5781 N N . VAL B 1 277 ? -1.825 -27.25 -23.312 1 91.94 277 VAL B N 1
ATOM 5782 C CA . VAL B 1 277 ? -2.629 -27.219 -22.094 1 91.94 277 VAL B CA 1
ATOM 5783 C C . VAL B 1 277 ? -2.012 -26.25 -21.094 1 91.94 277 VAL B C 1
ATOM 5785 O O . VAL B 1 277 ? -0.8 -26.016 -21.109 1 91.94 277 VAL B O 1
ATOM 5788 N N . CYS B 1 278 ? -2.848 -25.75 -20.266 1 93.25 278 CYS B N 1
ATOM 5789 C CA . CYS B 1 278 ? -2.43 -24.875 -19.188 1 93.25 278 CYS B CA 1
ATOM 5790 C C . CYS B 1 278 ? -1.419 -25.562 -18.281 1 93.25 278 CYS B C 1
ATOM 5792 O O . CYS B 1 278 ? -1.551 -26.75 -17.984 1 93.25 278 CYS B O 1
ATOM 5794 N N . CYS B 1 279 ? -0.397 -24.828 -17.906 1 97 279 CYS B N 1
ATOM 5795 C CA . CYS B 1 279 ? 0.523 -25.391 -16.922 1 97 279 CYS B CA 1
ATOM 5796 C C . CYS B 1 279 ? -0.046 -25.281 -15.516 1 97 279 CYS B C 1
ATOM 5798 O O . CYS B 1 279 ? -1.092 -24.656 -15.312 1 97 279 CYS B O 1
ATOM 5800 N N . ALA B 1 280 ? 0.608 -25.953 -14.578 1 97.19 280 ALA B N 1
ATOM 5801 C CA . ALA B 1 280 ? 0.234 -25.875 -13.172 1 97.19 280 ALA B CA 1
ATOM 5802 C C . ALA B 1 280 ? 1.219 -25.016 -12.383 1 97.19 280 ALA B C 1
ATOM 5804 O O . ALA B 1 280 ? 2.43 -25.234 -12.438 1 97.19 280 ALA B O 1
ATOM 5805 N N . LEU B 1 281 ? 0.682 -23.984 -11.727 1 97.31 281 LEU B N 1
ATOM 5806 C CA . LEU B 1 281 ? 1.487 -23.109 -10.883 1 97.31 281 LEU B CA 1
ATOM 5807 C C . LEU B 1 281 ? 1.647 -23.703 -9.484 1 97.31 281 LEU B C 1
ATOM 5809 O O . LEU B 1 281 ? 0.699 -24.266 -8.938 1 97.31 281 LEU B O 1
ATOM 5813 N N . VAL B 1 282 ? 2.857 -23.578 -8.93 1 94.38 282 VAL B N 1
ATOM 5814 C CA . VAL B 1 282 ? 3.117 -24.031 -7.57 1 94.38 282 VAL B CA 1
ATOM 5815 C C . VAL B 1 282 ? 3.852 -22.938 -6.793 1 94.38 282 VAL B C 1
ATOM 5817 O O . VAL B 1 282 ? 4.211 -21.906 -7.359 1 94.38 282 VAL B O 1
ATOM 5820 N N . ASP B 1 283 ? 3.941 -23.031 -5.492 1 92.12 283 ASP B N 1
ATOM 5821 C CA . ASP B 1 283 ? 4.703 -22.156 -4.609 1 92.12 283 ASP B CA 1
ATOM 5822 C C . ASP B 1 283 ? 4.102 -20.766 -4.57 1 92.12 283 ASP B C 1
ATOM 5824 O O . ASP B 1 283 ? 4.703 -19.812 -5.074 1 92.12 283 ASP B O 1
ATOM 5828 N N . PHE B 1 284 ? 3.025 -20.594 -3.85 1 95.25 284 PHE B N 1
ATOM 5829 C CA . PHE B 1 284 ? 2.289 -19.344 -3.732 1 95.25 284 PHE B CA 1
ATOM 5830 C C . PHE B 1 284 ? 2.742 -18.547 -2.508 1 95.25 284 PHE B C 1
ATOM 5832 O O . PHE B 1 284 ? 1.956 -17.812 -1.907 1 95.25 284 PHE B O 1
ATOM 5839 N N . GLN B 1 285 ? 3.939 -18.719 -2.156 1 91 285 GLN B N 1
ATOM 5840 C CA . GLN B 1 285 ? 4.422 -18.125 -0.919 1 91 285 GLN B CA 1
ATOM 5841 C C . GLN B 1 285 ? 4.523 -16.609 -1.048 1 91 285 GLN B C 1
ATOM 5843 O O . GLN B 1 285 ? 4.453 -15.883 -0.049 1 91 285 GLN B O 1
ATOM 5848 N N . LEU B 1 286 ? 4.652 -16.141 -2.258 1 93.06 286 LEU B N 1
ATOM 5849 C CA . LEU B 1 286 ? 4.836 -14.703 -2.441 1 93.06 286 LEU B CA 1
ATOM 5850 C C . LEU B 1 286 ? 3.584 -14.062 -3.033 1 93.06 286 LEU B C 1
ATOM 5852 O O . LEU B 1 286 ? 3.617 -12.914 -3.477 1 93.06 286 LEU B O 1
ATOM 5856 N N . CYS B 1 287 ? 2.502 -14.805 -3.072 1 96.5 287 CYS B N 1
ATOM 5857 C CA . CYS B 1 287 ? 1.264 -14.297 -3.648 1 96.5 287 CYS B CA 1
ATOM 5858 C C . CYS B 1 287 ? 0.885 -12.953 -3.033 1 96.5 287 CYS B C 1
ATOM 5860 O O . CYS B 1 287 ? 1.261 -12.664 -1.897 1 96.5 287 CYS B O 1
ATOM 5862 N N . ARG B 1 288 ? 0.197 -12.18 -3.855 1 96.56 288 ARG B N 1
ATOM 5863 C CA . ARG B 1 288 ? -0.2 -10.82 -3.492 1 96.56 288 ARG B CA 1
ATOM 5864 C C . ARG B 1 288 ? -1.533 -10.453 -4.133 1 96.56 288 ARG B C 1
ATOM 5866 O O . ARG B 1 288 ? -2.086 -11.227 -4.918 1 96.56 288 ARG B O 1
ATOM 5873 N N . TYR B 1 289 ? -2.061 -9.367 -3.658 1 98 289 TYR B N 1
ATOM 5874 C CA . TYR B 1 289 ? -3.174 -8.695 -4.312 1 98 289 TYR B CA 1
ATOM 5875 C C . TYR B 1 289 ? -2.713 -7.402 -4.98 1 98 289 TYR B C 1
ATOM 5877 O O . TYR B 1 289 ? -2.293 -6.461 -4.301 1 98 289 TYR B O 1
ATOM 5885 N N . ALA B 1 290 ? -2.678 -7.375 -6.309 1 98.31 290 ALA B N 1
ATOM 5886 C CA . ALA B 1 290 ? -2.182 -6.262 -7.113 1 98.31 290 ALA B CA 1
ATOM 5887 C C . ALA B 1 290 ? -2.59 -6.414 -8.578 1 98.31 290 ALA B C 1
ATOM 5889 O O . ALA B 1 290 ? -3.293 -7.363 -8.938 1 98.31 290 ALA B O 1
ATOM 5890 N N . PRO B 1 291 ? -2.248 -5.5 -9.445 1 98.5 291 PRO B N 1
ATOM 5891 C CA . PRO B 1 291 ? -2.641 -5.613 -10.852 1 98.5 291 PRO B CA 1
ATOM 5892 C C . PRO B 1 291 ? -2.027 -6.828 -11.539 1 98.5 291 PRO B C 1
ATOM 5894 O O . PRO B 1 291 ? -0.861 -7.156 -11.305 1 98.5 291 PRO B O 1
ATOM 5897 N N . PRO B 1 292 ? -2.75 -7.457 -12.391 1 98.69 292 PRO B N 1
ATOM 5898 C CA . PRO B 1 292 ? -2.25 -8.664 -13.055 1 98.69 292 PRO B CA 1
ATOM 5899 C C . PRO B 1 292 ? -1.021 -8.383 -13.922 1 98.69 292 PRO B C 1
ATOM 5901 O O . PRO B 1 292 ? -0.275 -9.312 -14.25 1 98.69 292 PRO B O 1
ATOM 5904 N N . ALA B 1 293 ? -0.811 -7.137 -14.25 1 98.62 293 ALA B N 1
ATOM 5905 C CA . ALA B 1 293 ? 0.377 -6.758 -15.008 1 98.62 293 ALA B CA 1
ATOM 5906 C C . ALA B 1 293 ? 1.649 -7.23 -14.312 1 98.62 293 ALA B C 1
ATOM 5908 O O . ALA B 1 293 ? 2.635 -7.574 -14.969 1 98.62 293 ALA B O 1
ATOM 5909 N N . ILE B 1 294 ? 1.621 -7.312 -13.031 1 98.5 294 ILE B N 1
ATOM 5910 C CA . ILE B 1 294 ? 2.789 -7.703 -12.25 1 98.5 294 ILE B CA 1
ATOM 5911 C C . ILE B 1 294 ? 3.189 -9.133 -12.594 1 98.5 294 ILE B C 1
ATOM 5913 O O . ILE B 1 294 ? 4.352 -9.398 -12.906 1 98.5 294 ILE B O 1
ATOM 5917 N N . ASP B 1 295 ? 2.219 -10.008 -12.602 1 98.69 295 ASP B N 1
ATOM 5918 C CA . ASP B 1 295 ? 2.5 -11.406 -12.938 1 98.69 295 ASP B CA 1
ATOM 5919 C C . ASP B 1 295 ? 2.957 -11.539 -14.391 1 98.69 295 ASP B C 1
ATOM 5921 O O . ASP B 1 295 ? 3.85 -12.328 -14.695 1 98.69 295 ASP B O 1
ATOM 5925 N N . PHE B 1 296 ? 2.344 -10.82 -15.25 1 98.56 296 PHE B N 1
ATOM 5926 C CA . PHE B 1 296 ? 2.736 -10.867 -16.656 1 98.56 296 PHE B CA 1
ATOM 5927 C C . PHE B 1 296 ? 4.18 -10.414 -16.828 1 98.56 296 PHE B C 1
ATOM 5929 O O . PHE B 1 296 ? 4.957 -11.047 -17.547 1 98.56 296 PHE B O 1
ATOM 5936 N N . LEU B 1 297 ? 4.488 -9.305 -16.219 1 98.06 297 LEU B N 1
ATOM 5937 C CA . LEU B 1 297 ? 5.848 -8.781 -16.281 1 98.06 297 LEU B CA 1
ATOM 5938 C C . LEU B 1 297 ? 6.844 -9.789 -15.711 1 98.06 297 LEU B C 1
ATOM 5940 O O . LEU B 1 297 ? 7.898 -10.023 -16.312 1 98.06 297 LEU B O 1
ATOM 5944 N N . MET B 1 298 ? 6.5 -10.383 -14.656 1 97.44 298 MET B N 1
ATOM 5945 C CA . MET B 1 298 ? 7.387 -11.375 -14.062 1 97.44 298 MET B CA 1
ATOM 5946 C C . MET B 1 298 ? 7.586 -12.562 -14.992 1 97.44 298 MET B C 1
ATOM 5948 O O . MET B 1 298 ? 8.719 -13 -15.219 1 97.44 298 MET B O 1
ATOM 5952 N N . ALA B 1 299 ? 6.504 -13.016 -15.508 1 97.88 299 ALA B N 1
ATOM 5953 C CA . ALA B 1 299 ? 6.59 -14.141 -16.438 1 97.88 299 ALA B CA 1
ATOM 5954 C C . ALA B 1 299 ? 7.477 -13.797 -17.625 1 97.88 299 ALA B C 1
ATOM 5956 O O . ALA B 1 299 ? 8.281 -14.625 -18.062 1 97.88 299 ALA B O 1
ATOM 5957 N N . SER B 1 300 ? 7.348 -12.602 -18.078 1 97.19 300 SER B N 1
ATOM 5958 C CA . SER B 1 300 ? 8.086 -12.164 -19.25 1 97.19 300 SER B CA 1
ATOM 5959 C C . SER B 1 300 ? 9.562 -11.93 -18.922 1 97.19 300 SER B C 1
ATOM 5961 O O . SER B 1 300 ? 10.445 -12.445 -19.609 1 97.19 300 SER B O 1
ATOM 5963 N N . TYR B 1 301 ? 9.844 -11.227 -17.906 1 96.62 301 TYR B N 1
ATOM 5964 C CA . TYR B 1 301 ? 11.195 -10.805 -17.578 1 96.62 301 TYR B CA 1
ATOM 5965 C C . TYR B 1 301 ? 12.023 -11.969 -17.047 1 96.62 301 TYR B C 1
ATOM 5967 O O . TYR B 1 301 ? 13.211 -12.094 -17.344 1 96.62 301 TYR B O 1
ATOM 5975 N N . LEU B 1 302 ? 11.406 -12.836 -16.297 1 95.5 302 LEU B N 1
ATOM 5976 C CA . LEU B 1 302 ? 12.172 -13.867 -15.609 1 95.5 302 LEU B CA 1
ATOM 5977 C C . LEU B 1 302 ? 12.414 -15.062 -16.531 1 95.5 302 LEU B C 1
ATOM 5979 O O . LEU B 1 302 ? 13.336 -15.852 -16.297 1 95.5 302 LEU B O 1
ATOM 5983 N N . ASN B 1 303 ? 11.57 -15.172 -17.562 1 96.31 303 ASN B N 1
ATOM 5984 C CA . ASN B 1 303 ? 11.617 -16.438 -18.281 1 96.31 303 ASN B CA 1
ATOM 5985 C C . ASN B 1 303 ? 12.086 -16.25 -19.719 1 96.31 303 ASN B C 1
ATOM 5987 O O . ASN B 1 303 ? 12.414 -17.219 -20.406 1 96.31 303 ASN B O 1
ATOM 5991 N N . VAL B 1 304 ? 12.141 -15.016 -20.188 1 95.88 304 VAL B N 1
ATOM 5992 C CA . VAL B 1 304 ? 12.516 -14.773 -21.578 1 95.88 304 VAL B CA 1
ATOM 5993 C C . VAL B 1 304 ? 13.82 -13.977 -21.625 1 95.88 304 VAL B C 1
ATOM 5995 O 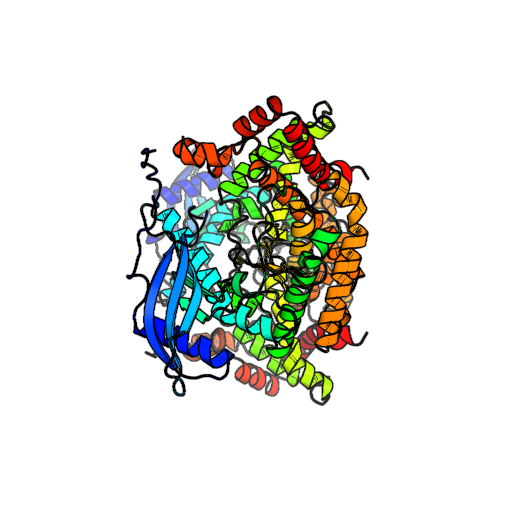O . VAL B 1 304 ? 14.016 -13.047 -20.844 1 95.88 304 VAL B O 1
ATOM 5998 N N . ALA B 1 305 ? 14.68 -14.406 -22.547 1 93.19 305 ALA B N 1
ATOM 5999 C CA . ALA B 1 305 ? 15.922 -13.664 -22.734 1 93.19 305 ALA B CA 1
ATOM 6000 C C . ALA B 1 305 ? 15.641 -12.211 -23.109 1 93.19 305 ALA B C 1
ATOM 6002 O O . ALA B 1 305 ? 14.742 -11.93 -23.906 1 93.19 305 ALA B O 1
ATOM 6003 N N . PRO B 1 306 ? 16.406 -11.273 -22.562 1 90.56 306 PRO B N 1
ATOM 6004 C CA . PRO B 1 306 ? 16.141 -9.852 -22.781 1 90.56 306 PRO B CA 1
ATOM 6005 C C . PRO B 1 306 ? 16.047 -9.5 -24.266 1 90.56 306 PRO B C 1
ATOM 6007 O O . PRO B 1 306 ? 15.133 -8.781 -24.672 1 90.56 306 PRO B O 1
ATOM 6010 N N . ARG B 1 307 ? 16.812 -10 -25.109 1 85.12 307 ARG B N 1
ATOM 6011 C CA . ARG B 1 307 ? 16.844 -9.664 -26.531 1 85.12 307 ARG B CA 1
ATOM 6012 C C . ARG B 1 307 ? 15.617 -10.211 -27.25 1 85.12 307 ARG B C 1
ATOM 6014 O O . ARG B 1 307 ? 15.102 -9.578 -28.172 1 85.12 307 ARG B O 1
ATOM 6021 N N . GLU B 1 308 ? 15.156 -11.289 -26.781 1 92.38 308 GLU B N 1
ATOM 6022 C CA . GLU B 1 308 ? 13.992 -11.922 -27.391 1 92.38 308 GLU B CA 1
ATOM 6023 C C . GLU B 1 308 ? 12.688 -11.344 -26.844 1 92.38 308 GLU B C 1
ATOM 6025 O O . GLU B 1 308 ? 11.656 -11.383 -27.516 1 92.38 308 GLU B O 1
ATOM 6030 N N . ARG B 1 309 ? 12.742 -10.867 -25.672 1 94.31 309 ARG B N 1
ATOM 6031 C CA . ARG B 1 309 ? 11.555 -10.391 -24.969 1 94.31 309 ARG B CA 1
ATOM 6032 C C . ARG B 1 309 ? 10.875 -9.266 -25.734 1 94.31 309 ARG B C 1
ATOM 6034 O O . ARG B 1 309 ? 9.648 -9.242 -25.875 1 94.31 309 ARG B O 1
ATOM 6041 N N . LYS B 1 310 ? 11.648 -8.367 -26.25 1 88.25 310 LYS B N 1
ATOM 6042 C CA . LYS B 1 310 ? 11.109 -7.234 -26.984 1 88.25 310 LYS B CA 1
ATOM 6043 C C . LYS B 1 310 ? 10.383 -7.699 -28.25 1 88.25 310 LYS B C 1
ATOM 6045 O O . LYS B 1 310 ? 9.336 -7.152 -28.594 1 88.25 310 LYS B O 1
ATOM 6050 N N . GLN B 1 311 ? 10.867 -8.727 -28.828 1 91 311 GLN B N 1
ATOM 6051 C CA . GLN B 1 311 ? 10.297 -9.234 -30.062 1 91 311 GLN B CA 1
ATOM 6052 C C . GLN B 1 311 ? 8.977 -9.953 -29.812 1 91 311 GLN B C 1
ATOM 6054 O O . GLN B 1 311 ? 8.078 -9.93 -30.656 1 91 311 GLN B O 1
ATOM 6059 N N . MET B 1 312 ? 8.883 -10.508 -28.688 1 93.5 312 MET B N 1
ATOM 6060 C CA . MET B 1 312 ? 7.73 -11.359 -28.422 1 93.5 312 MET B CA 1
ATOM 6061 C C . MET B 1 312 ? 6.695 -10.625 -27.578 1 93.5 312 MET B C 1
ATOM 6063 O O . MET B 1 312 ? 5.586 -11.117 -27.375 1 93.5 312 MET B O 1
ATOM 6067 N N . GLN B 1 313 ? 6.988 -9.492 -27.125 1 92 313 GLN B N 1
ATOM 6068 C CA . GLN B 1 313 ? 6.215 -8.828 -26.078 1 92 313 GLN B CA 1
ATOM 6069 C C . GLN B 1 313 ? 4.762 -8.641 -26.516 1 92 313 GLN B C 1
ATOM 6071 O O . GLN B 1 313 ? 3.84 -9.008 -25.781 1 92 313 GLN B O 1
ATOM 6076 N N . GLN B 1 314 ? 4.559 -8.094 -27.672 1 94.19 314 GLN B N 1
ATOM 6077 C CA . GLN B 1 314 ? 3.207 -7.793 -28.125 1 94.19 314 GLN B CA 1
ATOM 6078 C C . GLN B 1 314 ? 2.408 -9.07 -28.375 1 94.19 314 GLN B C 1
ATOM 6080 O O . GLN B 1 314 ? 1.21 -9.125 -28.078 1 94.19 314 GLN B O 1
ATOM 6085 N N . ARG B 1 315 ? 3.062 -10.07 -28.922 1 96.5 315 ARG B N 1
ATOM 6086 C CA . ARG B 1 315 ? 2.385 -11.336 -29.172 1 96.5 315 ARG B CA 1
ATOM 6087 C C . ARG B 1 315 ? 1.993 -12.016 -27.859 1 96.5 315 ARG B C 1
ATOM 6089 O O . ARG B 1 315 ? 0.883 -12.539 -27.734 1 96.5 315 ARG B O 1
ATOM 6096 N N . ASN B 1 316 ? 2.865 -11.992 -26.953 1 97.06 316 ASN B N 1
ATOM 6097 C CA . ASN B 1 316 ? 2.588 -12.586 -25.656 1 97.06 316 ASN B CA 1
ATOM 6098 C C . ASN B 1 316 ? 1.498 -11.812 -24.906 1 97.06 316 ASN B C 1
ATOM 6100 O O . ASN B 1 316 ? 0.649 -12.414 -24.25 1 97.06 316 ASN B O 1
ATOM 6104 N N . LEU B 1 317 ? 1.532 -10.523 -25.031 1 97.88 317 LEU B N 1
ATOM 6105 C CA . LEU B 1 317 ? 0.513 -9.68 -24.422 1 97.88 317 LEU B CA 1
ATOM 6106 C C . LEU B 1 317 ? -0.868 -10 -24.984 1 97.88 317 LEU B C 1
ATOM 6108 O O . LEU B 1 317 ? -1.827 -10.172 -24.234 1 97.88 317 LEU B O 1
ATOM 6112 N N . SER B 1 318 ? -0.948 -10.062 -26.266 1 97.75 318 SER B N 1
ATOM 6113 C CA . SER B 1 318 ? -2.213 -10.375 -26.922 1 97.75 318 SER B CA 1
ATOM 6114 C C . SER B 1 318 ? -2.719 -11.758 -26.531 1 97.75 318 SER B C 1
ATOM 6116 O O . SER B 1 318 ? -3.91 -11.938 -26.266 1 97.75 318 SER B O 1
ATOM 6118 N N . TYR B 1 319 ? -1.812 -12.641 -26.516 1 97.88 319 TYR B N 1
ATOM 6119 C CA . TYR B 1 319 ? -2.195 -14 -26.156 1 97.88 319 TYR B CA 1
ATOM 6120 C C . TYR B 1 319 ? -2.754 -14.055 -24.734 1 97.88 319 TYR B C 1
ATOM 6122 O O . TYR B 1 319 ? -3.838 -14.594 -24.516 1 97.88 319 TYR B O 1
ATOM 6130 N N . TYR B 1 320 ? -2.006 -13.57 -23.812 1 98.44 320 TYR B N 1
ATOM 6131 C CA . TYR B 1 320 ? -2.457 -13.531 -22.422 1 98.44 320 TYR B CA 1
ATOM 6132 C C . TYR B 1 320 ? -3.836 -12.891 -22.312 1 98.44 320 TYR B C 1
ATOM 6134 O O . TYR B 1 320 ? -4.734 -13.445 -21.672 1 98.44 320 TYR B O 1
ATOM 6142 N N . HIS B 1 321 ? -3.963 -11.719 -22.875 1 98.62 321 HIS B N 1
ATOM 6143 C CA . HIS B 1 321 ? -5.211 -10.969 -22.75 1 98.62 321 HIS B CA 1
ATOM 6144 C C . HIS B 1 321 ? -6.371 -11.719 -23.375 1 98.62 321 HIS B C 1
ATOM 6146 O O . HIS B 1 321 ? -7.484 -11.711 -22.844 1 98.62 321 HIS B O 1
ATOM 6152 N N . ASP B 1 322 ? -6.121 -12.352 -24.5 1 98.31 322 ASP B N 1
ATOM 6153 C CA . ASP B 1 322 ? -7.145 -13.18 -25.141 1 98.31 322 ASP B CA 1
ATOM 6154 C C . ASP B 1 322 ? -7.598 -14.305 -24.203 1 98.31 322 ASP B C 1
ATOM 6156 O O . ASP B 1 322 ? -8.789 -14.578 -24.094 1 98.31 322 ASP B O 1
ATOM 6160 N N . GLN B 1 323 ? -6.617 -14.914 -23.594 1 98 323 GLN B N 1
ATOM 6161 C CA . GLN B 1 323 ? -6.949 -15.992 -22.656 1 98 323 GLN B CA 1
ATOM 6162 C C . GLN B 1 323 ? -7.738 -15.453 -21.469 1 98 323 GLN B C 1
ATOM 6164 O O . GLN B 1 323 ? -8.672 -16.109 -21 1 98 323 GLN B O 1
ATOM 6169 N N . LEU B 1 324 ? -7.344 -14.328 -20.984 1 98.62 324 LEU B N 1
ATOM 6170 C CA . LEU B 1 324 ? -8.062 -13.688 -19.891 1 98.62 324 LEU B CA 1
ATOM 6171 C C . LEU B 1 324 ? -9.516 -13.422 -20.281 1 98.62 324 LEU B C 1
ATOM 6173 O O . LEU B 1 324 ? -10.43 -13.734 -19.5 1 98.62 324 LEU B O 1
ATOM 6177 N N . LEU B 1 325 ? -9.719 -12.906 -21.453 1 98.31 325 LEU B N 1
ATOM 6178 C CA . LEU B 1 325 ? -11.062 -12.594 -21.938 1 98.31 325 LEU B CA 1
ATOM 6179 C C . LEU B 1 325 ? -11.898 -13.859 -22.062 1 98.31 325 LEU B C 1
ATOM 6181 O O . LEU B 1 325 ? -13.086 -13.867 -21.719 1 98.31 325 LEU B O 1
ATOM 6185 N N . LEU B 1 326 ? -11.281 -14.836 -22.594 1 97.75 326 LEU B N 1
ATOM 6186 C CA . LEU B 1 326 ? -11.984 -16.109 -22.766 1 97.75 326 LEU B CA 1
ATOM 6187 C C . LEU B 1 326 ? -12.445 -16.656 -21.422 1 97.75 326 LEU B C 1
ATOM 6189 O O . LEU B 1 326 ? -13.594 -17.078 -21.281 1 97.75 326 LEU B O 1
ATOM 6193 N N . GLU B 1 327 ? -11.562 -16.672 -20.422 1 98.12 327 GLU B N 1
ATOM 6194 C CA . GLU B 1 327 ? -11.914 -17.156 -19.094 1 98.12 327 GLU B CA 1
ATOM 6195 C C . GLU B 1 327 ? -13.016 -16.297 -18.453 1 98.12 327 GLU B C 1
ATOM 6197 O O . GLU B 1 327 ? -13.953 -16.828 -17.859 1 98.12 327 GLU B O 1
ATOM 6202 N N . LEU B 1 328 ? -12.875 -15.008 -18.578 1 98.31 328 LEU B N 1
ATOM 6203 C CA . LEU B 1 328 ? -13.883 -14.102 -18.031 1 98.31 328 LEU B CA 1
ATOM 6204 C C . LEU B 1 328 ? -15.242 -14.336 -18.672 1 98.31 328 LEU B C 1
ATOM 6206 O O . LEU B 1 328 ? -16.266 -14.391 -17.984 1 98.31 328 LEU B O 1
ATOM 6210 N N . ARG B 1 329 ? -15.258 -14.461 -19.969 1 97.62 329 ARG B N 1
ATOM 6211 C CA . ARG B 1 329 ? -16.5 -14.727 -20.688 1 97.62 329 ARG B CA 1
ATOM 6212 C C . ARG B 1 329 ? -17.141 -16.031 -20.234 1 97.62 329 ARG B C 1
ATOM 6214 O O . ARG B 1 329 ? -18.359 -16.094 -20.031 1 97.62 329 ARG B O 1
ATOM 6221 N N . ASP B 1 330 ? -16.328 -17 -20.094 1 97.44 330 ASP B N 1
ATOM 6222 C CA . ASP B 1 330 ? -16.828 -18.297 -19.625 1 97.44 330 ASP B CA 1
ATOM 6223 C C . ASP B 1 330 ? -17.469 -18.172 -18.25 1 97.44 330 ASP B C 1
ATOM 6225 O O . ASP B 1 330 ? -18.391 -18.922 -17.906 1 97.44 330 ASP B O 1
ATOM 6229 N N . MET B 1 331 ? -16.984 -17.234 -17.516 1 97.12 331 MET B N 1
ATOM 6230 C CA . MET B 1 331 ? -17.484 -17.016 -16.156 1 97.12 331 MET B CA 1
ATOM 6231 C C . MET B 1 331 ? -18.609 -15.984 -16.141 1 97.12 331 MET B C 1
ATOM 6233 O O . MET B 1 331 ? -19.094 -15.609 -15.078 1 97.12 331 MET B O 1
ATOM 6237 N N . GLY B 1 332 ? -18.969 -15.461 -17.266 1 96.25 332 GLY B N 1
ATOM 6238 C CA . GLY B 1 332 ? -20.047 -14.5 -17.391 1 96.25 332 GLY B CA 1
ATOM 6239 C C . GLY B 1 332 ? -19.656 -13.102 -16.953 1 96.25 332 GLY B C 1
ATOM 6240 O O . GLY B 1 332 ? -20.516 -12.328 -16.5 1 96.25 332 GLY B O 1
ATOM 6241 N N . ILE B 1 333 ? -18.406 -12.789 -17.062 1 96.31 333 ILE B N 1
ATOM 6242 C CA . ILE B 1 333 ? -17.922 -11.5 -16.578 1 96.31 333 ILE B CA 1
ATOM 6243 C C . ILE B 1 333 ? -17.484 -10.633 -17.766 1 96.31 333 ILE B C 1
ATOM 6245 O O . ILE B 1 333 ? -16.797 -11.102 -18.672 1 96.31 333 ILE B O 1
ATOM 6249 N N . ASP B 1 334 ? -17.875 -9.406 -17.719 1 93.38 334 ASP B N 1
ATOM 6250 C CA . ASP B 1 334 ? -17.469 -8.438 -18.734 1 93.38 334 ASP B CA 1
ATOM 6251 C C . ASP B 1 334 ? -16.156 -7.746 -18.344 1 93.38 334 ASP B C 1
ATOM 6253 O O . ASP B 1 334 ? -16.109 -7.027 -17.344 1 93.38 334 ASP B O 1
ATOM 6257 N N . ALA B 1 335 ? -15.195 -7.887 -19.203 1 93.31 335 ALA B N 1
ATOM 6258 C CA . ALA B 1 335 ? -13.859 -7.367 -18.922 1 93.31 335 ALA B CA 1
ATOM 6259 C C . ALA B 1 335 ? -13.875 -5.848 -18.812 1 93.31 335 ALA B C 1
ATOM 6261 O O . ALA B 1 335 ? -13.156 -5.266 -18 1 93.31 335 ALA B O 1
ATOM 6262 N N . ALA B 1 336 ? -14.617 -5.195 -19.578 1 89.94 336 ALA B N 1
ATOM 6263 C CA . ALA B 1 336 ? -14.656 -3.732 -19.578 1 89.94 336 ALA B CA 1
ATOM 6264 C C . ALA B 1 336 ? -15.234 -3.197 -18.281 1 89.94 336 ALA B C 1
ATOM 6266 O O . ALA B 1 336 ? -14.742 -2.207 -17.734 1 89.94 336 ALA B O 1
ATOM 6267 N N . GLU B 1 337 ? -16.203 -3.885 -17.797 1 89.31 337 GLU B N 1
ATOM 6268 C CA . GLU B 1 337 ? -16.812 -3.482 -16.531 1 89.31 337 GLU B CA 1
ATOM 6269 C C . GLU B 1 337 ? -15.844 -3.678 -15.367 1 89.31 337 GLU B C 1
ATOM 6271 O O . GLU B 1 337 ? -15.969 -3.016 -14.336 1 89.31 337 GLU B O 1
ATOM 6276 N N . GLU B 1 338 ? -14.875 -4.559 -15.617 1 93.69 338 GLU B N 1
ATOM 6277 C CA . GLU B 1 338 ? -13.906 -4.871 -14.57 1 93.69 338 GLU B CA 1
ATOM 6278 C C . GLU B 1 338 ? -12.594 -4.125 -14.789 1 93.69 338 GLU B C 1
ATOM 6280 O O . GLU B 1 338 ? -11.586 -4.434 -14.148 1 93.69 338 GLU B O 1
ATOM 6285 N N . LYS B 1 339 ? -12.562 -3.189 -15.719 1 94.06 339 LYS B N 1
ATOM 6286 C CA . LYS B 1 339 ? -11.352 -2.432 -16.031 1 94.06 339 LYS B CA 1
ATOM 6287 C C . LYS B 1 339 ? -10.211 -3.359 -16.438 1 94.06 339 LYS B C 1
ATOM 6289 O O . LYS B 1 339 ? -9.094 -3.227 -15.945 1 94.06 339 LYS B O 1
ATOM 6294 N N . LEU B 1 340 ? -10.57 -4.324 -17.266 1 97.69 340 LEU B N 1
ATOM 6295 C CA . LEU B 1 340 ? -9.594 -5.281 -17.766 1 97.69 340 LEU B CA 1
ATOM 6296 C C . LEU B 1 340 ? -9.609 -5.324 -19.297 1 97.69 340 LEU B C 1
ATOM 6298 O O . LEU B 1 340 ? -9.32 -6.363 -19.891 1 97.69 340 LEU B O 1
ATOM 6302 N N . SER B 1 341 ? -9.969 -4.188 -19.891 1 97.19 341 SER B N 1
ATOM 6303 C CA . SER B 1 341 ? -9.82 -4.082 -21.344 1 97.19 341 SER B CA 1
ATOM 6304 C C . SER B 1 341 ? -8.352 -4.137 -21.75 1 97.19 341 SER B C 1
ATOM 6306 O O . SER B 1 341 ? -7.461 -4.031 -20.906 1 97.19 341 SER B O 1
ATOM 6308 N N . LEU B 1 342 ? -8.172 -4.305 -23.016 1 97.25 342 LEU B N 1
ATOM 6309 C CA . LEU B 1 342 ? -6.805 -4.332 -23.516 1 97.25 342 LEU B CA 1
ATOM 6310 C C . LEU B 1 342 ? -6.094 -3.016 -23.219 1 97.25 342 LEU B C 1
ATOM 6312 O O . LEU B 1 342 ? -4.93 -3.01 -22.812 1 97.25 342 LEU B O 1
ATOM 6316 N N . ALA B 1 343 ? -6.777 -1.947 -23.375 1 96.88 343 ALA B N 1
ATOM 6317 C CA . ALA B 1 343 ? -6.207 -0.628 -23.125 1 96.88 343 ALA B CA 1
ATOM 6318 C C . ALA B 1 343 ? -5.852 -0.463 -21.641 1 96.88 343 ALA B C 1
ATOM 6320 O O . ALA B 1 343 ? -4.793 0.08 -21.312 1 96.88 343 ALA B O 1
ATOM 6321 N N . ASP B 1 344 ? -6.723 -0.933 -20.797 1 97 344 ASP B N 1
ATOM 6322 C CA . ASP B 1 344 ? -6.453 -0.886 -19.359 1 97 344 ASP B CA 1
ATOM 6323 C C . ASP B 1 344 ? -5.203 -1.688 -19 1 97 344 ASP B C 1
ATOM 6325 O O . ASP B 1 344 ? -4.367 -1.234 -18.219 1 97 344 ASP B O 1
ATOM 6329 N N . PHE B 1 345 ? -5.125 -2.816 -19.625 1 98 345 PHE B N 1
ATOM 6330 C CA . PHE B 1 345 ? -4.008 -3.703 -19.328 1 98 345 PHE B CA 1
ATOM 6331 C C . PHE B 1 345 ? -2.699 -3.119 -19.844 1 98 345 PHE B C 1
ATOM 6333 O O . PHE B 1 345 ? -1.681 -3.148 -19.141 1 98 345 PHE B O 1
ATOM 6340 N N . GLU B 1 346 ? -2.752 -2.561 -21 1 97.88 346 GLU B N 1
ATOM 6341 C CA . GLU B 1 346 ? -1.565 -1.944 -21.594 1 97.88 346 GLU B CA 1
ATOM 6342 C C . GLU B 1 346 ? -1.076 -0.773 -20.734 1 97.88 346 GLU B C 1
ATOM 6344 O O . GLU B 1 346 ? 0.127 -0.62 -20.516 1 97.88 346 GLU B O 1
ATOM 6349 N N . GLN B 1 347 ? -1.952 -0.01 -20.266 1 97.38 347 GLN B N 1
ATOM 6350 C CA . GLN B 1 347 ? -1.574 1.105 -19.406 1 97.38 347 GLN B CA 1
ATOM 6351 C C . GLN B 1 347 ? -0.968 0.608 -18.094 1 97.38 347 GLN B C 1
ATOM 6353 O O . GLN B 1 347 ? 0.001 1.185 -17.594 1 97.38 347 GLN B O 1
ATOM 6358 N N . SER B 1 348 ? -1.566 -0.398 -17.594 1 98.06 348 SER B N 1
ATOM 6359 C CA . SER B 1 348 ? -1.041 -0.985 -16.359 1 98.06 348 SER B CA 1
ATOM 6360 C C . SER B 1 348 ? 0.375 -1.513 -16.562 1 98.06 348 SER B C 1
ATOM 6362 O O . SER B 1 348 ? 1.232 -1.354 -15.688 1 98.06 348 SER B O 1
ATOM 6364 N N . LEU B 1 349 ? 0.635 -2.111 -17.703 1 97.94 349 LEU B N 1
ATOM 6365 C CA . LEU B 1 349 ? 1.968 -2.607 -18.031 1 97.94 349 LEU B CA 1
ATOM 6366 C C . LEU B 1 349 ? 2.971 -1.461 -18.094 1 97.94 349 LEU B C 1
ATOM 6368 O O . LEU B 1 349 ? 4.09 -1.575 -17.594 1 97.94 349 LEU B O 1
ATOM 6372 N N . GLU B 1 350 ? 2.539 -0.453 -18.688 1 96.94 350 GLU B N 1
ATOM 6373 C CA . GLU B 1 350 ? 3.418 0.707 -18.797 1 96.94 350 GLU B CA 1
ATOM 6374 C C . GLU B 1 350 ? 3.723 1.308 -17.438 1 96.94 350 GLU B C 1
ATOM 6376 O O . GLU B 1 350 ? 4.879 1.604 -17.125 1 96.94 350 GLU B O 1
ATOM 6381 N N . ASP B 1 351 ? 2.736 1.43 -16.641 1 97.12 351 ASP B N 1
ATOM 6382 C CA . ASP B 1 351 ? 2.869 2.072 -15.336 1 97.12 351 ASP B CA 1
ATOM 6383 C C . ASP B 1 351 ? 3.721 1.225 -14.391 1 97.12 351 ASP B C 1
ATOM 6385 O O . ASP B 1 351 ? 4.359 1.754 -13.484 1 97.12 351 ASP B O 1
ATOM 6389 N N . LEU B 1 352 ? 3.764 -0.113 -14.641 1 98.12 352 LEU B N 1
ATOM 6390 C CA . LEU B 1 352 ? 4.398 -1.004 -13.68 1 98.12 352 LEU B CA 1
ATOM 6391 C C . LEU B 1 352 ? 5.645 -1.65 -14.273 1 98.12 352 LEU B C 1
ATOM 6393 O O . LEU B 1 352 ? 6.227 -2.559 -13.672 1 98.12 352 LEU B O 1
ATOM 6397 N N . ALA B 1 353 ? 6.078 -1.206 -15.43 1 97.5 353 ALA B N 1
ATOM 6398 C CA . ALA B 1 353 ? 7.199 -1.791 -16.156 1 97.5 353 ALA B CA 1
ATOM 6399 C C . ALA B 1 353 ? 8.477 -1.746 -15.328 1 97.5 353 ALA B C 1
ATOM 6401 O O . ALA B 1 353 ? 9.289 -2.672 -15.375 1 97.5 353 ALA B O 1
ATOM 6402 N N . LEU B 1 354 ? 8.641 -0.685 -14.562 1 97.88 354 LEU B N 1
ATOM 6403 C CA . LEU B 1 354 ? 9.844 -0.528 -13.75 1 97.88 354 LEU B CA 1
ATOM 6404 C C . LEU B 1 354 ? 9.969 -1.661 -12.734 1 97.88 354 LEU B C 1
ATOM 6406 O O . LEU B 1 354 ? 11.078 -2.105 -12.43 1 97.88 354 LEU B O 1
ATOM 6410 N N . PHE B 1 355 ? 8.852 -2.107 -12.25 1 97.75 355 PHE B N 1
ATOM 6411 C CA . PHE B 1 355 ? 8.867 -3.24 -11.336 1 97.75 355 PHE B CA 1
ATOM 6412 C C . PHE B 1 355 ? 9.508 -4.457 -11.992 1 97.75 355 PHE B C 1
ATOM 6414 O O . PHE B 1 355 ? 10.414 -5.066 -11.422 1 97.75 355 PHE B O 1
ATOM 6421 N N . GLY B 1 356 ? 9 -4.797 -13.148 1 97.25 356 GLY B N 1
ATOM 6422 C CA . GLY B 1 356 ? 9.508 -5.961 -13.859 1 97.25 356 GLY B CA 1
ATOM 6423 C C . GLY B 1 356 ? 10.992 -5.883 -14.141 1 97.25 356 GLY B C 1
ATOM 6424 O O . GLY B 1 356 ? 11.734 -6.836 -13.883 1 97.25 356 GLY B O 1
ATOM 6425 N N . ALA B 1 357 ? 11.406 -4.758 -14.617 1 97.56 357 ALA B N 1
ATOM 6426 C CA . ALA B 1 357 ? 12.812 -4.578 -14.969 1 97.56 357 ALA B CA 1
ATOM 6427 C C . ALA B 1 357 ? 13.703 -4.637 -13.734 1 97.56 357 ALA B C 1
ATOM 6429 O O . ALA B 1 357 ? 14.758 -5.273 -13.75 1 97.56 357 ALA B O 1
ATOM 6430 N N . THR B 1 358 ? 13.25 -3.977 -12.68 1 98 358 THR B N 1
ATOM 6431 C CA . THR B 1 358 ? 14.039 -3.947 -11.445 1 98 358 THR B CA 1
ATOM 6432 C C . THR B 1 358 ? 14.133 -5.34 -10.836 1 98 358 THR B C 1
ATOM 6434 O O . THR B 1 358 ? 15.219 -5.785 -10.453 1 98 358 THR B O 1
ATOM 6437 N N . TYR B 1 359 ? 13.016 -5.977 -10.773 1 97.06 359 TYR B N 1
ATOM 6438 C CA . TYR B 1 359 ? 13 -7.316 -10.195 1 97.06 359 TYR B CA 1
ATOM 6439 C C . TYR B 1 359 ? 13.883 -8.266 -11 1 97.06 359 TYR B C 1
ATOM 6441 O O . TYR B 1 359 ? 14.586 -9.102 -10.43 1 97.06 359 TYR B O 1
ATOM 6449 N N . ASN B 1 360 ? 13.812 -8.156 -12.289 1 96.19 360 ASN B N 1
ATOM 6450 C CA . ASN B 1 360 ? 14.656 -8.961 -13.164 1 96.19 360 ASN B CA 1
ATOM 6451 C C . ASN B 1 360 ? 16.141 -8.742 -12.875 1 96.19 360 ASN B C 1
ATOM 6453 O O . ASN B 1 360 ? 16.922 -9.695 -12.82 1 96.19 360 ASN B O 1
ATOM 6457 N N . CYS B 1 361 ? 16.516 -7.5 -12.742 1 97.25 361 CYS B N 1
ATOM 6458 C CA . CYS B 1 361 ? 17.906 -7.172 -12.438 1 97.25 361 CYS B CA 1
ATOM 6459 C C . CYS B 1 361 ? 18.344 -7.801 -11.117 1 97.25 361 CYS B C 1
ATOM 6461 O O . CYS B 1 361 ? 19.422 -8.383 -11.031 1 97.25 361 CYS B O 1
ATOM 6463 N N . ILE B 1 362 ? 17.516 -7.695 -10.172 1 96.19 362 ILE B N 1
ATOM 6464 C CA . ILE B 1 362 ? 17.844 -8.219 -8.852 1 96.19 362 ILE B CA 1
ATOM 6465 C C . ILE B 1 362 ? 17.969 -9.734 -8.906 1 96.19 362 ILE B C 1
ATOM 6467 O O . ILE B 1 362 ? 18.938 -10.305 -8.406 1 96.19 362 ILE B O 1
ATOM 6471 N N . THR B 1 363 ? 17.031 -10.359 -9.547 1 93.44 363 THR B N 1
ATOM 6472 C CA . THR B 1 363 ? 17.031 -11.812 -9.633 1 93.44 363 THR B CA 1
ATOM 6473 C C . THR B 1 363 ? 18.203 -12.305 -10.477 1 93.44 363 THR B C 1
ATOM 6475 O O . THR B 1 363 ? 18.75 -13.383 -10.227 1 93.44 363 THR B O 1
ATOM 6478 N N . ALA B 1 364 ? 18.594 -11.508 -11.414 1 94.38 364 ALA B N 1
ATOM 6479 C CA . ALA B 1 364 ? 19.734 -11.844 -12.258 1 94.38 364 ALA B CA 1
ATOM 6480 C C . ALA B 1 364 ? 21.016 -11.977 -11.43 1 94.38 364 ALA B C 1
ATOM 6482 O O . ALA B 1 364 ? 21.969 -12.656 -11.844 1 94.38 364 ALA B O 1
ATOM 6483 N N . THR B 1 365 ? 21 -11.383 -10.32 1 95.12 365 THR B N 1
ATOM 6484 C CA . THR B 1 365 ? 22.188 -11.445 -9.477 1 95.12 365 THR B CA 1
ATOM 6485 C C . THR B 1 365 ? 22.156 -12.688 -8.594 1 95.12 365 THR B C 1
ATOM 6487 O O . THR B 1 365 ? 23.094 -12.945 -7.852 1 95.12 365 THR B O 1
ATOM 6490 N N . ILE B 1 366 ? 21.094 -13.484 -8.742 1 89.62 366 ILE B N 1
ATOM 6491 C CA . ILE B 1 366 ? 21.016 -14.625 -7.836 1 89.62 366 ILE B CA 1
ATOM 6492 C C . ILE B 1 366 ? 20.656 -15.883 -8.625 1 89.62 366 ILE B C 1
ATOM 6494 O O . ILE B 1 366 ? 21.141 -16.969 -8.328 1 89.62 366 ILE B O 1
ATOM 6498 N N . LEU B 1 367 ? 19.812 -15.797 -9.578 1 82.44 367 LEU B N 1
ATOM 6499 C CA . LEU B 1 367 ? 19.203 -16.969 -10.203 1 82.44 367 LEU B CA 1
ATOM 6500 C C . LEU B 1 367 ? 20.016 -17.422 -11.414 1 82.44 367 LEU B C 1
ATOM 6502 O O . LEU B 1 367 ? 19.953 -18.594 -11.797 1 82.44 367 LEU B O 1
ATOM 6506 N N . ARG B 1 368 ? 20.859 -16.625 -11.945 1 86.12 368 ARG B N 1
ATOM 6507 C CA . ARG B 1 368 ? 21.5 -16.969 -13.203 1 86.12 368 ARG B CA 1
ATOM 6508 C C . ARG B 1 368 ? 23.016 -16.859 -13.102 1 86.12 368 ARG B C 1
ATOM 6510 O O . ARG B 1 368 ? 23.688 -16.469 -14.062 1 86.12 368 ARG B O 1
ATOM 6517 N N . LEU B 1 369 ? 23.406 -17.109 -11.992 1 91.69 369 LEU B N 1
ATOM 6518 C CA . LEU B 1 369 ? 24.844 -17.047 -11.766 1 91.69 369 LEU B CA 1
ATOM 6519 C C . LEU B 1 369 ? 25.547 -18.188 -12.484 1 91.69 369 LEU B C 1
ATOM 6521 O O . LEU B 1 369 ? 25 -19.297 -12.594 1 91.69 369 LEU B O 1
ATOM 6525 N N . PRO B 1 370 ? 26.75 -17.922 -12.945 1 91.94 370 PRO B N 1
ATOM 6526 C CA . PRO B 1 370 ? 27.469 -18.969 -13.68 1 91.94 370 PRO B CA 1
ATOM 6527 C C . PRO B 1 370 ? 28 -20.078 -12.773 1 91.94 370 PRO B C 1
ATOM 6529 O O . PRO B 1 370 ? 28.203 -19.844 -11.578 1 91.94 370 PRO B O 1
ATOM 6532 N N . GLU B 1 371 ? 28.125 -21.312 -13.305 1 88.25 371 GLU B N 1
ATOM 6533 C CA . GLU B 1 371 ? 28.844 -22.453 -12.734 1 88.25 371 GLU B CA 1
ATOM 6534 C C . GLU B 1 371 ? 28.219 -22.891 -11.414 1 88.25 371 GLU B C 1
ATOM 6536 O O . GLU B 1 371 ? 28.922 -23.234 -10.469 1 88.25 371 GLU B O 1
ATOM 6541 N N . ASN B 1 372 ? 26.938 -22.766 -11.32 1 86.62 372 ASN B N 1
ATOM 6542 C CA . ASN B 1 372 ? 26.25 -23.156 -10.102 1 86.62 372 ASN B CA 1
ATOM 6543 C C . ASN B 1 372 ? 26.859 -22.484 -8.875 1 86.62 372 ASN B C 1
ATOM 6545 O O . ASN B 1 372 ? 27.016 -23.125 -7.828 1 86.62 372 ASN B O 1
ATOM 6549 N N . TYR B 1 373 ? 27.234 -21.281 -9.086 1 91 373 TYR B N 1
ATOM 6550 C CA . TYR B 1 373 ? 27.984 -20.516 -8.086 1 91 373 TYR B CA 1
ATOM 6551 C C . TYR B 1 373 ? 27.266 -20.547 -6.738 1 91 373 TYR B C 1
ATOM 6553 O O . TYR B 1 373 ? 27.875 -20.828 -5.707 1 91 373 TYR B O 1
ATOM 6561 N N . LEU B 1 374 ? 26.047 -20.266 -6.703 1 88.12 374 LEU B N 1
ATOM 6562 C CA . LEU B 1 374 ? 25.297 -20.141 -5.457 1 88.12 374 LEU B CA 1
ATOM 6563 C C . LEU B 1 374 ? 25.188 -21.484 -4.75 1 88.12 374 LEU B C 1
ATOM 6565 O O . LEU B 1 374 ? 25.312 -21.562 -3.523 1 88.12 374 LEU B O 1
ATOM 6569 N N . LYS B 1 375 ? 24.922 -22.422 -5.508 1 83.06 375 LYS B N 1
ATOM 6570 C CA . LYS B 1 375 ? 24.859 -23.766 -4.938 1 83.06 375 LYS B CA 1
ATOM 6571 C C . LYS B 1 375 ? 26.188 -24.156 -4.312 1 83.06 375 LYS B C 1
ATOM 6573 O O . LYS B 1 375 ? 26.219 -24.719 -3.213 1 83.06 375 LYS B O 1
ATOM 6578 N N . LYS B 1 376 ? 27.203 -23.891 -5.039 1 88.44 376 LYS B N 1
ATOM 6579 C CA . LYS B 1 376 ? 28.547 -24.188 -4.535 1 88.44 376 LYS B CA 1
ATOM 6580 C C . LYS B 1 376 ? 28.844 -23.422 -3.252 1 88.44 376 LYS B C 1
ATOM 6582 O O . LYS B 1 376 ? 29.406 -23.969 -2.307 1 88.44 376 LYS B O 1
ATOM 6587 N N . LEU B 1 377 ? 28.438 -22.219 -3.275 1 89.06 377 LEU B N 1
ATOM 6588 C CA . LEU B 1 377 ? 28.641 -21.391 -2.096 1 89.06 377 LEU B CA 1
ATOM 6589 C C . LEU B 1 377 ? 27.875 -21.938 -0.898 1 89.06 377 LEU B C 1
ATOM 6591 O O . LEU B 1 377 ? 28.406 -22 0.213 1 89.06 377 LEU B O 1
ATOM 6595 N N . LYS B 1 378 ? 26.703 -22.297 -1.107 1 84.06 378 LYS B N 1
ATOM 6596 C CA . LYS B 1 378 ? 25.844 -22.828 -0.049 1 84.06 378 LYS B CA 1
ATOM 6597 C C . LYS B 1 378 ? 26.422 -24.125 0.531 1 84.06 378 LYS B C 1
ATOM 6599 O O . LYS B 1 378 ? 26.453 -24.297 1.75 1 84.06 378 LYS B O 1
ATOM 6604 N N . ASP B 1 379 ? 26.891 -24.953 -0.313 1 83.75 379 ASP B N 1
ATOM 6605 C CA . ASP B 1 379 ? 27.359 -26.281 0.082 1 83.75 379 ASP B CA 1
ATOM 6606 C C . ASP B 1 379 ? 28.75 -26.203 0.721 1 83.75 379 ASP B C 1
ATOM 6608 O O . ASP B 1 379 ? 29.031 -26.906 1.683 1 83.75 379 ASP B O 1
ATOM 6612 N N . GLN B 1 380 ? 29.562 -25.344 0.206 1 89.12 380 GLN B N 1
ATOM 6613 C CA . GLN B 1 380 ? 30.969 -25.359 0.565 1 89.12 380 GLN B CA 1
ATOM 6614 C C . GLN B 1 380 ? 31.297 -24.25 1.556 1 89.12 380 GLN B C 1
ATOM 6616 O O . GLN B 1 380 ? 32.219 -24.391 2.367 1 89.12 380 GLN B O 1
ATOM 6621 N N . GLN B 1 381 ? 30.609 -23.188 1.427 1 90.94 381 GLN B N 1
ATOM 6622 C CA . GLN B 1 381 ? 30.906 -22.031 2.262 1 90.94 381 GLN B CA 1
ATOM 6623 C C . GLN B 1 381 ? 29.625 -21.344 2.723 1 90.94 381 GLN B C 1
ATOM 6625 O O . GLN B 1 381 ? 29.344 -20.203 2.322 1 90.94 381 GLN B O 1
ATOM 6630 N N . PRO B 1 382 ? 28.969 -21.875 3.691 1 84.38 382 PRO B N 1
ATOM 6631 C CA . PRO B 1 382 ? 27.656 -21.375 4.117 1 84.38 382 PRO B CA 1
ATOM 6632 C C . PRO B 1 382 ? 27.703 -19.953 4.637 1 84.38 382 PRO B C 1
ATOM 6634 O O . PRO B 1 382 ? 26.75 -19.188 4.465 1 84.38 382 PRO B O 1
ATOM 6637 N N . ALA B 1 383 ? 28.75 -19.578 5.273 1 87.12 383 ALA B N 1
ATOM 6638 C CA . ALA B 1 383 ? 28.891 -18.203 5.758 1 87.12 383 ALA B CA 1
ATOM 6639 C C . ALA B 1 383 ? 28.953 -17.203 4.598 1 87.12 383 ALA B C 1
ATOM 6641 O O . ALA B 1 383 ? 28.344 -16.141 4.656 1 87.12 383 ALA B O 1
ATOM 6642 N N . ASP B 1 384 ? 29.734 -17.625 3.611 1 90.69 384 ASP B N 1
ATOM 6643 C CA . ASP B 1 384 ? 29.828 -16.766 2.43 1 90.69 384 ASP B CA 1
ATOM 6644 C C . ASP B 1 384 ? 28.5 -16.703 1.682 1 90.69 384 ASP B C 1
ATOM 6646 O O . ASP B 1 384 ? 28.156 -15.688 1.087 1 90.69 384 ASP B O 1
ATOM 6650 N N . PHE B 1 385 ? 27.875 -17.812 1.765 1 89.38 385 PHE B N 1
ATOM 6651 C CA . PHE B 1 385 ? 26.531 -17.844 1.173 1 89.38 385 PHE B CA 1
ATOM 6652 C C . PHE B 1 385 ? 25.609 -16.844 1.845 1 89.38 385 PHE B C 1
ATOM 6654 O O . PHE B 1 385 ? 24.938 -16.062 1.168 1 89.38 385 PHE B O 1
ATOM 6661 N N . HIS B 1 386 ? 25.609 -16.828 3.1 1 86.44 386 HIS B N 1
ATOM 6662 C CA . HIS B 1 386 ? 24.797 -15.883 3.852 1 86.44 386 HIS B CA 1
ATOM 6663 C C . HIS B 1 386 ? 25.203 -14.445 3.543 1 86.44 386 HIS B C 1
ATOM 6665 O O . HIS B 1 386 ? 24.344 -13.578 3.355 1 86.44 386 HIS B O 1
ATOM 6671 N N . HIS B 1 387 ? 26.438 -14.273 3.566 1 91.69 387 HIS B N 1
ATOM 6672 C CA . HIS B 1 387 ? 26.953 -12.938 3.271 1 91.69 387 HIS B CA 1
ATOM 6673 C C . HIS B 1 387 ? 26.516 -12.477 1.885 1 91.69 387 HIS B C 1
ATOM 6675 O O . HIS B 1 387 ? 26.047 -11.344 1.721 1 91.69 387 HIS B O 1
ATOM 6681 N N . PHE B 1 388 ? 26.594 -13.398 0.945 1 92.88 388 PHE B N 1
ATOM 6682 C CA . PHE B 1 388 ? 26.234 -13.117 -0.436 1 92.88 388 PHE B CA 1
ATOM 6683 C C . PHE B 1 388 ? 24.75 -12.789 -0.542 1 92.88 388 PHE B C 1
ATOM 6685 O O . PHE B 1 388 ? 24.359 -11.836 -1.22 1 92.88 388 PHE B O 1
ATOM 6692 N N . CYS B 1 389 ? 23.984 -13.445 0.175 1 89.06 389 CYS B N 1
ATOM 6693 C CA . CYS B 1 389 ? 22.531 -13.344 0.015 1 89.06 389 CYS B CA 1
ATOM 6694 C C . CYS B 1 389 ? 21.984 -12.195 0.846 1 89.06 389 CYS B C 1
ATOM 6696 O O . CYS B 1 389 ? 21 -11.547 0.449 1 89.06 389 CYS B O 1
ATOM 6698 N N . ASN B 1 390 ? 22.703 -11.82 1.997 1 88.31 390 ASN B N 1
ATOM 6699 C CA . ASN B 1 390 ? 21.984 -10.992 2.961 1 88.31 390 ASN B CA 1
ATOM 6700 C C . ASN B 1 390 ? 22.812 -9.789 3.391 1 88.31 390 ASN B C 1
ATOM 6702 O O . ASN B 1 390 ? 22.312 -8.898 4.082 1 88.31 390 ASN B O 1
ATOM 6706 N N . VAL B 1 391 ? 23.969 -9.773 3.025 1 91.5 391 VAL B N 1
ATOM 6707 C CA . VAL B 1 391 ? 24.812 -8.695 3.527 1 91.5 391 VAL B CA 1
ATOM 6708 C C . VAL B 1 391 ? 25.328 -7.852 2.359 1 91.5 391 VAL B C 1
ATOM 6710 O O . VAL B 1 391 ? 25.094 -6.641 2.312 1 91.5 391 VAL B O 1
ATOM 6713 N N . ASN B 1 392 ? 26.078 -8.57 1.507 1 95.75 392 ASN B N 1
ATOM 6714 C CA . ASN B 1 392 ? 26.641 -7.859 0.365 1 95.75 392 ASN B CA 1
ATOM 6715 C C . ASN B 1 392 ? 27.047 -8.82 -0.747 1 95.75 392 ASN B C 1
ATOM 6717 O O . ASN B 1 392 ? 27.828 -9.75 -0.515 1 95.75 392 ASN B O 1
ATOM 6721 N N . ARG B 1 393 ? 26.562 -8.594 -1.954 1 95.88 393 ARG B N 1
ATOM 6722 C CA . ARG B 1 393 ? 26.984 -9.445 -3.059 1 95.88 393 ARG B CA 1
ATOM 6723 C C . ARG B 1 393 ? 27.562 -8.625 -4.203 1 95.88 393 ARG B C 1
ATOM 6725 O O . ARG B 1 393 ? 27.859 -9.156 -5.27 1 95.88 393 ARG B O 1
ATOM 6732 N N . THR B 1 394 ? 27.812 -7.359 -3.986 1 97.56 394 THR B N 1
ATOM 6733 C CA . THR B 1 394 ? 28.219 -6.434 -5.039 1 97.56 394 THR B CA 1
ATOM 6734 C C . THR B 1 394 ? 29.547 -6.852 -5.645 1 97.56 394 THR B C 1
ATOM 6736 O O . THR B 1 394 ? 29.656 -7.062 -6.855 1 97.56 394 THR B O 1
ATOM 6739 N N . GLU B 1 395 ? 30.516 -7.062 -4.84 1 97.06 395 GLU B N 1
ATOM 6740 C CA . GLU B 1 395 ? 31.859 -7.375 -5.336 1 97.06 395 GLU B CA 1
ATOM 6741 C C . GLU B 1 395 ? 31.891 -8.742 -6.012 1 97.06 395 GLU B C 1
ATOM 6743 O O . GLU B 1 395 ? 32.594 -8.93 -7.012 1 97.06 395 GLU B O 1
ATOM 6748 N N . SER B 1 396 ? 31.172 -9.68 -5.41 1 96.56 396 SER B N 1
ATOM 6749 C CA . SER B 1 396 ? 31.109 -11.016 -5.996 1 96.56 396 SER B CA 1
ATOM 6750 C C . SER B 1 396 ? 30.469 -10.984 -7.379 1 96.56 396 SER B C 1
ATOM 6752 O O . SER B 1 396 ? 30.953 -11.641 -8.305 1 96.56 396 SER B O 1
ATOM 6754 N N . VAL B 1 397 ? 29.438 -10.25 -7.527 1 97.56 397 VAL B N 1
ATOM 6755 C CA . VAL B 1 397 ? 28.734 -10.148 -8.805 1 97.56 397 VAL B CA 1
ATOM 6756 C C . VAL B 1 397 ? 29.641 -9.492 -9.844 1 97.56 397 VAL B C 1
ATOM 6758 O O . VAL B 1 397 ? 29.766 -9.992 -10.969 1 97.56 397 VAL B O 1
ATOM 6761 N N . LEU B 1 398 ? 30.328 -8.453 -9.445 1 97.88 398 LEU B N 1
ATOM 6762 C CA . LEU B 1 398 ? 31.234 -7.77 -10.367 1 97.88 398 LEU B CA 1
ATOM 6763 C C . LEU B 1 398 ? 32.375 -8.68 -10.773 1 97.88 398 LEU B C 1
ATOM 6765 O O . LEU B 1 398 ? 32.812 -8.68 -11.93 1 97.88 398 LEU B O 1
ATOM 6769 N N . SER B 1 399 ? 32.844 -9.398 -9.836 1 97.38 399 SER B N 1
ATOM 6770 C CA . SER B 1 399 ? 33.906 -10.344 -10.133 1 97.38 399 SER B CA 1
ATOM 6771 C C . SER B 1 399 ? 33.469 -11.414 -11.117 1 97.38 399 SER B C 1
ATOM 6773 O O . SER B 1 399 ? 34.188 -11.75 -12.062 1 97.38 399 SER B O 1
ATOM 6775 N N . LEU B 1 400 ? 32.281 -11.969 -10.891 1 97.44 400 LEU B N 1
ATOM 6776 C CA . LEU B 1 400 ? 31.719 -12.977 -11.781 1 97.44 400 LEU B CA 1
ATOM 6777 C C . LEU B 1 400 ? 31.531 -12.414 -13.188 1 97.44 400 LEU B C 1
ATOM 6779 O O . LEU B 1 400 ? 31.734 -13.125 -14.172 1 97.44 400 LEU B O 1
ATOM 6783 N N . MET B 1 401 ? 31.203 -11.164 -13.258 1 97.56 401 MET B N 1
ATOM 6784 C CA . MET B 1 401 ? 31.031 -10.516 -14.555 1 97.56 401 MET B CA 1
ATOM 6785 C C . MET B 1 401 ? 32.375 -10.422 -15.297 1 97.56 401 MET B C 1
ATOM 6787 O O . MET B 1 401 ? 32.406 -10.578 -16.516 1 97.56 401 MET B O 1
ATOM 6791 N N . ARG B 1 402 ? 33.406 -10.156 -14.586 1 97.31 402 ARG B N 1
ATOM 6792 C CA . ARG B 1 402 ? 34.719 -10.07 -15.195 1 97.31 402 ARG B CA 1
ATOM 6793 C C . ARG B 1 402 ? 35.188 -11.438 -15.672 1 97.31 402 ARG B C 1
ATOM 6795 O O . ARG B 1 402 ? 35.875 -11.547 -16.703 1 97.31 402 ARG B O 1
ATOM 6802 N N . GLU B 1 403 ? 34.812 -12.43 -14.977 1 97.25 403 GLU B N 1
ATOM 6803 C CA . GLU B 1 403 ? 35.281 -13.781 -15.242 1 97.25 403 GLU B CA 1
ATOM 6804 C C . GLU B 1 403 ? 34.438 -14.469 -16.312 1 97.25 403 GLU B C 1
ATOM 6806 O O . GLU B 1 403 ? 34.906 -15.398 -16.969 1 97.25 403 GLU B O 1
ATOM 6811 N N . HIS B 1 404 ? 33.219 -14.062 -16.406 1 97.38 404 HIS B N 1
ATOM 6812 C CA . HIS B 1 404 ? 32.281 -14.719 -17.312 1 97.38 404 HIS B CA 1
ATOM 6813 C C . HIS B 1 404 ? 31.609 -13.703 -18.234 1 97.38 404 HIS B C 1
ATOM 6815 O O . HIS B 1 404 ? 30.625 -13.078 -17.875 1 97.38 404 HIS B O 1
ATOM 6821 N N . GLU B 1 405 ? 32.031 -13.695 -19.438 1 96.19 405 GLU B N 1
ATOM 6822 C CA . GLU B 1 405 ? 31.578 -12.688 -20.391 1 96.19 405 GLU B CA 1
ATOM 6823 C C . GLU B 1 405 ? 30.094 -12.852 -20.703 1 96.19 405 GLU B C 1
ATOM 6825 O O . GLU B 1 405 ? 29.375 -11.859 -20.875 1 96.19 405 GLU B O 1
ATOM 6830 N N . 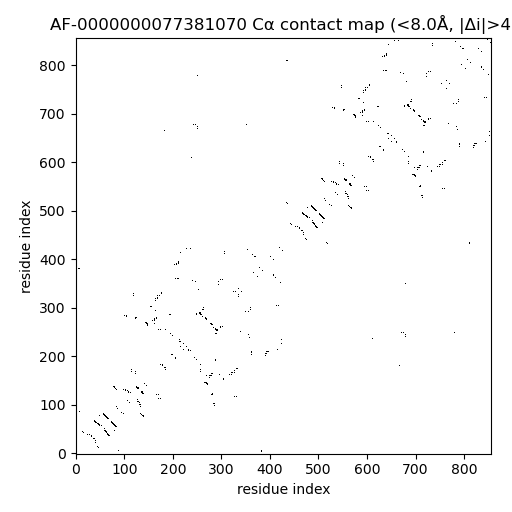ASP B 1 406 ? 29.656 -14.055 -20.766 1 94.38 406 ASP B N 1
ATOM 6831 C CA . ASP B 1 406 ? 28.25 -14.312 -21.062 1 94.38 406 ASP B CA 1
ATOM 6832 C C . ASP B 1 406 ? 27.359 -13.781 -19.938 1 94.38 406 ASP B C 1
ATOM 6834 O O . ASP B 1 406 ? 26.281 -13.25 -20.203 1 94.38 406 ASP B O 1
ATOM 6838 N N . TYR B 1 407 ? 27.781 -13.969 -18.781 1 96 407 TYR B N 1
ATOM 6839 C CA . TYR B 1 407 ? 27.031 -13.469 -17.641 1 96 407 TYR B CA 1
ATOM 6840 C C . TYR B 1 407 ? 27.016 -11.945 -17.625 1 96 407 TYR B C 1
ATOM 6842 O O . TYR B 1 407 ? 25.984 -11.336 -17.359 1 96 407 TYR B O 1
ATOM 6850 N N . ALA B 1 408 ? 28.125 -11.398 -17.922 1 97.38 408 ALA B N 1
ATOM 6851 C CA . ALA B 1 408 ? 28.219 -9.938 -17.984 1 97.38 408 ALA B CA 1
ATOM 6852 C C . ALA B 1 408 ? 27.266 -9.375 -19.031 1 97.38 408 ALA B C 1
ATOM 6854 O O . ALA B 1 408 ? 26.547 -8.406 -18.766 1 97.38 408 ALA B O 1
ATOM 6855 N N . SER B 1 409 ? 27.297 -9.992 -20.172 1 96.38 409 SER B N 1
ATOM 6856 C CA . SER B 1 409 ? 26.438 -9.539 -21.25 1 96.38 409 SER B CA 1
ATOM 6857 C C . SER B 1 409 ? 24.969 -9.648 -20.859 1 96.38 409 SER B C 1
ATOM 6859 O O . SER B 1 409 ? 24.172 -8.75 -21.156 1 96.38 409 SER B O 1
ATOM 6861 N N . TYR B 1 410 ? 24.641 -10.688 -20.203 1 95.38 410 TYR B N 1
ATOM 6862 C CA . TYR B 1 410 ? 23.266 -10.914 -19.766 1 95.38 410 TYR B CA 1
ATOM 6863 C C . TYR B 1 410 ? 22.844 -9.852 -18.766 1 95.38 410 TYR B C 1
ATOM 6865 O O . TYR B 1 410 ? 21.781 -9.242 -18.906 1 95.38 410 TYR B O 1
ATOM 6873 N N . LEU B 1 411 ? 23.656 -9.641 -17.781 1 97.06 411 LEU B N 1
ATOM 6874 C CA . LEU B 1 411 ? 23.328 -8.672 -16.734 1 97.06 411 LEU B CA 1
ATOM 6875 C C . LEU B 1 411 ? 23.234 -7.262 -17.312 1 97.06 411 LEU B C 1
ATOM 6877 O O . LEU B 1 411 ? 22.375 -6.48 -16.906 1 97.06 411 LEU B O 1
ATOM 6881 N N . TYR B 1 412 ? 24.062 -6.965 -18.25 1 97.81 412 TYR B N 1
ATOM 6882 C CA . TYR B 1 412 ? 24.031 -5.656 -18.891 1 97.81 412 TYR B CA 1
ATOM 6883 C C . TYR B 1 412 ? 22.75 -5.492 -19.719 1 97.81 412 TYR B C 1
ATOM 6885 O O . TYR B 1 412 ? 22.188 -4.398 -19.781 1 97.81 412 TYR B O 1
ATOM 6893 N N . ASP B 1 413 ? 22.312 -6.562 -20.297 1 96.88 413 ASP B N 1
ATOM 6894 C CA . ASP B 1 413 ? 21.031 -6.512 -21.016 1 96.88 413 ASP B CA 1
ATOM 6895 C C . ASP B 1 413 ? 19.875 -6.203 -20.062 1 96.88 413 ASP B C 1
ATOM 6897 O O . ASP B 1 413 ? 18.969 -5.438 -20.391 1 96.88 413 ASP B O 1
ATOM 6901 N N . CYS B 1 414 ? 19.906 -6.824 -18.875 1 97 414 CYS B N 1
ATOM 6902 C CA . CYS B 1 414 ? 18.891 -6.547 -17.859 1 97 414 CYS B CA 1
ATOM 6903 C C . CYS B 1 414 ? 18.938 -5.086 -17.438 1 97 414 CYS B C 1
ATOM 6905 O O . CYS B 1 414 ? 17.891 -4.434 -17.344 1 97 414 CYS B O 1
ATOM 6907 N N . VAL B 1 415 ? 20.125 -4.582 -17.25 1 97.88 415 VAL B N 1
ATOM 6908 C CA . VAL B 1 415 ? 20.312 -3.209 -16.812 1 97.88 415 VAL B CA 1
ATOM 6909 C C . VAL B 1 415 ? 19.875 -2.24 -17.906 1 97.88 415 VAL B C 1
ATOM 6911 O O . VAL B 1 415 ? 19.328 -1.17 -17.609 1 97.88 415 VAL B O 1
ATOM 6914 N N . GLN B 1 416 ? 20.062 -2.631 -19.094 1 97.12 416 GLN B N 1
ATOM 6915 C CA . GLN B 1 416 ? 19.641 -1.779 -20.203 1 97.12 416 GLN B CA 1
ATOM 6916 C C . GLN B 1 416 ? 18.125 -1.563 -20.172 1 97.12 416 GLN B C 1
ATOM 6918 O O . GLN B 1 416 ? 17.656 -0.456 -20.422 1 97.12 416 GLN B O 1
ATOM 6923 N N . ASP B 1 417 ? 17.391 -2.605 -19.891 1 96.25 417 ASP B N 1
ATOM 6924 C CA . ASP B 1 417 ? 15.953 -2.473 -19.703 1 96.25 417 ASP B CA 1
ATOM 6925 C C . ASP B 1 417 ? 15.625 -1.447 -18.625 1 96.25 417 ASP B C 1
ATOM 6927 O O . ASP B 1 417 ? 14.711 -0.635 -18.781 1 96.25 417 ASP B O 1
ATOM 6931 N N . LEU B 1 418 ? 16.375 -1.522 -17.562 1 97.38 418 LEU B N 1
ATOM 6932 C CA . LEU B 1 418 ? 16.172 -0.623 -16.422 1 97.38 418 LEU B CA 1
ATOM 6933 C C . LEU B 1 418 ? 16.469 0.82 -16.828 1 97.38 418 LEU B C 1
ATOM 6935 O O . LEU B 1 418 ? 15.695 1.726 -16.5 1 97.38 418 LEU B O 1
ATOM 6939 N N . LEU B 1 419 ? 17.531 1.052 -17.562 1 97.5 419 LEU B N 1
ATOM 6940 C CA . LEU B 1 419 ? 17.922 2.385 -18 1 97.5 419 LEU B CA 1
ATOM 6941 C C . LEU B 1 419 ? 16.906 2.971 -18.984 1 97.5 419 LEU B C 1
ATOM 6943 O O . LEU B 1 419 ? 16.641 4.176 -18.953 1 97.5 419 LEU B O 1
ATOM 6947 N N . GLU B 1 420 ? 16.344 2.172 -19.781 1 96 420 GLU B N 1
ATOM 6948 C CA . GLU B 1 420 ? 15.352 2.619 -20.75 1 96 420 GLU B CA 1
ATOM 6949 C C . GLU B 1 420 ? 14.109 3.164 -20.031 1 96 420 GLU B C 1
ATOM 6951 O O . GLU B 1 420 ? 13.461 4.082 -20.547 1 96 420 GLU B O 1
ATOM 6956 N N . LEU B 1 421 ? 13.875 2.645 -18.859 1 96.25 421 LEU B N 1
ATOM 6957 C CA . LEU B 1 421 ? 12.68 3.031 -18.109 1 96.25 421 LEU B CA 1
ATOM 6958 C C . LEU B 1 421 ? 12.977 4.156 -17.125 1 96.25 421 LEU B C 1
ATOM 6960 O O . LEU B 1 421 ? 12.078 4.672 -16.469 1 96.25 421 LEU B O 1
ATOM 6964 N N . THR B 1 422 ? 14.211 4.527 -17.016 1 95.5 422 THR B N 1
ATOM 6965 C CA . THR B 1 422 ? 14.578 5.527 -16.016 1 95.5 422 THR B CA 1
ATOM 6966 C C . THR B 1 422 ? 15.375 6.66 -16.641 1 95.5 422 THR B C 1
ATOM 6968 O O . THR B 1 422 ? 14.805 7.648 -17.109 1 95.5 422 THR B O 1
ATOM 6971 N N . TYR B 1 423 ? 16.641 6.414 -16.969 1 95.56 423 TYR B N 1
ATOM 6972 C CA . TYR B 1 423 ? 17.531 7.457 -17.469 1 95.56 423 TYR B CA 1
ATOM 6973 C C . TYR B 1 423 ? 17.125 7.898 -18.875 1 95.56 423 TYR B C 1
ATOM 6975 O O . TYR B 1 423 ? 17 9.094 -19.141 1 95.56 423 TYR B O 1
ATOM 6983 N N . TYR B 1 424 ? 16.844 7.012 -19.719 1 93.56 424 TYR B N 1
ATOM 6984 C CA . TYR B 1 424 ? 16.594 7.336 -21.125 1 93.56 424 TYR B CA 1
ATOM 6985 C C . TYR B 1 424 ? 15.141 7.719 -21.344 1 93.56 424 TYR B C 1
ATOM 6987 O O . TYR B 1 424 ? 14.766 8.195 -22.422 1 93.56 424 TYR B O 1
ATOM 6995 N N . LYS B 1 425 ? 14.328 7.461 -20.359 1 84.19 425 LYS B N 1
ATOM 6996 C CA . LYS B 1 425 ? 12.938 7.898 -20.438 1 84.19 425 LYS B CA 1
ATOM 6997 C C . LYS B 1 425 ? 12.82 9.406 -20.281 1 84.19 425 LYS B C 1
ATOM 6999 O O . LYS B 1 425 ? 11.953 10.047 -20.875 1 84.19 425 LYS B O 1
ATOM 7004 N N . GLN B 1 426 ? 13.586 9.93 -19.438 1 69.38 426 GLN B N 1
ATOM 7005 C CA . GLN B 1 426 ? 13.578 11.359 -19.141 1 69.38 426 GLN B CA 1
ATOM 7006 C C . GLN B 1 426 ? 14.156 12.164 -20.297 1 69.38 426 GLN B C 1
ATOM 7008 O O . GLN B 1 426 ? 13.844 13.344 -20.469 1 69.38 426 GLN B O 1
ATOM 7013 N N . ALA B 1 427 ? 14.945 11.57 -21.109 1 52.69 427 ALA B N 1
ATOM 7014 C CA . ALA B 1 427 ? 15.586 12.242 -22.25 1 52.69 427 ALA B CA 1
ATOM 7015 C C . ALA B 1 427 ? 14.625 12.367 -23.422 1 52.69 427 ALA B C 1
ATOM 7017 O O . ALA B 1 427 ? 14.875 13.125 -24.359 1 52.69 427 ALA B O 1
ATOM 7018 N N . LYS B 1 428 ? 13.469 11.828 -23.375 1 48.88 428 LYS B N 1
ATOM 7019 C CA . LYS B 1 428 ? 12.484 11.977 -24.438 1 48.88 428 LYS B CA 1
ATOM 7020 C C . LYS B 1 428 ? 11.383 12.953 -24.047 1 48.88 428 LYS B C 1
ATOM 7022 O O . LYS B 1 428 ? 10.945 12.977 -22.891 1 48.88 428 LYS B O 1
#

Secondary structure (DSSP, 8-state):
---------------GGG--HHHHHHHHHHHHHHTT--EEEEEEEEEES-SS--SS-EEEEEEEEEEETT--SEEEEEEEEEE---SS--HHHHHHHHHHHHHHHHHIIIIIHHHGGG-SS--BPPEEEE-SSEEEEE-GGGGTEEEPPTT--S--HHHHHHHHHHHHHHHHHHHHHHHHHTS-HHHHTTTT----SSSTT-HHHHHHHHHHHHHHHH-TTTTT-HHHHHHHHHTHHHHHHTHHHHTSPPSSSPPEEE-S--SGGGEEEESS-TTTSPPEE--GGG-EEE-THHHHHHHHHHHS-HHHHHHHHHHHHHHHHHHHHHHHHHTT--TTTTT-SHHHHHHHHHHHHHHHHHHHHHHHTTTS-GGGHHHHHHHH-HHHHHHHHHT--HHHHHHHHHH-HHHHHHHHHHHHHHHHTTHHHHT-/---------------GGG--HHHHHHHHHHHHHHTT--EEEEEEEEEES-SS--SS-EEEEEEEEEEETT--SEEEEEEEEEE---SS--HHHHHHHHHHHHHHHHHIIIIIHHHGGG-SS--BPPEEEE-SSEEEEE-GGGGTEEEPPTT--S--HHHHHHHHHHHHHHHHHHHHHHHHHTS-HHHHTTTT----SSSTT-HHHHHHHHHHHHHHHH-TTTTT-HHHHHHHHHTHHHHHHTHHHHTSPPSSSPPEEE-S--SGGGEEEESS-TTTSPPEE--GGG-EEE-THHHHHHHHHHHS-HHHHHHHHHHHHHHHHHHHHHHHHHTT--TTTTT-SHHHHHHHHHHHHHHHHHHHHHHHTTTS-GGGHHHHHHHH-HHHHHHHHHT--HHHHHHHHHH-HHHHHHHHHHHHHHHHTTHHHHT-

Radius of gyration: 30.06 Å; Cα contacts (8 Å, |Δi|>4): 1363; chains: 2; bounding box: 72×97×68 Å

InterPro domains:
  IPR004119 Ecdysteroid kinase-like [PF02958] (55-332)
  IPR011009 Protein kinase-like domain superfamily [SSF56112] (14-334)
  IPR015897 CHK kinase-like [SM00587] (135-330)

Sequence (856 aa):
MAQADYNPVLTRANRLEMFTREECEQILKSVLQDENQEGQLKEFKIVPAMEHVGFLGEYYHLMLSYQLDRETEERTKRLFVKSVVYQNADKSFHDEKTSIMKKEAMLYDTLLNELKLFSKHLWCAKCYFARSDLFVMQNIEDLGYASLPASTRFLGEQQLRPMLKALATLHASSVAYEQRHRCTIGVQFREWLLEKSIDADIPWWTTGIKAILAVTATHPLVRNDAAAQAFIANVLPRCLDRVYYMVNPSAVHRNVFLHRDAWSGNVFYHRQRPDEVCCALVDFQLCRYAPPAIDFLMASYLNVAPRERKQMQQRNLSYYHDQLLLELRDMGIDAAEEKLSLADFEQSLEDLALFGATYNCITATILRLPENYLKKLKDQQPADFHHFCNVNRTESVLSLMREHEDYASYLYDCVQDLLELTYYKQAKMAQADYNPVLTRANRLEMFTREECEQILKSVLQDENQEGQLKEFKIVPAMEHVGFLGEYYHLMLSYQLDRETEERTKRLFVKSVVYQNADKSFHDEKTSIMKKEAMLYDTLLNELKLFSKHLWCAKCYFARSDLFVMQNIEDLGYASLPASTRFLGEQQLRPMLKALATLHASSVAYEQRHRCTIGVQFREWLLEKSIDADIPWWTTGIKAILAVTATHPLVRNDAAAQAFIANVLPRCLDRVYYMVNPSAVHRNVFLHRDAWSGNVFYHRQRPDEVCCALVDFQLCRYAPPAIDFLMASYLNVAPRERKQMQQRNLSYYHDQLLLELRDMGIDAAEEKLSLADFEQSLEDLALFGATYNCITATILRLPENYLKKLKDQQPADFHHFCNVNRTESVLSLMREHEDYASYLYDCVQDLLELTYYKQAK

Nearest PDB structures (foldseek):
  2ig7-assembly1_B  TM=4.804E-01  e=1.576E-07  Homo sapiens
  6ctz-assembly1_A  TM=4.989E-01  e=2.532E-05  Enterococcus gallinarum
  6yxw-assembly2_D  TM=5.512E-01  e=3.669E+00  Homo sapiens
  4hvn-assembly1_B  TM=5.450E-01  e=6.215E+00  Catenulispora acidiphila DSM 44928
  7bn9-assembly1_A  TM=3.178E-01  e=2.501E+00  Bacillus subtilis subsp. subtilis str. 168